Protein AF-A0A946X3B9-F1 (afdb_monomer_lite)

pLDDT: mean 84.82, std 14.8, range [22.3, 98.5]

Secondary structure (DSSP, 8-state):
-HHHHHHHHHHHHHHHTT------PPPP-TT----B-SS-HHHHHHH--SHHHHHHIIIIIS---HHHHHHHHHHHHHHHTT--TTS-SSSSHHHHHHHHHHHHHTT--TTSHHHHHHHHHHHHHHHTT-PPP-TTPPTTPPPHHHHHHHHHTT-TT-HHHHHHHHHHHH-GGGT-STTSS-TTHHHHHHHHHHHHTTTS--HHHHHHHHHHHHHT--TTS--TTS-HHHHHHHHHHH--TTHHHHHHHTHHHHHHS--TTSS-GGGHHHHHHHHHHTT-HHHHHTSPBPPPSEEEEEEEEPPSS-EEEEEE-SS-EEEEETTTTEEEEE-TT------EEEPPTTEEEEEEETTEEEEEE-SSS-EEEEE-TTT--EEEEEE-TT-SSEEEEEEETTEEEEEETTTTEEEEE-TTSGGG-EEEE-SSSSEEEEEEETTEEEEEETTTTEEEEE-TT--EEEEEE-TTGGG---EEE-SSSEEEEEGGGTEEEEEEE--EETTHHHHTTS----GGG---B--TTTS-HHHHHHHHHHHHTT----HHHHHHHTSTTT--EEE-STT-S--GGGSSTTTTHHHHHHTTTEEEEEE------S-TT-HHHHHHHHHHHHHHHHHHHHTTPEEEE-S-BSSTTTTT--EEEEEE-TTS-EEEE-TBS-S-EEBPS-S-EEEEEE---SS-HHHHHHHHHHHHHHHHHT-STTS---SSEEEHHHHHHHHHHHHHH-TTS-HHHHHHSTTHHHHHHHHHHHHHHHHHHHHHHHHHHTGGGS-TTTHHHHHHHHHHHHHHHHHHHHHH-SSTTHHHHHHTT-HHHHHHHHHHHHHHHHHHHHHHHHHHHHHHHHHTT-

Foldseek 3Di:
DVVVVVLLVVLLVQQVVLPPPQPQDDQDPLPDDQAFAQAALVLLLPPDLDLLSLLCCVPPVVNHDPSSVVSLVVVLVVLLVCQDPQLANDLALLRLLQSLVVNVSSPHDLQDPSNLSSLVSSVVSLVVVRYDDFQLFDDLEHQLSNLQSCLRSVVLPPPNNLVNLQSCQVCLVQPFDLSRGAQQRLLSNLLSNLSNCVRYPCPVSNLRRLVSQLSQAALCLDRQQHQSLSLLNSCLNNLDPSSLSSLSSNVNLVNQCQDNSSANVNSRNSNSSNCVSNVNRVVSVPHHNDDAQWDFPDKAFADQAQWFAWEAQLAWIWIARPGVQWIWTAGRVNDDTPDIDRHDPQFAEWEHDPQWIFTWHVDQFTKTFTANPVPRDTDDIATQNSADAFHYWYDADQWIWTWNQRRQWIWTADRVCNVPIHTAHAQENGFAQWEYDPQFIWTQHLSSQKTFTGHRSHHTFWIGHDPQTNSFRHWYDNPDFIWTDNNVRRMITTMDGSIDTSLNSPQVPPDLLQQVPQFAADDVLQAQQLLSQVQSQCVSQVFHDDSLLSCLLQLLLQKAKDFLPAFDLFDSSQDSGCVSVQLSQQLGQKHKDWQDQPDQPDDLPPPVSCQVSLQVQLVSVVVLSSSSWWKKFQAAWPDPSCRRHIFTFNHADPSSWTAAHGNNRDGGITTRSDGIMMTMHRHHRPDDSLVSVLVSLVSSLCQQVLVDPPSPDDSTMDGHLRSLLLQLVLLQPPLLSGPNLCVVDNCSSLLRNLSRLSNNLSSLQSLLVNLVVCLVSADPQLNVLSNLLSVLSVVLNVLSVVQNDDDRSPSSVVQHNDSVSSNVVSVSSVSNSVSSVSSSVSSVSSSVSRVVVD

Sequence (854 aa):
MFRVGLRWAATLALCATAATATAEGETMDTTDLRYGFRYDPMTFVEESGTLQAAIVRKFVFDTATPRDEELLQAEIDKILEQQREDGSFGDTTEQTGARINELHRFGFDMDAPQAQRAADALLAQYRAGKQNEEWYTGEGCLNGRALHALIRTGRRDAPETLLSLNWLAEHPEKMIGDHIGCPWTQEIIVNCVWDGREIAPMDDFIDRTFAWMSDSMSDAGQISYKDPWSFIFAAAYTGAPAGEEVVRKQLPMILRGQRPDGGWHWNSRWVFLALKNYGLFETLRERPPLPPDWEESQAVALPDGAYRDLAWDGERFWTIDSDAGRLVSVSPDGAATRAEFDAPEKAQGIAAWDGDLAVVVAGEPPRAVILDASTGEERRAVELRKLSWAGSATRVGDALWVGDDFYGCAFEIDLDAPDEAKGRGVAGPNPGGLAGRPDGIWHVDRMAELLIRSDEDGALLAFADLPFGVETRGLAWDGETLWAVDDDRNRLVAIVPDMRAVGDLDASESRRVNTSSASLAADGLRQDSFALAFVEAARLLGRDVDYDTARALSGNAFSHRLASADACAAWWHAATRDHGMQDAAEALGLRARQIADEGFTGDPEDAAAMAPYRRSRAIKTRAALDSGEVVLTSGGWEDPMARIWPGIVTDVDANGDLLGACLNGASDNRARPSGVIWALSAGEPSRTRHEIDLDVLRAAVHQIRGNAEPFMCDDDAVYGLAAMDRWADRMETVEHFCDPCQSREAGSAVGCAWLTAVTFSDGAAAVASYLRSRMDSYAAPSRPHIDETARRYERIVDLLRPTLHGNAGDQYRQILGDMAEQRKHAATLREARDELTAAASAMQLAVESATSAW

Radius of gyration: 35.29 Å; chains: 1; bounding box: 87×89×89 Å

Structure (mmCIF, N/CA/C/O backbone):
data_AF-A0A946X3B9-F1
#
_entry.id   AF-A0A946X3B9-F1
#
loop_
_atom_site.group_PDB
_atom_site.id
_atom_site.type_symbol
_atom_site.label_atom_id
_atom_site.label_alt_id
_atom_site.label_comp_id
_atom_site.label_asym_id
_atom_site.label_entity_id
_atom_site.label_seq_id
_atom_site.pdbx_PDB_ins_code
_atom_site.Cartn_x
_atom_site.Cartn_y
_atom_site.Cartn_z
_atom_site.occupancy
_atom_site.B_iso_or_equiv
_atom_site.auth_seq_id
_atom_site.auth_comp_id
_atom_site.auth_asym_id
_atom_site.auth_atom_id
_atom_site.pdbx_PDB_model_num
ATOM 1 N N . MET A 1 1 ? 30.321 1.167 23.921 1.00 31.55 1 MET A N 1
ATOM 2 C CA . MET A 1 1 ? 30.035 0.925 22.490 1.00 31.55 1 MET A CA 1
ATOM 3 C C . MET A 1 1 ? 29.947 -0.556 22.129 1.00 31.55 1 MET A C 1
ATOM 5 O O . MET A 1 1 ? 28.894 -0.937 21.651 1.00 31.55 1 MET A O 1
ATOM 9 N N . PHE A 1 2 ? 30.918 -1.425 22.451 1.00 22.30 2 PHE A N 1
ATOM 10 C CA . PHE A 1 2 ? 30.812 -2.879 22.163 1.00 22.30 2 PHE A CA 1
ATOM 11 C C . PHE A 1 2 ? 29.541 -3.562 22.726 1.00 22.30 2 PHE A C 1
ATOM 13 O O . PHE A 1 2 ? 28.924 -4.381 22.057 1.00 22.30 2 PHE A O 1
ATOM 20 N N . ARG A 1 3 ? 29.091 -3.181 23.935 1.00 24.94 3 ARG A N 1
ATOM 21 C CA . ARG A 1 3 ? 27.822 -3.663 24.529 1.00 24.94 3 ARG A CA 1
ATOM 22 C C . ARG A 1 3 ? 26.558 -3.100 23.874 1.00 24.94 3 ARG A C 1
ATOM 24 O O . ARG A 1 3 ? 25.509 -3.716 23.989 1.00 24.94 3 ARG A O 1
ATOM 31 N N . VAL A 1 4 ? 26.667 -1.942 23.225 1.00 32.97 4 VAL A N 1
ATOM 32 C CA . VAL A 1 4 ? 25.567 -1.329 22.478 1.00 32.97 4 VAL A CA 1
ATOM 33 C C . VAL A 1 4 ? 25.437 -2.090 21.159 1.00 32.97 4 VAL A C 1
ATOM 35 O O . VAL A 1 4 ? 24.401 -2.697 20.945 1.00 32.97 4 VAL A O 1
ATOM 38 N N . GLY A 1 5 ? 26.511 -2.222 20.365 1.00 30.33 5 GLY A N 1
ATOM 39 C CA . GLY A 1 5 ? 26.517 -2.957 19.084 1.00 30.33 5 GLY A CA 1
ATOM 40 C C . GLY A 1 5 ? 26.055 -4.423 19.155 1.00 30.33 5 GLY A C 1
ATOM 41 O O . GLY A 1 5 ? 25.316 -4.875 18.287 1.00 30.33 5 GLY A O 1
ATOM 42 N N . LEU A 1 6 ? 26.401 -5.157 20.221 1.00 31.02 6 LEU A N 1
ATOM 43 C CA . LEU A 1 6 ? 25.893 -6.522 20.445 1.00 31.02 6 LEU A CA 1
ATOM 44 C C . LEU A 1 6 ? 24.385 -6.576 20.752 1.00 31.02 6 LEU A C 1
ATOM 46 O O . LEU A 1 6 ? 23.748 -7.583 20.456 1.00 31.02 6 LEU A O 1
ATOM 50 N N . ARG A 1 7 ? 23.809 -5.511 21.329 1.00 41.12 7 ARG A N 1
ATOM 51 C CA . ARG A 1 7 ? 22.359 -5.397 21.543 1.00 41.12 7 ARG A CA 1
ATOM 52 C C . ARG A 1 7 ? 21.625 -5.059 20.246 1.00 41.12 7 ARG A C 1
ATOM 54 O O . ARG A 1 7 ? 20.608 -5.688 19.994 1.00 41.12 7 ARG A O 1
ATOM 61 N N . TRP A 1 8 ? 22.187 -4.190 19.394 1.00 41.44 8 TRP A N 1
ATOM 62 C CA . TRP A 1 8 ? 21.643 -3.925 18.050 1.00 41.44 8 TRP A CA 1
ATOM 63 C C . TRP A 1 8 ? 21.457 -5.228 17.268 1.00 41.44 8 TRP A C 1
ATOM 65 O O . TRP A 1 8 ? 20.369 -5.488 16.776 1.00 41.44 8 TRP A O 1
ATOM 75 N N . ALA A 1 9 ? 22.475 -6.095 17.236 1.00 38.34 9 ALA A N 1
ATOM 76 C CA . ALA A 1 9 ? 22.403 -7.371 16.520 1.00 38.34 9 ALA A CA 1
ATOM 77 C C . ALA A 1 9 ? 21.363 -8.355 17.098 1.00 38.34 9 ALA A C 1
ATOM 79 O O . ALA A 1 9 ? 20.725 -9.083 16.342 1.00 38.34 9 ALA A O 1
ATOM 80 N N . ALA A 1 10 ? 21.180 -8.386 18.424 1.00 39.72 10 ALA A N 1
ATOM 81 C CA . ALA A 1 10 ? 20.224 -9.284 19.077 1.00 39.72 10 ALA A CA 1
ATOM 82 C C . ALA A 1 10 ? 18.767 -8.817 18.906 1.00 39.72 10 ALA A C 1
ATOM 84 O O . ALA A 1 10 ? 17.892 -9.644 18.659 1.00 39.72 10 ALA A O 1
ATOM 85 N N . THR A 1 11 ? 18.517 -7.505 18.987 1.00 43.34 11 THR A N 1
ATOM 86 C CA . THR A 1 11 ? 17.200 -6.907 18.722 1.00 43.34 11 THR A CA 1
ATOM 87 C C . THR A 1 11 ? 16.845 -6.999 17.235 1.00 43.34 11 THR A C 1
ATOM 89 O O . THR A 1 11 ? 15.746 -7.435 16.909 1.00 43.34 11 THR A O 1
ATOM 92 N N . LEU A 1 12 ? 17.796 -6.731 16.326 1.00 45.38 12 LEU A N 1
ATOM 93 C CA . LEU A 1 12 ? 17.620 -6.921 14.876 1.00 45.38 12 LEU A CA 1
ATOM 94 C C . LEU A 1 12 ? 17.266 -8.372 14.516 1.00 45.38 12 LEU A C 1
ATOM 96 O O . LEU A 1 12 ? 16.402 -8.591 13.675 1.00 45.38 12 LEU A O 1
ATOM 100 N N . ALA A 1 13 ? 17.881 -9.368 15.164 1.00 45.34 13 ALA A N 1
ATOM 101 C CA . ALA A 1 13 ? 17.569 -10.780 14.921 1.00 45.34 13 ALA A CA 1
ATOM 102 C C . ALA A 1 13 ? 16.160 -11.189 15.406 1.00 45.34 13 ALA A C 1
ATOM 104 O O . ALA A 1 13 ? 15.518 -12.039 14.788 1.00 45.34 13 ALA A O 1
ATOM 105 N N . LEU A 1 14 ? 15.669 -10.580 16.493 1.00 43.31 14 LEU A N 1
ATOM 106 C CA . LEU A 1 14 ? 14.310 -10.795 17.006 1.00 43.31 14 LEU A CA 1
ATOM 107 C C . LEU A 1 14 ? 13.248 -10.102 16.135 1.00 43.31 14 LEU A C 1
ATOM 109 O O . LEU A 1 14 ? 12.182 -10.671 15.939 1.00 43.31 14 LEU A O 1
ATOM 113 N N . CYS A 1 15 ? 13.543 -8.930 15.561 1.00 41.28 15 CYS A N 1
ATOM 114 C CA . CYS A 1 15 ? 12.632 -8.242 14.635 1.00 41.28 15 CYS A CA 1
ATOM 115 C C . CYS A 1 15 ? 12.623 -8.881 13.234 1.00 41.28 15 CYS A C 1
ATOM 117 O O . CYS A 1 15 ? 11.561 -9.045 12.643 1.00 41.28 15 CYS A O 1
ATOM 119 N N . ALA A 1 16 ? 13.778 -9.334 12.728 1.00 41.56 16 ALA A N 1
ATOM 120 C CA . ALA A 1 16 ? 13.888 -9.984 11.416 1.00 41.56 16 ALA A CA 1
ATOM 121 C C . ALA A 1 16 ? 13.148 -11.334 11.330 1.00 41.56 16 ALA A C 1
ATOM 123 O O . ALA A 1 16 ? 12.856 -11.805 10.236 1.00 41.56 16 ALA A O 1
ATOM 124 N N . THR A 1 17 ? 12.845 -11.968 12.471 1.00 38.00 17 THR A N 1
ATOM 125 C CA . THR A 1 17 ? 12.031 -13.197 12.527 1.00 38.00 17 THR A CA 1
ATOM 126 C C . THR A 1 17 ? 10.524 -12.927 12.596 1.00 38.00 17 THR A C 1
ATOM 128 O O . THR A 1 17 ? 9.752 -13.857 12.385 1.0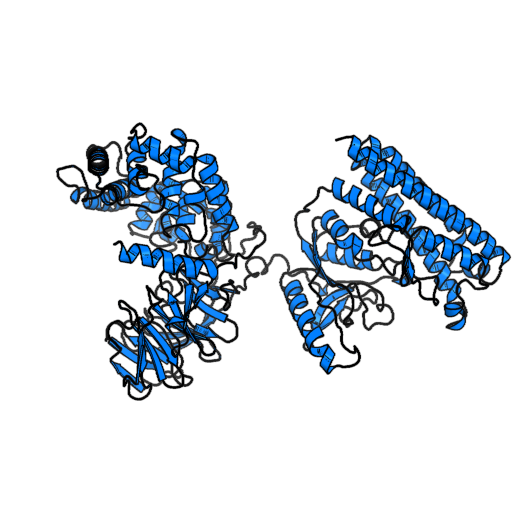0 38.00 17 THR A O 1
ATOM 131 N N . ALA A 1 18 ? 10.106 -11.680 12.841 1.00 38.31 18 ALA A N 1
ATOM 132 C CA . ALA A 1 18 ? 8.704 -11.267 12.931 1.00 38.31 18 ALA A CA 1
ATOM 133 C C . ALA A 1 18 ? 8.165 -10.605 11.646 1.00 38.31 18 ALA A C 1
ATOM 135 O O . ALA A 1 18 ? 6.960 -10.449 11.508 1.00 38.31 18 ALA A O 1
ATOM 136 N N . ALA A 1 19 ? 9.036 -10.221 10.707 1.00 35.59 19 ALA A N 1
ATOM 137 C CA . ALA A 1 19 ? 8.707 -9.324 9.595 1.00 35.59 19 ALA A CA 1
ATOM 138 C C . ALA A 1 19 ? 8.595 -10.006 8.214 1.00 35.59 19 ALA A C 1
ATOM 140 O O . ALA A 1 19 ? 8.924 -9.406 7.197 1.00 35.59 19 ALA A O 1
ATOM 141 N N . THR A 1 20 ? 8.125 -11.254 8.133 1.00 31.20 20 THR A N 1
ATOM 142 C CA . THR A 1 20 ? 7.872 -11.918 6.832 1.00 31.20 20 THR A CA 1
ATOM 143 C C . THR A 1 20 ? 6.512 -11.572 6.209 1.00 31.20 20 THR A C 1
ATOM 145 O O . THR A 1 20 ? 6.034 -12.309 5.353 1.00 31.20 20 THR A O 1
ATOM 148 N N . ALA A 1 21 ? 5.876 -10.472 6.615 1.00 34.09 21 ALA A N 1
ATOM 149 C CA . ALA A 1 21 ? 4.634 -9.984 6.017 1.00 34.09 21 ALA A CA 1
ATOM 150 C C . ALA A 1 21 ? 4.927 -8.863 5.004 1.00 34.09 21 ALA A C 1
ATOM 152 O O . ALA A 1 21 ? 4.563 -7.708 5.200 1.00 34.09 21 ALA A O 1
ATOM 153 N N . THR A 1 22 ? 5.613 -9.201 3.911 1.00 33.09 22 THR A N 1
ATOM 154 C CA . THR A 1 22 ? 5.578 -8.389 2.690 1.00 33.09 22 THR A CA 1
ATOM 155 C C . THR A 1 22 ? 4.240 -8.662 2.013 1.00 33.09 22 THR A C 1
ATOM 157 O O . THR A 1 22 ? 4.012 -9.765 1.512 1.00 33.09 22 THR A O 1
ATOM 160 N N . ALA A 1 23 ? 3.326 -7.694 2.044 1.00 33.16 23 ALA A N 1
ATOM 161 C CA . ALA A 1 23 ? 2.142 -7.743 1.201 1.00 33.16 23 ALA A CA 1
ATOM 162 C C . ALA A 1 23 ? 2.607 -7.639 -0.261 1.00 33.16 23 ALA A C 1
ATOM 164 O O . ALA A 1 23 ? 3.042 -6.577 -0.695 1.00 33.16 23 ALA A O 1
ATOM 165 N N . GLU A 1 24 ? 2.555 -8.746 -1.007 1.00 26.58 24 GLU A N 1
ATOM 166 C CA . GLU A 1 24 ? 2.625 -8.733 -2.473 1.00 26.58 24 GLU A CA 1
ATOM 167 C C . GLU A 1 24 ? 1.347 -8.052 -2.995 1.00 26.58 24 GLU A C 1
ATOM 169 O O . GLU A 1 24 ? 0.340 -8.703 -3.274 1.00 26.58 24 GLU A O 1
ATOM 174 N N . GLY A 1 25 ? 1.358 -6.719 -3.025 1.00 29.14 25 GLY A N 1
ATOM 175 C CA . GLY A 1 25 ? 0.321 -5.889 -3.628 1.00 29.14 25 GLY A CA 1
ATOM 176 C C . GLY A 1 25 ? 0.647 -5.618 -5.094 1.00 29.14 25 GLY A C 1
ATOM 177 O O . GLY A 1 25 ? 1.771 -5.246 -5.430 1.00 29.14 25 GLY A O 1
ATOM 178 N N . GLU A 1 26 ? -0.327 -5.828 -5.980 1.00 27.06 26 GLU A N 1
ATOM 179 C CA . GLU A 1 26 ? -0.237 -5.424 -7.384 1.00 27.06 26 GLU A CA 1
ATOM 180 C C . GLU A 1 26 ? 0.068 -3.916 -7.476 1.00 27.06 26 GLU A C 1
ATOM 182 O O . GLU A 1 26 ? -0.473 -3.107 -6.724 1.00 27.06 26 GLU A O 1
ATOM 187 N N . THR A 1 27 ? 0.960 -3.529 -8.387 1.00 30.73 27 THR A N 1
ATOM 188 C CA . THR A 1 27 ? 1.362 -2.136 -8.596 1.00 30.73 27 THR A CA 1
ATOM 189 C C . THR A 1 27 ? 0.161 -1.248 -8.954 1.00 30.73 27 THR A C 1
ATOM 191 O O . THR A 1 27 ? -0.539 -1.484 -9.935 1.00 30.73 27 THR A O 1
ATOM 194 N N . MET A 1 28 ? -0.054 -0.215 -8.133 1.00 34.38 28 MET A N 1
ATOM 195 C CA . MET A 1 28 ? -1.105 0.805 -8.237 1.00 34.38 28 MET A CA 1
ATOM 196 C C . MET A 1 28 ? -1.070 1.518 -9.607 1.00 34.38 28 MET A C 1
ATOM 198 O O . MET A 1 28 ? -0.072 2.165 -9.946 1.00 34.38 28 MET A O 1
ATOM 202 N N . ASP A 1 29 ? -2.157 1.456 -10.388 1.00 32.97 29 ASP A N 1
ATOM 203 C CA . ASP A 1 29 ? -2.334 2.283 -11.595 1.00 32.97 29 ASP A CA 1
ATOM 204 C C . ASP A 1 29 ? -2.674 3.716 -11.164 1.00 32.97 29 ASP A C 1
ATOM 206 O O . ASP A 1 29 ? -3.814 4.151 -11.059 1.00 32.97 29 ASP A O 1
ATOM 210 N N . THR A 1 30 ? -1.626 4.472 -10.866 1.00 42.28 30 THR A N 1
ATOM 211 C CA . THR A 1 30 ? -1.662 5.835 -10.308 1.00 42.28 30 THR A CA 1
ATOM 212 C C . THR A 1 30 ? -2.214 6.929 -11.242 1.00 42.28 30 THR A C 1
ATOM 214 O O . THR A 1 30 ? -1.881 8.114 -11.094 1.00 42.28 30 THR A O 1
ATOM 217 N N . THR A 1 31 ? -3.039 6.570 -12.224 1.00 37.69 31 THR A N 1
ATOM 218 C CA . THR A 1 31 ? -3.730 7.520 -13.102 1.00 37.69 31 THR A CA 1
ATOM 219 C C . THR A 1 31 ? -5.049 8.056 -12.523 1.00 37.69 31 THR A C 1
ATOM 221 O O . THR A 1 31 ? -5.541 9.065 -13.040 1.00 37.69 31 THR A O 1
ATOM 224 N N . ASP A 1 32 ? -5.563 7.513 -11.408 1.00 46.69 32 ASP A N 1
ATOM 225 C CA . ASP A 1 32 ? -6.894 7.865 -10.873 1.00 46.69 32 ASP A CA 1
ATOM 226 C C . ASP A 1 32 ? -6.899 8.482 -9.454 1.00 46.69 32 ASP A C 1
ATOM 228 O O . ASP A 1 32 ? -7.641 8.109 -8.546 1.00 46.69 32 ASP A O 1
ATOM 232 N N . LEU A 1 33 ? -6.073 9.512 -9.243 1.00 64.19 33 LEU A N 1
ATOM 233 C CA . LEU A 1 33 ? -6.106 10.300 -8.003 1.00 64.19 33 LEU A CA 1
ATOM 234 C C . LEU A 1 33 ? -7.420 11.097 -7.898 1.00 64.19 33 LEU A C 1
ATOM 236 O O . LEU A 1 33 ? -7.588 12.149 -8.526 1.00 64.19 33 LEU A O 1
ATOM 240 N N . ARG A 1 34 ? -8.342 10.615 -7.055 1.00 71.50 34 ARG A N 1
ATOM 241 C CA . ARG A 1 34 ? -9.637 11.260 -6.754 1.00 71.50 34 ARG A CA 1
ATOM 242 C C . ARG A 1 34 ? -9.499 12.654 -6.132 1.00 71.50 34 ARG A C 1
ATOM 244 O O . ARG A 1 34 ? -10.334 13.523 -6.379 1.00 71.50 34 ARG A O 1
ATOM 251 N N . TYR A 1 35 ? -8.458 12.861 -5.329 1.00 84.38 35 TYR A N 1
ATOM 252 C CA . TYR A 1 35 ? -8.224 14.092 -4.577 1.00 84.38 35 TYR A CA 1
ATOM 253 C C . TYR A 1 35 ? -6.817 14.641 -4.802 1.00 84.38 35 TYR A C 1
ATOM 255 O O . TYR A 1 35 ? -5.881 13.909 -5.116 1.00 84.38 35 TYR A O 1
ATOM 263 N N . GLY A 1 36 ? -6.705 15.950 -4.625 1.00 90.19 36 GLY A N 1
ATOM 264 C CA . GLY A 1 36 ? -5.485 16.732 -4.667 1.00 90.19 36 GLY A CA 1
ATOM 265 C C . GLY A 1 36 ? -5.035 17.164 -3.283 1.00 90.19 36 GLY A C 1
ATOM 266 O O . GLY A 1 36 ? -5.381 16.556 -2.269 1.00 90.19 36 GLY A O 1
ATOM 267 N N . PHE A 1 37 ? -4.284 18.260 -3.242 1.00 94.19 37 PHE A N 1
ATOM 268 C CA . PHE A 1 37 ? -3.854 18.876 -1.991 1.00 94.19 37 PHE A CA 1
ATOM 269 C C . PHE A 1 37 ? -5.047 19.280 -1.120 1.00 94.19 37 PHE A C 1
ATOM 271 O O . PHE A 1 37 ? -6.021 19.849 -1.611 1.00 94.19 37 PHE A O 1
ATOM 278 N N . ARG A 1 38 ? -4.964 19.012 0.185 1.00 90.69 38 ARG A N 1
ATOM 279 C CA . ARG A 1 38 ? -5.975 19.443 1.159 1.00 90.69 38 ARG A CA 1
ATOM 280 C C . ARG A 1 38 ? -6.001 20.964 1.300 1.00 90.69 38 ARG A C 1
ATOM 282 O O . ARG A 1 38 ? -7.068 21.567 1.384 1.00 90.69 38 ARG A O 1
ATOM 289 N N . TYR A 1 39 ? -4.819 21.564 1.307 1.00 94.69 39 TYR A N 1
ATOM 290 C CA . TYR A 1 39 ? -4.591 23.001 1.394 1.00 94.69 39 TYR A CA 1
ATOM 291 C C . TYR A 1 39 ? -3.827 23.451 0.148 1.00 94.69 39 TYR A C 1
ATOM 293 O O . TYR A 1 39 ? -2.995 22.700 -0.355 1.00 94.69 39 TYR A O 1
ATOM 301 N N . ASP A 1 40 ? -4.079 24.653 -0.374 1.00 96.00 40 ASP A N 1
ATOM 302 C CA . ASP A 1 40 ? -3.345 25.118 -1.559 1.00 96.00 40 ASP A CA 1
ATOM 303 C C . ASP A 1 40 ? -1.844 25.228 -1.229 1.00 96.00 40 ASP A C 1
ATOM 305 O O . ASP A 1 40 ? -1.456 26.056 -0.398 1.00 96.00 40 ASP A O 1
ATOM 309 N N . PRO A 1 41 ? -0.971 24.420 -1.860 1.00 97.50 41 PRO A N 1
ATOM 310 C CA . PRO A 1 41 ? 0.453 24.468 -1.566 1.00 97.50 41 PRO A CA 1
ATOM 311 C C . PRO A 1 41 ? 1.085 25.804 -1.979 1.00 97.50 41 PRO A C 1
ATOM 313 O O . PRO A 1 41 ? 2.139 26.169 -1.457 1.00 97.50 41 PRO A O 1
ATOM 316 N N . MET A 1 42 ? 0.457 26.572 -2.876 1.00 97.44 42 MET A N 1
ATOM 317 C CA . MET A 1 42 ? 0.967 27.891 -3.247 1.00 97.44 42 MET A CA 1
ATOM 318 C C . MET A 1 42 ? 0.802 28.925 -2.135 1.00 97.44 42 MET A C 1
ATOM 320 O O . MET A 1 42 ? 1.633 29.825 -2.057 1.00 97.44 42 MET A O 1
ATOM 324 N N . THR A 1 43 ? -0.143 28.758 -1.203 1.00 97.19 43 THR A N 1
ATOM 325 C CA . THR A 1 43 ? -0.219 29.607 -0.001 1.00 97.19 43 THR A CA 1
ATOM 326 C C . THR A 1 43 ? 1.088 29.540 0.796 1.00 97.19 43 THR A C 1
ATOM 328 O O . THR A 1 43 ? 1.644 30.574 1.170 1.00 97.19 43 THR A O 1
ATOM 331 N N . PHE A 1 44 ? 1.665 28.344 0.961 1.00 97.81 44 PHE A N 1
ATOM 332 C CA . PHE A 1 44 ? 2.977 28.183 1.591 1.00 97.81 44 PHE A CA 1
ATOM 333 C C . PHE A 1 44 ? 4.076 28.898 0.796 1.00 97.81 44 PHE A C 1
ATOM 335 O O . PHE A 1 44 ? 4.886 29.638 1.359 1.00 97.81 44 PHE A O 1
ATOM 342 N N . VAL A 1 45 ? 4.111 28.683 -0.522 1.00 97.56 45 VAL A N 1
ATOM 343 C CA . VAL A 1 45 ? 5.154 29.231 -1.402 1.00 97.56 45 VAL A CA 1
ATOM 344 C C . VAL A 1 45 ? 5.098 30.755 -1.471 1.00 97.56 45 VAL A C 1
ATOM 346 O O . VAL A 1 45 ? 6.148 31.391 -1.533 1.00 97.56 45 VAL A O 1
ATOM 349 N N . GLU A 1 46 ? 3.914 31.354 -1.452 1.00 96.69 46 GLU A N 1
ATOM 350 C CA . GLU A 1 46 ? 3.719 32.783 -1.704 1.00 96.69 46 GLU A CA 1
ATOM 351 C C . GLU A 1 46 ? 3.667 33.610 -0.415 1.00 96.69 46 GLU A C 1
ATOM 353 O O . GLU A 1 46 ? 4.179 34.731 -0.387 1.00 96.69 46 GLU A O 1
ATOM 358 N N . GLU A 1 47 ? 3.107 33.062 0.666 1.00 95.81 47 GLU A N 1
ATOM 359 C CA . GLU A 1 47 ? 2.798 33.833 1.877 1.00 95.81 47 GLU A CA 1
ATOM 360 C C . GLU A 1 47 ? 3.710 33.500 3.066 1.00 95.81 47 GLU A C 1
ATOM 362 O O . GLU A 1 47 ? 3.947 34.352 3.930 1.00 95.81 47 GLU A O 1
ATOM 367 N N . SER A 1 48 ? 4.268 32.285 3.127 1.00 96.44 48 SER A N 1
ATOM 368 C CA . SER A 1 48 ? 5.082 31.867 4.272 1.00 96.44 48 SER A CA 1
ATOM 369 C C . SER A 1 48 ? 6.439 32.579 4.293 1.00 96.44 48 SER A C 1
ATOM 371 O O . SER A 1 48 ? 7.258 32.484 3.370 1.00 96.44 48 SER A O 1
ATOM 373 N N . GLY A 1 49 ? 6.710 33.268 5.404 1.00 95.25 49 GLY A N 1
ATOM 374 C CA . GLY A 1 49 ? 7.987 33.932 5.691 1.00 95.25 49 GLY A CA 1
ATOM 375 C C . GLY A 1 49 ? 9.028 33.033 6.366 1.00 95.25 49 GLY A C 1
ATOM 376 O O . GLY A 1 49 ? 9.977 33.549 6.957 1.00 95.25 49 GLY A O 1
ATOM 377 N N . THR A 1 50 ? 8.820 31.714 6.359 1.00 96.25 50 THR A N 1
ATOM 378 C CA . THR A 1 50 ? 9.710 30.741 7.004 1.00 96.25 50 THR A CA 1
ATOM 379 C C . THR A 1 50 ? 10.947 30.444 6.154 1.00 96.25 50 THR A C 1
ATOM 381 O O . THR A 1 50 ? 10.930 30.569 4.929 1.00 96.25 50 THR A O 1
ATOM 384 N N . LEU A 1 51 ? 12.016 29.963 6.799 1.00 96.56 51 LEU A N 1
ATOM 385 C CA . LEU A 1 51 ? 13.208 29.463 6.107 1.00 96.56 51 LEU A CA 1
ATOM 386 C C . LEU A 1 51 ? 12.873 28.331 5.117 1.00 96.56 51 LEU A C 1
ATOM 388 O O . LEU A 1 51 ? 13.451 28.267 4.038 1.00 96.56 51 LEU A O 1
ATOM 392 N N . GLN A 1 52 ? 11.927 27.448 5.450 1.00 96.69 52 GLN A N 1
ATOM 393 C CA . GLN A 1 52 ? 11.550 26.340 4.564 1.00 96.69 52 GLN A CA 1
ATOM 394 C C . GLN A 1 52 ? 10.883 26.842 3.276 1.00 96.69 52 GLN A C 1
ATOM 396 O O . GLN A 1 52 ? 11.189 26.344 2.193 1.00 96.69 52 GLN A O 1
ATOM 401 N N . ALA A 1 53 ? 10.043 27.875 3.366 1.00 97.62 53 ALA A N 1
ATOM 402 C CA . ALA A 1 53 ? 9.454 28.513 2.193 1.00 97.62 53 ALA A CA 1
ATOM 403 C C . ALA A 1 53 ? 10.503 29.261 1.353 1.00 97.62 53 ALA A C 1
ATOM 405 O O . ALA A 1 53 ? 10.486 29.157 0.127 1.00 97.62 53 ALA A O 1
ATOM 406 N N . ALA A 1 54 ? 11.477 29.919 1.995 1.00 98.00 54 ALA A N 1
ATOM 407 C CA . ALA A 1 54 ? 12.625 30.528 1.316 1.00 98.00 54 ALA A CA 1
ATOM 408 C C . ALA A 1 54 ? 13.433 29.495 0.503 1.00 98.00 54 ALA A C 1
ATOM 410 O O . ALA A 1 54 ? 13.765 29.734 -0.659 1.00 98.00 54 ALA A O 1
ATOM 411 N N . ILE A 1 55 ? 13.689 28.313 1.080 1.00 97.44 55 ILE A N 1
ATOM 412 C CA . ILE A 1 55 ? 14.350 27.188 0.397 1.00 97.44 55 ILE A CA 1
ATOM 413 C C . ILE A 1 55 ? 13.528 26.724 -0.815 1.00 97.44 55 ILE A C 1
ATOM 415 O O . ILE A 1 55 ? 14.090 26.531 -1.891 1.00 97.44 55 ILE A O 1
ATOM 419 N N . VAL A 1 56 ? 12.210 26.549 -0.670 1.00 98.00 56 VAL A N 1
ATOM 420 C CA . VAL A 1 56 ? 11.329 26.131 -1.777 1.00 98.00 56 VAL A CA 1
ATOM 421 C C . VAL A 1 56 ? 11.334 27.166 -2.904 1.00 98.00 56 VAL A C 1
ATOM 423 O O . VAL A 1 56 ? 11.566 26.813 -4.062 1.00 98.00 56 VAL A O 1
ATOM 426 N N . ARG A 1 57 ? 11.155 28.453 -2.582 1.00 98.12 57 ARG A N 1
ATOM 427 C CA . ARG A 1 57 ? 11.194 29.536 -3.574 1.00 98.12 57 ARG A CA 1
ATOM 428 C C . ARG A 1 57 ? 12.526 29.579 -4.319 1.00 98.12 57 ARG A C 1
ATOM 430 O O . ARG A 1 57 ? 12.519 29.669 -5.542 1.00 98.12 57 ARG A O 1
ATOM 437 N N . LYS A 1 58 ? 13.656 29.452 -3.615 1.00 97.31 58 LYS A N 1
ATOM 438 C CA . LYS A 1 58 ? 14.988 29.489 -4.237 1.00 97.31 58 LYS A CA 1
ATOM 439 C C . LYS A 1 58 ? 15.285 28.270 -5.101 1.00 97.31 58 LYS A C 1
ATOM 441 O O . LYS A 1 58 ? 15.710 28.422 -6.237 1.00 97.31 58 LYS A O 1
ATOM 446 N N . PHE A 1 59 ? 15.095 27.067 -4.566 1.00 96.06 59 PHE A N 1
ATOM 447 C CA . PHE A 1 59 ? 15.616 25.850 -5.197 1.00 96.06 59 PHE A CA 1
ATOM 448 C C . PHE A 1 59 ? 14.598 25.095 -6.048 1.00 96.06 59 PHE A C 1
ATOM 450 O O . PHE A 1 59 ? 14.989 24.175 -6.758 1.00 96.06 59 PHE A O 1
ATOM 457 N N . VAL A 1 60 ? 13.311 25.447 -5.974 1.00 97.12 60 VAL A N 1
ATOM 458 C CA . VAL A 1 60 ? 12.248 24.719 -6.682 1.00 97.12 60 VAL A CA 1
ATOM 459 C C . VAL A 1 60 ? 11.480 25.609 -7.660 1.00 97.12 60 VAL A C 1
ATOM 461 O O . VAL A 1 60 ? 11.124 25.151 -8.748 1.00 97.12 60 VAL A O 1
ATOM 464 N N . PHE A 1 61 ? 11.214 26.868 -7.305 1.00 96.81 61 PHE A N 1
ATOM 465 C CA . PHE A 1 61 ? 10.415 27.780 -8.138 1.00 96.81 61 PHE A CA 1
ATOM 466 C C . PHE A 1 61 ? 11.202 28.906 -8.807 1.00 96.81 61 PHE A C 1
ATOM 468 O O . PHE A 1 61 ? 10.659 29.515 -9.722 1.00 96.81 61 PHE A O 1
ATOM 475 N N . ASP A 1 62 ? 12.455 29.142 -8.413 1.00 96.19 62 ASP A N 1
ATOM 476 C CA . ASP A 1 62 ? 13.271 30.268 -8.891 1.00 96.19 62 ASP A CA 1
ATOM 477 C C . ASP A 1 62 ? 12.584 31.634 -8.660 1.00 96.19 62 ASP A C 1
ATOM 479 O O . ASP A 1 62 ? 12.555 32.523 -9.508 1.00 96.19 62 ASP A O 1
ATOM 483 N N . THR A 1 63 ? 11.964 31.785 -7.485 1.00 96.94 63 THR A N 1
ATOM 484 C CA . THR A 1 63 ? 11.160 32.958 -7.087 1.00 96.94 63 THR A CA 1
ATOM 485 C C . THR A 1 63 ? 11.604 33.547 -5.744 1.00 96.94 63 THR A C 1
ATOM 487 O O . THR A 1 63 ? 10.811 34.173 -5.038 1.00 96.94 63 THR A O 1
ATOM 490 N N . ALA A 1 64 ? 12.862 33.324 -5.349 1.00 96.62 64 ALA A N 1
ATOM 491 C CA . ALA A 1 64 ? 13.401 33.844 -4.095 1.00 96.62 64 ALA A CA 1
ATOM 492 C C . ALA A 1 64 ? 13.390 35.381 -4.051 1.00 96.62 64 ALA A C 1
ATOM 494 O O . ALA A 1 64 ? 13.714 36.072 -5.018 1.00 96.62 64 ALA A O 1
ATOM 495 N N . THR A 1 65 ? 13.032 35.921 -2.891 1.00 96.56 65 THR A N 1
ATOM 496 C CA . THR A 1 65 ? 13.049 37.355 -2.593 1.00 96.56 65 THR A CA 1
ATOM 497 C C . THR A 1 65 ? 14.357 37.758 -1.896 1.00 96.56 65 THR A C 1
ATOM 499 O O . THR A 1 65 ? 15.049 36.903 -1.345 1.00 96.56 65 THR A O 1
ATOM 502 N N . PRO A 1 66 ? 14.696 39.060 -1.811 1.00 97.50 66 PRO A N 1
ATOM 503 C CA . PRO A 1 66 ? 15.854 39.506 -1.029 1.00 97.50 66 PRO A CA 1
ATOM 504 C C . PRO A 1 66 ? 15.822 39.048 0.437 1.00 97.50 66 PRO A C 1
ATOM 506 O O . PRO A 1 66 ? 16.855 38.705 0.998 1.00 97.50 66 PRO A O 1
ATOM 509 N N . ARG A 1 67 ? 14.628 38.975 1.040 1.00 96.62 67 ARG A N 1
ATOM 510 C CA . ARG A 1 67 ? 14.449 38.456 2.401 1.00 96.62 67 ARG A CA 1
ATOM 511 C C . ARG A 1 67 ? 14.764 36.960 2.497 1.00 96.62 67 ARG A C 1
ATOM 513 O O . ARG A 1 67 ? 15.271 36.514 3.519 1.00 96.62 67 ARG A O 1
ATOM 520 N N . ASP A 1 68 ? 14.461 36.187 1.458 1.00 97.88 68 ASP A N 1
ATOM 521 C CA . ASP A 1 68 ? 14.790 34.758 1.418 1.00 97.88 68 ASP A CA 1
ATOM 522 C C . ASP A 1 68 ? 16.302 34.548 1.379 1.00 97.88 68 ASP A C 1
ATOM 524 O O . ASP A 1 68 ? 16.825 33.701 2.100 1.00 97.88 68 ASP A O 1
ATOM 528 N N . GLU A 1 69 ? 17.009 35.367 0.597 1.00 97.38 69 GLU A N 1
ATOM 529 C CA . GLU A 1 69 ? 18.472 35.364 0.561 1.00 97.38 69 GLU A CA 1
ATOM 530 C C . GLU A 1 69 ? 19.076 35.743 1.919 1.00 97.38 69 GLU A C 1
ATOM 532 O O . GLU A 1 69 ? 20.016 35.092 2.366 1.00 97.38 69 GLU A O 1
ATOM 537 N N . GLU A 1 70 ? 18.503 36.724 2.625 1.00 97.88 70 GLU A N 1
ATOM 538 C CA . GLU A 1 70 ? 18.917 37.069 3.994 1.00 97.88 70 GLU A CA 1
ATOM 539 C C . GLU A 1 70 ? 18.731 35.895 4.972 1.00 97.88 70 GLU A C 1
ATOM 541 O O . GLU A 1 70 ? 19.630 35.612 5.764 1.00 97.88 70 GLU A O 1
ATOM 546 N N . LEU A 1 71 ? 17.597 35.184 4.909 1.00 97.56 71 LEU A N 1
ATOM 547 C CA . LEU A 1 71 ? 17.332 34.017 5.762 1.00 97.56 71 LEU A CA 1
ATOM 548 C C . LEU A 1 71 ? 18.311 32.868 5.489 1.00 97.56 71 LEU A C 1
ATOM 550 O O . LEU A 1 71 ? 18.816 32.249 6.425 1.00 97.56 71 LEU A O 1
ATOM 554 N N . LEU A 1 72 ? 18.586 32.583 4.216 1.00 97.88 72 LEU A N 1
ATOM 555 C CA . LEU A 1 72 ? 19.523 31.534 3.818 1.00 97.88 72 LEU A CA 1
ATOM 556 C C . LEU A 1 72 ? 20.960 31.890 4.200 1.00 97.88 72 LEU A C 1
ATOM 558 O O . LEU A 1 72 ? 21.680 31.045 4.732 1.00 97.88 72 LEU A O 1
ATOM 562 N N . GLN A 1 73 ? 21.362 33.143 3.976 1.00 98.00 73 GLN A N 1
ATOM 563 C CA . GLN A 1 73 ? 22.685 33.624 4.354 1.00 98.00 73 GLN A CA 1
ATOM 564 C C . GLN A 1 73 ? 22.886 33.565 5.872 1.00 98.00 73 GLN A C 1
ATOM 566 O O . GLN A 1 73 ? 23.951 33.150 6.314 1.00 98.00 73 GLN A O 1
ATOM 571 N N . ALA A 1 74 ? 21.864 33.887 6.671 1.00 98.06 74 ALA A N 1
ATOM 572 C CA . ALA A 1 74 ? 21.948 33.790 8.127 1.00 98.06 74 ALA A CA 1
ATOM 573 C C . ALA A 1 74 ? 22.234 32.355 8.614 1.00 98.06 74 ALA A C 1
ATOM 575 O O . ALA A 1 74 ? 23.033 32.167 9.533 1.00 98.06 74 ALA A O 1
ATOM 576 N N . GLU A 1 75 ? 21.636 31.329 7.996 1.00 97.94 75 GLU A N 1
ATOM 577 C CA . GLU A 1 75 ? 21.952 29.932 8.338 1.00 97.94 75 GLU A CA 1
ATOM 578 C C . GLU A 1 75 ? 23.336 29.501 7.835 1.00 97.94 75 GLU A C 1
ATOM 580 O O . GLU A 1 75 ? 24.043 28.781 8.542 1.00 97.94 75 GLU A O 1
ATOM 585 N N . ILE A 1 76 ? 23.764 29.971 6.657 1.00 98.44 76 ILE A N 1
ATOM 586 C CA . ILE A 1 76 ? 25.135 29.761 6.163 1.00 98.44 76 ILE A CA 1
ATOM 587 C C . ILE A 1 76 ? 26.149 30.353 7.148 1.00 98.44 76 ILE A C 1
ATOM 589 O O . ILE A 1 76 ? 27.077 29.656 7.559 1.00 98.44 76 ILE A O 1
ATOM 593 N N . ASP A 1 77 ? 25.959 31.606 7.562 1.00 98.44 77 ASP A N 1
ATOM 594 C CA . ASP A 1 77 ? 26.850 32.310 8.484 1.00 98.44 77 ASP A CA 1
ATOM 595 C C . ASP A 1 77 ? 26.934 31.576 9.827 1.00 98.44 77 ASP A C 1
ATOM 597 O O . ASP A 1 77 ? 28.028 31.279 10.304 1.00 98.44 77 ASP A O 1
ATOM 601 N N . LYS A 1 78 ? 25.789 31.161 10.381 1.00 98.12 78 LYS A N 1
ATOM 602 C CA . LYS A 1 78 ? 25.710 30.367 11.616 1.00 98.12 78 LYS A CA 1
ATOM 603 C C . LYS A 1 78 ? 26.460 29.036 11.532 1.00 98.12 78 LYS A C 1
ATOM 605 O O . LYS A 1 78 ? 27.004 28.571 12.538 1.00 98.12 78 LYS A O 1
ATOM 610 N N . ILE A 1 79 ? 26.473 28.381 10.370 1.00 98.00 79 ILE A N 1
ATOM 611 C CA . ILE A 1 79 ? 27.284 27.174 10.172 1.00 98.00 79 ILE A CA 1
ATOM 612 C C . ILE A 1 79 ? 28.762 27.555 10.099 1.00 98.00 79 ILE A C 1
ATOM 614 O O . ILE A 1 79 ? 29.566 26.969 10.819 1.00 98.00 79 ILE A O 1
ATOM 618 N N . LEU A 1 80 ? 29.130 28.545 9.282 1.00 98.31 80 LEU A N 1
ATOM 619 C CA . LEU A 1 80 ? 30.521 28.972 9.094 1.00 98.31 80 LEU A CA 1
ATOM 620 C C . LEU A 1 80 ? 31.176 29.487 10.384 1.00 98.31 80 LEU A C 1
ATOM 622 O O . LEU A 1 80 ? 32.367 29.255 10.583 1.00 98.31 80 LEU A O 1
ATOM 626 N N . GLU A 1 81 ? 30.419 30.105 11.292 1.00 97.88 81 GLU A N 1
ATOM 627 C CA . GLU A 1 81 ? 30.880 30.504 12.631 1.00 97.88 81 GLU A CA 1
ATOM 628 C C . GLU A 1 81 ? 31.384 29.322 13.477 1.00 97.88 81 GLU A C 1
ATOM 630 O O . GLU A 1 81 ? 32.215 29.502 14.368 1.00 97.88 81 GLU A O 1
ATOM 635 N N . GLN A 1 82 ? 30.920 28.102 13.190 1.00 97.50 82 GLN A N 1
ATOM 636 C CA . GLN A 1 82 ? 31.362 26.877 13.863 1.00 97.50 82 GLN A CA 1
ATOM 637 C C . GLN A 1 82 ? 32.645 26.296 13.248 1.00 97.50 82 GLN A C 1
ATOM 639 O O . GLN A 1 82 ? 33.192 25.327 13.786 1.00 97.50 82 GLN A O 1
ATOM 644 N N . GLN A 1 83 ? 33.134 26.847 12.128 1.00 98.31 83 GLN A N 1
ATOM 645 C CA . GLN A 1 83 ? 34.348 26.361 11.481 1.00 98.31 83 GLN A CA 1
ATOM 646 C C . GLN A 1 83 ? 35.568 26.642 12.363 1.00 98.31 83 GLN A C 1
ATOM 648 O O . GLN A 1 83 ? 35.869 27.782 12.721 1.00 98.31 83 GLN A O 1
ATOM 653 N N . ARG A 1 84 ? 36.314 25.587 12.687 1.00 98.12 84 ARG A N 1
ATOM 654 C CA . ARG A 1 84 ? 37.538 25.667 13.486 1.00 98.12 84 ARG A CA 1
ATOM 655 C C . ARG A 1 84 ? 38.703 26.223 12.656 1.00 98.12 84 ARG A C 1
ATOM 657 O O . ARG A 1 84 ? 38.670 26.282 11.425 1.00 98.12 84 ARG A O 1
ATOM 664 N N . GLU A 1 85 ? 39.784 26.607 13.333 1.00 96.94 85 GLU A N 1
ATOM 665 C CA . GLU A 1 85 ? 40.993 27.141 12.685 1.00 96.94 85 GLU A CA 1
ATOM 666 C C . GLU A 1 85 ? 41.631 26.140 11.701 1.00 96.94 85 GLU A C 1
ATOM 668 O O . GLU A 1 85 ? 42.152 26.534 10.658 1.00 96.94 85 GLU A O 1
ATOM 673 N N . ASP A 1 86 ? 41.515 24.838 11.969 1.00 96.12 86 ASP A N 1
ATOM 674 C CA . ASP A 1 86 ? 41.980 23.776 11.069 1.00 96.12 86 ASP A CA 1
ATOM 675 C C . ASP A 1 86 ? 41.048 23.529 9.866 1.00 96.12 86 ASP A C 1
ATOM 677 O O . ASP A 1 86 ? 41.390 22.750 8.983 1.00 96.12 86 ASP A O 1
ATOM 681 N N . GLY A 1 87 ? 39.903 24.217 9.797 1.00 97.62 87 GLY A N 1
ATOM 682 C CA . GLY A 1 87 ? 38.899 24.092 8.740 1.00 97.62 87 GLY A CA 1
ATOM 683 C C . GLY A 1 87 ? 37.789 23.081 9.036 1.00 97.62 87 GLY A C 1
ATOM 684 O O . GLY A 1 87 ? 36.779 23.089 8.334 1.00 97.62 87 GLY A O 1
ATOM 685 N N . SER A 1 88 ? 37.934 22.243 10.066 1.00 98.06 88 SER A N 1
ATOM 686 C CA . SER A 1 88 ? 36.928 21.244 10.439 1.00 98.06 88 SER A CA 1
ATOM 687 C C . SER A 1 88 ? 35.723 21.856 11.165 1.00 98.06 88 SER A C 1
ATOM 689 O O . SER A 1 88 ? 35.797 22.962 11.700 1.00 98.06 88 SER A O 1
ATOM 691 N N . PHE A 1 89 ? 34.616 21.110 11.236 1.00 97.38 89 PHE A N 1
ATOM 692 C CA . PHE A 1 89 ? 33.435 21.478 12.039 1.00 97.38 89 PHE A CA 1
ATOM 693 C C . PHE A 1 89 ? 33.247 20.584 13.274 1.00 97.38 89 PHE A C 1
ATOM 695 O O . PHE A 1 89 ? 32.210 20.610 13.934 1.00 97.38 89 PHE A O 1
ATOM 702 N N . GLY A 1 90 ? 34.242 19.760 13.593 1.00 95.38 90 GLY A N 1
ATOM 703 C CA . GLY A 1 90 ? 34.129 18.750 14.632 1.00 95.38 90 GLY A CA 1
ATOM 704 C C . GLY A 1 90 ? 35.383 17.904 14.742 1.00 95.38 90 GLY A C 1
ATOM 705 O O . GLY A 1 90 ? 36.417 18.207 14.152 1.00 95.38 90 GLY A O 1
ATOM 706 N N . ASP A 1 91 ? 35.287 16.831 15.511 1.00 95.19 91 ASP A N 1
ATOM 707 C CA . ASP A 1 91 ? 36.396 15.912 15.755 1.00 95.19 91 ASP A CA 1
ATOM 708 C C . ASP A 1 91 ? 36.396 14.720 14.796 1.00 95.19 91 ASP A C 1
ATOM 710 O O . ASP A 1 91 ? 37.398 14.013 14.717 1.00 95.19 91 ASP A O 1
ATOM 714 N N . THR A 1 92 ? 35.309 14.511 14.052 1.00 95.25 92 THR A N 1
ATOM 715 C CA . THR A 1 92 ? 35.114 13.347 13.178 1.00 95.25 92 THR A CA 1
ATOM 716 C C . THR A 1 92 ? 34.828 13.747 11.735 1.00 95.25 92 THR A C 1
ATOM 718 O O . THR A 1 92 ? 34.318 14.842 11.469 1.00 95.25 92 THR A O 1
ATOM 721 N N . THR A 1 93 ? 35.103 12.828 10.803 1.00 94.62 93 THR A N 1
ATOM 722 C CA . THR A 1 93 ? 34.770 13.008 9.379 1.00 94.62 93 THR A CA 1
ATOM 723 C C . THR A 1 93 ? 33.273 13.217 9.160 1.00 94.62 93 THR A C 1
ATOM 725 O O . THR A 1 93 ? 32.885 14.007 8.304 1.00 94.62 93 THR A O 1
ATOM 728 N N . GLU A 1 94 ? 32.429 12.561 9.962 1.00 91.38 94 GLU A N 1
ATOM 729 C CA . GLU A 1 94 ? 30.973 12.672 9.879 1.00 91.38 94 GLU A CA 1
ATOM 730 C C . GLU A 1 94 ? 30.482 14.081 10.234 1.00 91.38 94 GLU A C 1
ATOM 732 O O . GLU A 1 94 ? 29.696 14.657 9.486 1.00 91.38 94 GLU A O 1
ATOM 737 N N . GLN A 1 95 ? 30.977 14.664 11.332 1.00 95.00 95 GLN A N 1
ATOM 738 C CA . GLN A 1 95 ? 30.599 16.018 11.759 1.00 95.00 95 GLN A CA 1
ATOM 739 C C . GLN A 1 95 ? 31.003 17.069 10.720 1.00 95.00 95 GLN A C 1
ATOM 741 O O . GLN A 1 95 ? 30.206 17.942 10.376 1.00 95.00 95 GLN A O 1
ATOM 746 N N . THR A 1 96 ? 32.226 16.969 10.191 1.00 97.81 96 THR A N 1
ATOM 747 C CA . THR A 1 96 ? 32.703 17.874 9.138 1.00 97.81 96 THR A CA 1
ATOM 748 C C . THR A 1 96 ? 31.908 17.685 7.844 1.00 97.81 96 THR A C 1
ATOM 750 O O . THR A 1 96 ? 31.448 18.666 7.262 1.00 97.81 96 THR A O 1
ATOM 753 N N . GLY A 1 97 ? 31.684 16.437 7.418 1.00 96.06 97 GLY A N 1
ATOM 754 C CA . GLY A 1 97 ? 30.911 16.118 6.217 1.00 96.06 97 GLY A CA 1
ATOM 755 C C . GLY A 1 97 ? 29.457 16.586 6.299 1.00 96.06 97 GLY A C 1
ATOM 756 O O . GLY A 1 97 ? 28.952 17.185 5.352 1.00 96.06 97 GLY A O 1
ATOM 757 N N . ALA A 1 98 ? 28.797 16.401 7.446 1.00 94.69 98 ALA A N 1
ATOM 758 C CA . ALA A 1 98 ? 27.431 16.868 7.681 1.00 94.69 98 ALA A CA 1
ATOM 759 C C . ALA A 1 98 ? 27.297 18.385 7.470 1.00 94.69 98 ALA A C 1
ATOM 761 O O . ALA A 1 98 ? 26.409 18.820 6.740 1.00 94.69 98 ALA A O 1
ATOM 762 N N . ARG A 1 99 ? 28.215 19.189 8.029 1.00 97.62 99 ARG A N 1
ATOM 763 C CA . ARG A 1 99 ? 28.182 20.654 7.867 1.00 97.62 99 ARG A CA 1
ATOM 764 C C . ARG A 1 99 ? 28.486 21.112 6.444 1.00 97.62 99 ARG A C 1
ATOM 766 O O . ARG A 1 99 ? 27.846 22.048 5.980 1.00 97.62 99 ARG A O 1
ATOM 773 N N . ILE A 1 100 ? 29.382 20.437 5.718 1.00 98.00 100 ILE A N 1
ATOM 774 C CA . ILE A 1 100 ? 29.588 20.706 4.280 1.00 98.00 100 ILE A CA 1
ATOM 775 C C . ILE A 1 100 ? 28.287 20.456 3.501 1.00 98.00 100 ILE A C 1
ATOM 777 O O . ILE A 1 100 ? 27.874 21.283 2.688 1.00 98.00 100 ILE A O 1
ATOM 781 N N . ASN A 1 101 ? 27.607 19.341 3.776 1.00 95.62 101 ASN A N 1
ATOM 782 C CA . ASN A 1 101 ? 26.349 19.003 3.113 1.00 95.62 101 ASN A CA 1
ATOM 783 C C . ASN A 1 101 ? 25.209 19.973 3.469 1.00 95.62 101 ASN A C 1
ATOM 785 O O . ASN A 1 101 ? 24.397 20.291 2.601 1.00 95.62 101 ASN A O 1
ATOM 789 N N . GLU A 1 102 ? 25.157 20.481 4.703 1.00 95.44 102 GLU A N 1
ATOM 790 C CA . GLU A 1 102 ? 24.222 21.541 5.101 1.00 95.44 102 GLU A CA 1
ATOM 791 C C . GLU A 1 102 ? 24.520 22.879 4.411 1.00 95.44 102 GLU A C 1
ATOM 793 O O . GLU A 1 102 ? 23.597 23.520 3.912 1.00 95.44 102 GLU A O 1
ATOM 798 N N . LEU A 1 103 ? 25.791 23.283 4.304 1.00 98.00 103 LEU A N 1
ATOM 799 C CA . LEU A 1 103 ? 26.180 24.477 3.543 1.00 98.00 103 LEU A CA 1
ATOM 800 C C . LEU A 1 103 ? 25.702 24.375 2.088 1.00 98.00 103 LEU A C 1
ATOM 802 O O . LEU A 1 103 ? 25.073 25.300 1.572 1.00 98.00 103 LEU A O 1
ATOM 806 N N . HIS A 1 104 ? 25.920 23.223 1.448 1.00 95.88 104 HIS A N 1
ATOM 807 C CA . HIS A 1 104 ? 25.401 22.959 0.107 1.00 95.88 104 HIS A CA 1
ATOM 808 C C . HIS A 1 104 ? 23.865 23.016 0.055 1.00 95.88 104 HIS A C 1
ATOM 810 O O . HIS A 1 104 ? 23.302 23.599 -0.872 1.00 95.88 104 HIS A O 1
ATOM 816 N N . ARG A 1 105 ? 23.166 22.474 1.066 1.00 92.25 105 ARG A N 1
ATOM 817 C CA . ARG A 1 105 ? 21.694 22.514 1.158 1.00 92.25 105 ARG A CA 1
ATOM 818 C C . ARG A 1 105 ? 21.151 23.946 1.119 1.00 92.25 105 ARG A C 1
ATOM 820 O O . ARG A 1 105 ? 20.094 24.144 0.518 1.00 92.25 105 ARG A O 1
ATOM 827 N N . PHE A 1 106 ? 21.855 24.912 1.713 1.00 95.81 106 PHE A N 1
ATOM 828 C CA . PHE A 1 106 ? 21.486 26.334 1.710 1.00 95.81 106 PHE A CA 1
ATOM 829 C C . PHE A 1 106 ? 22.030 27.128 0.508 1.00 95.81 106 PHE A C 1
ATOM 831 O O . PHE A 1 106 ? 21.749 28.318 0.379 1.00 95.81 106 PHE A O 1
ATOM 838 N N . GLY A 1 107 ? 22.737 26.472 -0.419 1.00 94.88 107 GLY A N 1
ATOM 839 C CA . GLY A 1 107 ? 23.249 27.084 -1.646 1.00 94.88 107 GLY A CA 1
ATOM 840 C C . GLY A 1 107 ? 24.583 27.806 -1.479 1.00 94.88 107 GLY A C 1
ATOM 841 O O . GLY A 1 107 ? 24.880 28.700 -2.268 1.00 94.88 107 GLY A O 1
ATOM 842 N N . PHE A 1 108 ? 25.378 27.449 -0.466 1.00 98.00 108 PHE A N 1
ATOM 843 C CA . PHE A 1 108 ? 26.749 27.937 -0.349 1.00 98.00 108 PHE A CA 1
ATOM 844 C C . PHE A 1 108 ? 27.605 27.431 -1.518 1.00 98.00 108 PHE A C 1
ATOM 846 O O . PHE A 1 108 ? 27.461 26.289 -1.961 1.00 98.00 108 PHE A O 1
ATOM 853 N N . ASP A 1 109 ? 28.520 28.274 -1.990 1.00 97.38 109 ASP A N 1
ATOM 854 C CA . ASP A 1 109 ? 29.467 27.918 -3.042 1.00 97.38 109 ASP A CA 1
ATOM 855 C C . ASP A 1 109 ? 30.487 26.892 -2.518 1.00 97.38 109 ASP A C 1
ATOM 857 O O . ASP A 1 109 ? 31.267 27.172 -1.604 1.00 97.38 109 ASP A O 1
ATOM 861 N N . MET A 1 110 ? 30.477 25.685 -3.088 1.00 97.50 110 MET A N 1
ATOM 862 C CA . MET A 1 110 ? 31.375 24.604 -2.671 1.00 97.50 110 MET A CA 1
ATOM 863 C C . MET A 1 110 ? 32.822 24.814 -3.131 1.00 97.50 110 MET A C 1
ATOM 865 O O . MET A 1 110 ? 33.720 24.170 -2.584 1.00 97.50 110 MET A O 1
ATOM 869 N N . ASP A 1 111 ? 33.078 25.749 -4.049 1.00 97.38 111 ASP A N 1
ATOM 870 C CA . ASP A 1 111 ? 34.428 26.159 -4.450 1.00 97.38 111 ASP A CA 1
ATOM 871 C C . ASP A 1 111 ? 35.006 27.255 -3.538 1.00 97.38 111 ASP A C 1
ATOM 873 O O . ASP A 1 111 ? 36.201 27.566 -3.601 1.00 97.38 111 ASP A O 1
ATOM 877 N N . ALA A 1 112 ? 34.194 27.817 -2.633 1.00 98.00 112 ALA A N 1
ATOM 878 C CA . ALA A 1 112 ? 34.643 28.842 -1.703 1.00 98.00 112 ALA A CA 1
ATOM 879 C C . ALA A 1 112 ? 35.763 28.322 -0.775 1.00 98.00 112 ALA A C 1
ATOM 881 O O . ALA A 1 112 ? 35.725 27.167 -0.326 1.00 98.00 112 ALA A O 1
ATOM 882 N N . PRO A 1 113 ? 36.738 29.175 -0.387 1.00 98.06 113 PRO A N 1
ATOM 883 C CA . PRO A 1 113 ? 37.867 28.767 0.452 1.00 98.06 113 PRO A CA 1
ATOM 884 C C . PRO A 1 113 ? 37.467 28.056 1.751 1.00 98.06 113 PRO A C 1
ATOM 886 O O . PRO A 1 113 ? 38.180 27.168 2.214 1.00 98.06 113 PRO A O 1
ATOM 889 N N . GLN A 1 114 ? 36.334 28.429 2.347 1.00 98.25 114 GLN A N 1
ATOM 890 C CA . GLN A 1 114 ? 35.808 27.819 3.565 1.00 98.25 114 GLN A CA 1
ATOM 891 C C . GLN A 1 114 ? 35.390 26.358 3.339 1.00 98.25 114 GLN A C 1
ATOM 893 O O . GLN A 1 114 ? 35.778 25.500 4.133 1.00 98.25 114 GLN A O 1
ATOM 898 N N . ALA A 1 115 ? 34.660 26.059 2.258 1.00 98.12 115 ALA A N 1
ATOM 899 C CA . ALA A 1 115 ? 34.247 24.695 1.914 1.00 98.12 115 ALA A CA 1
ATOM 900 C C . ALA A 1 115 ? 35.459 23.827 1.544 1.00 98.12 115 ALA A C 1
ATOM 902 O O . ALA A 1 115 ? 35.595 22.700 2.019 1.00 98.12 115 ALA A O 1
ATOM 903 N N . GLN A 1 116 ? 36.395 24.391 0.780 1.00 98.38 116 GLN A N 1
ATOM 904 C CA . GLN A 1 116 ? 37.626 23.711 0.374 1.00 98.38 116 GLN A CA 1
ATOM 905 C C . GLN A 1 116 ? 38.525 23.370 1.573 1.00 98.38 116 GLN A C 1
ATOM 907 O O . GLN A 1 116 ? 38.997 22.239 1.688 1.00 98.38 116 GLN A O 1
ATOM 912 N N . ARG A 1 117 ? 38.686 24.299 2.527 1.00 98.25 117 ARG A N 1
ATOM 913 C CA . ARG A 1 117 ? 39.387 24.031 3.796 1.00 98.25 117 ARG A CA 1
ATOM 914 C C . ARG A 1 117 ? 38.708 22.938 4.616 1.00 98.25 117 ARG A C 1
ATOM 916 O O . ARG A 1 117 ? 39.402 22.120 5.214 1.00 98.25 117 ARG A O 1
ATOM 923 N N . ALA A 1 118 ? 37.376 22.905 4.642 1.00 98.50 118 ALA A N 1
ATOM 924 C CA . ALA A 1 118 ? 36.640 21.858 5.343 1.00 98.50 118 ALA A CA 1
ATOM 925 C C . ALA A 1 118 ? 36.840 20.479 4.698 1.00 98.50 118 ALA A C 1
ATOM 927 O O . ALA A 1 118 ? 37.036 19.500 5.417 1.00 98.50 118 ALA A O 1
ATOM 928 N N . ALA A 1 119 ? 36.862 20.396 3.365 1.00 98.31 119 ALA A N 1
ATOM 929 C CA . ALA A 1 119 ? 37.148 19.157 2.642 1.00 98.31 119 ALA A CA 1
ATOM 930 C C . ALA A 1 119 ? 38.569 18.632 2.919 1.00 98.31 119 ALA A C 1
ATOM 932 O O . ALA A 1 119 ? 38.763 17.439 3.163 1.00 98.31 119 ALA A O 1
ATOM 933 N N . ASP A 1 120 ? 39.563 19.525 2.950 1.00 98.25 120 ASP A N 1
ATOM 934 C CA . ASP A 1 120 ? 40.944 19.161 3.284 1.00 98.25 120 ASP A CA 1
ATOM 935 C C . ASP A 1 120 ? 41.067 18.684 4.741 1.00 98.25 120 ASP A C 1
ATOM 937 O O . ASP A 1 120 ? 41.729 17.678 5.019 1.00 98.25 120 ASP A O 1
ATOM 941 N N . ALA A 1 121 ? 40.382 19.359 5.670 1.00 98.19 121 ALA A N 1
ATOM 942 C CA . ALA A 1 121 ? 40.313 18.955 7.071 1.00 98.19 121 ALA A CA 1
ATOM 943 C C . ALA A 1 121 ? 39.634 17.586 7.241 1.00 98.19 121 ALA A C 1
ATOM 945 O O . ALA A 1 121 ? 40.109 16.756 8.016 1.00 98.19 121 ALA A O 1
ATOM 946 N N . LEU A 1 122 ? 38.572 17.315 6.479 1.00 98.12 122 LEU A N 1
ATOM 947 C CA . LEU A 1 122 ? 37.871 16.032 6.464 1.00 98.12 122 LEU A CA 1
ATOM 948 C C . LEU A 1 122 ? 38.789 14.892 5.993 1.00 98.12 122 LEU A C 1
ATOM 950 O O . LEU A 1 122 ? 38.868 13.858 6.657 1.00 98.12 122 LEU A O 1
ATOM 954 N N . LEU A 1 123 ? 39.560 15.085 4.916 1.00 97.50 123 LEU A N 1
ATOM 955 C CA . LEU A 1 123 ? 40.560 14.098 4.477 1.00 97.50 123 LEU A CA 1
ATOM 956 C C . LEU A 1 123 ? 41.659 13.884 5.527 1.00 97.50 123 LEU A C 1
ATOM 958 O O . LEU A 1 123 ? 42.093 12.752 5.754 1.00 97.50 123 LEU A O 1
ATOM 962 N N . ALA A 1 124 ? 42.108 14.950 6.195 1.00 97.31 124 ALA A N 1
ATOM 963 C CA . ALA A 1 124 ? 43.084 14.840 7.277 1.00 97.31 124 ALA A CA 1
ATOM 964 C C . ALA A 1 124 ? 42.524 14.059 8.480 1.00 97.31 124 ALA A C 1
ATOM 966 O O . ALA A 1 124 ? 43.225 13.216 9.042 1.00 97.31 124 ALA A O 1
ATOM 967 N N . GLN A 1 125 ? 41.259 14.287 8.845 1.00 96.75 125 GLN A N 1
ATOM 968 C CA . GLN A 1 125 ? 40.552 13.522 9.876 1.00 96.75 125 GLN A CA 1
ATOM 969 C C . GLN A 1 125 ? 40.461 12.041 9.503 1.00 96.75 125 GLN A C 1
ATOM 971 O O . GLN A 1 125 ? 40.789 11.188 10.328 1.00 96.75 125 GLN A O 1
ATOM 976 N N . TYR A 1 126 ? 40.084 11.736 8.259 1.00 95.75 126 TYR A N 1
ATOM 977 C CA . TYR A 1 126 ? 40.000 10.366 7.764 1.00 95.75 126 TYR A CA 1
ATOM 978 C C . TYR A 1 126 ? 41.345 9.636 7.883 1.00 95.75 126 TYR A C 1
ATOM 980 O O . TYR A 1 126 ? 41.440 8.584 8.511 1.00 95.75 126 TYR A O 1
ATOM 988 N N . ARG A 1 127 ? 42.422 10.249 7.377 1.00 94.81 127 ARG A N 1
ATOM 989 C CA . ARG A 1 127 ? 43.787 9.687 7.421 1.00 94.81 127 ARG A CA 1
ATOM 990 C C . ARG A 1 127 ? 44.345 9.553 8.836 1.00 94.81 127 ARG A C 1
ATOM 992 O O . ARG A 1 127 ? 45.244 8.750 9.067 1.00 94.81 127 ARG A O 1
ATOM 999 N N . ALA A 1 128 ? 43.815 10.323 9.783 1.00 95.50 128 ALA A N 1
ATOM 1000 C CA . ALA A 1 128 ? 44.123 10.206 11.203 1.00 95.50 128 ALA A CA 1
ATOM 1001 C C . ALA A 1 128 ? 43.273 9.141 11.928 1.00 95.50 128 ALA A C 1
ATOM 1003 O O . ALA A 1 128 ? 43.375 9.027 13.149 1.00 95.50 128 ALA A O 1
ATOM 1004 N N . GLY A 1 129 ? 42.430 8.386 11.213 1.00 92.31 129 GLY A N 1
ATOM 1005 C CA . GLY A 1 129 ? 41.557 7.361 11.787 1.00 92.31 129 GLY A CA 1
ATOM 1006 C C . GLY A 1 129 ? 40.374 7.927 12.575 1.00 92.31 129 GLY A C 1
ATOM 1007 O O . GLY A 1 129 ? 39.847 7.251 13.450 1.00 92.31 129 GLY A O 1
ATOM 1008 N N . LYS A 1 130 ? 39.961 9.173 12.306 1.00 93.44 130 LYS A N 1
ATOM 1009 C CA . LYS A 1 130 ? 38.850 9.850 13.004 1.00 93.44 130 LYS A CA 1
ATOM 1010 C C . LYS A 1 130 ? 37.503 9.681 12.293 1.00 93.44 130 LYS A C 1
ATOM 1012 O O . LYS A 1 130 ? 36.655 10.575 12.329 1.00 93.44 130 LYS A O 1
ATOM 1017 N N . GLN A 1 131 ? 37.325 8.569 11.594 1.00 88.69 131 GLN A N 1
ATOM 1018 C CA . GLN A 1 131 ? 36.054 8.224 10.978 1.00 88.69 131 GLN A CA 1
ATOM 1019 C C . GLN A 1 131 ? 35.218 7.366 11.926 1.00 88.69 131 GLN A C 1
ATOM 1021 O O . GLN A 1 131 ? 35.742 6.474 12.588 1.00 88.69 131 GLN A O 1
ATOM 1026 N N . ASN A 1 132 ? 33.912 7.621 11.945 1.00 82.38 132 ASN A N 1
ATOM 1027 C CA . ASN A 1 132 ? 32.956 6.751 12.614 1.00 82.38 132 ASN A CA 1
ATOM 1028 C C . ASN A 1 132 ? 32.770 5.464 11.800 1.00 82.38 132 ASN A C 1
ATOM 1030 O O . ASN A 1 132 ? 32.606 5.524 10.580 1.00 82.38 132 ASN A O 1
ATOM 1034 N N . GLU A 1 133 ? 32.830 4.318 12.477 1.00 73.88 133 GLU A N 1
ATOM 1035 C CA . GLU A 1 133 ? 32.536 3.021 11.867 1.00 73.88 133 GLU A CA 1
ATOM 1036 C C . GLU A 1 133 ? 31.064 2.971 11.455 1.00 73.88 133 GLU A C 1
ATOM 1038 O O . GLU A 1 133 ? 30.178 3.251 12.262 1.00 73.88 133 GLU A O 1
ATOM 1043 N N . GLU A 1 134 ? 30.818 2.585 10.208 1.00 73.44 134 GLU A N 1
ATOM 1044 C CA . GLU A 1 134 ? 29.481 2.357 9.681 1.00 73.44 134 GLU A CA 1
ATOM 1045 C C . GLU A 1 134 ? 29.333 0.885 9.305 1.00 73.44 134 GLU A C 1
ATOM 1047 O O . GLU A 1 134 ? 30.247 0.254 8.769 1.00 73.44 134 GLU A O 1
ATOM 1052 N N . TRP A 1 135 ? 28.154 0.331 9.570 1.00 70.25 135 TRP A N 1
ATOM 1053 C CA . TRP A 1 135 ? 27.829 -1.082 9.340 1.00 70.25 135 TRP A CA 1
ATOM 1054 C C . TRP A 1 135 ? 27.899 -1.485 7.853 1.00 70.25 135 TRP A C 1
ATOM 1056 O O . TRP A 1 135 ? 27.968 -2.673 7.540 1.00 70.25 135 TRP A O 1
ATOM 1066 N N . TYR A 1 136 ? 27.910 -0.498 6.955 1.00 69.12 136 TYR A N 1
ATOM 1067 C CA . TYR A 1 136 ? 27.945 -0.660 5.508 1.00 69.12 136 TYR A CA 1
ATOM 1068 C C . TYR A 1 136 ? 29.246 -0.214 4.847 1.00 69.12 136 TYR A C 1
ATOM 1070 O O . TYR A 1 136 ? 29.313 -0.190 3.629 1.00 69.12 136 TYR A O 1
ATOM 1078 N N . THR A 1 137 ? 30.275 0.190 5.588 1.00 68.56 137 THR A N 1
ATOM 1079 C CA . THR A 1 137 ? 31.544 0.586 4.960 1.00 68.56 137 THR A CA 1
ATOM 1080 C C . THR A 1 137 ? 32.516 -0.586 4.943 1.00 68.56 137 THR A C 1
ATOM 1082 O O . THR A 1 137 ? 32.815 -1.152 5.995 1.00 68.56 137 THR A O 1
ATOM 1085 N N . GLY A 1 138 ? 33.041 -0.935 3.764 1.00 68.69 138 GLY A N 1
ATOM 1086 C CA . GLY A 1 138 ? 34.192 -1.832 3.643 1.00 68.69 138 GLY A CA 1
ATOM 1087 C C . GLY A 1 138 ? 35.444 -1.262 4.322 1.00 68.69 138 GLY A C 1
ATOM 1088 O O . GLY A 1 138 ? 35.510 -0.070 4.635 1.00 68.69 138 GLY A O 1
ATOM 1089 N N . GLU A 1 139 ? 36.462 -2.101 4.544 1.00 78.12 139 GLU A N 1
ATOM 1090 C CA . GLU A 1 139 ? 37.729 -1.656 5.138 1.00 78.12 139 GLU A CA 1
ATOM 1091 C C . GLU A 1 139 ? 38.329 -0.507 4.306 1.00 78.12 139 GLU A C 1
ATOM 1093 O O . GLU A 1 139 ? 38.633 -0.663 3.125 1.00 78.12 139 GLU A O 1
ATOM 1098 N N . GLY A 1 140 ? 38.457 0.673 4.918 1.00 82.94 140 GLY A N 1
ATOM 1099 C CA . GLY A 1 140 ? 38.975 1.869 4.252 1.00 82.94 140 GLY A CA 1
ATOM 1100 C C . GLY A 1 140 ? 37.972 2.649 3.382 1.00 82.94 140 GLY A C 1
ATOM 1101 O O . GLY A 1 140 ? 38.390 3.571 2.680 1.00 82.94 140 GLY A O 1
ATOM 1102 N N . CYS A 1 141 ? 36.676 2.328 3.410 1.00 89.75 141 CYS A N 1
ATOM 1103 C CA . CYS A 1 141 ? 35.642 3.156 2.780 1.00 89.75 141 CYS A CA 1
ATOM 1104 C C . CYS A 1 141 ? 35.251 4.331 3.683 1.00 89.75 141 CYS A C 1
ATOM 1106 O O . CYS A 1 141 ? 35.239 4.201 4.903 1.00 89.75 141 CYS A O 1
ATOM 1108 N N . LEU A 1 142 ? 34.897 5.469 3.091 1.00 91.31 142 LEU A N 1
ATOM 1109 C CA . LEU A 1 142 ? 34.348 6.641 3.768 1.00 91.31 142 LEU A CA 1
ATOM 1110 C C . LEU A 1 142 ? 32.886 6.407 4.164 1.00 91.31 142 LEU A C 1
ATOM 1112 O O . LEU A 1 142 ? 32.139 5.770 3.424 1.00 91.31 142 LEU A O 1
ATOM 1116 N N . ASN A 1 143 ? 32.446 6.985 5.285 1.00 88.94 143 ASN A N 1
ATOM 1117 C CA . ASN A 1 143 ? 31.009 7.051 5.578 1.00 88.94 143 ASN A CA 1
ATOM 1118 C C . ASN A 1 143 ? 30.272 7.937 4.555 1.00 88.94 143 ASN A C 1
ATOM 1120 O O . ASN A 1 143 ? 30.869 8.836 3.954 1.00 88.94 143 ASN A O 1
ATOM 1124 N N . GLY A 1 144 ? 28.965 7.717 4.381 1.00 89.00 144 GLY A N 1
ATOM 1125 C CA . GLY A 1 144 ? 28.171 8.383 3.341 1.00 89.00 144 GLY A CA 1
ATOM 1126 C C . GLY A 1 144 ? 28.207 9.912 3.404 1.00 89.00 144 GLY A C 1
ATOM 1127 O O . GLY A 1 144 ? 28.361 10.571 2.378 1.00 89.00 144 GLY A O 1
ATOM 1128 N N . ARG A 1 145 ? 28.150 10.501 4.609 1.00 91.62 145 ARG A N 1
ATOM 1129 C CA . ARG A 1 145 ? 28.201 11.966 4.785 1.00 91.62 145 ARG A CA 1
ATOM 1130 C C . ARG A 1 145 ? 29.547 12.545 4.346 1.00 91.62 145 ARG A C 1
ATOM 1132 O O . ARG A 1 145 ? 29.577 13.587 3.690 1.00 91.62 145 ARG A O 1
ATOM 1139 N N . ALA A 1 146 ? 30.643 11.879 4.703 1.00 94.44 146 ALA A N 1
ATOM 1140 C CA . ALA A 1 146 ? 31.993 12.280 4.338 1.00 94.44 146 ALA A CA 1
ATOM 1141 C C . ALA A 1 146 ? 32.251 12.103 2.838 1.00 94.44 146 ALA A C 1
ATOM 1143 O O . ALA A 1 146 ? 32.790 13.008 2.201 1.00 94.44 146 ALA A O 1
ATOM 1144 N N . LEU A 1 147 ? 31.815 10.977 2.269 1.00 94.31 147 LEU A N 1
ATOM 1145 C CA . LEU A 1 147 ? 31.926 10.702 0.841 1.00 94.31 147 LEU A CA 1
ATOM 1146 C C . LEU A 1 147 ? 31.189 11.760 0.011 1.00 94.31 147 LEU A C 1
ATOM 1148 O O . LEU A 1 147 ? 31.781 12.362 -0.886 1.00 94.31 147 LEU A O 1
ATOM 1152 N N . HIS A 1 148 ? 29.935 12.058 0.361 1.00 94.56 148 HIS A N 1
ATOM 1153 C CA . HIS A 1 148 ? 29.124 13.033 -0.369 1.00 94.56 148 HIS A CA 1
ATOM 1154 C C . HIS A 1 148 ? 29.729 14.441 -0.322 1.00 94.56 148 HIS A C 1
ATOM 1156 O O . HIS A 1 148 ? 29.806 15.127 -1.342 1.00 94.56 148 HIS A O 1
ATOM 1162 N N . ALA A 1 149 ? 30.246 14.840 0.844 1.00 96.62 149 ALA A N 1
ATOM 1163 C CA . ALA A 1 149 ? 30.926 16.117 1.026 1.00 96.62 149 ALA A CA 1
ATOM 1164 C C . ALA A 1 149 ? 32.189 16.241 0.158 1.00 96.62 149 ALA A C 1
ATOM 1166 O O . ALA A 1 149 ? 32.450 17.305 -0.409 1.00 96.62 149 ALA A O 1
ATOM 1167 N N . LEU A 1 150 ? 32.969 15.166 0.017 1.00 96.81 150 LEU A N 1
ATOM 1168 C CA . LEU A 1 150 ? 34.151 15.150 -0.847 1.00 96.81 150 LEU A CA 1
ATOM 1169 C C . LEU A 1 150 ? 33.787 15.232 -2.331 1.00 96.81 150 LEU A C 1
ATOM 1171 O O . LEU A 1 150 ? 34.436 15.971 -3.070 1.00 96.81 150 LEU A O 1
ATOM 1175 N N . ILE A 1 151 ? 32.723 14.559 -2.768 1.00 96.12 151 ILE A N 1
ATOM 1176 C CA . ILE A 1 151 ? 32.246 14.661 -4.155 1.00 96.12 151 ILE A CA 1
ATOM 1177 C C . ILE A 1 151 ? 31.808 16.100 -4.464 1.00 96.12 151 ILE A C 1
ATOM 1179 O O . ILE A 1 151 ? 32.236 16.673 -5.471 1.00 96.12 151 ILE A O 1
ATOM 1183 N N . ARG A 1 152 ? 31.025 16.713 -3.566 1.00 94.75 152 ARG A N 1
ATOM 1184 C CA . ARG A 1 152 ? 30.491 18.080 -3.712 1.00 94.75 152 ARG A CA 1
ATOM 1185 C C . ARG A 1 152 ? 31.550 19.175 -3.681 1.00 94.75 152 ARG A C 1
ATOM 1187 O O . ARG A 1 152 ? 31.367 20.207 -4.310 1.00 94.75 152 ARG A O 1
ATOM 1194 N N . THR A 1 153 ? 32.656 18.950 -2.977 1.00 96.94 153 THR A N 1
ATOM 1195 C CA . THR A 1 153 ? 33.800 19.879 -2.919 1.00 96.94 153 THR A CA 1
ATOM 1196 C C . THR A 1 153 ? 34.849 19.602 -4.004 1.00 96.94 153 THR A C 1
ATOM 1198 O O . THR A 1 153 ? 35.945 20.169 -3.979 1.00 96.94 153 THR A O 1
ATOM 1201 N N . GLY A 1 154 ? 34.544 18.714 -4.958 1.00 95.25 154 GLY A N 1
ATOM 1202 C CA . GLY A 1 154 ? 35.397 18.416 -6.109 1.00 95.25 154 GLY A CA 1
ATOM 1203 C C . GLY A 1 154 ? 36.559 17.457 -5.824 1.00 95.25 154 GLY A C 1
ATOM 1204 O O . GLY A 1 154 ? 37.419 17.270 -6.680 1.00 95.25 154 GLY A O 1
ATOM 1205 N N . ARG A 1 155 ? 36.607 16.795 -4.660 1.00 95.81 155 ARG A N 1
ATOM 1206 C CA . ARG A 1 155 ? 37.621 15.776 -4.300 1.00 95.81 155 ARG A CA 1
ATOM 1207 C C . ARG A 1 155 ? 37.300 14.402 -4.917 1.00 95.81 155 ARG A C 1
ATOM 1209 O O . ARG A 1 155 ? 37.372 13.372 -4.244 1.00 95.81 155 ARG A O 1
ATOM 1216 N N . ARG A 1 156 ? 36.946 14.396 -6.206 1.00 92.75 156 ARG A N 1
ATOM 1217 C CA . ARG A 1 156 ? 36.502 13.212 -6.965 1.00 92.75 156 ARG A CA 1
ATOM 1218 C C . ARG A 1 156 ? 37.624 12.189 -7.182 1.00 92.75 156 ARG A C 1
ATOM 1220 O O . ARG A 1 156 ? 37.383 10.995 -7.068 1.00 92.75 156 ARG A O 1
ATOM 1227 N N . ASP A 1 157 ? 38.853 12.665 -7.385 1.00 93.25 157 ASP A N 1
ATOM 1228 C CA . ASP A 1 157 ? 40.031 11.825 -7.665 1.00 93.25 157 ASP A CA 1
ATOM 1229 C C . ASP A 1 157 ? 40.789 11.371 -6.405 1.00 93.25 157 ASP A C 1
ATOM 1231 O O . ASP A 1 157 ? 41.855 10.754 -6.496 1.00 93.25 157 ASP A O 1
ATOM 1235 N N . ALA A 1 158 ? 40.293 11.706 -5.208 1.00 95.00 158 ALA A N 1
ATOM 1236 C CA . ALA A 1 158 ? 40.928 11.252 -3.977 1.00 95.00 158 ALA A CA 1
ATOM 1237 C C . ALA A 1 158 ? 40.838 9.713 -3.889 1.00 95.00 158 ALA A C 1
ATOM 1239 O O . ALA A 1 158 ? 39.748 9.168 -4.090 1.00 95.00 158 ALA A O 1
ATOM 1240 N N . PRO A 1 159 ? 41.938 8.995 -3.573 1.00 94.69 159 PRO A N 1
ATOM 1241 C CA . PRO A 1 159 ? 41.929 7.532 -3.493 1.00 94.69 159 PRO A CA 1
ATOM 1242 C C . PRO A 1 159 ? 40.825 6.975 -2.588 1.00 94.69 159 PRO A C 1
ATOM 1244 O O . PRO A 1 159 ? 40.224 5.953 -2.900 1.00 94.69 159 PRO A O 1
ATOM 1247 N N . GLU A 1 160 ? 40.535 7.674 -1.492 1.00 92.88 160 GLU A N 1
ATOM 1248 C CA . GLU A 1 160 ? 39.498 7.330 -0.524 1.00 92.88 160 GLU A CA 1
ATOM 1249 C C . GLU A 1 160 ? 38.081 7.459 -1.117 1.00 92.88 160 GLU A C 1
ATOM 1251 O O . GLU A 1 160 ? 37.231 6.595 -0.893 1.00 92.88 160 GLU A O 1
ATOM 1256 N N . THR A 1 161 ? 37.837 8.501 -1.922 1.00 94.56 161 THR A N 1
ATOM 1257 C CA . THR A 1 161 ? 36.572 8.716 -2.646 1.00 94.56 161 THR A CA 1
ATOM 1258 C C . THR A 1 161 ? 36.344 7.606 -3.671 1.00 94.56 161 THR A C 1
ATOM 1260 O O . THR A 1 161 ? 35.287 6.977 -3.675 1.00 94.56 161 THR A O 1
ATOM 1263 N N . LEU A 1 162 ? 37.356 7.322 -4.501 1.00 94.25 162 LEU A N 1
ATOM 1264 C CA . LEU A 1 162 ? 37.293 6.288 -5.539 1.00 94.25 162 LEU A CA 1
ATOM 1265 C C . LEU A 1 162 ? 37.072 4.895 -4.947 1.00 94.25 162 LEU A C 1
ATOM 1267 O O . LEU A 1 162 ? 36.240 4.140 -5.445 1.00 94.25 162 LEU A O 1
ATOM 1271 N N . LEU A 1 163 ? 37.796 4.561 -3.874 1.00 93.00 163 LEU A N 1
ATOM 1272 C CA . LEU A 1 163 ? 37.641 3.291 -3.168 1.00 93.00 163 LEU A CA 1
ATOM 1273 C C . LEU A 1 163 ? 36.201 3.104 -2.678 1.00 93.00 163 LEU A C 1
ATOM 1275 O O . LEU A 1 163 ? 35.607 2.057 -2.914 1.00 93.00 163 LEU A O 1
ATOM 1279 N N . SER A 1 164 ? 35.638 4.132 -2.045 1.00 92.38 164 SER A N 1
ATOM 1280 C CA . SER A 1 164 ? 34.298 4.063 -1.453 1.00 92.38 164 SER A CA 1
ATOM 1281 C C . SER A 1 164 ? 33.200 3.929 -2.507 1.00 92.38 164 SER A C 1
ATOM 1283 O O . SER A 1 164 ? 32.283 3.131 -2.335 1.00 92.38 164 SER A O 1
ATOM 1285 N N . LEU A 1 165 ? 33.299 4.676 -3.613 1.00 92.62 165 LEU A N 1
ATOM 1286 C CA . LEU A 1 165 ? 32.331 4.585 -4.708 1.00 92.62 165 LEU A CA 1
ATOM 1287 C C . LEU A 1 165 ? 32.406 3.226 -5.410 1.00 92.62 165 LEU A C 1
ATOM 1289 O O . LEU A 1 165 ? 31.380 2.577 -5.576 1.00 92.62 165 LEU A O 1
ATOM 1293 N N . ASN A 1 166 ? 33.601 2.744 -5.758 1.00 91.81 166 ASN A N 1
ATOM 1294 C CA . ASN A 1 166 ? 33.726 1.419 -6.373 1.00 91.81 166 ASN A CA 1
ATOM 1295 C C . ASN A 1 166 ? 33.194 0.317 -5.450 1.00 91.81 166 ASN A C 1
ATOM 1297 O O . ASN A 1 166 ? 32.493 -0.578 -5.909 1.00 91.81 166 ASN A O 1
ATOM 1301 N N . TRP A 1 167 ? 33.456 0.419 -4.145 1.00 91.19 167 TRP A N 1
ATOM 1302 C CA . TRP A 1 167 ? 32.934 -0.541 -3.181 1.00 91.19 167 TRP A CA 1
ATOM 1303 C C . TRP A 1 167 ? 31.400 -0.544 -3.136 1.00 91.19 167 TRP A C 1
ATOM 1305 O O . TRP A 1 167 ? 30.808 -1.620 -3.166 1.00 91.19 167 TRP A O 1
ATOM 1315 N N . LEU A 1 168 ? 30.753 0.629 -3.120 1.00 89.88 168 LEU A N 1
ATOM 1316 C CA . LEU A 1 168 ? 29.287 0.733 -3.155 1.00 89.88 168 LEU A CA 1
ATOM 1317 C C . LEU A 1 168 ? 28.700 0.163 -4.454 1.00 89.88 168 LEU A C 1
ATOM 1319 O O . LEU A 1 168 ? 27.709 -0.560 -4.393 1.00 89.88 168 LEU A O 1
ATOM 1323 N N . ALA A 1 169 ? 29.329 0.433 -5.602 1.00 89.94 169 ALA A N 1
ATOM 1324 C CA . ALA A 1 169 ? 28.904 -0.113 -6.893 1.00 89.94 169 ALA A CA 1
ATOM 1325 C C . ALA A 1 169 ? 28.994 -1.650 -6.941 1.00 89.94 169 ALA A C 1
ATOM 1327 O O . ALA A 1 169 ? 28.162 -2.303 -7.563 1.00 89.94 169 ALA A O 1
ATOM 1328 N N . GLU A 1 170 ? 29.987 -2.237 -6.269 1.00 89.69 170 GLU A N 1
ATOM 1329 C CA . GLU A 1 170 ? 30.173 -3.690 -6.193 1.00 89.69 170 GLU A CA 1
ATOM 1330 C C . GLU A 1 170 ? 29.275 -4.375 -5.147 1.00 89.69 170 GLU A C 1
ATOM 1332 O O . GLU A 1 170 ? 29.086 -5.588 -5.233 1.00 89.69 170 GLU A O 1
ATOM 1337 N N . HIS A 1 171 ? 28.730 -3.626 -4.176 1.00 88.00 171 HIS A N 1
ATOM 1338 C CA . HIS A 1 171 ? 28.003 -4.177 -3.021 1.00 88.00 171 HIS A CA 1
ATOM 1339 C C . HIS A 1 171 ? 26.630 -3.518 -2.742 1.00 88.00 171 HIS A C 1
ATOM 1341 O O . HIS A 1 171 ? 26.335 -3.167 -1.591 1.00 88.00 171 HIS A O 1
ATOM 1347 N N . PRO A 1 172 ? 25.746 -3.341 -3.743 1.00 84.69 172 PRO A N 1
ATOM 1348 C CA . PRO A 1 172 ? 24.412 -2.765 -3.535 1.00 84.69 172 PRO A CA 1
ATOM 1349 C C . PRO A 1 172 ? 23.559 -3.551 -2.522 1.00 84.69 172 PRO A C 1
ATOM 1351 O O . PRO A 1 172 ? 22.774 -2.968 -1.776 1.00 84.69 172 PRO A O 1
ATOM 1354 N N . GLU A 1 173 ? 23.753 -4.867 -2.402 1.00 83.50 173 GLU A N 1
ATOM 1355 C CA . GLU A 1 173 ? 23.049 -5.723 -1.436 1.00 83.50 173 GLU A CA 1
ATOM 1356 C C . GLU A 1 173 ? 23.372 -5.398 0.028 1.00 83.50 173 GLU A C 1
ATOM 1358 O O . GLU A 1 173 ? 22.666 -5.835 0.935 1.00 83.50 173 GLU A O 1
ATOM 1363 N N . LYS A 1 174 ? 24.444 -4.640 0.283 1.00 79.25 174 LYS A N 1
ATOM 1364 C CA . LYS A 1 174 ? 24.763 -4.147 1.624 1.00 79.25 174 LYS A CA 1
ATOM 1365 C C . LYS A 1 174 ? 23.923 -2.948 2.020 1.00 79.25 174 LYS A C 1
ATOM 1367 O O . LYS A 1 174 ? 23.947 -2.611 3.190 1.00 79.25 174 LYS A O 1
ATOM 1372 N N . MET A 1 175 ? 23.205 -2.317 1.094 1.00 75.69 175 MET A N 1
ATOM 1373 C CA . MET A 1 175 ? 22.432 -1.098 1.361 1.00 75.69 175 MET A CA 1
ATOM 1374 C C . MET A 1 175 ? 20.933 -1.275 1.156 1.00 75.69 175 MET A C 1
ATOM 1376 O O . MET A 1 175 ? 20.153 -0.549 1.771 1.00 75.69 175 MET A O 1
ATOM 1380 N N . ILE A 1 176 ? 20.551 -2.250 0.336 1.00 78.75 176 ILE A N 1
ATOM 1381 C CA . ILE A 1 176 ? 19.179 -2.506 -0.091 1.00 78.75 176 ILE A CA 1
ATOM 1382 C C . ILE A 1 176 ? 18.570 -3.610 0.775 1.00 78.75 176 ILE A C 1
ATOM 1384 O O . ILE A 1 176 ? 19.022 -4.753 0.718 1.00 78.75 176 ILE A O 1
ATOM 1388 N N . GLY A 1 177 ? 17.546 -3.277 1.565 1.00 73.19 177 GLY A N 1
ATOM 1389 C CA . GLY A 1 177 ? 16.791 -4.258 2.342 1.00 73.19 177 GLY A CA 1
ATOM 1390 C C . GLY A 1 177 ? 16.020 -3.676 3.528 1.00 73.19 177 GLY A C 1
ATOM 1391 O O . GLY A 1 177 ? 16.429 -2.693 4.160 1.00 73.19 177 GLY A O 1
ATOM 1392 N N . ASP A 1 178 ? 14.929 -4.357 3.871 1.00 66.19 178 ASP A N 1
ATOM 1393 C CA . ASP A 1 178 ? 13.899 -3.909 4.818 1.00 66.19 178 ASP A CA 1
ATOM 1394 C C . ASP A 1 178 ? 14.374 -3.763 6.256 1.00 66.19 178 ASP A C 1
ATOM 1396 O O . ASP A 1 178 ? 13.690 -3.106 7.022 1.00 66.19 178 ASP A O 1
ATOM 1400 N N . HIS A 1 179 ? 15.528 -4.331 6.625 1.00 68.50 179 HIS A N 1
ATOM 1401 C CA . HIS A 1 179 ? 16.142 -4.245 7.965 1.00 68.50 179 HIS A CA 1
ATOM 1402 C C . HIS A 1 179 ? 17.629 -3.880 7.925 1.00 68.50 179 HIS A C 1
ATOM 1404 O O . HIS A 1 179 ? 18.359 -4.008 8.912 1.00 68.50 179 HIS A O 1
ATOM 1410 N N . ILE A 1 180 ? 18.105 -3.451 6.758 1.00 72.50 180 ILE A N 1
ATOM 1411 C CA . ILE A 1 180 ? 19.520 -3.204 6.526 1.00 72.50 180 ILE A CA 1
ATOM 1412 C C . ILE A 1 180 ? 19.851 -1.760 6.899 1.00 72.50 180 ILE A C 1
ATOM 1414 O O . ILE A 1 180 ? 19.567 -0.818 6.158 1.00 72.50 180 ILE A O 1
ATOM 1418 N N . GLY A 1 181 ? 20.447 -1.582 8.079 1.00 69.69 181 GLY A N 1
ATOM 1419 C CA . GLY A 1 181 ? 21.069 -0.324 8.470 1.00 69.69 181 GLY A CA 1
ATOM 1420 C C . GLY A 1 181 ? 20.252 0.651 9.293 1.00 69.69 181 GLY A C 1
ATOM 1421 O O . GLY A 1 181 ? 19.314 0.274 9.981 1.00 69.69 181 GLY A O 1
ATOM 1422 N N . CYS A 1 182 ? 20.624 1.926 9.232 1.00 76.06 182 CYS A N 1
ATOM 1423 C CA . CYS A 1 182 ? 19.917 3.014 9.902 1.00 76.06 182 CYS A CA 1
ATOM 1424 C C . CYS A 1 182 ? 18.759 3.532 9.016 1.00 76.06 182 CYS A C 1
ATOM 1426 O O . CYS A 1 182 ? 18.917 3.585 7.790 1.00 76.06 182 CYS A O 1
ATOM 1428 N N . PRO A 1 183 ? 17.603 3.910 9.603 1.00 73.00 183 PRO A N 1
ATOM 1429 C CA . PRO A 1 183 ? 16.416 4.313 8.842 1.00 73.00 183 PRO A CA 1
ATOM 1430 C C . PRO A 1 183 ? 16.623 5.551 7.959 1.00 73.00 183 PRO A C 1
ATOM 1432 O O . PRO A 1 183 ? 15.982 5.653 6.922 1.00 73.00 183 PRO A O 1
ATOM 1435 N N . TRP A 1 184 ? 17.562 6.435 8.316 1.00 79.75 184 TRP A N 1
ATOM 1436 C CA . TRP A 1 184 ? 17.840 7.695 7.604 1.00 79.75 184 TRP A CA 1
ATOM 1437 C C . TRP A 1 184 ? 18.984 7.612 6.585 1.00 79.75 184 TRP A C 1
ATOM 1439 O O . TRP A 1 184 ? 19.323 8.599 5.939 1.00 79.75 184 TRP A O 1
ATOM 1449 N N . THR A 1 185 ? 19.666 6.471 6.468 1.00 78.88 185 THR A N 1
ATOM 1450 C CA . THR A 1 185 ? 20.892 6.388 5.652 1.00 78.88 185 THR A CA 1
ATOM 1451 C C . THR A 1 185 ? 20.606 6.278 4.153 1.00 78.88 185 THR A C 1
ATOM 1453 O O . THR A 1 185 ? 21.475 6.608 3.348 1.00 78.88 185 THR A O 1
ATOM 1456 N N . GLN A 1 186 ? 19.398 5.857 3.771 1.00 81.06 186 GLN A N 1
ATOM 1457 C CA . GLN A 1 186 ? 19.039 5.567 2.380 1.00 81.06 186 GLN A CA 1
ATOM 1458 C C . GLN A 1 186 ? 19.153 6.811 1.489 1.00 81.06 186 GLN A C 1
ATOM 1460 O O . GLN A 1 186 ? 19.878 6.782 0.496 1.00 81.06 186 GLN A O 1
ATOM 1465 N N . GLU A 1 187 ? 18.564 7.941 1.898 1.00 87.69 187 GLU A N 1
ATOM 1466 C CA . GLU A 1 187 ? 18.670 9.202 1.145 1.00 87.69 187 GLU A CA 1
ATOM 1467 C C . GLU A 1 187 ? 20.120 9.669 0.972 1.00 87.69 187 GLU A C 1
ATOM 1469 O O . GLU A 1 187 ? 20.509 10.126 -0.101 1.00 87.69 187 GLU A O 1
ATOM 1474 N N . ILE A 1 188 ? 20.943 9.548 2.021 1.00 86.44 188 ILE A N 1
ATOM 1475 C CA . ILE A 1 188 ? 22.314 10.068 2.025 1.00 86.44 188 ILE A CA 1
ATOM 1476 C C . ILE A 1 188 ? 23.125 9.325 0.973 1.00 86.44 188 ILE A C 1
ATOM 1478 O O . ILE A 1 188 ? 23.901 9.928 0.236 1.00 86.44 188 ILE A O 1
ATOM 1482 N N . ILE A 1 189 ? 22.931 8.012 0.901 1.00 88.56 189 ILE A N 1
ATOM 1483 C CA . ILE A 1 189 ? 23.701 7.142 0.027 1.00 88.56 189 ILE A CA 1
ATOM 1484 C C . ILE A 1 189 ? 23.202 7.247 -1.402 1.00 88.56 189 ILE A C 1
ATOM 1486 O O . ILE A 1 189 ? 24.037 7.442 -2.279 1.00 88.56 189 ILE A O 1
ATOM 1490 N N . VAL A 1 190 ? 21.885 7.234 -1.639 1.00 91.50 190 VAL A N 1
ATOM 1491 C CA . VAL A 1 190 ? 21.324 7.429 -2.986 1.00 91.50 190 VAL A CA 1
ATOM 1492 C C . VAL A 1 190 ? 21.771 8.770 -3.573 1.00 91.50 190 VAL A C 1
ATOM 1494 O O . VAL A 1 190 ? 22.261 8.822 -4.699 1.00 91.50 190 VAL A O 1
ATOM 1497 N N . ASN A 1 191 ? 21.715 9.851 -2.792 1.00 92.06 191 ASN A N 1
ATOM 1498 C CA . ASN A 1 191 ? 22.170 11.166 -3.249 1.00 92.06 191 ASN A CA 1
ATOM 1499 C C . ASN A 1 191 ? 23.685 11.199 -3.503 1.00 92.06 191 ASN A C 1
ATOM 1501 O O . ASN A 1 191 ? 24.152 11.838 -4.446 1.00 92.06 191 ASN A O 1
ATOM 1505 N N . CYS A 1 192 ? 24.457 10.500 -2.670 1.00 91.12 192 CYS A N 1
ATOM 1506 C CA . CYS A 1 192 ? 25.900 10.393 -2.820 1.00 91.12 192 CYS A CA 1
ATOM 1507 C C . CYS A 1 192 ? 26.298 9.624 -4.087 1.00 91.12 192 CYS A C 1
ATOM 1509 O O . CYS A 1 192 ? 27.160 10.089 -4.833 1.00 91.12 192 CYS A O 1
ATOM 1511 N N . VAL A 1 193 ? 25.697 8.457 -4.341 1.00 91.69 193 VAL A N 1
ATOM 1512 C CA . VAL A 1 193 ? 25.995 7.657 -5.542 1.00 91.69 193 VAL A CA 1
ATOM 1513 C C . VAL A 1 193 ? 25.483 8.343 -6.802 1.00 91.69 193 VAL A C 1
ATOM 1515 O O . VAL A 1 193 ? 26.157 8.290 -7.828 1.00 91.69 193 VAL A O 1
ATOM 1518 N N . TRP A 1 194 ? 24.369 9.076 -6.708 1.00 94.69 194 TRP A N 1
ATOM 1519 C CA . TRP A 1 194 ? 23.880 9.916 -7.794 1.00 94.69 194 TRP A CA 1
ATOM 1520 C C . TRP A 1 194 ? 24.930 10.939 -8.217 1.00 94.69 194 TRP A C 1
ATOM 1522 O O . TRP A 1 194 ? 25.303 10.975 -9.387 1.00 94.69 194 TRP A O 1
ATOM 1532 N N . ASP A 1 195 ? 25.472 11.723 -7.283 1.00 93.31 195 ASP A N 1
ATOM 1533 C CA . ASP A 1 195 ? 26.537 12.692 -7.587 1.00 93.31 195 ASP A CA 1
ATOM 1534 C C . ASP A 1 195 ? 27.856 12.010 -8.007 1.00 93.31 195 ASP A C 1
ATOM 1536 O O . ASP A 1 195 ? 28.685 12.611 -8.694 1.00 93.31 195 ASP A O 1
ATOM 1540 N N . GLY A 1 196 ? 28.054 10.748 -7.612 1.00 92.56 196 GLY A N 1
ATOM 1541 C CA . GLY A 1 196 ? 29.216 9.923 -7.940 1.00 92.56 196 GLY A CA 1
ATOM 1542 C C . GLY A 1 196 ? 29.141 9.165 -9.272 1.00 92.56 196 GLY A C 1
ATOM 1543 O O . GLY A 1 196 ? 30.132 8.540 -9.650 1.00 92.56 196 GLY A O 1
ATOM 1544 N N . ARG A 1 197 ? 28.022 9.220 -10.007 1.00 92.56 197 ARG A N 1
ATOM 1545 C CA . ARG A 1 197 ? 27.791 8.412 -11.227 1.00 92.56 197 ARG A CA 1
ATOM 1546 C C . ARG A 1 197 ? 28.772 8.670 -12.376 1.00 92.56 197 ARG A C 1
ATOM 1548 O O . ARG A 1 197 ? 28.992 7.812 -13.218 1.00 92.56 197 ARG A O 1
ATOM 1555 N N . GLU A 1 198 ? 29.392 9.849 -12.410 1.00 90.12 198 GLU A N 1
ATOM 1556 C CA . GLU A 1 198 ? 30.438 10.174 -13.394 1.00 90.12 198 GLU A CA 1
ATOM 1557 C C . GLU A 1 198 ? 31.800 9.546 -13.045 1.00 90.12 198 GLU A C 1
ATOM 1559 O O . GLU A 1 198 ? 32.723 9.573 -13.858 1.00 90.12 198 GLU A O 1
ATOM 1564 N N . ILE A 1 199 ? 31.941 9.017 -11.827 1.00 92.31 199 ILE A N 1
ATOM 1565 C CA . ILE A 1 199 ? 33.190 8.505 -11.255 1.00 92.31 199 ILE A CA 1
ATOM 1566 C C . ILE A 1 199 ? 33.196 6.969 -11.247 1.00 92.31 199 ILE A C 1
ATOM 1568 O O . ILE A 1 199 ? 34.227 6.357 -11.525 1.00 92.31 199 ILE A O 1
ATOM 1572 N N . ALA A 1 200 ? 32.054 6.349 -10.936 1.00 91.50 200 ALA A N 1
ATOM 1573 C CA . ALA A 1 200 ? 31.869 4.900 -10.846 1.00 91.50 200 ALA A CA 1
ATOM 1574 C C . ALA A 1 200 ? 30.500 4.490 -11.434 1.00 91.50 200 ALA A C 1
ATOM 1576 O O . ALA A 1 200 ? 29.583 5.313 -11.443 1.00 91.50 200 ALA A O 1
ATOM 1577 N N . PRO A 1 201 ? 30.337 3.242 -11.920 1.00 91.12 201 PRO A N 1
ATOM 1578 C CA . PRO A 1 201 ? 29.098 2.783 -12.553 1.00 91.12 201 PRO A CA 1
ATOM 1579 C C . PRO A 1 201 ? 27.988 2.563 -11.510 1.00 91.12 201 PRO A C 1
ATOM 1581 O O . PRO A 1 201 ? 27.849 1.472 -10.967 1.00 91.12 201 PRO A O 1
ATOM 1584 N N . MET A 1 202 ? 27.215 3.612 -11.222 1.00 92.81 202 MET A N 1
ATOM 1585 C CA . MET A 1 202 ? 26.207 3.622 -10.149 1.00 92.81 202 MET A CA 1
ATOM 1586 C C . MET A 1 202 ? 24.776 3.336 -10.605 1.00 92.81 202 MET A C 1
ATOM 1588 O O . MET A 1 202 ? 23.902 3.188 -9.755 1.00 92.81 202 MET A O 1
ATOM 1592 N N . ASP A 1 203 ? 24.526 3.251 -11.911 1.00 89.56 203 ASP A N 1
ATOM 1593 C CA . ASP A 1 203 ? 23.165 3.124 -12.447 1.00 89.56 203 ASP A CA 1
ATOM 1594 C C . ASP A 1 203 ? 22.454 1.866 -11.908 1.00 89.56 203 ASP A C 1
ATOM 1596 O O . ASP A 1 203 ? 21.344 1.974 -11.397 1.00 89.56 203 ASP A O 1
ATOM 1600 N N . ASP A 1 204 ? 23.132 0.706 -11.873 1.00 88.69 204 ASP A N 1
ATOM 1601 C CA . ASP A 1 204 ? 22.578 -0.537 -11.293 1.00 88.69 204 ASP A CA 1
ATOM 1602 C C . ASP A 1 204 ? 22.225 -0.382 -9.806 1.00 88.69 204 ASP A C 1
ATOM 1604 O O . ASP A 1 204 ? 21.183 -0.854 -9.357 1.00 88.69 204 ASP A O 1
ATOM 1608 N N . PHE A 1 205 ? 23.067 0.315 -9.033 1.00 91.00 205 PHE A N 1
ATOM 1609 C CA . PHE A 1 205 ? 22.794 0.574 -7.620 1.00 91.00 205 PHE A CA 1
ATOM 1610 C C . PHE A 1 205 ? 21.512 1.397 -7.463 1.00 91.00 205 PHE A C 1
ATOM 1612 O O . PHE A 1 205 ? 20.665 1.067 -6.631 1.00 91.00 205 PHE A O 1
ATOM 1619 N N . ILE A 1 206 ? 21.374 2.471 -8.245 1.00 90.81 206 ILE A N 1
ATOM 1620 C CA . ILE A 1 206 ? 20.231 3.388 -8.185 1.00 90.81 206 ILE A CA 1
ATOM 1621 C C . ILE A 1 206 ? 18.947 2.660 -8.590 1.00 90.81 206 ILE A C 1
ATOM 1623 O O . ILE A 1 206 ? 17.973 2.698 -7.837 1.00 90.81 206 ILE A O 1
ATOM 1627 N N . ASP A 1 207 ? 18.968 1.949 -9.719 1.00 88.75 207 ASP A N 1
ATOM 1628 C CA . ASP A 1 207 ? 17.804 1.231 -10.243 1.00 88.75 207 ASP A CA 1
ATOM 1629 C C . ASP A 1 207 ? 17.337 0.146 -9.269 1.00 88.75 207 ASP A C 1
ATOM 1631 O O . ASP A 1 207 ? 16.158 0.085 -8.925 1.00 88.75 207 ASP A O 1
ATOM 1635 N N . ARG A 1 208 ? 18.261 -0.663 -8.735 1.00 88.69 208 ARG A N 1
ATOM 1636 C CA . ARG A 1 208 ? 17.926 -1.696 -7.742 1.00 88.69 208 ARG A CA 1
ATOM 1637 C C . ARG A 1 208 ? 17.406 -1.107 -6.440 1.00 88.69 208 ARG A C 1
ATOM 1639 O O . ARG A 1 208 ? 16.551 -1.717 -5.804 1.00 88.69 208 ARG A O 1
ATOM 1646 N N . THR A 1 209 ? 17.925 0.050 -6.033 1.00 89.25 209 THR A N 1
ATOM 1647 C CA . THR A 1 209 ? 17.477 0.719 -4.811 1.00 89.25 209 THR A CA 1
ATOM 1648 C C . THR A 1 209 ? 16.049 1.230 -4.966 1.00 89.25 209 THR A C 1
ATOM 1650 O O . THR A 1 209 ? 15.232 0.973 -4.089 1.00 89.25 209 THR A O 1
ATOM 1653 N N . PHE A 1 210 ? 15.722 1.897 -6.077 1.00 90.81 210 PHE A N 1
ATOM 1654 C CA . PHE A 1 210 ? 14.355 2.364 -6.323 1.00 90.81 210 PHE A CA 1
ATOM 1655 C C . PHE A 1 210 ? 13.373 1.221 -6.591 1.00 90.81 210 PHE A C 1
ATOM 1657 O O . PHE A 1 210 ? 12.253 1.286 -6.094 1.00 90.81 210 PHE A O 1
ATOM 1664 N N . ALA A 1 211 ? 13.793 0.160 -7.290 1.00 87.12 211 ALA A N 1
ATOM 1665 C CA . ALA A 1 211 ? 12.981 -1.043 -7.465 1.00 87.12 211 ALA A CA 1
ATOM 1666 C C . ALA A 1 211 ? 12.637 -1.672 -6.108 1.00 87.12 211 ALA A C 1
ATOM 1668 O O . ALA A 1 211 ? 11.467 -1.819 -5.787 1.00 87.12 211 ALA A O 1
ATOM 1669 N N . TRP A 1 212 ? 13.636 -1.912 -5.250 1.00 88.50 212 TRP A N 1
ATOM 1670 C CA . TRP A 1 212 ? 13.392 -2.398 -3.888 1.00 88.50 212 TRP A CA 1
ATOM 1671 C C . TRP A 1 212 ? 12.510 -1.448 -3.073 1.00 88.50 212 TRP A C 1
ATOM 1673 O O . TRP A 1 212 ? 11.591 -1.905 -2.403 1.00 88.50 212 TRP A O 1
ATOM 1683 N N . MET A 1 213 ? 12.761 -0.134 -3.127 1.00 88.25 213 MET A N 1
ATOM 1684 C CA . MET A 1 213 ? 11.913 0.837 -2.432 1.00 88.25 213 MET A CA 1
ATOM 1685 C C . MET A 1 213 ? 10.463 0.726 -2.892 1.00 88.25 213 MET A C 1
ATOM 1687 O O . MET A 1 213 ? 9.575 0.801 -2.059 1.00 88.25 213 MET A O 1
ATOM 1691 N N . SER A 1 214 ? 10.216 0.556 -4.189 1.00 83.94 214 SER A N 1
ATOM 1692 C CA . SER A 1 214 ? 8.865 0.385 -4.710 1.00 83.94 214 SER A CA 1
ATOM 1693 C C . SER A 1 214 ? 8.251 -0.949 -4.275 1.00 83.94 214 SER A C 1
ATOM 1695 O O . SER A 1 214 ? 7.132 -0.969 -3.762 1.00 83.94 214 SER A O 1
ATOM 1697 N N . ASP A 1 215 ? 8.980 -2.049 -4.453 1.00 79.25 215 ASP A N 1
ATOM 1698 C CA . ASP A 1 215 ? 8.502 -3.416 -4.226 1.00 79.25 215 ASP A CA 1
ATOM 1699 C C . ASP A 1 215 ? 8.227 -3.702 -2.743 1.00 79.25 215 ASP A C 1
ATOM 1701 O O . ASP A 1 215 ? 7.288 -4.419 -2.411 1.00 79.25 215 ASP A O 1
ATOM 1705 N N . SER A 1 216 ? 9.019 -3.117 -1.840 1.00 80.06 216 SER A N 1
ATOM 1706 C CA . SER A 1 216 ? 8.865 -3.291 -0.391 1.00 80.06 216 SER A CA 1
ATOM 1707 C C . SER A 1 216 ? 7.865 -2.319 0.248 1.00 80.06 216 SER A C 1
ATOM 1709 O O . SER A 1 216 ? 7.646 -2.377 1.461 1.00 80.06 216 SER A O 1
ATOM 1711 N N . MET A 1 217 ? 7.296 -1.383 -0.517 1.00 82.31 217 MET A N 1
ATOM 1712 C CA . MET A 1 217 ? 6.420 -0.343 0.018 1.00 82.31 217 MET A CA 1
ATOM 1713 C C . MET A 1 217 ? 4.984 -0.829 0.172 1.00 82.31 217 MET A C 1
ATOM 1715 O O . MET A 1 217 ? 4.379 -1.322 -0.774 1.00 82.31 217 MET A O 1
ATOM 1719 N N . SER A 1 218 ? 4.425 -0.631 1.364 1.00 75.44 218 SER A N 1
ATOM 1720 C CA . SER A 1 218 ? 3.004 -0.832 1.627 1.00 75.44 218 SER A CA 1
ATOM 1721 C C . SER A 1 218 ? 2.154 0.208 0.901 1.00 75.44 218 SER A C 1
ATOM 1723 O O . SER A 1 218 ? 2.625 1.285 0.531 1.00 75.44 218 SER A O 1
ATOM 1725 N N . ASP A 1 219 ? 0.859 -0.060 0.814 1.00 70.81 219 ASP A N 1
ATOM 1726 C CA . ASP A 1 219 ? -0.120 0.856 0.230 1.00 70.81 219 ASP A CA 1
ATOM 1727 C C . ASP A 1 219 ? -0.211 2.223 0.950 1.00 70.81 219 ASP A C 1
ATOM 1729 O O . ASP A 1 219 ? -0.653 3.216 0.371 1.00 70.81 219 ASP A O 1
ATOM 1733 N N . ALA A 1 220 ? 0.245 2.314 2.206 1.00 68.88 220 ALA A N 1
ATOM 1734 C CA . ALA A 1 220 ? 0.373 3.586 2.927 1.00 68.88 220 ALA A CA 1
ATOM 1735 C C . ALA A 1 220 ? 1.635 4.387 2.539 1.00 68.88 220 ALA A C 1
ATOM 1737 O O . ALA A 1 220 ? 1.852 5.485 3.056 1.00 68.88 220 ALA A O 1
ATOM 1738 N N . GLY A 1 221 ? 2.481 3.861 1.651 1.00 72.94 221 GLY A N 1
ATOM 1739 C CA . GLY A 1 221 ? 3.728 4.496 1.231 1.00 72.94 221 GLY A CA 1
ATOM 1740 C C . GLY A 1 221 ? 4.912 4.237 2.173 1.00 72.94 221 GLY A C 1
ATOM 1741 O O . GLY A 1 221 ? 5.824 5.066 2.262 1.00 72.94 221 GLY A O 1
ATOM 1742 N N . GLN A 1 222 ? 4.888 3.128 2.922 1.00 77.25 222 GLN A N 1
ATOM 1743 C CA . GLN A 1 222 ? 5.824 2.857 4.021 1.00 77.25 222 GLN A CA 1
ATOM 1744 C C . GLN A 1 222 ? 6.601 1.555 3.824 1.00 77.25 222 GLN A C 1
ATOM 1746 O O . GLN A 1 222 ? 6.072 0.598 3.274 1.00 77.25 222 GLN A O 1
ATOM 1751 N N . ILE A 1 223 ? 7.830 1.486 4.343 1.00 73.31 223 ILE A N 1
ATOM 1752 C CA . ILE A 1 223 ? 8.651 0.264 4.337 1.00 73.31 223 ILE A CA 1
ATOM 1753 C C . ILE A 1 223 ? 9.138 -0.014 5.753 1.00 73.31 223 ILE A C 1
ATOM 1755 O O . ILE A 1 223 ? 10.130 0.581 6.179 1.00 73.31 223 ILE A O 1
ATOM 1759 N N . SER A 1 224 ? 8.481 -0.938 6.459 1.00 74.62 224 SER A N 1
ATOM 1760 C CA . SER A 1 224 ? 8.890 -1.408 7.793 1.00 74.62 224 SER A CA 1
ATOM 1761 C C . SER A 1 224 ? 9.448 -0.265 8.669 1.00 74.62 224 SER A C 1
ATOM 1763 O O . SER A 1 224 ? 8.797 0.763 8.785 1.00 74.62 224 SER A O 1
ATOM 1765 N N . TYR A 1 225 ? 10.658 -0.402 9.228 1.00 76.44 225 TYR A N 1
ATOM 1766 C CA . TYR A 1 225 ? 11.342 0.570 10.095 1.00 76.44 225 TYR A CA 1
ATOM 1767 C C . TYR A 1 225 ? 11.992 1.777 9.381 1.00 76.44 225 TYR A C 1
ATOM 1769 O O . TYR A 1 225 ? 12.658 2.577 10.038 1.00 76.44 225 TYR A O 1
ATOM 1777 N N . LYS A 1 226 ? 11.898 1.904 8.051 1.00 83.75 226 LYS A N 1
ATOM 1778 C CA . LYS A 1 226 ? 12.601 2.953 7.286 1.00 83.75 226 LYS A CA 1
ATOM 1779 C C . LYS A 1 226 ? 11.891 4.300 7.370 1.00 83.75 226 LYS A C 1
ATOM 1781 O O . LYS A 1 226 ? 10.670 4.352 7.426 1.00 83.75 226 LYS A O 1
ATOM 1786 N N . ASP A 1 227 ? 12.657 5.394 7.294 1.00 87.50 227 ASP A N 1
ATOM 1787 C CA . ASP A 1 227 ? 12.070 6.731 7.178 1.00 87.50 227 ASP A CA 1
ATOM 1788 C C . ASP A 1 227 ? 11.427 6.914 5.796 1.00 87.50 227 ASP A C 1
ATOM 1790 O O . ASP A 1 227 ? 12.160 6.985 4.801 1.00 87.50 227 ASP A O 1
ATOM 1794 N N . PRO A 1 228 ? 10.091 7.020 5.699 1.00 88.75 228 PRO A N 1
ATOM 1795 C CA . PRO A 1 228 ? 9.425 7.112 4.412 1.00 88.75 228 PRO A CA 1
ATOM 1796 C C . PRO A 1 228 ? 9.741 8.439 3.710 1.00 88.75 228 PRO A C 1
ATOM 1798 O O . PRO A 1 228 ? 9.836 8.469 2.482 1.00 88.75 228 PRO A O 1
ATOM 1801 N N . TRP A 1 229 ? 9.995 9.530 4.441 1.00 91.25 229 TRP A N 1
ATOM 1802 C CA . TRP A 1 229 ? 10.341 10.814 3.820 1.00 91.25 229 TRP A CA 1
ATOM 1803 C C . TRP A 1 229 ? 11.696 10.760 3.115 1.00 91.25 229 TRP A C 1
ATOM 1805 O O . TRP A 1 229 ? 11.867 11.400 2.076 1.00 91.25 229 TRP A O 1
ATOM 1815 N N . SER A 1 230 ? 12.621 9.930 3.601 1.00 91.00 230 SER A N 1
ATOM 1816 C CA . SER A 1 230 ? 13.939 9.755 2.983 1.00 91.00 230 SER A CA 1
ATOM 1817 C C . SER A 1 230 ? 13.862 9.226 1.541 1.00 91.00 230 SER A C 1
ATOM 1819 O O . SER A 1 230 ? 14.698 9.560 0.696 1.00 91.00 230 SER A O 1
ATOM 1821 N N . PHE A 1 231 ? 12.807 8.477 1.208 1.00 92.12 231 PHE A N 1
ATOM 1822 C CA . PHE A 1 231 ? 12.561 7.981 -0.147 1.00 92.12 231 PHE A CA 1
ATOM 1823 C C . PHE A 1 231 ? 12.082 9.086 -1.086 1.00 92.12 231 PHE A C 1
ATOM 1825 O O . PHE A 1 231 ? 12.598 9.212 -2.198 1.00 92.12 231 PHE A O 1
ATOM 1832 N N . ILE A 1 232 ? 11.198 9.968 -0.605 1.00 94.25 232 ILE A N 1
ATOM 1833 C CA . ILE A 1 232 ? 10.817 11.192 -1.326 1.00 94.25 232 ILE A CA 1
ATOM 1834 C C . ILE A 1 232 ? 12.059 12.043 -1.573 1.00 94.25 232 ILE A C 1
ATOM 1836 O O . ILE A 1 232 ? 12.217 12.596 -2.656 1.00 94.25 232 ILE A O 1
ATOM 1840 N N . PHE A 1 233 ? 12.962 12.144 -0.597 1.00 94.00 233 PHE A N 1
ATOM 1841 C CA . PHE A 1 233 ? 14.165 12.962 -0.729 1.00 94.00 233 PHE A CA 1
ATOM 1842 C C . PHE A 1 233 ? 15.098 12.390 -1.793 1.00 94.00 233 PHE A C 1
ATOM 1844 O O . PHE A 1 233 ? 15.567 13.139 -2.650 1.00 94.00 233 PHE A O 1
ATOM 1851 N N . ALA A 1 234 ? 15.326 11.075 -1.769 1.00 93.88 234 ALA A N 1
ATOM 1852 C CA . ALA A 1 234 ? 16.108 10.368 -2.776 1.00 93.88 234 ALA A CA 1
ATOM 1853 C C . ALA A 1 234 ? 15.507 10.544 -4.182 1.00 93.88 234 ALA A C 1
ATOM 1855 O O . ALA A 1 234 ? 16.202 10.949 -5.118 1.00 93.88 234 ALA A O 1
ATOM 1856 N N . ALA A 1 235 ? 14.201 10.316 -4.339 1.00 95.31 235 ALA A N 1
ATOM 1857 C CA . ALA A 1 235 ? 13.513 10.469 -5.619 1.00 95.31 235 ALA A CA 1
ATOM 1858 C C . ALA A 1 235 ? 13.507 11.929 -6.106 1.00 95.31 235 ALA A C 1
ATOM 1860 O O . ALA A 1 235 ? 13.732 12.187 -7.288 1.00 95.31 235 ALA A O 1
ATOM 1861 N N . ALA A 1 236 ? 13.296 12.899 -5.212 1.00 96.06 236 ALA A N 1
ATOM 1862 C CA . ALA A 1 236 ? 13.319 14.327 -5.527 1.00 96.06 236 ALA A CA 1
ATOM 1863 C C . ALA A 1 236 ? 14.707 14.803 -5.962 1.00 96.06 236 ALA A C 1
ATOM 1865 O O . ALA A 1 236 ? 14.833 15.601 -6.888 1.00 96.06 236 ALA A O 1
ATOM 1866 N N . TYR A 1 237 ? 15.751 14.357 -5.266 1.00 94.56 237 TYR A N 1
ATOM 1867 C CA . TYR A 1 237 ? 17.116 14.798 -5.524 1.00 94.56 237 TYR A CA 1
ATOM 1868 C C . TYR A 1 237 ? 17.660 14.238 -6.838 1.00 94.56 237 TYR A C 1
ATOM 1870 O O . TYR A 1 237 ? 18.310 14.957 -7.595 1.00 94.56 237 TYR A O 1
ATOM 1878 N N . THR A 1 238 ? 17.384 12.962 -7.108 1.00 94.31 238 THR A N 1
ATOM 1879 C CA . THR A 1 238 ? 17.864 12.281 -8.313 1.00 94.31 238 THR A CA 1
ATOM 1880 C C . THR A 1 238 ? 17.038 12.640 -9.545 1.00 94.31 238 THR A C 1
ATOM 1882 O O . THR A 1 238 ? 17.601 12.857 -10.614 1.00 94.31 238 THR A O 1
ATOM 1885 N N . GLY A 1 239 ? 15.708 12.722 -9.418 1.00 93.38 239 GLY A N 1
ATOM 1886 C CA . GLY A 1 239 ? 14.814 12.809 -10.576 1.00 93.38 239 GLY A CA 1
ATOM 1887 C C . GLY A 1 239 ? 14.917 11.586 -11.499 1.00 93.38 239 GLY A C 1
ATOM 1888 O O . GLY A 1 239 ? 14.628 11.694 -12.690 1.00 93.38 239 GLY A O 1
ATOM 1889 N N . ALA A 1 240 ? 15.397 10.450 -10.979 1.00 91.31 240 ALA A N 1
ATOM 1890 C CA . ALA A 1 240 ? 15.544 9.218 -11.741 1.00 91.31 240 ALA A CA 1
ATOM 1891 C C . ALA A 1 240 ? 14.159 8.653 -12.115 1.00 91.31 240 ALA A C 1
ATOM 1893 O O . ALA A 1 240 ? 13.281 8.636 -11.254 1.00 91.31 240 ALA A O 1
ATOM 1894 N N . PRO A 1 241 ? 13.947 8.127 -13.338 1.00 89.31 241 PRO A N 1
ATOM 1895 C CA . PRO A 1 241 ? 12.647 7.584 -13.745 1.00 89.31 241 PRO A CA 1
ATOM 1896 C C . PRO A 1 241 ? 12.079 6.527 -12.786 1.00 89.31 241 PRO A C 1
ATOM 1898 O O . PRO A 1 241 ? 10.895 6.562 -12.477 1.00 89.31 241 PRO A O 1
ATOM 1901 N N . ALA A 1 242 ? 12.925 5.644 -12.245 1.00 85.25 242 ALA A N 1
ATOM 1902 C CA . ALA A 1 242 ? 12.512 4.624 -11.276 1.00 85.25 242 ALA A CA 1
ATOM 1903 C C . ALA A 1 242 ? 11.981 5.212 -9.948 1.00 85.25 242 ALA A C 1
ATOM 1905 O O . ALA A 1 242 ? 11.228 4.557 -9.235 1.00 85.25 242 ALA A O 1
ATOM 1906 N N . GLY A 1 243 ? 12.335 6.459 -9.618 1.00 89.56 243 GLY A N 1
ATOM 1907 C CA . GLY A 1 243 ? 11.825 7.159 -8.440 1.00 89.56 243 GLY A CA 1
ATOM 1908 C C . GLY A 1 243 ? 10.379 7.645 -8.581 1.00 89.56 243 GLY A C 1
ATOM 1909 O O . GLY A 1 243 ? 9.768 7.999 -7.573 1.00 89.56 243 GLY A O 1
ATOM 1910 N N . GLU A 1 244 ? 9.812 7.659 -9.794 1.00 91.31 244 GLU A N 1
ATOM 1911 C CA . GLU A 1 244 ? 8.428 8.091 -10.020 1.00 91.31 244 GLU A CA 1
ATOM 1912 C C . GLU A 1 244 ? 7.429 7.188 -9.286 1.00 91.31 244 GLU A C 1
ATOM 1914 O O . GLU A 1 244 ? 6.520 7.684 -8.618 1.00 91.31 244 GLU A O 1
ATOM 1919 N N . GLU A 1 245 ? 7.613 5.870 -9.375 1.00 86.75 245 GLU A N 1
ATOM 1920 C CA . GLU A 1 245 ? 6.717 4.889 -8.756 1.00 86.75 245 GLU A CA 1
ATOM 1921 C C . GLU A 1 245 ? 6.733 4.997 -7.226 1.00 86.75 245 GLU A C 1
ATOM 1923 O O . GLU A 1 245 ? 5.680 4.994 -6.589 1.00 86.75 245 GLU A O 1
ATOM 1928 N N . VAL A 1 246 ? 7.917 5.212 -6.645 1.00 90.25 246 VAL A N 1
ATOM 1929 C CA . VAL A 1 246 ? 8.092 5.465 -5.209 1.00 90.25 246 VAL A CA 1
ATOM 1930 C C . VAL A 1 246 ? 7.300 6.700 -4.778 1.00 90.25 246 VAL A C 1
ATOM 1932 O O . VAL A 1 246 ? 6.494 6.628 -3.854 1.00 90.25 246 VAL A O 1
ATOM 1935 N N . VAL A 1 247 ? 7.453 7.832 -5.476 1.00 92.75 247 VAL A N 1
ATOM 1936 C CA . VAL A 1 247 ? 6.712 9.065 -5.141 1.00 92.75 247 VAL A CA 1
ATOM 1937 C C . VAL A 1 247 ? 5.206 8.863 -5.274 1.00 92.75 247 VAL A C 1
ATOM 1939 O O . VAL A 1 247 ? 4.441 9.357 -4.446 1.00 92.75 247 VAL A O 1
ATOM 1942 N N . ARG A 1 248 ? 4.775 8.122 -6.295 1.00 88.69 248 ARG A N 1
ATOM 1943 C CA . ARG A 1 248 ? 3.370 7.800 -6.543 1.00 88.69 248 ARG A CA 1
ATOM 1944 C C . ARG A 1 248 ? 2.757 6.952 -5.430 1.00 88.69 248 ARG A C 1
ATOM 1946 O O . ARG A 1 248 ? 1.699 7.324 -4.925 1.00 88.69 248 ARG A O 1
ATOM 1953 N N . LYS A 1 249 ? 3.436 5.890 -4.985 1.00 85.50 249 LYS A N 1
ATOM 1954 C CA . LYS A 1 249 ? 3.024 5.077 -3.825 1.00 85.50 249 LYS A CA 1
ATOM 1955 C C . LYS A 1 249 ? 2.992 5.882 -2.520 1.00 85.50 249 LYS A C 1
ATOM 1957 O O . LYS A 1 249 ? 2.209 5.582 -1.629 1.00 85.50 249 LYS A O 1
ATOM 1962 N N . GLN A 1 250 ? 3.768 6.963 -2.426 1.00 90.38 250 GLN A N 1
ATOM 1963 C CA . GLN A 1 250 ? 3.792 7.856 -1.260 1.00 90.38 250 GLN A CA 1
ATOM 1964 C C . GLN A 1 250 ? 2.809 9.030 -1.326 1.00 90.38 250 GLN A C 1
ATOM 1966 O O . GLN A 1 250 ? 2.722 9.803 -0.369 1.00 90.38 250 GLN A O 1
ATOM 1971 N N . LEU A 1 251 ? 2.022 9.174 -2.397 1.00 89.94 251 LEU A N 1
ATOM 1972 C CA . LEU A 1 251 ? 1.004 10.226 -2.485 1.00 89.94 251 LEU A CA 1
ATOM 1973 C C . LEU A 1 251 ? -0.008 10.218 -1.327 1.00 89.94 251 LEU A C 1
ATOM 1975 O O . LEU A 1 251 ? -0.321 11.307 -0.843 1.00 89.94 251 LEU A O 1
ATOM 1979 N N . PRO A 1 252 ? -0.495 9.068 -0.818 1.00 85.00 252 PRO A N 1
ATOM 1980 C CA . PRO A 1 252 ? -1.381 9.056 0.343 1.00 85.00 252 PRO A CA 1
ATOM 1981 C C . PRO A 1 252 ? -0.753 9.714 1.577 1.00 85.00 252 PRO A C 1
ATOM 1983 O O . PRO A 1 252 ? -1.432 10.496 2.244 1.00 85.00 252 PRO A O 1
ATOM 1986 N N . MET A 1 253 ? 0.532 9.451 1.835 1.00 88.50 253 MET A N 1
ATOM 1987 C CA . MET A 1 253 ? 1.306 10.073 2.914 1.00 88.50 253 MET A CA 1
ATOM 1988 C C . MET A 1 253 ? 1.546 11.563 2.641 1.00 88.50 253 MET A C 1
ATOM 1990 O O . MET A 1 253 ? 1.319 12.393 3.517 1.00 88.50 253 MET A O 1
ATOM 1994 N N . ILE A 1 254 ? 1.939 11.929 1.415 1.00 92.44 254 ILE A N 1
ATOM 1995 C CA . ILE A 1 254 ? 2.164 13.328 1.022 1.00 92.44 254 ILE A CA 1
ATOM 1996 C C . ILE A 1 254 ? 0.891 14.154 1.225 1.00 92.44 254 ILE A C 1
ATOM 1998 O O . ILE A 1 254 ? 0.934 15.202 1.860 1.00 92.44 254 ILE A O 1
ATOM 2002 N N . LEU A 1 255 ? -0.255 13.709 0.713 1.00 90.62 255 LEU A N 1
ATOM 2003 C CA . LEU A 1 255 ? -1.485 14.500 0.787 1.00 90.62 255 LEU A CA 1
ATOM 2004 C C . LEU A 1 255 ? -2.004 14.644 2.228 1.00 90.62 255 LEU A C 1
ATOM 2006 O O . LEU A 1 255 ? -2.533 15.698 2.575 1.00 90.62 255 LEU A O 1
ATOM 2010 N N . ARG A 1 256 ? -1.821 13.621 3.074 1.00 88.62 256 ARG A N 1
ATOM 2011 C CA . ARG A 1 256 ? -2.268 13.616 4.481 1.00 88.62 256 ARG A CA 1
ATOM 2012 C C . ARG A 1 256 ? -1.325 14.337 5.433 1.00 88.62 256 ARG A C 1
ATOM 2014 O O . ARG A 1 256 ? -1.794 15.007 6.345 1.00 88.62 256 ARG A O 1
ATOM 2021 N N . GLY A 1 257 ? -0.019 14.266 5.184 1.00 88.56 257 GLY A N 1
ATOM 2022 C CA . GLY A 1 257 ? 0.998 14.996 5.943 1.00 88.56 257 GLY A CA 1
ATOM 2023 C C . GLY A 1 257 ? 1.035 16.499 5.640 1.00 88.56 257 GLY A C 1
ATOM 2024 O O . GLY A 1 257 ? 1.867 17.222 6.193 1.00 88.56 257 GLY A O 1
ATOM 2025 N N . GLN A 1 258 ? 0.171 16.994 4.743 1.00 92.62 258 GLN A N 1
ATOM 2026 C CA . GLN A 1 258 ? 0.119 18.410 4.398 1.00 92.62 258 GLN A CA 1
ATOM 2027 C C . GLN A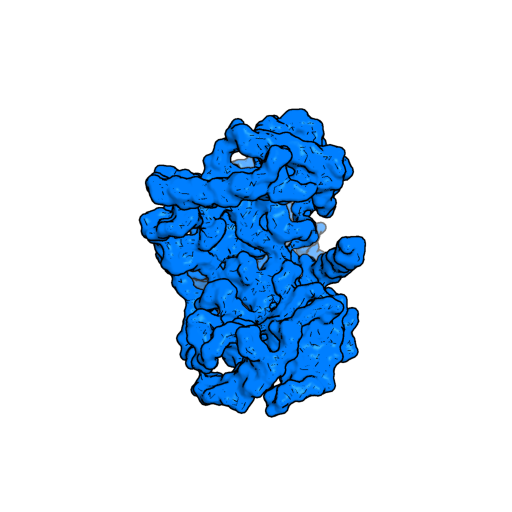 1 258 ? -0.444 19.244 5.554 1.00 92.62 258 GLN A C 1
ATOM 2029 O O . GLN A 1 258 ? -1.519 18.978 6.095 1.00 92.62 258 GLN A O 1
ATOM 2034 N N . ARG A 1 259 ? 0.269 20.315 5.896 1.00 91.31 259 ARG A N 1
ATOM 2035 C CA . ARG A 1 259 ? -0.101 21.241 6.964 1.00 91.31 259 ARG A CA 1
ATOM 2036 C C . ARG A 1 259 ? -1.065 22.324 6.473 1.00 91.31 259 ARG A C 1
ATOM 2038 O O . ARG A 1 259 ? -1.076 22.630 5.281 1.00 91.31 259 ARG A O 1
ATOM 2045 N N . PRO A 1 260 ? -1.844 22.950 7.380 1.00 91.94 260 PRO A N 1
ATOM 2046 C CA . PRO A 1 260 ? -2.801 23.999 7.018 1.00 91.94 260 PRO A CA 1
ATOM 2047 C C . PRO A 1 260 ? -2.204 25.210 6.295 1.00 91.94 260 PRO A C 1
ATOM 2049 O O . PRO A 1 260 ? -2.930 25.937 5.626 1.00 91.94 260 PRO A O 1
ATOM 2052 N N . ASP A 1 261 ? -0.895 25.443 6.426 1.00 93.75 261 ASP A N 1
ATOM 2053 C CA . ASP A 1 261 ? -0.186 26.501 5.702 1.00 93.75 261 ASP A CA 1
ATOM 2054 C C . ASP A 1 261 ? 0.127 26.138 4.238 1.00 93.75 261 ASP A C 1
ATOM 2056 O O . ASP A 1 261 ? 0.649 26.979 3.513 1.00 93.75 261 ASP A O 1
ATOM 2060 N N . GLY A 1 262 ? -0.190 24.911 3.807 1.00 95.25 262 GLY A N 1
ATOM 2061 C CA . GLY A 1 262 ? 0.076 24.363 2.477 1.00 95.25 262 GLY A CA 1
ATOM 2062 C C . GLY A 1 262 ? 1.395 23.589 2.363 1.00 95.25 262 GLY A C 1
ATOM 2063 O O . GLY A 1 262 ? 1.638 22.979 1.321 1.00 95.25 262 GLY A O 1
ATOM 2064 N N . GLY A 1 263 ? 2.243 23.603 3.398 1.00 95.69 263 GLY A N 1
ATOM 2065 C CA . GLY A 1 263 ? 3.570 22.983 3.393 1.00 95.69 263 GLY A CA 1
ATOM 2066 C C . GLY A 1 263 ? 3.642 21.615 4.082 1.00 95.69 263 GLY A C 1
ATOM 2067 O O . GLY A 1 263 ? 2.644 21.045 4.512 1.00 95.69 263 GLY A O 1
ATOM 2068 N N . TRP A 1 264 ? 4.871 21.106 4.217 1.00 94.88 264 TRP A N 1
ATOM 2069 C CA . TRP A 1 264 ? 5.222 19.833 4.874 1.00 94.88 264 TRP A CA 1
ATOM 2070 C C . TRP A 1 264 ? 6.404 20.019 5.837 1.00 94.88 264 TRP A C 1
ATOM 2072 O O . TRP A 1 264 ? 7.360 19.244 5.847 1.00 94.88 264 TRP A O 1
ATOM 2082 N N . HIS A 1 265 ? 6.421 21.129 6.582 1.00 91.38 265 HIS A N 1
ATOM 2083 C CA . HIS A 1 265 ? 7.542 21.514 7.449 1.00 91.38 265 HIS A CA 1
ATOM 2084 C C . HIS A 1 265 ? 8.909 21.431 6.732 1.00 91.38 265 HIS A C 1
ATOM 2086 O O . HIS A 1 265 ? 9.110 22.050 5.683 1.00 91.38 265 HIS A O 1
ATOM 2092 N N . TRP A 1 266 ? 9.857 20.676 7.292 1.00 91.19 266 TRP A N 1
ATOM 2093 C CA . TRP A 1 266 ? 11.214 20.484 6.779 1.00 91.19 266 TRP A CA 1
ATOM 2094 C C . TRP A 1 266 ? 11.276 19.585 5.531 1.00 91.19 266 TRP A C 1
ATOM 2096 O O . TRP A 1 266 ? 12.290 19.618 4.825 1.00 91.19 266 TRP A O 1
ATOM 2106 N N . ASN A 1 267 ? 10.187 18.872 5.217 1.00 94.56 267 ASN A N 1
ATOM 2107 C CA . ASN A 1 267 ? 10.040 18.023 4.030 1.00 94.56 267 ASN A CA 1
ATOM 2108 C C . ASN A 1 267 ? 9.605 18.822 2.791 1.00 94.56 267 ASN A C 1
ATOM 2110 O O . ASN A 1 267 ? 9.755 18.339 1.670 1.00 94.56 267 ASN A O 1
ATOM 2114 N N . SER A 1 268 ? 9.125 20.064 2.970 1.00 96.69 268 SER A N 1
ATOM 2115 C CA . SER A 1 268 ? 8.511 20.876 1.906 1.00 96.69 268 SER A CA 1
ATOM 2116 C C . SER A 1 268 ? 9.360 20.937 0.635 1.00 96.69 268 SER A C 1
ATOM 2118 O O . SER A 1 268 ? 8.863 20.628 -0.443 1.00 96.69 268 SER A O 1
ATOM 2120 N N . ARG A 1 269 ? 10.660 21.262 0.744 1.00 96.19 269 ARG A N 1
ATOM 2121 C CA . ARG A 1 269 ? 11.581 21.316 -0.412 1.00 96.19 269 ARG A CA 1
ATOM 2122 C C . ARG A 1 269 ? 11.486 20.064 -1.277 1.00 96.19 269 ARG A C 1
ATOM 2124 O O . ARG A 1 269 ? 11.408 20.171 -2.496 1.00 96.19 269 ARG A O 1
ATOM 2131 N N . TRP A 1 270 ? 11.549 18.906 -0.640 1.00 96.62 270 TRP A N 1
ATOM 2132 C CA . TRP A 1 270 ? 11.673 17.627 -1.318 1.00 96.62 270 TRP A CA 1
ATOM 2133 C C . TRP A 1 270 ? 10.345 17.171 -1.896 1.00 96.62 270 TRP A C 1
ATOM 2135 O O . TRP A 1 270 ? 10.323 16.727 -3.035 1.00 96.62 270 TRP A O 1
ATOM 2145 N N . VAL A 1 271 ? 9.240 17.393 -1.179 1.00 97.75 271 VAL A N 1
ATOM 2146 C CA . VAL A 1 271 ? 7.892 17.146 -1.705 1.00 97.75 271 VAL A CA 1
ATOM 2147 C C . VAL A 1 271 ? 7.640 17.997 -2.950 1.00 97.75 271 VAL A C 1
ATOM 2149 O O . VAL A 1 271 ? 7.335 17.453 -4.008 1.00 97.75 271 VAL A O 1
ATOM 2152 N N . PHE A 1 272 ? 7.845 19.319 -2.880 1.00 98.50 272 PHE A N 1
ATOM 2153 C CA . PHE A 1 272 ? 7.660 20.192 -4.046 1.00 98.50 272 PHE A CA 1
ATOM 2154 C C . PHE A 1 272 ? 8.556 19.782 -5.222 1.00 98.50 272 PHE A C 1
ATOM 2156 O O . PHE A 1 272 ? 8.101 19.766 -6.365 1.00 98.50 272 PHE A O 1
ATOM 2163 N N . LEU A 1 273 ? 9.822 19.445 -4.957 1.00 97.75 273 LEU A N 1
ATOM 2164 C CA . LEU A 1 273 ? 10.765 19.049 -5.999 1.00 97.75 273 LEU A CA 1
ATOM 2165 C C . LEU A 1 273 ? 10.388 17.705 -6.642 1.00 97.75 273 LEU A C 1
ATOM 2167 O O . LEU A 1 273 ? 10.348 17.631 -7.866 1.00 97.75 273 LEU A O 1
ATOM 2171 N N . ALA A 1 274 ? 10.039 16.681 -5.855 1.00 97.69 274 ALA A N 1
ATOM 2172 C CA . ALA A 1 274 ? 9.551 15.397 -6.366 1.00 97.69 274 ALA A CA 1
ATOM 2173 C C . ALA A 1 274 ? 8.305 15.583 -7.239 1.00 97.69 274 ALA A C 1
ATOM 2175 O O . ALA A 1 274 ? 8.284 15.160 -8.393 1.00 97.69 274 ALA A O 1
ATOM 2176 N N . LEU A 1 275 ? 7.286 16.279 -6.728 1.00 96.88 275 LEU A N 1
ATOM 2177 C CA . LEU A 1 275 ? 6.035 16.474 -7.461 1.00 96.88 275 LEU A CA 1
ATOM 2178 C C . LEU A 1 275 ? 6.242 17.247 -8.771 1.00 96.88 275 LEU A C 1
ATOM 2180 O O . LEU A 1 275 ? 5.536 16.988 -9.744 1.00 96.88 275 LEU A O 1
ATOM 2184 N N . LYS A 1 276 ? 7.209 18.174 -8.834 1.00 96.06 276 LYS A N 1
ATOM 2185 C CA . LYS A 1 276 ? 7.567 18.857 -10.087 1.00 96.06 276 LYS A CA 1
ATOM 2186 C C . LYS A 1 276 ? 8.363 17.969 -11.036 1.00 96.06 276 LYS A C 1
ATOM 2188 O O . LYS A 1 276 ? 8.037 17.950 -12.220 1.00 96.06 276 LYS A O 1
ATOM 2193 N N . ASN A 1 277 ? 9.364 17.241 -10.540 1.00 95.62 277 ASN A N 1
ATOM 2194 C CA . ASN A 1 277 ? 10.196 16.355 -11.360 1.00 95.62 277 ASN A CA 1
ATOM 2195 C C . ASN A 1 277 ? 9.355 15.306 -12.096 1.00 95.62 277 ASN A C 1
ATOM 2197 O O . ASN A 1 277 ? 9.613 15.034 -13.264 1.00 95.62 277 ASN A O 1
ATOM 2201 N N . TYR A 1 278 ? 8.322 14.779 -11.434 1.00 94.75 278 TYR A N 1
ATOM 2202 C CA . TYR A 1 278 ? 7.459 13.724 -11.971 1.00 94.75 278 TYR A CA 1
ATOM 2203 C C . TYR A 1 278 ? 6.118 14.236 -12.533 1.00 94.75 278 TYR A C 1
ATOM 2205 O O . TYR A 1 278 ? 5.208 13.453 -12.780 1.00 94.75 278 TYR A O 1
ATOM 2213 N N . GLY A 1 279 ? 5.953 15.551 -12.731 1.00 93.31 279 GLY A N 1
ATOM 2214 C CA . GLY A 1 279 ? 4.747 16.115 -13.364 1.00 93.31 279 GLY A CA 1
ATOM 2215 C C . GLY A 1 279 ? 3.442 15.952 -12.563 1.00 93.31 279 GLY A C 1
ATOM 2216 O O . GLY A 1 279 ? 2.347 16.062 -13.117 1.00 93.31 279 GLY A O 1
ATOM 2217 N N . LEU A 1 280 ? 3.536 15.710 -11.256 1.00 92.88 280 LEU A N 1
ATOM 2218 C CA . LEU A 1 280 ? 2.395 15.485 -10.364 1.00 92.88 280 LEU A CA 1
ATOM 2219 C C . LEU A 1 280 ? 1.842 16.782 -9.761 1.00 92.88 280 LEU A C 1
ATOM 2221 O O . LEU A 1 280 ? 0.683 16.820 -9.362 1.00 92.88 280 LEU A O 1
ATOM 2225 N N . PHE A 1 281 ? 2.646 17.849 -9.694 1.00 95.44 281 PHE A N 1
ATOM 2226 C CA . PHE A 1 281 ? 2.285 19.069 -8.966 1.00 95.44 281 PHE A CA 1
ATOM 2227 C C . PHE A 1 281 ? 1.007 19.744 -9.491 1.00 95.44 281 PHE A C 1
ATOM 2229 O O . PHE A 1 281 ? 0.044 19.877 -8.742 1.00 95.44 281 PHE A O 1
ATOM 2236 N N . GLU A 1 282 ? 0.963 20.139 -10.768 1.00 92.81 282 GLU A N 1
ATOM 2237 C CA . GLU A 1 282 ? -0.237 20.786 -11.328 1.00 92.81 282 GLU A CA 1
ATOM 2238 C C . GLU A 1 282 ? -1.412 19.806 -11.409 1.00 92.81 282 GLU A C 1
ATOM 2240 O O . GLU A 1 282 ? -2.532 20.163 -11.056 1.00 92.81 282 GLU A O 1
ATOM 2245 N N . THR A 1 283 ? -1.135 18.541 -11.749 1.00 90.06 283 THR A N 1
ATOM 2246 C CA . THR A 1 283 ? -2.135 17.466 -11.761 1.00 90.06 283 THR A CA 1
ATOM 2247 C C . THR A 1 283 ? -2.883 17.383 -10.432 1.00 90.06 283 THR A C 1
ATOM 2249 O O . THR A 1 283 ? -4.105 17.310 -10.431 1.00 90.06 283 THR A O 1
ATOM 2252 N N . LEU A 1 284 ? -2.174 17.430 -9.299 1.00 91.06 284 LEU A N 1
ATOM 2253 C CA . LEU A 1 284 ? -2.768 17.406 -7.961 1.00 91.06 284 LEU A CA 1
ATOM 2254 C C . LEU A 1 284 ? -3.464 18.722 -7.590 1.00 91.06 284 LEU A C 1
ATOM 2256 O O . LEU A 1 284 ? -4.454 18.687 -6.867 1.00 91.06 284 LEU A O 1
ATOM 2260 N N . ARG A 1 285 ? -2.993 19.881 -8.070 1.00 93.75 285 ARG A N 1
ATOM 2261 C CA . ARG A 1 285 ? -3.668 21.175 -7.829 1.00 93.75 285 ARG A CA 1
ATOM 2262 C C . ARG A 1 285 ? -5.019 21.278 -8.528 1.00 93.75 285 ARG A C 1
ATOM 2264 O O . ARG A 1 285 ? -5.900 21.977 -8.039 1.00 93.75 285 ARG A O 1
ATOM 2271 N N . GLU A 1 286 ? -5.183 20.598 -9.657 1.00 90.69 286 GLU A N 1
ATOM 2272 C CA . GLU A 1 286 ? -6.434 20.584 -10.422 1.00 90.69 286 GLU A CA 1
ATOM 2273 C C . GLU A 1 286 ? -7.500 19.646 -9.829 1.00 90.69 286 GLU A C 1
ATOM 2275 O O . GLU A 1 286 ? -8.671 19.721 -10.212 1.00 90.69 286 GLU A O 1
ATOM 2280 N N . ARG A 1 287 ? -7.128 18.764 -8.892 1.00 87.62 287 ARG A N 1
ATOM 2281 C CA . ARG A 1 287 ? -8.062 17.834 -8.246 1.00 87.62 287 ARG A CA 1
ATOM 2282 C C . ARG A 1 287 ? -8.815 18.491 -7.081 1.00 87.62 287 ARG A C 1
ATOM 2284 O O . ARG A 1 287 ? -8.312 19.431 -6.467 1.00 87.62 287 ARG A O 1
ATOM 2291 N N . PRO A 1 288 ? -10.012 17.980 -6.727 1.00 89.38 288 PRO A N 1
ATOM 2292 C CA . PRO A 1 288 ? -10.719 18.411 -5.524 1.00 89.38 288 PRO A CA 1
ATOM 2293 C C . PRO A 1 288 ? -9.853 18.233 -4.268 1.00 89.38 288 PRO A C 1
ATOM 2295 O O . PRO A 1 288 ? -9.125 17.242 -4.186 1.00 89.38 288 PRO A O 1
ATOM 2298 N N . PRO A 1 289 ? -9.940 19.128 -3.271 1.00 88.06 289 PRO A N 1
ATOM 2299 C CA . PRO A 1 289 ? -9.127 19.018 -2.068 1.00 88.06 289 PRO A CA 1
ATOM 2300 C C . PRO A 1 289 ? -9.468 17.758 -1.271 1.00 88.06 289 PRO A C 1
ATOM 2302 O O . PRO A 1 289 ? -10.636 17.371 -1.175 1.00 88.06 289 PRO A O 1
ATOM 2305 N N . LEU A 1 290 ? -8.445 17.129 -0.690 1.00 86.81 290 LEU A N 1
ATOM 2306 C CA . LEU A 1 290 ? -8.595 15.951 0.164 1.00 86.81 290 LEU A CA 1
ATOM 2307 C C . LEU A 1 290 ? -9.409 16.298 1.432 1.00 86.81 290 LEU A C 1
ATOM 2309 O O . LEU A 1 290 ? -8.938 17.117 2.227 1.00 86.81 290 LEU A O 1
ATOM 2313 N N . PRO A 1 291 ? -10.588 15.686 1.671 1.00 84.06 291 PRO A N 1
ATOM 2314 C CA . PRO A 1 291 ? -11.335 15.894 2.914 1.00 84.06 291 PRO A CA 1
ATOM 2315 C C . PRO A 1 291 ? -10.579 15.333 4.139 1.00 84.06 291 PRO A C 1
ATOM 2317 O O . PRO A 1 291 ? -9.629 14.564 3.968 1.00 84.06 291 PRO A O 1
ATOM 2320 N N . PRO A 1 292 ? -10.945 15.722 5.374 1.00 82.06 292 PRO A N 1
ATOM 2321 C CA . PRO A 1 292 ? -10.488 15.041 6.593 1.00 82.06 292 PRO A CA 1
ATOM 2322 C C . PRO A 1 292 ? -10.851 13.547 6.564 1.00 82.06 292 PRO A C 1
ATOM 2324 O O . PRO A 1 292 ? -11.927 13.224 6.065 1.00 82.06 292 PRO A O 1
ATOM 2327 N N . ASP A 1 293 ? -10.005 12.653 7.095 1.00 84.75 293 ASP A N 1
ATOM 2328 C CA . ASP A 1 293 ? -10.320 11.210 7.159 1.00 84.75 293 ASP A CA 1
ATOM 2329 C C . ASP A 1 293 ? -11.003 10.816 8.488 1.00 84.75 293 ASP A C 1
ATOM 2331 O O . ASP A 1 293 ? -11.013 9.649 8.873 1.00 84.75 293 ASP A O 1
ATOM 2335 N N . TRP A 1 294 ? -11.535 11.769 9.255 1.00 84.06 294 TRP A N 1
ATOM 2336 C CA . TRP A 1 294 ? -12.223 11.495 10.520 1.00 84.06 294 TRP A CA 1
ATOM 2337 C C . TRP A 1 294 ? -13.126 12.659 10.929 1.00 84.06 294 TRP A C 1
ATOM 2339 O O . TRP A 1 294 ? -12.905 13.819 10.568 1.00 84.06 294 TRP A O 1
ATOM 2349 N N . GLU A 1 295 ? -14.145 12.327 11.719 1.00 85.25 295 GLU A N 1
ATOM 2350 C CA . GLU A 1 295 ? -15.073 13.283 12.319 1.00 85.25 295 GLU A CA 1
ATOM 2351 C C . GLU A 1 295 ? -14.911 13.325 13.847 1.00 85.25 295 GLU A C 1
ATOM 2353 O O . GLU A 1 295 ? -14.768 12.292 14.508 1.00 85.25 295 GLU A O 1
ATOM 2358 N N . GLU A 1 296 ? -14.974 14.532 14.421 1.00 88.62 296 GLU A N 1
ATOM 2359 C CA . GLU A 1 296 ? -15.086 14.732 15.871 1.00 88.62 296 GLU A CA 1
ATOM 2360 C C . GLU A 1 296 ? -16.528 14.446 16.313 1.00 88.62 296 GLU A C 1
ATOM 2362 O O . GLU A 1 296 ? -17.441 15.214 16.003 1.00 88.62 296 GLU A O 1
ATOM 2367 N N . SER A 1 297 ? -16.743 13.366 17.066 1.00 86.00 297 SER A N 1
ATOM 2368 C CA . SER A 1 297 ? -18.079 13.020 17.582 1.00 86.00 297 SER A CA 1
ATOM 2369 C C . SER A 1 297 ? -18.333 13.572 18.987 1.00 86.00 297 SER A C 1
ATOM 2371 O O . SER A 1 297 ? -19.446 13.995 19.309 1.00 86.00 297 SER A O 1
ATOM 2373 N N . GLN A 1 298 ? -17.294 13.614 19.820 1.00 89.75 298 GLN A N 1
ATOM 2374 C CA . GLN A 1 298 ? -17.350 14.088 21.198 1.00 89.75 298 GLN A CA 1
ATOM 2375 C C . GLN A 1 298 ? -15.974 14.588 21.637 1.00 89.75 298 GLN A C 1
ATOM 2377 O O . GLN A 1 298 ? -14.952 14.077 21.193 1.00 89.75 298 GLN A O 1
ATOM 2382 N N . ALA A 1 299 ? -15.942 15.570 22.538 1.00 92.12 299 ALA A N 1
ATOM 2383 C CA . ALA A 1 299 ? -14.707 16.041 23.149 1.00 92.12 299 ALA A CA 1
ATOM 2384 C C . ALA A 1 299 ? -14.881 16.261 24.653 1.00 92.12 299 ALA A C 1
ATOM 2386 O O . ALA A 1 299 ? -15.939 16.696 25.114 1.00 92.12 299 ALA A O 1
ATOM 2387 N N . VAL A 1 300 ? -13.818 15.991 25.403 1.00 92.12 300 VAL A N 1
ATOM 2388 C CA . VAL A 1 300 ? -13.749 16.145 26.854 1.00 92.12 300 VAL A CA 1
ATOM 2389 C C . VAL A 1 300 ? -12.509 16.955 27.210 1.00 92.12 300 VAL A C 1
ATOM 2391 O O . VAL A 1 300 ? -11.415 16.644 26.753 1.00 92.12 300 VAL A O 1
ATOM 2394 N N . ALA A 1 301 ? -12.668 17.996 28.025 1.00 90.81 301 ALA A N 1
ATOM 2395 C CA . ALA A 1 301 ? -11.547 18.833 28.441 1.00 90.81 301 ALA A CA 1
ATOM 2396 C C . ALA A 1 301 ? -10.599 18.082 29.391 1.00 90.81 301 ALA A C 1
ATOM 2398 O O . ALA A 1 301 ? -11.042 17.410 30.325 1.00 90.81 301 ALA A O 1
ATOM 2399 N N . LEU A 1 302 ? -9.302 18.264 29.173 1.00 89.12 302 LEU A N 1
ATOM 2400 C CA . LEU A 1 302 ? -8.237 17.956 30.115 1.00 89.12 302 LEU A CA 1
ATOM 2401 C C . LEU A 1 302 ? -7.817 19.247 30.846 1.00 89.12 302 LEU A C 1
ATOM 2403 O O . LEU A 1 302 ? -8.045 20.350 30.340 1.00 89.12 302 LEU A O 1
ATOM 2407 N N . PRO A 1 303 ? -7.220 19.147 32.045 1.00 87.44 303 PRO A N 1
ATOM 2408 C CA . PRO A 1 303 ? -6.497 20.266 32.656 1.00 87.44 303 PRO A CA 1
ATOM 2409 C C . PRO A 1 303 ? -5.374 20.802 31.747 1.00 87.44 303 PRO A C 1
ATOM 2411 O O . PRO A 1 303 ? -5.000 20.152 30.776 1.00 87.44 303 PRO A O 1
ATOM 2414 N N . ASP A 1 304 ? -4.782 21.951 32.067 1.00 88.44 304 ASP A N 1
ATOM 2415 C CA . ASP A 1 304 ? -3.575 22.396 31.358 1.00 88.44 304 ASP A CA 1
ATOM 2416 C C . ASP A 1 304 ? -2.392 21.475 31.697 1.00 88.44 304 ASP A C 1
ATOM 2418 O O . ASP A 1 304 ? -2.088 21.298 32.878 1.00 88.44 304 ASP A O 1
ATOM 2422 N N . GLY A 1 305 ? -1.727 20.916 30.684 1.00 89.31 305 GLY A N 1
ATOM 2423 C CA . GLY A 1 305 ? -0.610 19.987 30.864 1.00 89.31 305 GLY A CA 1
ATOM 2424 C C . GLY A 1 305 ? 0.035 19.587 29.538 1.00 89.31 305 GLY A C 1
ATOM 2425 O O . GLY A 1 305 ? -0.284 20.162 28.501 1.00 89.31 305 GLY A O 1
ATOM 2426 N N . ALA A 1 306 ? 0.945 18.612 29.588 1.00 90.88 306 ALA A N 1
ATOM 2427 C CA . ALA A 1 306 ? 1.555 18.010 28.400 1.00 90.88 306 ALA A CA 1
ATOM 2428 C C . ALA A 1 306 ? 1.293 16.504 28.409 1.00 90.88 306 ALA A C 1
ATOM 2430 O O . ALA A 1 306 ? 2.013 15.733 29.062 1.00 90.88 306 ALA A O 1
ATOM 2431 N N . TYR A 1 307 ? 0.248 16.088 27.707 1.00 92.56 307 TYR A N 1
ATOM 2432 C CA . TYR A 1 307 ? -0.323 14.755 27.803 1.00 92.56 307 TYR A CA 1
ATOM 2433 C C . TYR A 1 307 ? 0.339 13.764 26.853 1.00 92.56 307 TYR A C 1
ATOM 2435 O O . TYR A 1 307 ? 0.687 14.061 25.706 1.00 92.56 307 TYR A O 1
ATOM 2443 N N . ARG A 1 308 ? 0.536 12.544 27.349 1.00 90.00 308 ARG A N 1
ATOM 2444 C CA . ARG A 1 308 ? 1.111 11.438 26.586 1.00 90.00 308 ARG A CA 1
ATOM 2445 C C . ARG A 1 308 ? 0.366 10.155 26.872 1.00 90.00 308 ARG A C 1
ATOM 2447 O O . ARG A 1 308 ? 0.060 9.860 28.028 1.00 90.00 308 ARG A O 1
ATOM 2454 N N . ASP A 1 309 ? 0.173 9.397 25.799 1.00 94.00 309 ASP A N 1
ATOM 2455 C CA . ASP A 1 309 ? -0.511 8.113 25.777 1.00 94.00 309 ASP A CA 1
ATOM 2456 C C . ASP A 1 309 ? -1.939 8.164 26.360 1.00 94.00 309 ASP A C 1
ATOM 2458 O O . ASP A 1 309 ? -2.373 9.167 26.943 1.00 94.00 309 ASP A O 1
ATOM 2462 N N . LEU A 1 310 ? -2.728 7.120 26.130 1.00 96.44 310 LEU A N 1
ATOM 2463 C CA . LEU A 1 310 ? -4.107 7.083 26.604 1.00 96.44 310 LEU A CA 1
ATOM 2464 C C . LEU A 1 310 ? -4.540 5.641 26.859 1.00 96.44 310 LEU A C 1
ATOM 2466 O O . LEU A 1 310 ? -4.354 4.769 26.025 1.00 96.44 310 LEU A O 1
ATOM 2470 N N . ALA A 1 311 ? -5.174 5.395 27.998 1.00 96.56 311 ALA A N 1
ATOM 2471 C CA . ALA A 1 311 ? -5.753 4.098 28.321 1.00 96.56 311 ALA A CA 1
ATOM 2472 C C . ALA A 1 311 ? -7.210 4.244 28.735 1.00 96.56 311 ALA A C 1
ATOM 2474 O O . ALA A 1 311 ? -7.593 5.240 29.344 1.00 96.56 311 ALA A O 1
ATOM 2475 N N . TRP A 1 312 ? -8.007 3.220 28.453 1.00 95.88 312 TRP A N 1
ATOM 2476 C CA . TRP A 1 312 ? -9.371 3.087 28.948 1.00 95.88 312 TRP A CA 1
ATOM 2477 C C . TRP A 1 312 ? -9.452 1.900 29.903 1.00 95.88 312 TRP A C 1
ATOM 2479 O O . TRP A 1 312 ? -9.112 0.781 29.521 1.00 95.88 312 TRP A O 1
ATOM 2489 N N . ASP A 1 313 ? -9.897 2.129 31.139 1.00 93.75 313 ASP A N 1
ATOM 2490 C CA . ASP A 1 313 ? -9.992 1.080 32.167 1.00 93.75 313 ASP A CA 1
ATOM 2491 C C . ASP A 1 313 ? -11.363 0.381 32.239 1.00 93.75 313 ASP A C 1
ATOM 2493 O O . ASP A 1 313 ? -11.564 -0.508 33.067 1.00 93.75 313 ASP A O 1
ATOM 2497 N N . GLY A 1 314 ? -12.303 0.764 31.368 1.00 92.00 314 GLY A N 1
ATOM 2498 C CA . GLY A 1 314 ? -13.699 0.321 31.405 1.00 92.00 314 GLY A CA 1
ATOM 2499 C C . GLY A 1 314 ? -14.666 1.339 32.022 1.00 92.00 314 GLY A C 1
ATOM 2500 O O . GLY A 1 314 ? -15.873 1.226 31.813 1.00 92.00 314 GLY A O 1
ATOM 2501 N N . GLU A 1 315 ? -14.164 2.335 32.755 1.00 91.00 315 GLU A N 1
ATOM 2502 C CA . GLU A 1 315 ? -14.950 3.413 33.370 1.00 91.00 315 GLU A CA 1
ATOM 2503 C C . GLU A 1 315 ? -14.422 4.812 33.005 1.00 91.00 315 GLU A C 1
ATOM 2505 O O . GLU A 1 315 ? -15.207 5.759 32.896 1.00 91.00 315 GLU A O 1
ATOM 2510 N N . ARG A 1 316 ? -13.101 4.974 32.867 1.00 92.12 316 ARG A N 1
ATOM 2511 C CA . ARG A 1 316 ? -12.413 6.262 32.726 1.00 92.12 316 ARG A CA 1
ATOM 2512 C C . ARG A 1 316 ? -11.211 6.159 31.796 1.00 92.12 316 ARG A C 1
ATOM 2514 O O . ARG A 1 316 ? -10.577 5.112 31.658 1.00 92.12 316 ARG A O 1
ATOM 2521 N N . PHE A 1 317 ? -10.864 7.303 31.218 1.00 95.19 317 PHE A N 1
ATOM 2522 C CA . PHE A 1 317 ? -9.595 7.488 30.535 1.00 95.19 317 PHE A CA 1
ATOM 2523 C C . PHE A 1 317 ? -8.485 7.797 31.527 1.00 95.19 317 PHE A C 1
ATOM 2525 O O . PHE A 1 317 ? -8.709 8.529 32.491 1.00 95.19 317 PHE A O 1
ATOM 2532 N N . TRP A 1 318 ? -7.288 7.297 31.240 1.00 95.94 318 TRP A N 1
ATOM 2533 C CA . TRP A 1 318 ? -6.051 7.593 31.949 1.00 95.94 318 TRP A CA 1
ATOM 2534 C C . TRP A 1 318 ? -4.996 8.093 30.972 1.00 95.94 318 TRP A C 1
ATOM 2536 O O . TRP A 1 318 ? -4.802 7.499 29.916 1.00 95.94 318 TRP A O 1
ATOM 2546 N N . THR A 1 319 ? -4.297 9.162 31.335 1.00 95.44 319 THR A N 1
ATOM 2547 C CA . THR A 1 319 ? -3.190 9.724 30.553 1.00 95.44 319 THR A CA 1
ATOM 2548 C C . THR A 1 319 ? -2.069 10.194 31.482 1.00 95.44 319 THR A C 1
ATOM 2550 O O . THR A 1 319 ? -2.263 10.309 32.699 1.00 95.44 319 THR A O 1
ATOM 2553 N N . ILE A 1 320 ? -0.886 10.441 30.923 1.00 95.19 320 ILE A N 1
ATOM 2554 C CA . ILE A 1 320 ? 0.293 10.911 31.648 1.00 95.19 320 ILE A CA 1
ATOM 2555 C C . ILE A 1 320 ? 0.465 12.402 31.362 1.00 95.19 320 ILE A C 1
ATOM 2557 O O . ILE A 1 320 ? 0.759 12.774 30.229 1.00 95.19 320 ILE A O 1
ATOM 2561 N N . ASP A 1 321 ? 0.356 13.249 32.383 1.00 94.12 321 ASP A N 1
ATOM 2562 C CA . ASP A 1 321 ? 0.816 14.635 32.310 1.00 94.12 321 ASP A CA 1
ATOM 2563 C C . ASP A 1 321 ? 2.323 14.667 32.581 1.00 94.12 321 ASP A C 1
ATOM 2565 O O . ASP A 1 321 ? 2.792 14.539 33.719 1.00 94.12 321 ASP A O 1
ATOM 2569 N N . SER A 1 322 ? 3.090 14.791 31.501 1.00 91.25 322 SER A N 1
ATOM 2570 C CA . SER A 1 322 ? 4.550 14.757 31.535 1.00 91.25 322 SER A CA 1
ATOM 2571 C C . SER A 1 322 ? 5.184 16.023 32.121 1.00 91.25 322 SER A C 1
ATOM 2573 O O . SER A 1 322 ? 6.286 15.931 32.666 1.00 91.25 322 SER A O 1
ATOM 2575 N N . ASP A 1 323 ? 4.484 17.160 32.097 1.00 90.12 323 ASP A N 1
ATOM 2576 C CA . ASP A 1 323 ? 4.966 18.414 32.683 1.00 90.12 323 ASP A CA 1
ATOM 2577 C C . ASP A 1 323 ? 4.760 18.426 34.201 1.00 90.12 323 ASP A C 1
ATOM 2579 O O . ASP A 1 323 ? 5.655 18.821 34.957 1.00 90.12 323 ASP A O 1
ATOM 2583 N N . ALA A 1 324 ? 3.601 17.951 34.667 1.00 91.06 324 ALA A N 1
ATOM 2584 C CA . ALA A 1 324 ? 3.314 17.845 36.097 1.00 91.06 324 ALA A CA 1
ATOM 2585 C C . ALA A 1 324 ? 3.906 16.585 36.751 1.00 91.06 324 ALA A C 1
ATOM 2587 O O . ALA A 1 324 ? 4.002 16.528 37.980 1.00 91.06 324 ALA A O 1
ATOM 2588 N N . GLY A 1 325 ? 4.284 15.577 35.957 1.00 93.62 325 GLY A N 1
ATOM 2589 C CA . GLY A 1 325 ? 4.731 14.273 36.446 1.00 93.62 325 GLY A CA 1
ATOM 2590 C C . GLY A 1 325 ? 3.602 13.488 37.116 1.00 93.62 325 GLY A C 1
ATOM 2591 O O . GLY A 1 325 ? 3.810 12.919 38.187 1.00 93.62 325 GLY A O 1
ATOM 2592 N N . ARG A 1 326 ? 2.399 13.488 36.524 1.00 94.62 326 ARG A N 1
ATOM 2593 C CA . ARG A 1 326 ? 1.186 12.903 37.121 1.00 94.62 326 ARG A CA 1
ATOM 2594 C C . ARG A 1 326 ? 0.430 11.980 36.180 1.00 94.62 326 ARG A C 1
ATOM 2596 O O . ARG A 1 326 ? 0.471 12.142 34.967 1.00 94.62 326 ARG A O 1
ATOM 2603 N N . LEU A 1 327 ? -0.303 11.036 36.761 1.00 95.06 327 LEU A N 1
ATOM 2604 C CA . LEU A 1 327 ? -1.360 10.295 36.080 1.00 95.06 327 LEU A CA 1
ATOM 2605 C C . LEU A 1 327 ? -2.683 11.010 36.303 1.00 95.06 327 LEU A C 1
ATOM 2607 O O . LEU A 1 327 ? -3.028 11.324 37.443 1.00 95.06 327 LEU A O 1
ATOM 2611 N N . VAL A 1 328 ? -3.416 11.243 35.223 1.00 93.44 328 VAL A N 1
ATOM 2612 C CA . VAL A 1 328 ? -4.666 12.000 35.230 1.00 93.44 328 VAL A CA 1
ATOM 2613 C C . VAL A 1 328 ? -5.786 11.098 34.727 1.00 93.44 328 VAL A C 1
ATOM 2615 O O . VAL A 1 328 ? -5.667 10.526 33.644 1.00 93.44 328 VAL A O 1
ATOM 2618 N N . SER A 1 329 ? -6.868 10.972 35.507 1.00 92.94 329 SER A N 1
ATOM 2619 C CA . SER A 1 329 ? -8.068 10.229 35.095 1.00 92.94 329 SER A CA 1
ATOM 2620 C C . SER A 1 329 ? -9.241 11.138 34.762 1.00 92.94 329 SER A C 1
ATOM 2622 O O . SER A 1 329 ? -9.581 12.029 35.544 1.00 92.94 329 SER A O 1
ATOM 2624 N N . VAL A 1 330 ? -9.916 10.874 33.644 1.00 91.25 330 VAL A N 1
ATOM 2625 C CA . VAL A 1 330 ? -11.046 11.678 33.164 1.00 91.25 330 VAL A CA 1
ATOM 2626 C C . VAL A 1 330 ? -12.210 10.783 32.748 1.00 91.25 330 VAL A C 1
ATOM 2628 O O . VAL A 1 330 ? -12.032 9.744 32.121 1.00 91.25 330 VAL A O 1
ATOM 2631 N N . SER A 1 331 ? -13.422 11.176 33.140 1.00 87.06 331 SER A N 1
ATOM 2632 C CA . SER A 1 331 ? -14.654 10.476 32.770 1.00 87.06 331 SER A CA 1
ATOM 2633 C C . SER A 1 331 ? -15.061 10.832 31.334 1.00 87.06 331 SER A C 1
ATOM 2635 O O . SER A 1 331 ? -14.919 11.997 30.951 1.00 87.06 331 SER A O 1
ATOM 2637 N N . PRO A 1 332 ? -15.621 9.897 30.544 1.00 82.56 332 PRO A N 1
ATOM 2638 C CA . PRO A 1 332 ? -16.054 10.184 29.175 1.00 82.56 332 PRO A CA 1
ATOM 2639 C C . PRO A 1 332 ? -17.153 11.258 29.110 1.00 82.56 332 PRO A C 1
ATOM 2641 O O . PRO A 1 332 ? -17.250 11.973 28.123 1.00 82.56 332 PRO A O 1
ATOM 2644 N N . ASP A 1 333 ? -17.957 11.440 30.163 1.00 81.56 333 ASP A N 1
ATOM 2645 C CA . ASP A 1 333 ? -18.985 12.494 30.242 1.00 81.56 333 ASP A CA 1
ATOM 2646 C C . ASP A 1 333 ? -18.432 13.897 30.573 1.00 81.56 333 ASP A C 1
ATOM 2648 O O . ASP A 1 333 ? -19.195 14.856 30.708 1.00 81.56 333 ASP A O 1
ATOM 2652 N N . GLY A 1 334 ? -17.111 14.028 30.721 1.00 70.00 334 GLY A N 1
ATOM 2653 C CA . GLY A 1 334 ? -16.441 15.278 31.066 1.00 70.00 334 GLY A CA 1
ATOM 2654 C C . GLY A 1 334 ? -16.648 15.747 32.501 1.00 70.00 334 GLY A C 1
ATOM 2655 O O . GLY A 1 334 ? -16.334 16.897 32.822 1.00 70.00 334 GLY A O 1
ATOM 2656 N N . ALA A 1 335 ? -17.139 14.879 33.391 1.00 63.06 335 ALA A N 1
ATOM 2657 C CA . ALA A 1 335 ? -17.056 15.133 34.820 1.00 63.06 335 ALA A CA 1
ATOM 2658 C C . ALA A 1 335 ? -15.580 15.257 35.250 1.00 63.06 335 ALA A C 1
ATOM 2660 O O . ALA A 1 335 ? -14.735 14.469 34.825 1.00 63.06 335 ALA A O 1
ATOM 2661 N N . ALA A 1 336 ? -15.300 16.260 36.093 1.00 59.41 336 ALA A N 1
ATOM 2662 C CA . ALA A 1 336 ? -13.961 16.646 36.541 1.00 59.41 336 ALA A CA 1
ATOM 2663 C C . ALA A 1 336 ? -13.079 15.455 36.958 1.00 59.41 336 ALA A C 1
ATOM 2665 O O . ALA A 1 336 ? -13.580 14.464 37.500 1.00 59.41 336 ALA A O 1
ATOM 2666 N N . THR A 1 337 ? -11.768 15.612 36.744 1.00 62.75 337 THR A N 1
ATOM 2667 C CA . THR A 1 337 ? -10.700 14.685 37.137 1.00 62.75 337 THR A CA 1
ATOM 2668 C C . THR A 1 337 ? -10.980 14.053 38.499 1.00 62.75 337 THR A C 1
ATOM 2670 O O . THR A 1 337 ? -11.095 14.743 39.513 1.00 62.75 337 THR A O 1
ATOM 2673 N N . ARG A 1 338 ? -11.154 12.725 38.528 1.00 63.12 338 ARG A N 1
ATOM 2674 C CA . ARG A 1 338 ? -11.524 12.012 39.766 1.00 63.12 338 ARG A CA 1
ATOM 2675 C C . ARG A 1 338 ? -10.313 11.598 40.593 1.00 63.12 338 ARG A C 1
ATOM 2677 O O . ARG A 1 338 ? -10.436 11.498 41.812 1.00 63.12 338 ARG A O 1
ATOM 2684 N N . ALA A 1 339 ? -9.180 11.345 39.944 1.00 67.75 339 ALA A N 1
ATOM 2685 C CA . ALA A 1 339 ? -7.939 10.944 40.589 1.00 67.75 339 ALA A CA 1
ATOM 2686 C C . ALA A 1 339 ? -6.726 11.525 39.853 1.00 67.75 339 ALA A C 1
ATOM 2688 O O . ALA A 1 339 ? -6.666 11.470 38.622 1.00 67.75 339 ALA A O 1
ATOM 2689 N N . GLU A 1 340 ? -5.786 12.049 40.641 1.00 84.12 340 GLU A N 1
ATOM 2690 C CA . GLU A 1 340 ? -4.451 12.474 40.229 1.00 84.12 340 GLU A CA 1
ATOM 2691 C C . GLU A 1 340 ? -3.432 11.797 41.147 1.00 84.12 340 GLU A C 1
ATOM 2693 O O . GLU A 1 340 ? -3.509 11.941 42.372 1.00 84.12 340 GLU A O 1
ATOM 2698 N N . PHE A 1 341 ? -2.487 11.070 40.559 1.00 89.88 341 PHE A N 1
ATOM 2699 C CA . PHE A 1 341 ? -1.402 10.406 41.284 1.00 89.88 341 PHE A CA 1
ATOM 2700 C C . PHE A 1 341 ? -0.055 10.834 40.720 1.00 89.88 341 PHE A C 1
ATOM 2702 O O . PHE A 1 341 ? 0.026 11.241 39.562 1.00 89.88 341 PHE A O 1
ATOM 2709 N N . ASP A 1 342 ? 1.006 10.706 41.511 1.00 94.69 342 ASP A N 1
ATOM 2710 C CA . ASP A 1 342 ? 2.360 10.888 40.994 1.00 94.69 342 ASP A CA 1
ATOM 2711 C C . ASP A 1 342 ? 2.648 9.794 39.954 1.00 94.69 342 ASP A C 1
ATOM 2713 O O . ASP A 1 342 ? 2.494 8.600 40.222 1.00 94.69 342 ASP A O 1
ATOM 2717 N N . ALA A 1 343 ? 3.058 10.198 38.752 1.00 94.12 343 ALA A N 1
ATOM 2718 C CA . ALA A 1 343 ? 3.519 9.254 37.750 1.00 94.12 343 ALA A CA 1
ATOM 2719 C C . ALA A 1 343 ? 4.923 8.757 38.129 1.00 94.12 343 ALA A C 1
ATOM 2721 O O . ALA A 1 343 ? 5.750 9.536 38.615 1.00 94.12 343 ALA A O 1
ATOM 2722 N N . PRO A 1 344 ? 5.251 7.481 37.864 1.00 95.19 344 PRO A N 1
ATOM 2723 C CA . PRO A 1 344 ? 6.627 7.015 37.944 1.00 95.19 344 PRO A CA 1
ATOM 2724 C C . PRO A 1 344 ? 7.568 7.911 37.123 1.00 95.19 344 PRO A C 1
ATOM 2726 O O . PRO A 1 344 ? 7.252 8.301 35.997 1.00 95.19 344 PRO A O 1
ATOM 2729 N N . GLU A 1 345 ? 8.750 8.218 37.665 1.00 93.38 345 GLU A N 1
ATOM 2730 C CA . GLU A 1 345 ? 9.737 9.062 36.979 1.00 93.38 345 GLU A CA 1
ATOM 2731 C C . GLU A 1 345 ? 10.054 8.492 35.586 1.00 93.38 345 GLU A C 1
ATOM 2733 O O . GLU A 1 345 ? 10.444 7.330 35.484 1.00 93.38 345 GLU A O 1
ATOM 2738 N N . LYS A 1 346 ? 9.931 9.317 34.533 1.00 93.06 346 LYS A N 1
ATOM 2739 C CA . LYS A 1 346 ? 10.114 8.946 33.112 1.00 93.06 346 LYS A CA 1
ATOM 2740 C C . LYS A 1 346 ? 9.061 7.989 32.538 1.00 93.06 346 LYS A C 1
ATOM 2742 O O . LYS A 1 346 ? 9.372 7.252 31.596 1.00 93.06 346 LYS A O 1
ATOM 2747 N N . ALA A 1 347 ? 7.837 8.004 33.061 1.00 95.25 347 ALA A N 1
ATOM 2748 C CA . ALA A 1 347 ? 6.696 7.361 32.413 1.00 95.25 347 ALA A CA 1
ATOM 2749 C C . ALA A 1 347 ? 6.584 7.783 30.932 1.00 95.25 347 ALA A C 1
ATOM 2751 O O . ALA A 1 347 ? 6.737 8.962 30.609 1.00 95.25 347 ALA A O 1
ATOM 2752 N N . GLN A 1 348 ? 6.385 6.807 30.044 1.00 93.94 348 GLN A N 1
ATOM 2753 C CA . GLN A 1 348 ? 6.237 7.002 28.595 1.00 93.94 348 GLN A CA 1
ATOM 2754 C C . GLN A 1 348 ? 4.875 6.533 28.086 1.00 93.94 348 GLN A C 1
ATOM 2756 O O . GLN A 1 348 ? 4.293 7.220 27.253 1.00 93.94 348 GLN A O 1
ATOM 2761 N N . GLY A 1 349 ? 4.379 5.402 28.596 1.00 95.44 349 GLY A N 1
ATOM 2762 C CA . GLY A 1 349 ? 3.122 4.805 28.155 1.00 95.44 349 GLY A CA 1
ATOM 2763 C C . GLY A 1 349 ? 2.279 4.262 29.300 1.00 95.44 349 GLY A C 1
ATOM 2764 O O . GLY A 1 349 ? 2.791 4.019 30.398 1.00 95.44 349 GLY A O 1
ATOM 2765 N N . ILE A 1 350 ? 0.986 4.081 29.053 1.00 97.25 350 ILE A N 1
ATOM 2766 C CA . ILE A 1 350 ? 0.008 3.624 30.041 1.00 97.25 350 ILE A CA 1
ATOM 2767 C C . ILE A 1 350 ? -1.012 2.685 29.403 1.00 97.25 350 ILE A C 1
ATOM 2769 O O . ILE A 1 350 ? -1.563 2.981 28.356 1.00 97.25 350 ILE A O 1
ATOM 2773 N N . ALA A 1 351 ? -1.308 1.574 30.072 1.00 97.56 351 ALA A N 1
ATOM 2774 C CA . ALA A 1 351 ? -2.363 0.644 29.688 1.00 97.56 351 ALA A CA 1
ATOM 2775 C C . ALA A 1 351 ? -3.235 0.290 30.897 1.00 97.56 351 ALA A C 1
ATOM 2777 O O . ALA A 1 351 ? -2.746 0.191 32.025 1.00 97.56 351 ALA A O 1
ATOM 2778 N N . ALA A 1 352 ? -4.520 0.038 30.665 1.00 95.69 352 ALA A N 1
ATOM 2779 C CA . ALA A 1 352 ? -5.370 -0.579 31.674 1.00 95.69 352 ALA A CA 1
ATOM 2780 C C . ALA A 1 352 ? -5.034 -2.070 31.810 1.00 95.69 352 ALA A C 1
ATOM 2782 O O . ALA A 1 352 ? -4.894 -2.780 30.810 1.00 95.69 352 ALA A O 1
ATOM 2783 N N . TRP A 1 353 ? -4.913 -2.556 33.046 1.00 95.56 353 TRP A N 1
ATOM 2784 C CA . TRP A 1 353 ? -4.407 -3.897 33.323 1.00 95.56 353 TRP A CA 1
ATOM 2785 C C . TRP A 1 353 ? -5.117 -4.552 34.510 1.00 95.56 353 TRP A C 1
ATOM 2787 O O . TRP A 1 353 ? -4.805 -4.267 35.657 1.00 95.56 353 TRP A O 1
ATOM 2797 N N . ASP A 1 354 ? -6.071 -5.449 34.248 1.00 90.94 354 ASP A N 1
ATOM 2798 C CA . ASP A 1 354 ? -6.780 -6.247 35.270 1.00 90.94 354 ASP A CA 1
ATOM 2799 C C . ASP A 1 354 ? -7.361 -5.433 36.451 1.00 90.94 354 ASP A C 1
ATOM 2801 O O . ASP A 1 354 ? -7.376 -5.883 37.597 1.00 90.94 354 ASP A O 1
ATOM 2805 N N . GLY A 1 355 ? -7.866 -4.227 36.168 1.00 90.94 355 GLY A N 1
ATOM 2806 C CA . GLY A 1 355 ? -8.396 -3.292 37.173 1.00 90.94 355 GLY A CA 1
ATOM 2807 C C . GLY A 1 355 ? -7.343 -2.392 37.836 1.00 90.94 355 GLY A C 1
ATOM 2808 O O . GLY A 1 355 ? -7.704 -1.517 38.620 1.00 90.94 355 GLY A O 1
ATOM 2809 N N . ASP A 1 356 ? -6.071 -2.584 37.497 1.00 95.81 356 ASP A N 1
ATOM 2810 C CA . ASP A 1 356 ? -4.919 -1.745 37.826 1.00 95.81 356 ASP A CA 1
ATOM 2811 C C . ASP A 1 356 ? -4.448 -0.975 36.561 1.00 95.81 356 ASP A C 1
ATOM 2813 O O . ASP A 1 356 ? -5.050 -1.062 35.484 1.00 95.81 356 ASP A O 1
ATOM 2817 N N . LEU A 1 357 ? -3.362 -0.204 36.676 1.00 97.31 357 LEU A N 1
ATOM 2818 C CA . LEU A 1 357 ? -2.706 0.503 35.568 1.00 97.31 357 LEU A CA 1
ATOM 2819 C C . LEU A 1 357 ? -1.296 -0.044 35.353 1.00 97.31 357 LEU A C 1
ATOM 2821 O O . LEU A 1 357 ? -0.498 -0.074 36.287 1.00 97.31 357 LEU A O 1
ATOM 2825 N N . ALA A 1 358 ? -0.960 -0.415 34.122 1.00 97.75 358 ALA A N 1
ATOM 2826 C CA . ALA A 1 358 ? 0.406 -0.722 33.720 1.00 97.75 358 ALA A CA 1
ATOM 2827 C C . ALA A 1 358 ? 1.058 0.524 33.113 1.00 97.75 358 ALA A C 1
ATOM 2829 O O . ALA A 1 358 ? 0.699 0.945 32.017 1.00 97.75 358 ALA A O 1
ATOM 2830 N N . VAL A 1 359 ? 2.030 1.106 33.813 1.00 97.88 359 VAL A N 1
ATOM 2831 C CA . VAL A 1 359 ? 2.783 2.277 33.349 1.00 97.88 359 VAL A CA 1
ATOM 2832 C C . VAL A 1 359 ? 4.164 1.849 32.876 1.00 97.88 359 VAL A C 1
ATOM 2834 O O . VAL A 1 359 ? 4.968 1.314 33.643 1.00 97.88 359 VAL A O 1
ATOM 2837 N N . VAL A 1 360 ? 4.461 2.105 31.608 1.00 97.19 360 VAL A N 1
ATOM 2838 C CA . VAL A 1 360 ? 5.766 1.842 31.006 1.00 97.19 360 VAL A CA 1
ATOM 2839 C C . VAL A 1 360 ? 6.697 3.011 31.291 1.00 97.19 360 VAL A C 1
ATOM 2841 O O . VAL A 1 360 ? 6.377 4.172 31.044 1.00 97.19 360 VAL A O 1
ATOM 2844 N N . VAL A 1 361 ? 7.872 2.697 31.827 1.00 95.81 361 VAL A N 1
ATOM 2845 C CA . VAL A 1 361 ? 8.864 3.669 32.276 1.00 95.81 361 VAL A CA 1
ATOM 2846 C C . VAL A 1 361 ? 10.164 3.468 31.511 1.00 95.81 361 VAL A C 1
ATOM 2848 O O . VAL A 1 361 ? 10.739 2.372 31.518 1.00 95.81 361 VAL A O 1
ATOM 2851 N N . ALA A 1 362 ? 10.657 4.543 30.895 1.00 92.31 362 ALA A N 1
ATOM 2852 C CA . ALA A 1 362 ? 11.937 4.533 30.199 1.00 92.31 362 ALA A CA 1
ATOM 2853 C C . ALA A 1 362 ? 13.112 4.355 31.177 1.00 92.31 362 ALA A C 1
ATOM 2855 O O . ALA A 1 362 ? 13.145 4.923 32.271 1.00 92.31 362 ALA A O 1
ATOM 2856 N N . GLY A 1 363 ? 14.124 3.593 30.765 1.00 88.81 363 GLY A N 1
ATOM 2857 C CA . GLY A 1 363 ? 15.301 3.293 31.576 1.00 88.81 363 GLY A CA 1
ATOM 2858 C C . GLY A 1 363 ? 16.222 2.284 30.896 1.00 88.81 363 GLY A C 1
ATOM 2859 O O . GLY A 1 363 ? 15.957 1.839 29.785 1.00 88.81 363 GLY A O 1
ATOM 2860 N N . GLU A 1 364 ? 17.304 1.901 31.574 1.00 87.19 364 GLU A N 1
ATOM 2861 C CA . GLU A 1 364 ? 18.212 0.847 31.108 1.00 87.19 364 GLU A CA 1
ATOM 2862 C C . GLU A 1 364 ? 18.351 -0.257 32.181 1.00 87.19 364 GLU A C 1
ATOM 2864 O O . GLU A 1 364 ? 19.232 -0.154 33.041 1.00 87.19 364 GLU A O 1
ATOM 2869 N N . PRO A 1 365 ? 17.525 -1.327 32.150 1.00 89.94 365 PRO A N 1
ATOM 2870 C CA . PRO A 1 365 ? 16.451 -1.604 31.185 1.00 89.94 365 PRO A CA 1
ATOM 2871 C C . PRO A 1 365 ? 15.161 -0.801 31.466 1.00 89.94 365 PRO A C 1
ATOM 2873 O O . PRO A 1 365 ? 14.977 -0.325 32.591 1.00 89.94 365 PRO A O 1
ATOM 2876 N N . PRO A 1 366 ? 14.251 -0.673 30.483 1.00 94.44 366 PRO A N 1
ATOM 2877 C CA . PRO A 1 366 ? 12.897 -0.180 30.727 1.00 94.44 366 PRO A CA 1
ATOM 2878 C C . PRO A 1 366 ? 12.124 -1.103 31.679 1.00 94.44 366 PRO A C 1
ATOM 2880 O O . PRO A 1 366 ? 12.496 -2.265 31.875 1.00 94.44 366 PRO A O 1
ATOM 2883 N N . ARG A 1 367 ? 11.031 -0.605 32.264 1.00 96.38 367 ARG A N 1
ATOM 2884 C CA . ARG A 1 367 ? 10.173 -1.382 33.177 1.00 96.38 367 ARG A CA 1
ATOM 2885 C C . ARG A 1 367 ? 8.688 -1.096 32.960 1.00 96.38 367 ARG A C 1
ATOM 2887 O O . ARG A 1 367 ? 8.336 0.022 32.601 1.00 96.38 367 ARG A O 1
ATOM 2894 N N . ALA A 1 368 ? 7.839 -2.073 33.254 1.00 97.56 368 ALA A N 1
ATOM 2895 C CA . ALA A 1 368 ? 6.409 -1.873 33.473 1.00 97.56 368 ALA A CA 1
ATOM 2896 C C . ALA A 1 368 ? 6.143 -1.817 34.984 1.00 97.56 368 ALA A C 1
ATOM 2898 O O . ALA A 1 368 ? 6.552 -2.717 35.720 1.00 97.56 368 ALA A O 1
ATOM 2899 N N . VAL A 1 369 ? 5.491 -0.757 35.454 1.00 97.88 369 VAL A N 1
ATOM 2900 C CA . VAL A 1 369 ? 5.096 -0.561 36.853 1.00 97.88 369 VAL A CA 1
ATOM 2901 C C . VAL A 1 369 ? 3.580 -0.694 36.941 1.00 97.88 369 VAL A C 1
ATOM 2903 O O . VAL A 1 369 ? 2.860 0.061 36.298 1.00 97.88 369 VAL A O 1
ATOM 2906 N N . ILE A 1 370 ? 3.104 -1.663 37.718 1.00 98.00 370 ILE A N 1
ATOM 2907 C CA . ILE A 1 370 ? 1.683 -1.903 37.966 1.00 98.00 370 ILE A CA 1
ATOM 2908 C C . ILE A 1 370 ? 1.265 -1.107 39.192 1.00 98.00 370 ILE A C 1
ATOM 2910 O O . ILE A 1 370 ? 1.783 -1.332 40.292 1.00 98.00 370 ILE A O 1
ATOM 2914 N N . LEU A 1 371 ? 0.336 -0.185 38.987 1.00 97.44 371 LEU A N 1
ATOM 2915 C CA . LEU A 1 371 ? -0.195 0.715 39.996 1.00 97.44 371 LEU A CA 1
ATOM 2916 C C . LEU A 1 371 ? -1.655 0.380 40.265 1.00 97.44 371 LEU A C 1
ATOM 2918 O O . LEU A 1 371 ? -2.423 0.138 39.339 1.00 97.44 371 LEU A O 1
ATOM 2922 N N . ASP A 1 372 ? -2.049 0.424 41.530 1.00 95.56 372 ASP A N 1
ATOM 2923 C CA . ASP A 1 372 ? -3.459 0.388 41.902 1.00 95.56 372 ASP A CA 1
ATOM 2924 C C . ASP A 1 372 ? -4.187 1.601 41.295 1.00 95.56 372 ASP A C 1
ATOM 2926 O O . ASP A 1 372 ? -3.840 2.746 41.592 1.00 95.56 372 ASP A O 1
ATOM 2930 N N . ALA A 1 373 ? -5.207 1.373 40.465 1.00 92.62 373 ALA A N 1
ATOM 2931 C CA . ALA A 1 373 ? -5.920 2.455 39.776 1.00 92.62 373 ALA A CA 1
ATOM 2932 C C . ALA A 1 373 ? -6.721 3.375 40.728 1.00 92.62 373 ALA A C 1
ATOM 2934 O O . ALA A 1 373 ? -7.147 4.464 40.344 1.00 92.62 373 ALA A O 1
ATOM 2935 N N . SER A 1 374 ? -6.951 2.954 41.977 1.00 91.62 374 SER A N 1
ATOM 2936 C CA . SER A 1 374 ? -7.710 3.700 42.986 1.00 91.62 374 SER A CA 1
ATOM 2937 C C . SER A 1 374 ? -6.841 4.479 43.974 1.00 91.62 374 SER A C 1
ATOM 2939 O O . SER A 1 374 ? -7.303 5.492 44.506 1.00 91.62 374 SER A O 1
ATOM 2941 N N . THR A 1 375 ? -5.602 4.042 44.217 1.00 92.44 375 THR A N 1
ATOM 2942 C CA . THR A 1 375 ? -4.691 4.685 45.182 1.00 92.44 375 THR A CA 1
ATOM 2943 C C . THR A 1 375 ? -3.411 5.243 44.564 1.00 92.44 375 THR A C 1
ATOM 2945 O O . THR A 1 375 ? -2.759 6.071 45.200 1.00 92.44 375 THR A O 1
ATOM 2948 N N . GLY A 1 376 ? -3.035 4.796 43.363 1.00 92.25 376 GLY A N 1
ATOM 2949 C CA . GLY A 1 376 ? -1.746 5.094 42.739 1.00 92.25 376 GLY A CA 1
ATOM 2950 C C . GLY A 1 376 ? -0.562 4.348 43.367 1.00 92.25 376 GLY A C 1
ATOM 2951 O O . GLY A 1 376 ? 0.580 4.592 42.984 1.00 92.25 376 GLY A O 1
ATOM 2952 N N . GLU A 1 377 ? -0.794 3.455 44.337 1.00 95.25 377 GLU A N 1
ATOM 2953 C CA . GLU A 1 377 ? 0.281 2.706 44.992 1.00 95.25 377 GLU A CA 1
ATOM 2954 C C . GLU A 1 377 ? 0.876 1.649 44.054 1.00 95.25 377 GLU A C 1
ATOM 2956 O O . GLU A 1 377 ? 0.158 0.884 43.406 1.00 95.25 377 GLU A O 1
ATOM 2961 N N . GLU A 1 378 ? 2.208 1.569 44.019 1.00 96.94 378 GLU A N 1
ATOM 2962 C CA . GLU A 1 378 ? 2.919 0.531 43.276 1.00 96.94 378 GLU A CA 1
ATOM 2963 C C . GLU A 1 378 ? 2.673 -0.849 43.889 1.00 96.94 378 GLU A C 1
ATOM 2965 O O . GLU A 1 378 ? 2.987 -1.108 45.053 1.00 96.94 378 GLU A O 1
ATOM 2970 N N . ARG A 1 379 ? 2.148 -1.761 43.068 1.00 96.69 379 ARG A N 1
ATOM 2971 C CA . ARG A 1 379 ? 1.904 -3.161 43.428 1.00 96.69 379 ARG A CA 1
ATOM 2972 C C . ARG A 1 379 ? 3.020 -4.081 42.955 1.00 96.69 379 ARG A C 1
ATOM 2974 O O . ARG A 1 379 ? 3.367 -5.041 43.646 1.00 96.69 379 ARG A O 1
ATOM 2981 N N . ARG A 1 380 ? 3.563 -3.818 41.765 1.00 96.38 380 ARG A N 1
ATOM 2982 C CA . ARG A 1 380 ? 4.581 -4.651 41.111 1.00 96.38 380 ARG A CA 1
ATOM 2983 C C . ARG A 1 380 ? 5.379 -3.819 40.115 1.00 96.38 380 ARG A C 1
ATOM 2985 O O . ARG A 1 380 ? 4.809 -2.997 39.414 1.00 96.38 380 ARG A O 1
ATOM 2992 N N . ALA A 1 381 ? 6.665 -4.113 39.969 1.00 96.88 381 ALA A N 1
ATOM 2993 C CA . ALA A 1 381 ? 7.480 -3.625 38.862 1.00 96.88 381 ALA A CA 1
ATOM 2994 C C . ALA A 1 381 ? 8.146 -4.803 38.139 1.00 96.88 381 ALA A C 1
ATOM 2996 O O . ALA A 1 381 ? 8.613 -5.749 38.778 1.00 96.88 381 ALA A O 1
ATOM 2997 N N . VAL A 1 382 ? 8.180 -4.747 36.809 1.00 96.94 382 VAL A N 1
ATOM 2998 C CA . VAL A 1 382 ? 8.698 -5.800 35.927 1.00 96.94 382 VAL A CA 1
ATOM 2999 C C . VAL A 1 382 ? 9.720 -5.199 34.967 1.00 96.94 382 VAL A C 1
ATOM 3001 O O . VAL A 1 382 ? 9.424 -4.228 34.277 1.00 96.94 382 VAL A O 1
ATOM 3004 N N . GLU A 1 383 ? 10.930 -5.757 34.912 1.00 96.62 383 GLU A N 1
ATOM 3005 C CA . GLU A 1 383 ? 11.955 -5.326 33.952 1.00 96.62 383 GLU A CA 1
ATOM 3006 C C . GLU A 1 383 ? 11.637 -5.838 32.540 1.00 96.62 383 GLU A C 1
ATOM 3008 O O . GLU A 1 383 ? 11.399 -7.027 32.340 1.00 96.62 383 GLU A O 1
ATOM 3013 N N . LEU A 1 384 ? 11.717 -4.957 31.544 1.00 94.06 384 LEU A N 1
ATOM 3014 C CA . LEU A 1 384 ? 11.432 -5.243 30.137 1.00 94.06 384 LEU A CA 1
ATOM 3015 C C . LEU A 1 384 ? 12.740 -5.371 29.344 1.00 94.06 384 LEU A C 1
ATOM 3017 O O . LEU A 1 384 ? 13.075 -4.549 28.495 1.00 94.06 384 LEU A O 1
ATOM 3021 N N . ARG A 1 385 ? 13.537 -6.398 29.653 1.00 89.88 385 ARG A N 1
ATOM 3022 C CA . ARG A 1 385 ? 14.945 -6.511 29.211 1.00 89.88 385 ARG A CA 1
ATOM 3023 C C . ARG A 1 385 ? 15.159 -6.635 27.702 1.00 89.88 385 ARG A C 1
ATOM 3025 O O . ARG A 1 385 ? 16.277 -6.402 27.240 1.00 89.88 385 ARG A O 1
ATOM 3032 N N . LYS A 1 386 ? 14.126 -7.039 26.962 1.00 85.44 386 LYS A N 1
ATOM 3033 C CA . LYS A 1 386 ? 14.146 -7.161 25.498 1.00 85.44 386 LYS A CA 1
ATOM 3034 C C . LYS A 1 386 ? 13.847 -5.846 24.776 1.00 85.44 386 LYS A C 1
ATOM 3036 O O . LYS A 1 386 ? 14.173 -5.737 23.599 1.00 85.44 386 LYS A O 1
ATOM 3041 N N . LEU A 1 387 ? 13.290 -4.857 25.476 1.00 85.94 387 LEU A N 1
ATOM 3042 C CA . LEU A 1 387 ? 12.973 -3.553 24.908 1.00 85.94 387 LEU A CA 1
ATOM 3043 C C . LEU A 1 387 ? 14.150 -2.597 25.068 1.00 85.94 387 LEU A C 1
ATOM 3045 O O . LEU A 1 387 ? 14.809 -2.558 26.110 1.00 85.94 387 LEU A O 1
ATOM 3049 N N . SER A 1 388 ? 14.390 -1.807 24.023 1.00 81.00 388 SER A N 1
ATOM 3050 C CA . SER A 1 388 ? 15.389 -0.734 24.050 1.00 81.00 388 SER A CA 1
ATOM 3051 C C . SER A 1 388 ? 14.734 0.636 24.207 1.00 81.00 388 SER A C 1
ATOM 3053 O O . SER A 1 388 ? 15.219 1.442 24.999 1.00 81.00 388 SER A O 1
ATOM 3055 N N . TRP A 1 389 ? 13.614 0.870 23.516 1.00 85.56 389 TRP A N 1
ATOM 3056 C CA . TRP A 1 389 ? 12.915 2.156 23.488 1.00 85.56 389 TRP A CA 1
ATOM 3057 C C . TRP A 1 389 ? 11.446 1.966 23.844 1.00 85.56 389 TRP A C 1
ATOM 3059 O O . TRP A 1 389 ? 10.578 1.960 22.983 1.00 85.56 389 TRP A O 1
ATOM 3069 N N . ALA A 1 390 ? 11.174 1.761 25.131 1.00 88.88 390 ALA A N 1
ATOM 3070 C CA . ALA A 1 390 ? 9.808 1.560 25.588 1.00 88.88 390 ALA A CA 1
ATOM 3071 C C . ALA A 1 390 ? 9.027 2.880 25.512 1.00 88.88 390 ALA A C 1
ATOM 3073 O O . ALA A 1 390 ? 9.364 3.835 26.219 1.00 88.88 390 ALA A O 1
ATOM 3074 N N . GLY A 1 391 ? 8.031 2.917 24.632 1.00 91.00 391 GLY A N 1
ATOM 3075 C CA . GLY A 1 391 ? 7.167 4.064 24.396 1.00 91.00 391 GLY A CA 1
ATOM 3076 C C . GLY A 1 391 ? 5.769 3.857 24.962 1.00 91.00 391 GLY A C 1
ATOM 3077 O O . GLY A 1 391 ? 5.602 3.587 26.153 1.00 91.00 391 GLY A O 1
ATOM 3078 N N . SER A 1 392 ? 4.777 3.999 24.084 1.00 93.50 392 SER A N 1
ATOM 3079 C CA . SER A 1 392 ? 3.356 3.792 24.396 1.00 93.50 392 SER A CA 1
ATOM 3080 C C . SER A 1 392 ? 3.016 2.348 24.773 1.00 93.50 392 SER A C 1
ATOM 3082 O O . SER A 1 392 ? 3.758 1.417 24.445 1.00 93.50 392 SER A O 1
ATOM 3084 N N . ALA A 1 393 ? 1.893 2.152 25.464 1.00 96.00 393 ALA A N 1
ATOM 3085 C CA . ALA A 1 393 ? 1.453 0.838 25.911 1.00 96.00 393 ALA A CA 1
ATOM 3086 C C . ALA A 1 393 ? -0.047 0.630 25.702 1.00 96.00 393 ALA A C 1
ATOM 3088 O O . ALA A 1 393 ? -0.847 1.539 25.851 1.00 96.00 393 ALA A O 1
ATOM 3089 N N . THR A 1 394 ? -0.448 -0.603 25.415 1.00 96.50 394 THR A N 1
ATOM 3090 C CA . THR A 1 394 ? -1.861 -0.981 25.367 1.00 96.50 394 THR A CA 1
ATOM 3091 C C . THR A 1 394 ? -2.034 -2.441 25.756 1.00 96.50 394 THR A C 1
ATOM 3093 O O . THR A 1 394 ? -1.067 -3.201 25.820 1.00 96.50 394 THR A O 1
ATOM 3096 N N . ARG A 1 395 ? -3.269 -2.858 26.023 1.00 94.62 395 ARG A N 1
ATOM 3097 C CA . ARG A 1 395 ? -3.590 -4.271 26.237 1.00 94.62 395 ARG A CA 1
ATOM 3098 C C . ARG A 1 395 ? -4.168 -4.860 24.956 1.00 94.62 395 ARG A C 1
ATOM 3100 O O . ARG A 1 395 ? -5.111 -4.305 24.399 1.00 94.62 395 ARG A O 1
ATOM 3107 N N . VAL A 1 396 ? -3.652 -6.014 24.542 1.00 92.31 396 VAL A N 1
ATOM 3108 C CA . VAL A 1 396 ? -4.224 -6.823 23.456 1.00 92.31 396 VAL A CA 1
ATOM 3109 C C . VAL A 1 396 ? -4.344 -8.254 23.960 1.00 92.31 396 VAL A C 1
ATOM 3111 O O . VAL A 1 396 ? -3.350 -8.879 24.335 1.00 92.31 396 VAL A O 1
ATOM 3114 N N . GLY A 1 397 ? -5.578 -8.753 24.040 1.00 89.94 397 GLY A N 1
ATOM 3115 C CA . GLY A 1 397 ? -5.869 -10.029 24.693 1.00 89.94 397 GLY A CA 1
ATOM 3116 C C . GLY A 1 397 ? -5.348 -10.064 26.137 1.00 89.94 397 GLY A C 1
ATOM 3117 O O . GLY A 1 397 ? -5.679 -9.199 26.955 1.00 89.94 397 GLY A O 1
ATOM 3118 N N . ASP A 1 398 ? -4.512 -11.058 26.430 1.00 91.69 398 ASP A N 1
ATOM 3119 C CA . ASP A 1 398 ? -3.897 -11.274 27.747 1.00 91.69 398 ASP A CA 1
ATOM 3120 C C . ASP A 1 398 ? -2.467 -10.713 27.856 1.00 91.69 398 ASP A C 1
ATOM 3122 O O . ASP A 1 398 ? -1.811 -10.893 28.879 1.00 91.69 398 ASP A O 1
ATOM 3126 N N . ALA A 1 399 ? -1.972 -10.030 26.821 1.00 94.69 399 ALA A N 1
ATOM 3127 C CA . ALA A 1 399 ? -0.616 -9.494 26.780 1.00 94.69 399 ALA A CA 1
ATOM 3128 C C . ALA A 1 399 ? -0.598 -7.964 26.887 1.00 94.69 399 ALA A C 1
ATOM 3130 O O . ALA A 1 399 ? -1.485 -7.258 26.392 1.00 94.69 399 ALA A O 1
ATOM 3131 N N . LEU A 1 400 ? 0.467 -7.446 27.499 1.00 96.50 400 LEU A N 1
ATOM 3132 C CA . LEU A 1 400 ? 0.815 -6.035 27.418 1.00 96.50 400 LEU A CA 1
ATOM 3133 C C . LEU A 1 400 ? 1.583 -5.817 26.118 1.00 96.50 400 LEU A C 1
ATOM 3135 O O . LEU A 1 400 ? 2.617 -6.441 25.894 1.00 96.50 400 LEU A O 1
ATOM 3139 N N . TRP A 1 401 ? 1.091 -4.919 25.280 1.00 95.75 401 TRP A N 1
ATOM 3140 C CA . TRP A 1 401 ? 1.782 -4.493 24.076 1.00 95.75 401 TRP A CA 1
ATOM 3141 C C . TRP A 1 401 ? 2.457 -3.160 24.334 1.00 95.75 401 TRP A C 1
ATOM 3143 O O . TRP A 1 401 ? 1.820 -2.224 24.810 1.00 95.75 401 TRP A O 1
ATOM 3153 N N . VAL A 1 402 ? 3.752 -3.078 24.043 1.00 95.19 402 VAL A N 1
ATOM 3154 C CA . VAL A 1 402 ? 4.544 -1.861 24.244 1.00 95.19 402 VAL A CA 1
ATOM 3155 C C . VAL A 1 402 ? 5.197 -1.475 22.928 1.00 95.19 402 VAL A C 1
ATOM 3157 O O . VAL A 1 402 ? 5.969 -2.258 22.376 1.00 95.19 402 VAL A O 1
ATOM 3160 N N . GLY A 1 403 ? 4.890 -0.280 22.431 1.00 91.25 403 GLY A N 1
ATOM 3161 C CA . GLY A 1 403 ? 5.500 0.260 21.221 1.00 91.25 403 GLY A CA 1
ATOM 3162 C C . GLY A 1 403 ? 6.999 0.437 21.428 1.00 91.25 403 GLY A C 1
ATOM 3163 O O . GLY A 1 403 ? 7.428 1.035 22.423 1.00 91.25 403 GLY A O 1
ATOM 3164 N N . ASP A 1 404 ? 7.798 -0.103 20.507 1.00 84.12 404 ASP A N 1
ATOM 3165 C CA . ASP A 1 404 ? 9.184 0.312 20.381 1.00 84.12 404 ASP A CA 1
ATOM 3166 C C . ASP A 1 404 ? 9.179 1.570 19.520 1.00 84.12 404 ASP A C 1
ATOM 3168 O O . ASP A 1 404 ? 9.091 1.508 18.293 1.00 84.12 404 ASP A O 1
ATOM 3172 N N . ASP A 1 405 ? 9.263 2.716 20.194 1.00 76.31 405 ASP A N 1
ATOM 3173 C CA . ASP A 1 405 ? 9.201 4.079 19.648 1.00 76.31 405 ASP A CA 1
ATOM 3174 C C . ASP A 1 405 ? 10.326 4.385 18.618 1.00 76.31 405 ASP A C 1
ATOM 3176 O O . ASP A 1 405 ? 10.562 5.544 18.255 1.00 76.31 405 ASP A O 1
ATOM 3180 N N . PHE A 1 406 ? 11.059 3.362 18.170 1.00 74.06 406 PHE A N 1
ATOM 3181 C CA . PHE A 1 406 ? 12.189 3.423 17.256 1.00 74.06 406 PHE A CA 1
ATOM 3182 C C . PHE A 1 406 ? 12.246 2.284 16.213 1.00 74.06 406 PHE A C 1
ATOM 3184 O O . PHE A 1 406 ? 12.737 2.528 15.113 1.00 74.06 406 PHE A O 1
ATOM 3191 N N . TYR A 1 407 ? 11.812 1.053 16.522 1.00 72.81 407 TYR A N 1
ATOM 3192 C CA . TYR A 1 407 ? 12.105 -0.140 15.695 1.00 72.81 407 TYR A CA 1
ATOM 3193 C C . TYR A 1 407 ? 10.979 -0.649 14.771 1.00 72.81 407 TYR A C 1
ATOM 3195 O O . TYR A 1 407 ? 11.061 -1.786 14.304 1.00 72.81 407 TYR A O 1
ATOM 3203 N N . GLY A 1 408 ? 9.958 0.155 14.451 1.00 74.31 408 GLY A N 1
ATOM 3204 C CA . GLY A 1 408 ? 8.860 -0.274 13.564 1.00 74.31 408 GLY A CA 1
ATOM 3205 C C . GLY A 1 408 ? 8.111 -1.514 14.069 1.00 74.31 408 GLY A C 1
ATOM 3206 O O . GLY A 1 408 ? 7.586 -2.306 13.287 1.00 74.31 408 GLY A O 1
ATOM 3207 N N . CYS A 1 409 ? 8.138 -1.743 15.383 1.00 84.81 409 CYS A N 1
ATOM 3208 C CA . CYS A 1 409 ? 7.548 -2.908 16.018 1.00 84.81 409 CYS A CA 1
ATOM 3209 C C . CYS A 1 409 ? 6.933 -2.546 17.371 1.00 84.81 409 CYS A C 1
ATOM 3211 O O . CYS A 1 409 ? 7.297 -1.558 18.010 1.00 84.81 409 CYS A O 1
ATOM 3213 N N . ALA A 1 410 ? 6.009 -3.385 17.821 1.00 90.00 410 ALA A N 1
ATOM 3214 C CA . ALA A 1 410 ? 5.549 -3.425 19.198 1.00 90.00 410 ALA A CA 1
ATOM 3215 C C . ALA A 1 410 ? 6.014 -4.738 19.836 1.00 90.00 410 ALA A C 1
ATOM 3217 O O . ALA A 1 410 ? 6.210 -5.742 19.156 1.00 90.00 410 ALA A O 1
ATOM 3218 N N . PHE A 1 411 ? 6.211 -4.752 21.146 1.00 92.56 411 PHE A N 1
ATOM 3219 C CA . PHE A 1 411 ? 6.532 -5.968 21.878 1.00 92.56 411 PHE A CA 1
ATOM 3220 C C . PHE A 1 411 ? 5.288 -6.493 22.577 1.00 92.56 411 PHE A C 1
ATOM 3222 O O . PHE A 1 411 ? 4.721 -5.797 23.413 1.00 92.56 411 PHE A O 1
ATOM 3229 N N . GLU A 1 412 ? 4.917 -7.731 22.270 1.00 94.44 412 GLU A N 1
ATOM 3230 C CA . GLU A 1 412 ? 3.940 -8.520 23.017 1.00 94.44 412 GLU A CA 1
ATOM 3231 C C . GLU A 1 412 ? 4.630 -9.099 24.260 1.00 94.44 412 GLU A C 1
ATOM 3233 O O . GLU A 1 412 ? 5.624 -9.831 24.154 1.00 94.44 412 GLU A O 1
ATOM 3238 N N . ILE A 1 413 ? 4.126 -8.750 25.443 1.00 95.75 413 ILE A N 1
ATOM 3239 C CA . ILE A 1 413 ? 4.752 -9.046 26.732 1.00 95.75 413 ILE A CA 1
ATOM 3240 C C . ILE A 1 413 ? 3.733 -9.709 27.657 1.00 95.75 413 ILE A C 1
ATOM 3242 O O . ILE A 1 413 ? 2.763 -9.089 28.093 1.00 95.75 413 ILE A O 1
ATOM 3246 N N . ASP A 1 414 ? 4.013 -10.953 28.033 1.00 95.50 414 ASP A N 1
ATOM 3247 C CA . ASP A 1 414 ? 3.444 -11.551 29.236 1.00 95.50 414 ASP A CA 1
ATOM 3248 C C . ASP A 1 414 ? 4.220 -11.012 30.448 1.00 95.50 414 ASP A C 1
ATOM 3250 O O . ASP A 1 414 ? 5.431 -11.213 30.572 1.00 95.50 414 ASP A O 1
ATOM 3254 N N . LEU A 1 415 ? 3.542 -10.299 31.349 1.00 94.81 415 LEU A N 1
ATOM 3255 C CA . LEU A 1 415 ? 4.179 -9.713 32.530 1.00 94.81 415 LEU A CA 1
ATOM 3256 C C . LEU A 1 415 ? 4.643 -10.754 33.557 1.00 94.81 415 LEU A C 1
ATOM 3258 O O . LEU A 1 415 ? 5.489 -10.431 34.401 1.00 94.81 415 LEU A O 1
ATOM 3262 N N . ASP A 1 416 ? 4.132 -11.983 33.496 1.00 94.62 416 ASP A N 1
ATOM 3263 C CA . ASP A 1 416 ? 4.601 -13.117 34.295 1.00 94.62 416 ASP A CA 1
ATOM 3264 C C . ASP A 1 416 ? 5.800 -13.831 33.660 1.00 94.62 416 ASP A C 1
ATOM 3266 O O . ASP A 1 416 ? 6.578 -14.472 34.374 1.00 94.62 416 ASP A O 1
ATOM 3270 N N . ALA A 1 417 ? 6.021 -13.631 32.359 1.00 95.12 417 ALA A N 1
ATOM 3271 C CA . ALA A 1 417 ? 7.160 -14.148 31.606 1.00 95.12 417 ALA A CA 1
ATOM 3272 C C . ALA A 1 417 ? 7.805 -13.068 30.699 1.00 95.12 417 ALA A C 1
ATOM 3274 O O . ALA A 1 417 ? 7.932 -13.262 29.489 1.00 95.12 417 ALA A O 1
ATOM 3275 N N . PRO A 1 418 ? 8.292 -11.934 31.247 1.00 92.19 418 PRO A N 1
ATOM 3276 C CA . PRO A 1 418 ? 8.747 -10.785 30.448 1.00 92.19 418 PRO A CA 1
ATOM 3277 C C . PRO A 1 418 ? 9.985 -11.088 29.590 1.00 92.19 418 PRO A C 1
ATOM 3279 O O . PRO A 1 418 ? 10.212 -10.467 28.551 1.00 92.19 418 PRO A O 1
ATOM 3282 N N . ASP A 1 419 ? 10.788 -12.074 29.996 1.00 91.62 419 ASP A N 1
ATOM 3283 C CA . ASP A 1 419 ? 11.935 -12.549 29.222 1.00 91.62 419 ASP A CA 1
ATOM 3284 C C . ASP A 1 419 ? 11.503 -13.331 27.960 1.00 91.62 419 ASP A C 1
ATOM 3286 O O . ASP A 1 419 ? 12.310 -13.525 27.048 1.00 91.62 419 ASP A O 1
ATOM 3290 N N . GLU A 1 420 ? 10.232 -13.731 27.845 1.00 93.44 420 GLU A N 1
ATOM 3291 C CA . GLU A 1 420 ? 9.645 -14.378 26.664 1.00 93.44 420 GLU A CA 1
ATOM 3292 C C . GLU A 1 420 ? 9.034 -13.383 25.667 1.00 93.44 420 GLU A C 1
ATOM 3294 O O . GLU A 1 420 ? 8.565 -13.813 24.616 1.00 93.44 420 GLU A O 1
ATOM 3299 N N . ALA A 1 421 ? 9.136 -12.069 25.924 1.00 91.38 421 ALA A N 1
ATOM 3300 C CA . ALA A 1 421 ? 8.577 -11.029 25.056 1.00 91.38 421 ALA A CA 1
ATOM 3301 C C . ALA A 1 421 ? 8.938 -11.223 23.574 1.00 91.38 421 ALA A C 1
ATOM 3303 O O . ALA A 1 421 ? 10.080 -11.584 23.236 1.00 91.38 421 ALA A O 1
ATOM 3304 N N . LYS A 1 422 ? 7.962 -10.968 22.701 1.00 90.19 422 LYS A N 1
ATOM 3305 C CA . LYS A 1 422 ? 8.058 -11.167 21.251 1.00 90.19 422 LYS A CA 1
ATOM 3306 C C . LYS A 1 422 ? 7.917 -9.828 20.547 1.00 90.19 422 LYS A C 1
ATOM 3308 O O . LYS A 1 422 ? 6.965 -9.102 20.808 1.00 90.19 422 LYS A O 1
ATOM 3313 N N . GLY A 1 423 ? 8.856 -9.513 19.660 1.00 87.00 423 GLY A N 1
ATOM 3314 C CA . GLY A 1 423 ? 8.677 -8.400 18.734 1.00 87.00 423 GLY A CA 1
ATOM 3315 C C . GLY A 1 423 ? 7.608 -8.766 17.707 1.00 87.00 423 GLY A C 1
ATOM 3316 O O . GLY A 1 423 ? 7.632 -9.869 17.163 1.00 87.00 423 GLY A O 1
ATOM 3317 N N . ARG A 1 424 ? 6.678 -7.851 17.470 1.00 85.19 424 ARG A N 1
ATOM 3318 C CA . ARG A 1 424 ? 5.606 -7.930 16.482 1.00 85.19 424 ARG A CA 1
ATOM 3319 C C . ARG A 1 424 ? 5.772 -6.749 15.543 1.00 85.19 424 ARG A C 1
ATOM 3321 O O . ARG A 1 424 ? 5.798 -5.605 15.999 1.00 85.19 424 ARG A O 1
ATOM 3328 N N . GLY A 1 425 ? 5.963 -7.024 14.254 1.00 80.56 425 GLY A N 1
ATOM 3329 C CA . GLY A 1 425 ? 5.920 -5.961 13.256 1.00 80.56 425 GLY A CA 1
ATOM 3330 C C . GLY A 1 425 ? 4.565 -5.266 13.332 1.00 80.56 425 GLY A C 1
ATOM 3331 O O . GLY A 1 425 ? 3.564 -5.903 13.644 1.00 80.56 425 GLY A O 1
ATOM 3332 N N . VAL A 1 426 ? 4.536 -3.965 13.090 1.00 84.69 426 VAL A N 1
ATOM 3333 C CA . VAL A 1 426 ? 3.292 -3.240 12.820 1.00 84.69 426 VAL A CA 1
ATOM 3334 C C . VAL A 1 426 ? 3.466 -2.482 11.517 1.00 84.69 426 VAL A C 1
ATOM 3336 O O . VAL A 1 42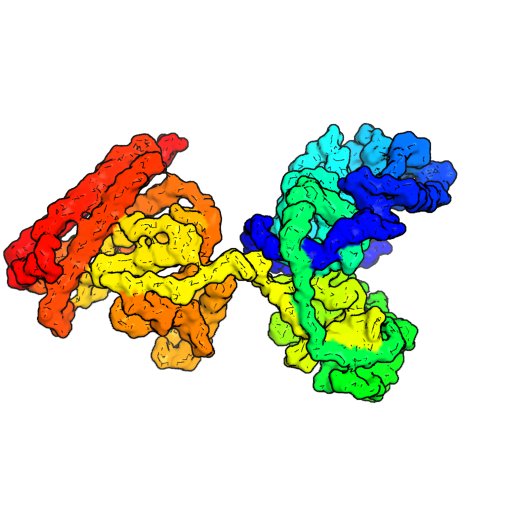6 ? 4.594 -2.237 11.082 1.00 84.69 426 VAL A O 1
ATOM 3339 N N . ALA A 1 427 ? 2.361 -2.138 10.866 1.00 81.75 427 ALA A N 1
ATOM 3340 C CA . ALA A 1 427 ? 2.401 -1.423 9.606 1.00 81.75 427 ALA A CA 1
ATOM 3341 C C . ALA A 1 427 ? 2.800 0.033 9.867 1.00 81.75 427 ALA A C 1
ATOM 3343 O O . ALA A 1 427 ? 1.952 0.887 10.093 1.00 81.75 427 ALA A O 1
ATOM 3344 N N . GLY A 1 428 ? 4.100 0.293 9.951 1.00 82.19 428 GLY A N 1
ATOM 3345 C CA . GLY A 1 428 ? 4.648 1.624 10.157 1.00 82.19 428 GLY A CA 1
ATOM 3346 C C . GLY A 1 428 ? 6.021 1.613 10.843 1.00 82.19 428 GLY A C 1
ATOM 3347 O O . GLY A 1 428 ? 6.294 0.747 11.679 1.00 82.19 428 GLY A O 1
ATOM 3348 N N . PRO A 1 429 ? 6.907 2.559 10.497 1.00 83.06 429 PRO A N 1
ATOM 3349 C CA . PRO A 1 429 ? 8.256 2.643 11.052 1.00 83.06 429 PRO A CA 1
ATOM 3350 C C . PRO A 1 429 ? 8.360 3.104 12.505 1.00 83.06 429 PRO A C 1
ATOM 3352 O O . PRO A 1 429 ? 9.385 2.843 13.140 1.00 83.06 429 PRO A O 1
ATOM 3355 N N . ASN A 1 430 ? 7.369 3.814 13.044 1.00 87.94 430 ASN A N 1
ATOM 3356 C CA . ASN A 1 430 ? 7.479 4.423 14.371 1.00 87.94 430 ASN A CA 1
ATOM 3357 C C . ASN A 1 430 ? 6.146 4.407 15.134 1.00 87.94 430 ASN A C 1
ATOM 3359 O O . ASN A 1 430 ? 5.548 5.470 15.331 1.00 87.94 430 ASN A O 1
ATOM 3363 N N . PRO A 1 431 ? 5.682 3.220 15.563 1.00 88.62 431 PRO A N 1
ATOM 3364 C CA . PRO A 1 431 ? 4.399 3.081 16.234 1.00 88.62 431 PRO A CA 1
ATOM 3365 C C . PRO A 1 431 ? 4.424 3.688 17.641 1.00 88.62 431 PRO A C 1
ATOM 3367 O O . PRO A 1 431 ? 5.137 3.220 18.528 1.00 88.62 431 PRO A O 1
ATOM 3370 N N . GLY A 1 432 ? 3.603 4.713 17.850 1.00 89.81 432 GLY A N 1
ATOM 3371 C CA . GLY A 1 432 ? 3.300 5.319 19.145 1.00 89.81 432 GLY A CA 1
ATOM 3372 C C . GLY A 1 432 ? 1.792 5.358 19.410 1.00 89.81 432 GLY A C 1
ATOM 3373 O O . GLY A 1 432 ? 0.999 5.015 18.539 1.00 89.81 432 GLY A O 1
ATOM 3374 N N . GLY A 1 433 ? 1.388 5.782 20.612 1.00 91.31 433 GLY A N 1
ATOM 3375 C CA . GLY A 1 433 ? -0.018 5.898 21.026 1.00 91.31 433 GLY A CA 1
ATOM 3376 C C . GLY A 1 433 ? -0.859 4.673 20.660 1.00 91.31 433 GLY A C 1
ATOM 3377 O O . GLY A 1 433 ? -1.741 4.780 19.815 1.00 91.31 433 GLY A O 1
ATOM 3378 N N . LEU A 1 434 ? -0.550 3.504 21.223 1.00 95.06 434 LEU A N 1
ATOM 3379 C CA . LEU A 1 434 ? -1.213 2.250 20.859 1.00 95.06 434 LEU A CA 1
ATOM 3380 C C . LEU A 1 434 ? -2.637 2.152 21.430 1.00 95.06 434 LEU A C 1
ATOM 3382 O O . LEU A 1 434 ? -2.853 2.348 22.621 1.00 95.06 434 LEU A O 1
ATOM 3386 N N . ALA A 1 435 ? -3.590 1.697 20.617 1.00 95.38 435 ALA A N 1
ATOM 3387 C CA . ALA A 1 435 ? -4.921 1.298 21.073 1.00 95.38 435 ALA A CA 1
ATOM 3388 C C . ALA A 1 435 ? -5.297 -0.091 20.542 1.00 95.38 435 ALA A C 1
ATOM 3390 O O . ALA A 1 435 ? -5.559 -0.274 19.349 1.00 95.38 435 ALA A O 1
ATOM 3391 N N . GLY A 1 436 ? -5.346 -1.071 21.446 1.00 91.62 436 GLY A N 1
ATOM 3392 C CA . GLY A 1 436 ? -5.801 -2.425 21.148 1.00 91.62 436 GLY A CA 1
ATOM 3393 C C . GLY A 1 436 ? -7.315 -2.502 20.939 1.00 91.62 436 GLY A C 1
ATOM 3394 O O . GLY A 1 436 ? -8.095 -1.955 21.721 1.00 91.62 436 GLY A O 1
ATOM 3395 N N . ARG A 1 437 ? -7.738 -3.217 19.894 1.00 86.44 437 ARG A N 1
ATOM 3396 C CA . ARG A 1 437 ? -9.139 -3.544 19.599 1.00 86.44 437 ARG A CA 1
ATOM 3397 C C . ARG A 1 437 ? -9.289 -5.027 19.258 1.00 86.44 437 ARG A C 1
ATOM 3399 O O . ARG A 1 437 ? -8.311 -5.674 18.897 1.00 86.44 437 ARG A O 1
ATOM 3406 N N . PRO A 1 438 ? -10.518 -5.574 19.294 1.00 79.50 438 PRO A N 1
ATOM 3407 C CA . PRO A 1 438 ? -10.767 -6.937 18.823 1.00 79.50 438 PRO A CA 1
ATOM 3408 C C . PRO A 1 438 ? -10.428 -7.169 17.340 1.00 79.50 438 PRO A C 1
ATOM 3410 O O . PRO A 1 438 ? -10.262 -8.313 16.935 1.00 79.50 438 PRO A O 1
ATOM 3413 N N . ASP A 1 439 ? -10.387 -6.110 16.527 1.00 74.56 439 ASP A N 1
ATOM 3414 C CA . ASP A 1 439 ? -10.176 -6.151 15.075 1.00 74.56 439 ASP A CA 1
ATOM 3415 C C . ASP A 1 439 ? -8.802 -5.618 14.627 1.00 74.56 439 ASP A C 1
ATOM 3417 O O . ASP A 1 439 ? -8.618 -5.325 13.447 1.00 74.56 439 ASP A O 1
ATOM 3421 N N . GLY A 1 440 ? -7.852 -5.470 15.555 1.00 87.06 440 GLY A N 1
ATOM 3422 C CA . GLY A 1 440 ? -6.484 -5.038 15.267 1.00 87.06 440 GLY A CA 1
ATOM 3423 C C . GLY A 1 440 ? -5.960 -3.996 16.250 1.00 87.06 440 GLY A C 1
ATOM 3424 O O . GLY A 1 440 ? -6.555 -3.721 17.293 1.00 87.06 440 GLY A O 1
ATOM 3425 N N . ILE A 1 441 ? -4.827 -3.398 15.903 1.00 91.88 441 ILE A N 1
ATOM 3426 C CA . ILE A 1 441 ? -4.110 -2.435 16.735 1.00 91.88 441 ILE A CA 1
ATOM 3427 C C . ILE A 1 441 ? -4.008 -1.126 15.976 1.00 91.88 441 ILE A C 1
ATOM 3429 O O . ILE A 1 441 ? -3.469 -1.069 14.870 1.00 91.88 441 ILE A O 1
ATOM 3433 N N . TRP A 1 442 ? -4.515 -0.070 16.594 1.00 92.94 442 TRP A N 1
ATOM 3434 C CA . TRP A 1 442 ? -4.303 1.283 16.116 1.00 92.94 442 TRP A CA 1
ATOM 3435 C C . TRP A 1 442 ? -3.041 1.867 16.711 1.00 92.94 442 TRP A C 1
ATOM 3437 O O . TRP A 1 442 ? -2.759 1.663 17.892 1.00 92.94 442 TRP A O 1
ATOM 3447 N N . HIS A 1 443 ? -2.311 2.618 15.903 1.00 92.62 443 HIS A N 1
ATOM 3448 C CA . HIS A 1 443 ? -1.140 3.349 16.342 1.00 92.62 443 HIS A CA 1
ATOM 3449 C C . HIS A 1 443 ? -0.972 4.640 15.543 1.00 92.62 443 HIS A C 1
ATOM 3451 O O . HIS A 1 443 ? -1.398 4.761 14.394 1.00 92.62 443 HIS A O 1
ATOM 3457 N N . VAL A 1 444 ? -0.380 5.627 16.197 1.00 91.94 444 VAL A N 1
ATOM 3458 C CA . VAL A 1 444 ? 0.119 6.854 15.586 1.00 91.94 444 VAL A CA 1
ATOM 3459 C C . VAL A 1 444 ? 1.513 6.553 15.062 1.00 91.94 444 VAL A C 1
ATOM 3461 O O . VAL A 1 444 ? 2.425 6.311 15.853 1.00 91.94 444 VAL A O 1
ATOM 3464 N N . ASP A 1 445 ? 1.714 6.648 13.753 1.00 90.19 445 ASP A N 1
ATOM 3465 C CA . ASP A 1 445 ? 3.056 6.602 13.193 1.00 90.19 445 ASP A CA 1
ATOM 3466 C C . ASP A 1 445 ? 3.649 8.008 13.114 1.00 90.19 445 ASP A C 1
ATOM 3468 O O . ASP A 1 445 ? 3.238 8.848 12.308 1.00 90.19 445 ASP A O 1
ATOM 3472 N N . ARG A 1 446 ? 4.640 8.274 13.967 1.00 85.31 446 ARG A N 1
ATOM 3473 C CA . ARG A 1 446 ? 5.242 9.613 14.073 1.00 85.31 446 ARG A CA 1
ATOM 3474 C C . ARG A 1 446 ? 6.173 9.955 12.918 1.00 85.31 446 ARG A C 1
ATOM 3476 O O . ARG A 1 446 ? 6.437 11.132 12.697 1.00 85.31 446 ARG A O 1
ATOM 3483 N N . MET A 1 447 ? 6.708 8.954 12.222 1.00 86.12 447 MET A N 1
ATOM 3484 C CA . MET A 1 447 ? 7.614 9.190 11.101 1.00 86.12 447 MET A CA 1
ATOM 3485 C C . MET A 1 447 ? 6.828 9.401 9.811 1.00 86.12 447 MET A C 1
ATOM 3487 O O . MET A 1 447 ? 7.130 10.331 9.077 1.00 86.12 447 MET A O 1
ATOM 3491 N N . ALA A 1 448 ? 5.797 8.600 9.554 1.00 86.81 448 ALA A N 1
ATOM 3492 C CA . ALA A 1 448 ? 4.917 8.777 8.403 1.00 86.81 448 ALA A CA 1
ATOM 3493 C C . ALA A 1 448 ? 3.873 9.889 8.592 1.00 86.81 448 ALA A C 1
ATOM 3495 O O . ALA A 1 448 ? 3.305 10.358 7.612 1.00 86.81 448 ALA A O 1
ATOM 3496 N N . GLU A 1 449 ? 3.639 10.322 9.833 1.00 88.62 449 GLU A N 1
ATOM 3497 C CA . GLU A 1 449 ? 2.578 11.265 10.204 1.00 88.62 449 GLU A CA 1
ATOM 3498 C C . GLU A 1 449 ? 1.172 10.749 9.832 1.00 88.62 449 GLU A C 1
ATOM 3500 O O . GLU A 1 449 ? 0.321 11.501 9.352 1.00 88.62 449 GLU A O 1
ATOM 3505 N N . LEU A 1 450 ? 0.927 9.453 10.061 1.00 89.00 450 LEU A N 1
ATOM 3506 C CA . LEU A 1 450 ? -0.338 8.774 9.760 1.00 89.00 450 LEU A CA 1
ATOM 3507 C C . LEU A 1 450 ? -0.917 8.095 11.002 1.00 89.00 450 LEU A C 1
ATOM 3509 O O . LEU A 1 450 ? -0.185 7.621 11.869 1.00 89.00 450 LEU A O 1
ATOM 3513 N N . LEU A 1 451 ? -2.243 8.000 11.052 1.00 90.81 451 LEU A N 1
ATOM 3514 C CA . LEU A 1 451 ? -2.942 7.083 11.943 1.00 90.81 451 LEU A CA 1
ATOM 3515 C C . LEU A 1 451 ? -3.086 5.745 11.217 1.00 90.81 451 LEU A C 1
ATOM 3517 O O . LEU A 1 451 ? -3.616 5.715 10.108 1.00 90.81 451 LEU A O 1
ATOM 3521 N N . ILE A 1 452 ? -2.633 4.649 11.820 1.00 88.94 452 ILE A N 1
ATOM 3522 C CA . ILE A 1 452 ? -2.558 3.352 11.146 1.00 88.94 452 ILE A CA 1
ATOM 3523 C C . ILE A 1 452 ? -3.216 2.268 11.980 1.00 88.94 452 ILE A C 1
ATOM 3525 O O . ILE A 1 452 ? -3.050 2.207 13.195 1.00 88.94 452 ILE A O 1
ATOM 3529 N N . ARG A 1 453 ? -3.938 1.376 11.304 1.00 89.94 453 ARG A N 1
ATOM 3530 C CA . ARG A 1 453 ? -4.443 0.133 11.872 1.00 89.94 453 ARG A CA 1
ATOM 3531 C C . ARG A 1 453 ? -3.674 -1.042 11.285 1.00 89.94 453 ARG A C 1
ATOM 3533 O O . ARG A 1 453 ? -3.649 -1.208 10.066 1.00 89.94 453 ARG A O 1
ATOM 3540 N N . SER A 1 454 ? -3.096 -1.860 12.156 1.00 86.88 454 SER A N 1
ATOM 3541 C CA . SER A 1 454 ? -2.412 -3.111 11.807 1.00 86.88 454 SER A CA 1
ATOM 3542 C C . SER A 1 454 ? -3.156 -4.314 12.383 1.00 86.88 454 SER A C 1
ATOM 3544 O O . SER A 1 454 ? -3.876 -4.164 13.373 1.00 86.88 454 SER A O 1
ATOM 3546 N N . ASP A 1 455 ? -2.984 -5.500 11.806 1.00 83.94 455 ASP A N 1
ATOM 3547 C CA . ASP A 1 455 ? -3.296 -6.740 12.526 1.00 83.94 455 ASP A CA 1
ATOM 3548 C C . ASP A 1 455 ? -2.181 -7.091 13.534 1.00 83.94 455 ASP A C 1
ATOM 3550 O O . ASP A 1 455 ? -1.200 -6.358 13.686 1.00 83.94 455 ASP A O 1
ATOM 3554 N N . GLU A 1 456 ? -2.344 -8.196 14.266 1.00 81.50 456 GLU A N 1
ATOM 3555 C CA . GLU A 1 456 ? -1.367 -8.652 15.269 1.00 81.50 456 GLU A CA 1
ATOM 3556 C C . GLU A 1 456 ? -0.060 -9.195 14.656 1.00 81.50 456 GLU A C 1
ATOM 3558 O O . GLU A 1 456 ? 0.939 -9.353 15.365 1.00 81.50 456 GLU A O 1
ATOM 3563 N N . ASP A 1 457 ? -0.054 -9.472 13.350 1.00 78.06 457 ASP A N 1
ATOM 3564 C CA . ASP A 1 457 ? 1.109 -9.958 12.602 1.00 78.06 457 ASP A CA 1
ATOM 3565 C C . ASP A 1 457 ? 1.814 -8.831 11.819 1.00 78.06 457 ASP A C 1
ATOM 3567 O O . ASP A 1 457 ? 2.881 -9.040 11.239 1.00 78.06 457 ASP A O 1
ATOM 3571 N N . GLY A 1 458 ? 1.262 -7.618 11.864 1.00 75.69 458 GLY A N 1
ATOM 3572 C CA . GLY A 1 458 ? 1.844 -6.400 11.323 1.00 75.69 458 GLY A CA 1
ATOM 3573 C C . GLY A 1 458 ? 1.397 -6.020 9.922 1.00 75.69 458 GLY A C 1
ATOM 3574 O O . GLY A 1 458 ? 1.954 -5.078 9.355 1.00 75.69 458 GLY A O 1
ATOM 3575 N N . ALA A 1 459 ? 0.397 -6.700 9.362 1.00 78.75 459 ALA A N 1
ATOM 3576 C CA . ALA A 1 459 ? -0.169 -6.311 8.081 1.00 78.75 459 ALA A CA 1
ATOM 3577 C C . ALA A 1 459 ? -0.965 -5.008 8.216 1.00 78.75 459 ALA A C 1
ATOM 3579 O O . ALA A 1 459 ? -1.690 -4.790 9.191 1.00 78.75 459 ALA A O 1
ATOM 3580 N N . LEU A 1 460 ? -0.844 -4.137 7.213 1.00 81.88 460 LEU A N 1
ATOM 3581 C CA . LEU A 1 460 ? -1.616 -2.901 7.125 1.00 81.88 460 LEU A CA 1
ATOM 3582 C C . LEU A 1 460 ? -3.093 -3.246 6.881 1.00 81.88 460 LEU A C 1
ATOM 3584 O O . LEU A 1 460 ? -3.414 -3.940 5.921 1.00 81.88 460 LEU A O 1
ATOM 3588 N N . LEU A 1 461 ? -3.994 -2.742 7.726 1.00 81.62 461 LEU A N 1
ATOM 3589 C CA . LEU A 1 461 ? -5.444 -2.939 7.589 1.00 81.62 461 LEU A CA 1
ATOM 3590 C C . LEU A 1 461 ? -6.172 -1.672 7.139 1.00 81.62 461 LEU A C 1
ATOM 3592 O O . LEU A 1 461 ? -7.184 -1.750 6.441 1.00 81.62 461 LEU A O 1
ATOM 3596 N N . ALA A 1 462 ? -5.716 -0.508 7.599 1.00 83.00 462 ALA A N 1
ATOM 3597 C CA . ALA A 1 462 ? -6.261 0.794 7.229 1.00 83.00 462 ALA A CA 1
ATOM 3598 C C . ALA A 1 462 ? -5.315 1.916 7.661 1.00 83.00 462 ALA A C 1
ATOM 3600 O O . ALA A 1 462 ? -4.462 1.714 8.528 1.00 83.00 462 ALA A O 1
ATOM 3601 N N . PHE A 1 463 ? -5.508 3.108 7.105 1.00 86.81 463 PHE A N 1
ATOM 3602 C CA . PHE A 1 463 ? -4.819 4.308 7.566 1.00 86.81 463 PHE A CA 1
ATOM 3603 C C . PHE A 1 463 ? -5.627 5.579 7.280 1.00 86.81 463 PHE A C 1
ATOM 3605 O O . PHE A 1 463 ? -6.536 5.596 6.447 1.00 86.81 463 PHE A O 1
ATOM 3612 N N . ALA A 1 464 ? -5.275 6.645 7.988 1.00 86.94 464 ALA A N 1
ATOM 3613 C CA . ALA A 1 464 ? -5.906 7.956 7.943 1.00 86.94 464 ALA A CA 1
ATOM 3614 C C . ALA A 1 464 ? -4.869 9.049 8.244 1.00 86.94 464 ALA A C 1
ATOM 3616 O O . ALA A 1 464 ? -3.745 8.761 8.671 1.00 86.94 464 ALA A O 1
ATOM 3617 N N . ASP A 1 465 ? -5.226 10.311 8.019 1.00 87.50 465 ASP A N 1
ATOM 3618 C CA . ASP A 1 465 ? -4.448 11.421 8.554 1.00 87.50 465 ASP A CA 1
ATOM 3619 C C . ASP A 1 465 ? -4.463 11.440 10.089 1.00 87.50 465 ASP A C 1
ATOM 3621 O O . ASP A 1 465 ? -5.384 10.945 10.742 1.00 87.50 465 ASP A O 1
ATOM 3625 N N . LEU A 1 466 ? -3.415 12.012 10.683 1.00 88.50 466 LEU A N 1
ATOM 3626 C CA . LEU A 1 466 ? -3.385 12.207 12.127 1.00 88.50 466 LEU A CA 1
ATOM 3627 C C . LEU A 1 466 ? -4.419 13.256 12.546 1.00 88.50 466 LEU A C 1
ATOM 3629 O O . LEU A 1 466 ? -4.401 14.364 11.997 1.00 88.50 466 LEU A O 1
ATOM 3633 N N . PRO A 1 467 ? -5.252 12.977 13.563 1.00 86.00 467 PRO A N 1
ATOM 3634 C CA . PRO A 1 467 ? -6.362 13.852 13.895 1.00 86.00 467 PRO A CA 1
ATOM 3635 C C . PRO A 1 467 ? -5.930 15.237 14.373 1.00 86.00 467 PRO A C 1
ATOM 3637 O O . PRO A 1 467 ? -6.518 16.259 14.024 1.00 86.00 467 PRO A O 1
ATOM 3640 N N . PHE A 1 468 ? -4.821 15.313 15.098 1.00 86.06 468 PHE A N 1
ATOM 3641 C CA . PHE A 1 468 ? -4.288 16.584 15.586 1.00 86.06 468 PHE A CA 1
ATOM 3642 C C . PHE A 1 468 ? -2.845 16.790 15.112 1.00 86.06 468 PHE A C 1
ATOM 3644 O O . PHE A 1 468 ? -2.035 17.437 15.768 1.00 86.06 468 PHE A O 1
ATOM 3651 N N . GLY A 1 469 ? -2.502 16.223 13.947 1.00 78.50 469 GLY A N 1
ATOM 3652 C CA . GLY A 1 469 ? -1.135 16.214 13.425 1.00 78.50 469 GLY A CA 1
ATOM 3653 C C . GLY A 1 469 ? -0.164 15.442 14.329 1.00 78.50 469 GLY A C 1
ATOM 3654 O O . GLY A 1 469 ? -0.572 14.585 15.113 1.00 78.50 469 GLY A O 1
ATOM 3655 N N . VAL A 1 470 ? 1.131 15.761 14.229 1.00 72.50 470 VAL A N 1
ATOM 3656 C CA . VAL A 1 470 ? 2.229 15.084 14.966 1.00 72.50 470 VAL A CA 1
ATOM 3657 C C . VAL A 1 470 ? 2.130 15.140 16.492 1.00 72.50 470 VAL A C 1
ATOM 3659 O O . VAL A 1 470 ? 2.817 14.377 17.165 1.00 72.50 470 VAL A O 1
ATOM 3662 N N . GLU A 1 471 ? 1.281 16.006 17.046 1.00 73.88 471 GLU A N 1
ATOM 3663 C CA . GLU A 1 471 ? 1.053 16.085 18.493 1.00 73.88 471 GLU A CA 1
ATOM 3664 C C . GLU A 1 471 ? 0.016 15.067 18.994 1.00 73.88 471 GLU A C 1
ATOM 3666 O O . GLU A 1 471 ? -0.208 14.946 20.197 1.00 73.88 471 GLU A O 1
ATOM 3671 N N . THR A 1 472 ? -0.573 14.266 18.100 1.00 83.81 472 THR A N 1
ATOM 3672 C CA . THR A 1 472 ? -1.413 13.126 18.492 1.00 83.81 472 THR A CA 1
ATOM 3673 C C . THR A 1 472 ? -0.532 12.066 19.164 1.00 83.81 472 THR A C 1
ATOM 3675 O O . THR A 1 472 ? 0.172 11.322 18.488 1.00 83.81 472 THR A O 1
ATOM 3678 N N . ARG A 1 473 ? -0.527 12.004 20.501 1.00 84.69 473 ARG A N 1
ATOM 3679 C CA . ARG A 1 473 ? 0.413 11.155 21.271 1.00 84.69 473 ARG A CA 1
ATOM 3680 C C . ARG A 1 473 ? -0.211 9.976 22.006 1.00 84.69 473 ARG A C 1
ATOM 3682 O O . ARG A 1 473 ? 0.529 9.155 22.544 1.00 84.69 473 ARG A O 1
ATOM 3689 N N . GLY A 1 474 ? -1.534 9.896 22.072 1.00 92.12 474 GLY A N 1
ATOM 3690 C CA . GLY A 1 474 ? -2.228 8.835 22.793 1.00 92.12 474 GLY A CA 1
ATOM 3691 C C . GLY A 1 474 ? -3.531 8.468 22.119 1.00 92.12 474 GLY A C 1
ATOM 3692 O O . GLY A 1 474 ? -4.271 9.360 21.698 1.00 92.12 474 GLY A O 1
ATOM 3693 N N . LEU A 1 475 ? -3.789 7.164 22.037 1.00 95.88 475 LEU A N 1
ATOM 3694 C CA . LEU A 1 475 ? -5.032 6.599 21.536 1.00 95.88 475 LEU A CA 1
ATOM 3695 C C . LEU A 1 475 ? -5.610 5.648 22.576 1.00 95.88 475 LEU A C 1
ATOM 3697 O O . LEU A 1 475 ? -4.865 4.913 23.206 1.00 95.88 475 LEU A O 1
ATOM 3701 N N . ALA A 1 476 ? -6.931 5.598 22.709 1.00 96.06 476 ALA A N 1
ATOM 3702 C CA . ALA A 1 476 ? -7.594 4.565 23.496 1.00 96.06 476 ALA A CA 1
ATOM 3703 C C . ALA A 1 476 ? -8.879 4.104 22.820 1.00 96.06 476 ALA A C 1
ATOM 3705 O O . ALA A 1 476 ? -9.600 4.893 22.213 1.00 96.06 476 ALA A O 1
ATOM 3706 N N . TRP A 1 477 ? -9.183 2.820 22.960 1.00 94.75 477 TRP A N 1
ATOM 3707 C CA . TRP A 1 477 ? -10.470 2.260 22.575 1.00 94.75 477 TRP A CA 1
ATOM 3708 C C . TRP A 1 477 ? -11.340 2.096 23.815 1.00 94.75 477 TRP A C 1
ATOM 3710 O O . TRP A 1 477 ? -10.957 1.383 24.743 1.00 94.75 477 TRP A O 1
ATOM 3720 N N . ASP A 1 478 ? -12.510 2.731 23.834 1.00 92.25 478 ASP A N 1
ATOM 3721 C CA . ASP A 1 478 ? -13.414 2.667 24.991 1.00 92.25 478 ASP A CA 1
ATOM 3722 C C . ASP A 1 478 ? -14.363 1.449 24.980 1.00 92.25 478 ASP A C 1
ATOM 3724 O O . ASP A 1 478 ? -15.130 1.227 25.920 1.00 92.25 478 ASP A O 1
ATOM 3728 N N . GLY A 1 479 ? -14.297 0.632 23.925 1.00 89.44 479 GLY A N 1
ATOM 3729 C CA . GLY A 1 479 ? -15.240 -0.454 23.653 1.00 89.44 479 GLY A CA 1
ATOM 3730 C C . GLY A 1 479 ? -16.165 -0.180 22.465 1.00 89.44 479 GLY A C 1
ATOM 3731 O O . GLY A 1 479 ? -16.676 -1.136 21.880 1.00 89.44 479 GLY A O 1
ATOM 3732 N N . GLU A 1 480 ? -16.338 1.086 22.079 1.00 88.31 480 GLU A N 1
ATOM 3733 C CA . GLU A 1 480 ? -17.272 1.539 21.041 1.00 88.31 480 GLU A CA 1
ATOM 3734 C C . GLU A 1 480 ? -16.671 2.566 20.066 1.00 88.31 480 GLU A C 1
ATOM 3736 O O . GLU A 1 480 ? -16.958 2.507 18.870 1.00 88.31 480 GLU A O 1
ATOM 3741 N N . THR A 1 481 ? -15.830 3.487 20.540 1.00 89.50 481 THR A N 1
ATOM 3742 C CA . THR A 1 481 ? -15.216 4.566 19.756 1.00 89.50 481 THR A CA 1
ATOM 3743 C C . THR A 1 481 ? -13.718 4.696 20.053 1.00 89.50 481 THR A C 1
ATOM 3745 O O . THR A 1 481 ? -13.230 4.358 21.135 1.00 89.50 481 THR A O 1
ATOM 3748 N N . LEU A 1 482 ? -12.958 5.151 19.052 1.00 93.00 482 LEU A N 1
ATOM 3749 C CA . LEU A 1 482 ? -11.535 5.444 19.196 1.00 93.00 482 LEU A CA 1
ATOM 3750 C C . LEU A 1 482 ? -11.380 6.875 19.710 1.00 93.00 482 LEU A C 1
ATOM 3752 O O . LEU A 1 482 ? -12.002 7.798 19.193 1.00 93.00 482 LEU A O 1
ATOM 3756 N N . TRP A 1 483 ? -10.539 7.062 20.714 1.00 95.19 483 TRP A N 1
ATOM 3757 C CA . TRP A 1 483 ? -10.262 8.357 21.315 1.00 95.19 483 TRP A CA 1
ATOM 3758 C C . TRP A 1 483 ? -8.814 8.737 21.088 1.00 95.19 483 TRP A C 1
ATOM 3760 O O . TRP A 1 483 ? -7.940 7.877 21.144 1.00 95.19 483 TRP A O 1
ATOM 3770 N N . ALA A 1 484 ? -8.572 10.023 20.866 1.00 95.06 484 ALA A N 1
ATOM 3771 C CA . ALA A 1 484 ? -7.249 10.586 20.669 1.00 95.06 484 ALA A CA 1
ATOM 3772 C C . ALA A 1 484 ? -7.020 11.789 21.591 1.00 95.06 484 ALA A C 1
ATOM 3774 O O . ALA A 1 484 ? -7.948 12.538 21.912 1.00 95.06 484 ALA A O 1
ATOM 3775 N N . VAL A 1 485 ? -5.770 11.972 22.009 1.00 93.25 485 VAL A N 1
ATOM 3776 C CA . VAL A 1 485 ? -5.323 13.151 22.762 1.00 93.25 485 VAL A CA 1
ATOM 3777 C C . VAL A 1 485 ? -5.048 14.304 21.791 1.00 93.25 485 VAL A C 1
ATOM 3779 O O . VAL A 1 485 ? -4.211 14.168 20.900 1.00 93.25 485 VAL A O 1
ATOM 3782 N N . ASP A 1 486 ? -5.726 15.437 21.986 1.00 91.94 486 ASP A N 1
ATOM 3783 C CA . ASP A 1 486 ? -5.427 16.735 21.364 1.00 91.94 486 ASP A CA 1
ATOM 3784 C C . ASP A 1 486 ? -4.676 17.588 22.400 1.00 91.94 486 ASP A C 1
ATOM 3786 O O . ASP A 1 486 ? -5.289 18.301 23.205 1.00 91.94 486 ASP A O 1
ATOM 3790 N N . ASP A 1 487 ? -3.348 17.441 22.418 1.00 86.50 487 ASP A N 1
ATOM 3791 C CA . ASP A 1 487 ? -2.454 18.108 23.378 1.00 86.50 487 ASP A CA 1
ATOM 3792 C C . ASP A 1 487 ? -2.501 19.636 23.202 1.00 86.50 487 ASP A C 1
ATOM 3794 O O . ASP A 1 487 ? -2.637 20.379 24.170 1.00 86.50 487 ASP A O 1
ATOM 3798 N N . ASP A 1 488 ? -2.547 20.113 21.952 1.00 86.56 488 ASP A N 1
ATOM 3799 C CA . ASP A 1 488 ? -2.609 21.543 21.610 1.00 86.56 488 ASP A CA 1
ATOM 3800 C C . ASP A 1 488 ? -3.820 22.262 22.225 1.00 86.56 488 ASP A C 1
ATOM 3802 O O . ASP A 1 488 ? -3.787 23.475 22.466 1.00 86.56 488 ASP A O 1
ATOM 3806 N N . ARG A 1 489 ? -4.921 21.534 22.444 1.00 89.88 489 ARG A N 1
ATOM 3807 C CA . ARG A 1 489 ? -6.162 22.079 23.011 1.00 89.88 489 ARG A CA 1
ATOM 3808 C C . ARG A 1 489 ? -6.517 21.507 24.376 1.00 89.88 489 ARG A C 1
ATOM 3810 O O . ARG A 1 489 ? -7.630 21.773 24.833 1.00 89.88 489 ARG A O 1
ATOM 3817 N N . ASN A 1 490 ? -5.615 20.757 25.014 1.00 89.75 490 ASN A N 1
ATOM 3818 C CA . ASN A 1 490 ? -5.851 20.099 26.299 1.00 89.75 490 ASN A CA 1
ATOM 3819 C C . ASN A 1 490 ? -7.206 19.369 26.317 1.00 89.75 490 ASN A C 1
ATOM 3821 O O . ASN A 1 490 ? -8.077 19.670 27.135 1.00 89.75 490 ASN A O 1
ATOM 3825 N N . ARG A 1 491 ? -7.448 18.448 25.375 1.00 92.19 491 ARG A N 1
ATOM 3826 C CA . ARG A 1 491 ? -8.712 17.690 25.316 1.00 92.19 491 ARG A CA 1
ATOM 3827 C C . ARG A 1 491 ? -8.521 16.257 24.822 1.00 92.19 491 ARG A C 1
ATOM 3829 O O . ARG A 1 491 ? -7.601 15.960 24.072 1.00 92.19 491 ARG A O 1
ATOM 3836 N N . LEU A 1 492 ? -9.435 15.380 25.220 1.00 93.69 492 LEU A N 1
ATOM 3837 C CA . LEU A 1 492 ? -9.644 14.068 24.610 1.00 93.69 492 LEU A CA 1
ATOM 3838 C C . LEU A 1 492 ? -10.762 14.182 23.587 1.00 93.69 492 LEU A C 1
ATOM 3840 O O . LEU A 1 492 ? -11.777 14.827 23.860 1.00 93.69 492 LEU A O 1
ATOM 3844 N N . VAL A 1 493 ? -10.602 13.548 22.434 1.00 93.44 493 VAL A N 1
ATOM 3845 C CA . VAL A 1 493 ? -11.582 13.620 21.352 1.00 93.44 493 VAL A CA 1
ATOM 3846 C C . VAL A 1 493 ? -11.916 12.222 20.865 1.00 93.44 493 VAL A C 1
ATOM 3848 O O . VAL A 1 493 ? -11.027 11.463 20.488 1.00 93.44 493 VAL A O 1
ATOM 3851 N N . ALA A 1 494 ? -13.205 11.900 20.865 1.00 92.69 494 ALA A N 1
ATOM 3852 C CA . ALA A 1 494 ? -13.743 10.710 20.237 1.00 92.69 494 ALA A CA 1
ATOM 3853 C C . ALA A 1 494 ? -13.778 10.938 18.728 1.00 92.69 494 ALA A C 1
ATOM 3855 O O . ALA A 1 494 ? -14.518 11.798 18.228 1.00 92.69 494 ALA A O 1
ATOM 3856 N N . ILE A 1 495 ? -12.973 10.168 18.012 1.00 89.25 495 ILE A N 1
ATOM 3857 C CA . ILE A 1 495 ? -12.865 10.234 16.565 1.00 89.25 495 ILE A CA 1
ATOM 3858 C C . ILE A 1 495 ? -13.626 9.068 15.948 1.00 89.25 495 ILE A C 1
ATOM 3860 O O . ILE A 1 495 ? -13.536 7.924 16.399 1.00 89.25 495 ILE A O 1
ATOM 3864 N N . VAL A 1 496 ? -14.378 9.370 14.896 1.00 83.12 496 VAL A N 1
ATOM 3865 C CA . VAL A 1 496 ? -14.950 8.366 14.001 1.00 83.12 496 VAL A CA 1
ATOM 3866 C C . VAL A 1 496 ? -14.124 8.420 12.725 1.00 83.12 496 VAL A C 1
ATOM 3868 O O . VAL A 1 496 ? -14.304 9.354 11.942 1.00 83.12 496 VAL A O 1
ATOM 3871 N N . PRO A 1 497 ? -13.173 7.492 12.528 1.00 68.00 497 PRO A N 1
ATOM 3872 C CA . PRO A 1 497 ? -12.343 7.514 11.338 1.00 68.00 497 PRO A CA 1
ATOM 3873 C C . PRO A 1 497 ? -13.194 7.178 10.107 1.00 68.00 497 PRO A C 1
ATOM 3875 O O . PRO A 1 497 ? -13.780 6.095 10.037 1.00 68.00 497 PRO A O 1
ATOM 3878 N N . ASP A 1 498 ? -13.245 8.093 9.140 1.00 67.38 498 ASP A N 1
ATOM 3879 C CA . ASP A 1 498 ? -13.676 7.829 7.764 1.00 67.38 498 ASP A CA 1
ATOM 3880 C C . ASP A 1 498 ? -12.513 7.136 7.045 1.00 67.38 498 ASP A C 1
ATOM 3882 O O . ASP A 1 498 ? -11.713 7.726 6.316 1.00 67.38 498 ASP A O 1
ATOM 3886 N N . MET A 1 499 ? -12.332 5.868 7.410 1.00 62.62 499 MET A N 1
ATOM 3887 C CA . MET A 1 499 ? -11.162 5.097 7.028 1.00 62.62 499 MET A CA 1
ATOM 3888 C C . MET A 1 499 ? -11.150 4.770 5.551 1.00 62.62 499 MET A C 1
ATOM 3890 O O . MET A 1 499 ? -12.135 4.284 5.002 1.00 62.62 499 MET A O 1
ATOM 3894 N N . ARG A 1 500 ? -9.955 4.843 4.969 1.00 57.59 500 ARG A N 1
ATOM 3895 C CA . ARG A 1 500 ? -9.654 4.062 3.775 1.00 57.59 500 ARG A CA 1
ATOM 3896 C C . ARG A 1 500 ? -9.166 2.693 4.221 1.00 57.59 500 ARG A C 1
ATOM 3898 O O . ARG A 1 500 ? -8.116 2.588 4.862 1.00 57.59 500 ARG A O 1
ATOM 3905 N N . ALA A 1 501 ? -9.934 1.650 3.920 1.00 48.81 501 ALA A N 1
ATOM 3906 C CA . ALA A 1 501 ? -9.430 0.291 4.035 1.00 48.81 501 ALA A CA 1
ATOM 3907 C C . ALA A 1 501 ? -8.222 0.111 3.100 1.00 48.81 501 ALA A C 1
ATOM 3909 O O . ALA A 1 501 ? -8.120 0.775 2.067 1.00 48.81 501 ALA A O 1
ATOM 3910 N N . VAL A 1 502 ? -7.308 -0.801 3.432 1.00 43.97 502 VAL A N 1
ATOM 3911 C CA . VAL A 1 502 ? -6.342 -1.299 2.441 1.00 43.97 502 VAL A CA 1
ATOM 3912 C C . VAL A 1 502 ? -7.147 -1.950 1.312 1.00 43.97 502 VAL A C 1
ATOM 3914 O O . VAL A 1 502 ? -7.874 -2.913 1.547 1.00 43.97 502 VAL A O 1
ATOM 3917 N N . GLY A 1 503 ? -7.126 -1.323 0.132 1.00 38.34 503 GLY A N 1
ATOM 3918 C CA . GLY A 1 503 ? -8.042 -1.585 -0.990 1.00 38.34 503 GLY A CA 1
ATOM 3919 C C . GLY A 1 503 ? -8.914 -0.388 -1.413 1.00 38.34 503 GLY A C 1
ATOM 3920 O O . GLY A 1 503 ? -9.215 -0.244 -2.593 1.00 38.34 503 GLY A O 1
ATOM 3921 N N . ASP A 1 504 ? -9.234 0.554 -0.516 1.00 38.72 504 ASP A N 1
ATOM 3922 C CA . ASP A 1 504 ? -9.948 1.805 -0.860 1.00 38.72 504 ASP A CA 1
ATOM 3923 C C . ASP A 1 504 ? -9.062 2.835 -1.574 1.00 38.72 504 ASP A C 1
ATOM 3925 O O . ASP A 1 504 ? -9.543 3.882 -2.024 1.00 38.72 504 ASP A O 1
ATOM 3929 N N . LEU A 1 505 ? -7.763 2.548 -1.687 1.00 41.16 505 LEU A N 1
ATOM 3930 C CA . LEU A 1 505 ? -6.796 3.413 -2.357 1.00 41.16 505 LEU A CA 1
ATOM 3931 C C . LEU A 1 505 ? -6.934 3.460 -3.878 1.00 41.16 505 LEU A C 1
ATOM 3933 O O . LEU A 1 505 ? -6.405 4.391 -4.472 1.00 41.16 505 LEU A O 1
ATOM 3937 N N . ASP A 1 506 ? -7.749 2.571 -4.449 1.00 38.06 506 ASP A N 1
ATOM 3938 C CA . ASP A 1 506 ? -8.284 2.675 -5.813 1.00 38.06 506 ASP A CA 1
ATOM 3939 C C . ASP A 1 506 ? -9.798 2.360 -5.899 1.00 38.06 506 ASP A C 1
ATOM 3941 O O . ASP A 1 506 ? -10.447 2.651 -6.910 1.00 38.06 506 ASP A O 1
ATOM 3945 N N . ALA A 1 507 ? -10.427 1.802 -4.853 1.00 35.91 507 ALA A N 1
ATOM 3946 C CA . ALA A 1 507 ? -11.794 1.274 -4.969 1.00 35.91 507 ALA A CA 1
ATOM 3947 C C . ALA A 1 507 ? -12.919 2.317 -4.860 1.00 35.91 507 ALA A C 1
ATOM 3949 O O . ALA A 1 507 ? -14.062 2.022 -5.226 1.00 35.91 507 ALA A O 1
ATOM 3950 N N . SER A 1 508 ? -12.642 3.549 -4.409 1.00 34.03 508 SER A N 1
ATOM 3951 C CA . SER A 1 508 ? -13.724 4.540 -4.299 1.00 34.03 508 SER A CA 1
ATOM 3952 C C . SER A 1 508 ? -14.175 5.137 -5.634 1.00 34.03 508 SER A C 1
ATOM 3954 O O . SER A 1 508 ? -15.202 5.811 -5.638 1.00 34.03 508 SER A O 1
ATOM 3956 N N . GLU A 1 509 ? -13.493 4.850 -6.756 1.00 37.44 509 GLU A N 1
ATOM 3957 C CA . GLU A 1 509 ? -14.099 5.006 -8.086 1.00 37.44 509 GLU A CA 1
ATOM 3958 C C . GLU A 1 509 ? -13.413 4.289 -9.270 1.00 37.44 509 GLU A C 1
ATOM 3960 O O . GLU A 1 509 ? -13.742 4.609 -10.408 1.00 37.44 509 GLU A O 1
ATOM 3965 N N . SER A 1 510 ? -12.620 3.223 -9.097 1.00 34.38 510 SER A N 1
ATOM 3966 C CA . SER A 1 510 ? -12.387 2.284 -10.217 1.00 34.38 510 SER A CA 1
ATOM 3967 C C . SER A 1 510 ? -13.593 1.349 -10.387 1.00 34.38 510 SER A C 1
ATOM 3969 O O . SER A 1 510 ? -13.510 0.141 -10.237 1.00 34.38 510 SER A O 1
ATOM 3971 N N . ARG A 1 511 ? -14.763 1.956 -10.653 1.00 40.84 511 ARG A N 1
ATOM 3972 C CA . ARG A 1 511 ? -16.086 1.331 -10.826 1.00 40.84 511 ARG A CA 1
ATOM 3973 C C . ARG A 1 511 ? -16.266 0.108 -9.934 1.00 40.84 511 ARG A C 1
ATOM 3975 O O . ARG A 1 511 ? -16.001 -1.004 -10.380 1.00 40.84 511 ARG A O 1
ATOM 3982 N N . ARG A 1 512 ? -16.897 0.284 -8.764 1.00 47.41 512 ARG A N 1
ATOM 3983 C CA . ARG A 1 512 ? -17.688 -0.807 -8.178 1.00 47.41 512 ARG A CA 1
ATOM 3984 C C . ARG A 1 512 ? -18.493 -1.403 -9.322 1.00 47.41 512 ARG A C 1
ATOM 3986 O O . ARG A 1 512 ? -19.386 -0.739 -9.865 1.00 47.41 512 ARG A O 1
ATOM 3993 N N . VAL A 1 513 ? -18.080 -2.579 -9.779 1.00 56.72 513 VAL A N 1
ATOM 3994 C CA . VAL A 1 513 ? -18.697 -3.195 -10.933 1.00 56.72 513 VAL A CA 1
ATOM 3995 C C . VAL A 1 513 ? -20.108 -3.451 -10.477 1.00 56.72 513 VAL A C 1
ATOM 3997 O O . VAL A 1 513 ? -20.332 -4.166 -9.504 1.00 56.72 513 VAL A O 1
ATOM 4000 N N . ASN A 1 514 ? -21.062 -2.750 -11.085 1.00 70.44 514 ASN A N 1
ATOM 4001 C CA . ASN A 1 514 ? -22.435 -2.834 -10.644 1.00 70.44 514 ASN A CA 1
ATOM 4002 C C . ASN A 1 514 ? -22.980 -4.204 -11.056 1.00 70.44 514 ASN A C 1
ATOM 4004 O O . ASN A 1 514 ? -23.663 -4.330 -12.073 1.00 70.44 514 ASN A O 1
ATOM 4008 N N . THR A 1 515 ? -22.676 -5.233 -10.271 1.00 72.31 515 THR A N 1
ATOM 4009 C CA . THR A 1 515 ? -23.154 -6.600 -10.460 1.00 72.31 515 THR A CA 1
ATOM 4010 C C . THR A 1 515 ? -24.670 -6.670 -10.302 1.00 72.31 515 THR A C 1
ATOM 4012 O O . THR A 1 515 ? -25.283 -7.565 -10.868 1.00 72.31 515 THR A O 1
ATOM 4015 N N . SER A 1 516 ? -25.327 -5.681 -9.676 1.00 74.38 516 SER A N 1
ATOM 4016 C CA . SER A 1 516 ? -26.797 -5.578 -9.718 1.00 74.38 516 SER A CA 1
ATOM 4017 C C . SER A 1 516 ? -27.344 -5.272 -11.122 1.00 74.38 516 SER A C 1
ATOM 4019 O O . SER A 1 516 ? -28.521 -5.500 -11.387 1.00 74.38 516 SER A O 1
ATOM 4021 N N . SER A 1 517 ? -26.493 -4.800 -12.045 1.00 79.38 517 SER A N 1
ATOM 4022 C CA . SER A 1 517 ? -26.814 -4.683 -13.475 1.00 79.38 517 SER A CA 1
ATOM 4023 C C . SER A 1 517 ? -26.527 -5.956 -14.277 1.00 79.38 517 SER A C 1
ATOM 4025 O O . SER A 1 517 ? -26.752 -5.952 -15.488 1.00 79.38 517 SER A O 1
ATOM 4027 N N . ALA A 1 518 ? -26.025 -7.019 -13.631 1.00 81.75 518 ALA A N 1
ATOM 4028 C CA . ALA A 1 518 ? -25.810 -8.306 -14.275 1.00 81.75 518 ALA A CA 1
ATOM 4029 C C . ALA A 1 518 ? -27.143 -8.830 -14.812 1.00 81.75 518 ALA A C 1
ATOM 4031 O O . ALA A 1 518 ? -28.107 -9.010 -14.065 1.00 81.75 518 ALA A O 1
ATOM 4032 N N . SER A 1 519 ? -27.192 -9.080 -16.113 1.00 80.81 519 SER A N 1
ATOM 4033 C CA . SER A 1 519 ? -28.381 -9.580 -16.786 1.00 80.81 519 SER A CA 1
ATOM 4034 C C . SER A 1 519 ? -28.037 -10.846 -17.547 1.00 80.81 519 SER A C 1
ATOM 4036 O O . SER A 1 519 ? -27.411 -10.820 -18.604 1.00 80.81 519 SER A O 1
ATOM 4038 N N . LEU A 1 520 ? -28.475 -11.975 -17.001 1.00 78.19 520 LEU A N 1
ATOM 4039 C CA . LEU A 1 520 ? -28.344 -13.277 -17.632 1.00 78.19 520 LEU A CA 1
ATOM 4040 C C . LEU A 1 520 ? -29.738 -13.761 -18.027 1.00 78.19 520 LEU A C 1
ATOM 4042 O O . LEU A 1 520 ? -30.463 -14.336 -17.230 1.00 78.19 520 LEU A O 1
ATOM 4046 N N . ALA A 1 521 ? -30.139 -13.507 -19.268 1.00 77.12 521 ALA A N 1
ATOM 4047 C CA . ALA A 1 521 ? -31.395 -14.007 -19.819 1.00 77.12 521 ALA A CA 1
ATOM 4048 C C . ALA A 1 521 ? -31.103 -14.739 -21.125 1.00 77.12 521 ALA A C 1
ATOM 4050 O O . ALA A 1 521 ? -30.719 -14.124 -22.120 1.00 77.12 521 ALA A O 1
ATOM 4051 N N . ALA A 1 522 ? -31.256 -16.060 -21.115 1.00 75.62 522 ALA A N 1
ATOM 4052 C CA . ALA A 1 522 ? -30.904 -16.895 -22.253 1.00 75.62 522 ALA A CA 1
ATOM 4053 C C . ALA A 1 522 ? -31.659 -18.225 -22.242 1.00 75.62 522 ALA A C 1
ATOM 4055 O O . ALA A 1 522 ? -32.121 -18.693 -21.199 1.00 75.62 522 ALA A O 1
ATOM 4056 N N . ASP A 1 523 ? -31.748 -18.860 -23.411 1.00 73.19 523 ASP A N 1
ATOM 4057 C CA . ASP A 1 523 ? -32.214 -20.242 -23.495 1.00 73.19 523 ASP A CA 1
ATOM 4058 C C . ASP A 1 523 ? -31.050 -21.147 -23.126 1.00 73.19 523 ASP A C 1
ATOM 4060 O O . ASP A 1 523 ? -30.265 -21.559 -23.985 1.00 73.19 523 ASP A O 1
ATOM 4064 N N . GLY A 1 524 ? -30.945 -21.428 -21.828 1.00 63.44 524 GLY A N 1
ATOM 4065 C CA . GLY A 1 524 ? -29.884 -22.266 -21.317 1.00 63.44 524 GLY A CA 1
ATOM 4066 C C . GLY A 1 524 ? -29.764 -23.559 -22.113 1.00 63.44 524 GLY A C 1
ATOM 4067 O O . GLY A 1 524 ? -28.703 -23.874 -22.628 1.00 63.44 524 GLY A O 1
ATOM 4068 N N . LEU A 1 525 ? -30.867 -24.245 -22.388 1.00 66.31 525 LEU A N 1
ATOM 4069 C CA . LEU A 1 525 ? -30.827 -25.534 -23.079 1.00 66.31 525 LEU A CA 1
ATOM 4070 C C . LEU A 1 525 ? -30.065 -25.500 -24.420 1.00 66.31 525 LEU A C 1
ATOM 4072 O O . LEU A 1 525 ? -29.477 -26.516 -24.796 1.00 66.31 525 LEU A O 1
ATOM 4076 N N . ARG A 1 526 ? -30.045 -24.355 -25.116 1.00 69.75 526 ARG A N 1
ATOM 4077 C CA . ARG A 1 526 ? -29.351 -24.161 -26.400 1.00 69.75 526 ARG A CA 1
ATOM 4078 C C . ARG A 1 526 ? -28.006 -23.455 -26.287 1.00 69.75 526 ARG A C 1
ATOM 4080 O O . ARG A 1 526 ? -27.145 -23.674 -27.135 1.00 69.75 526 ARG A O 1
ATOM 4087 N N . GLN A 1 527 ? -27.832 -22.591 -25.295 1.00 77.06 527 GLN A N 1
ATOM 4088 C CA . GLN A 1 527 ? -26.671 -21.716 -25.195 1.00 77.06 527 GLN A CA 1
ATOM 4089 C C . GLN A 1 527 ? -25.729 -22.186 -24.084 1.00 77.06 527 GLN A C 1
ATOM 4091 O O . GLN A 1 527 ? -26.130 -22.414 -22.948 1.00 77.06 527 GLN A O 1
ATOM 4096 N N . ASP A 1 528 ? -24.442 -22.286 -24.413 1.00 78.75 528 ASP A N 1
ATOM 4097 C CA . ASP A 1 528 ? -23.356 -22.444 -23.450 1.00 78.75 528 ASP A CA 1
ATOM 4098 C C . ASP A 1 528 ? -23.425 -21.383 -22.346 1.00 78.75 528 ASP A C 1
ATOM 4100 O O . ASP A 1 528 ? -23.224 -20.187 -22.557 1.00 78.75 528 ASP A O 1
ATOM 4104 N N . SER A 1 529 ? -23.734 -21.867 -21.153 1.00 77.94 529 SER A N 1
ATOM 4105 C CA . SER A 1 529 ? -23.985 -21.075 -19.961 1.00 77.94 529 SER A CA 1
ATOM 4106 C C . SER A 1 529 ? -22.764 -20.328 -19.463 1.00 77.94 529 SER A C 1
ATOM 4108 O O . SER A 1 529 ? -22.877 -19.233 -18.921 1.00 77.94 529 SER A O 1
ATOM 4110 N N . PHE A 1 530 ? -21.600 -20.958 -19.620 1.00 81.69 530 PHE A N 1
ATOM 4111 C CA . PHE A 1 530 ? -20.335 -20.391 -19.196 1.00 81.69 530 PHE A CA 1
ATOM 4112 C C . PHE A 1 530 ? -19.978 -19.208 -20.074 1.00 81.69 530 PHE A C 1
ATOM 4114 O O . PHE A 1 530 ? -19.747 -18.130 -19.544 1.00 81.69 530 PHE A O 1
ATOM 4121 N N . ALA A 1 531 ? -20.040 -19.374 -21.394 1.00 86.12 531 ALA A N 1
ATOM 4122 C CA . ALA A 1 531 ? -19.815 -18.291 -22.335 1.00 86.12 531 ALA A CA 1
ATOM 4123 C C . ALA A 1 531 ? -20.757 -17.109 -22.071 1.00 86.12 531 ALA A C 1
ATOM 4125 O O . ALA A 1 531 ? -20.310 -15.974 -22.106 1.00 86.12 531 ALA A O 1
ATOM 4126 N N . LEU A 1 532 ? -22.028 -17.348 -21.730 1.00 86.00 532 LEU A N 1
ATOM 4127 C CA . LEU A 1 532 ? -22.961 -16.271 -21.372 1.00 86.00 532 LEU A CA 1
ATOM 4128 C C . LEU A 1 532 ? -22.566 -15.542 -20.083 1.00 86.00 532 LEU A C 1
ATOM 4130 O O . LEU A 1 532 ? -22.513 -14.314 -20.071 1.00 86.00 532 LEU A O 1
ATOM 4134 N N . ALA A 1 533 ? -22.278 -16.288 -19.014 1.00 87.00 533 ALA A N 1
ATOM 4135 C CA . ALA A 1 533 ? -21.827 -15.707 -17.750 1.00 87.00 533 ALA A CA 1
ATOM 4136 C C . ALA A 1 533 ? -20.506 -14.944 -17.922 1.00 87.00 533 ALA A C 1
ATOM 4138 O O . ALA A 1 533 ? -20.331 -13.874 -17.351 1.00 87.00 533 ALA A O 1
ATOM 4139 N N . PHE A 1 534 ? -19.604 -15.470 -18.748 1.00 89.31 534 PHE A N 1
ATOM 4140 C CA . PHE A 1 534 ? -18.307 -14.878 -19.032 1.00 89.31 534 PHE A CA 1
ATOM 4141 C C . PHE A 1 534 ? -18.411 -13.626 -19.912 1.00 89.31 534 PHE A C 1
ATOM 4143 O O . PHE A 1 534 ? -17.773 -12.629 -19.600 1.00 89.31 534 PHE A O 1
ATOM 4150 N N . VAL A 1 535 ? -19.251 -13.629 -20.955 1.00 91.19 535 VAL A N 1
ATOM 4151 C CA . VAL A 1 535 ? -19.561 -12.430 -21.762 1.00 91.19 535 VAL A CA 1
ATOM 4152 C C . VAL A 1 535 ? -20.111 -11.326 -20.867 1.00 91.19 535 VAL A C 1
ATOM 4154 O O . VAL A 1 535 ? -19.670 -10.183 -20.956 1.00 91.19 535 VAL A O 1
ATOM 4157 N N . GLU A 1 536 ? -21.044 -11.660 -19.975 1.00 91.44 536 GLU A N 1
ATOM 4158 C CA . GLU A 1 536 ? -21.621 -10.674 -19.065 1.00 91.44 536 GLU A CA 1
ATOM 4159 C C . GLU A 1 536 ? -20.599 -10.177 -18.038 1.00 91.44 536 GLU A C 1
ATOM 4161 O O . GLU A 1 536 ? -20.534 -8.980 -17.769 1.00 91.44 536 GLU A O 1
ATOM 4166 N N . ALA A 1 537 ? -19.744 -11.056 -17.513 1.00 92.00 537 ALA A N 1
ATOM 4167 C CA . ALA A 1 537 ? -18.663 -10.663 -16.617 1.00 92.00 537 ALA A CA 1
ATOM 4168 C C . ALA A 1 537 ? -17.636 -9.754 -17.310 1.00 92.00 537 ALA A C 1
ATOM 4170 O O . ALA A 1 537 ? -17.253 -8.722 -16.762 1.00 92.00 537 ALA A O 1
ATOM 4171 N N . ALA A 1 538 ? -17.254 -10.082 -18.545 1.00 91.38 538 ALA A N 1
ATOM 4172 C CA . ALA A 1 538 ? -16.405 -9.246 -19.382 1.00 91.38 538 ALA A CA 1
ATOM 4173 C C . ALA A 1 538 ? -17.056 -7.873 -19.620 1.00 91.38 538 ALA A C 1
ATOM 4175 O O . ALA A 1 538 ? -16.407 -6.852 -19.397 1.00 91.38 538 ALA A O 1
ATOM 4176 N N . ARG A 1 539 ? -18.354 -7.829 -19.961 1.00 92.69 539 ARG A N 1
ATOM 4177 C CA . ARG A 1 539 ? -19.119 -6.582 -20.145 1.00 92.69 539 ARG A CA 1
ATOM 4178 C C . ARG A 1 539 ? -19.114 -5.722 -18.886 1.00 92.69 539 ARG A C 1
ATOM 4180 O O . ARG A 1 539 ? -18.906 -4.510 -18.961 1.00 92.69 539 ARG A O 1
ATOM 4187 N N . LEU A 1 540 ? -19.358 -6.344 -17.737 1.00 88.75 540 LEU A N 1
ATOM 4188 C CA . LEU A 1 540 ? -19.342 -5.702 -16.427 1.00 88.75 540 LEU A CA 1
ATOM 4189 C C . LEU A 1 540 ? -17.960 -5.101 -16.104 1.00 88.75 540 LEU A C 1
ATOM 4191 O O . LEU A 1 540 ? -17.892 -4.001 -15.559 1.00 88.75 540 LEU A O 1
ATOM 4195 N N . LEU A 1 541 ? -16.882 -5.751 -16.549 1.00 88.81 541 LEU A N 1
ATOM 4196 C CA . LEU A 1 541 ? -15.490 -5.283 -16.462 1.00 88.81 541 LEU A CA 1
ATOM 4197 C C . LEU A 1 541 ? -15.063 -4.370 -17.633 1.00 88.81 541 LEU A C 1
ATOM 4199 O O . LEU A 1 541 ? -13.887 -4.039 -17.787 1.00 88.81 541 LEU A O 1
ATOM 4203 N N . GLY A 1 542 ? -16.002 -3.941 -18.482 1.00 87.75 542 GLY A N 1
ATOM 4204 C CA . GLY A 1 542 ? -15.726 -3.031 -19.597 1.00 87.75 542 GLY A CA 1
ATOM 4205 C C . GLY A 1 542 ? -14.932 -3.656 -20.748 1.00 87.75 542 GLY A C 1
ATOM 4206 O O . GLY A 1 542 ? -14.238 -2.940 -21.471 1.00 87.75 542 GLY A O 1
ATOM 4207 N N . ARG A 1 543 ? -15.007 -4.976 -20.919 1.00 90.25 543 ARG A N 1
ATOM 4208 C CA . ARG A 1 543 ? -14.501 -5.713 -22.082 1.00 90.25 543 ARG A CA 1
ATOM 4209 C C . ARG A 1 543 ? -15.663 -6.152 -22.962 1.00 90.25 543 ARG A C 1
ATOM 4211 O O . ARG A 1 543 ? -16.750 -6.440 -22.472 1.00 90.25 543 ARG A O 1
ATOM 4218 N N . ASP A 1 544 ? -15.418 -6.203 -24.264 1.00 89.19 544 ASP A N 1
ATOM 4219 C CA . ASP A 1 544 ? -16.383 -6.703 -25.238 1.00 89.19 544 ASP A CA 1
ATOM 4220 C C . ASP A 1 544 ? -15.852 -7.998 -25.846 1.00 89.19 544 ASP A C 1
ATOM 4222 O O . ASP A 1 544 ? -14.688 -8.089 -26.246 1.00 89.19 544 ASP A O 1
ATOM 4226 N N . VAL A 1 545 ? -16.704 -9.010 -25.876 1.00 91.56 545 VAL A N 1
ATOM 4227 C CA . VAL A 1 545 ? -16.425 -10.304 -26.483 1.00 91.56 545 VAL A CA 1
ATOM 4228 C C . VAL A 1 545 ? -17.741 -10.859 -26.995 1.00 91.56 545 VAL A C 1
ATOM 4230 O O . VAL A 1 545 ? -18.747 -10.880 -26.284 1.00 91.56 545 VAL A O 1
ATOM 4233 N N . ASP A 1 546 ? -17.752 -11.303 -28.247 1.00 92.06 546 ASP A N 1
ATOM 4234 C CA . ASP A 1 546 ? -18.927 -11.965 -28.782 1.00 92.06 546 ASP A CA 1
ATOM 4235 C C . ASP A 1 546 ? -19.061 -13.378 -28.198 1.00 92.06 546 ASP A C 1
ATOM 4237 O O . ASP A 1 546 ? -18.097 -14.024 -27.776 1.00 92.06 546 ASP A O 1
ATOM 4241 N N . TYR A 1 547 ? -20.295 -13.864 -28.191 1.00 88.56 547 TYR A N 1
ATOM 4242 C CA . TYR A 1 547 ? -20.644 -15.151 -27.614 1.00 88.56 547 TYR A CA 1
ATOM 4243 C C . TYR A 1 547 ? -19.864 -16.331 -28.222 1.00 88.56 547 TYR A C 1
ATOM 4245 O O . TYR A 1 547 ? -19.441 -17.218 -27.481 1.00 88.56 547 TYR A O 1
ATOM 4253 N N . ASP A 1 548 ? -19.632 -16.340 -29.538 1.00 89.88 548 ASP A N 1
ATOM 4254 C CA . ASP A 1 548 ? -18.953 -17.449 -30.215 1.00 89.88 548 ASP A CA 1
ATOM 4255 C C . ASP A 1 548 ? -17.461 -17.474 -29.863 1.00 89.88 548 ASP A C 1
ATOM 4257 O O . ASP A 1 548 ? -16.905 -18.539 -29.579 1.00 89.88 548 ASP A O 1
ATOM 4261 N N . THR A 1 549 ? -16.826 -16.301 -29.793 1.00 91.00 549 THR A N 1
ATOM 4262 C CA . THR A 1 549 ? -15.442 -16.156 -29.328 1.00 91.00 549 THR A CA 1
ATOM 4263 C C . THR A 1 549 ? -15.295 -16.577 -27.866 1.00 91.00 549 THR A C 1
ATOM 4265 O O . THR A 1 549 ? -14.402 -17.364 -27.555 1.00 91.00 549 THR A O 1
ATOM 4268 N N . ALA A 1 550 ? -16.176 -16.120 -26.967 1.00 89.81 550 ALA A N 1
ATOM 4269 C CA . ALA A 1 550 ? -16.151 -16.518 -25.555 1.00 89.81 550 ALA A CA 1
ATOM 4270 C C . ALA A 1 550 ? -16.323 -18.036 -25.390 1.00 89.81 550 ALA A C 1
ATOM 4272 O O . ALA A 1 550 ? -15.618 -18.683 -24.612 1.00 89.81 550 ALA A O 1
ATOM 4273 N N . ARG A 1 551 ? -17.222 -18.627 -26.181 1.00 87.50 551 ARG A N 1
ATOM 4274 C CA . ARG A 1 551 ? -17.471 -20.068 -26.192 1.00 87.50 551 ARG A CA 1
ATOM 4275 C C . ARG A 1 551 ? -16.269 -20.863 -26.699 1.00 87.50 551 ARG A C 1
ATOM 4277 O O . ARG A 1 551 ? -15.959 -21.904 -26.120 1.00 87.50 551 ARG A O 1
ATOM 4284 N N . ALA A 1 552 ? -15.575 -20.388 -27.732 1.00 89.38 552 ALA A N 1
ATOM 4285 C CA . ALA A 1 552 ? -14.340 -21.009 -28.206 1.00 89.38 552 ALA A CA 1
ATOM 4286 C C . ALA A 1 552 ? -13.218 -20.903 -27.161 1.00 89.38 552 ALA A C 1
ATOM 4288 O O . ALA A 1 552 ? -12.627 -21.918 -26.805 1.00 89.38 552 ALA A O 1
ATOM 4289 N N . LEU A 1 553 ? -12.983 -19.708 -26.609 1.00 88.25 553 LEU A N 1
ATOM 4290 C CA . LEU A 1 553 ? -11.953 -19.461 -25.592 1.00 88.25 553 LEU A CA 1
ATOM 4291 C C . LEU A 1 553 ? -12.141 -20.306 -24.327 1.00 88.25 553 LEU A C 1
ATOM 4293 O O . LEU A 1 553 ? -11.163 -20.770 -23.755 1.00 88.25 553 LEU A O 1
ATOM 4297 N N . SER A 1 554 ? -13.388 -20.567 -23.928 1.00 79.94 554 SER A N 1
ATOM 4298 C CA . SER A 1 554 ? -13.687 -21.428 -22.776 1.00 79.94 554 SER A CA 1
ATOM 4299 C C . SER A 1 554 ? -13.291 -22.900 -22.955 1.00 79.94 554 SER A C 1
ATOM 4301 O O . SER A 1 554 ? -13.337 -23.667 -21.997 1.00 79.94 554 SER A O 1
ATOM 4303 N N . GLY A 1 555 ? -12.984 -23.336 -24.180 1.00 82.31 555 GLY A N 1
ATOM 4304 C CA . GLY A 1 555 ? -12.784 -24.746 -24.515 1.00 82.31 555 GLY A CA 1
ATOM 4305 C C . GLY A 1 555 ? -14.087 -25.511 -24.800 1.00 82.31 555 GLY A C 1
ATOM 4306 O O . GLY A 1 555 ? -14.081 -26.487 -25.546 1.00 82.31 555 GLY A O 1
ATOM 4307 N N . ASN A 1 556 ? -15.246 -25.052 -24.311 1.00 79.38 556 ASN A N 1
ATOM 4308 C CA . ASN A 1 556 ? -16.519 -25.790 -24.408 1.00 79.38 556 ASN A CA 1
ATOM 4309 C C . ASN A 1 556 ? -17.037 -25.982 -25.850 1.00 79.38 556 ASN A C 1
ATOM 4311 O O . ASN A 1 556 ? -17.932 -26.795 -26.093 1.00 79.38 556 ASN A O 1
ATOM 4315 N N . ALA A 1 557 ? -16.522 -25.223 -26.822 1.00 87.75 557 ALA A N 1
ATOM 4316 C CA . ALA A 1 557 ? -16.915 -25.353 -28.225 1.00 87.75 557 ALA A CA 1
ATOM 4317 C C . ALA A 1 557 ? -16.211 -26.510 -28.964 1.00 87.75 557 ALA A C 1
ATOM 4319 O O . ALA A 1 557 ? -16.720 -26.967 -29.988 1.00 87.75 557 ALA A O 1
ATOM 4320 N N . PHE A 1 558 ? -15.055 -26.977 -28.474 1.00 88.56 558 PHE A N 1
ATOM 4321 C CA . PHE A 1 558 ? -14.165 -27.852 -29.242 1.00 88.56 558 PHE A CA 1
ATOM 4322 C C . PHE A 1 558 ? -14.549 -29.334 -29.202 1.00 88.56 558 PHE A C 1
ATOM 4324 O O . PHE A 1 558 ? -14.388 -30.036 -30.203 1.00 88.56 558 PHE A O 1
ATOM 4331 N N . SER A 1 559 ? -15.026 -29.868 -28.073 1.00 83.69 559 SER A N 1
ATOM 4332 C CA . SER A 1 559 ? -15.330 -31.301 -28.024 1.00 83.69 559 SER A CA 1
ATOM 4333 C C . SER A 1 559 ? -16.234 -31.778 -26.904 1.00 83.69 559 SER A C 1
ATOM 4335 O O . SER A 1 559 ? -16.665 -31.014 -26.049 1.00 83.69 559 SER A O 1
ATOM 4337 N N . HIS A 1 560 ? -16.547 -33.080 -26.980 1.00 76.75 560 HIS A N 1
ATOM 4338 C CA . HIS A 1 560 ? -17.636 -33.701 -26.250 1.00 76.75 560 HIS A CA 1
ATOM 4339 C C . HIS A 1 560 ? -17.354 -33.953 -24.777 1.00 76.75 560 HIS A C 1
ATOM 4341 O O . HIS A 1 560 ? -16.237 -34.284 -24.416 1.00 76.75 560 HIS A O 1
ATOM 4347 N N . ARG A 1 561 ? -18.376 -33.826 -23.919 1.00 78.19 561 ARG A N 1
ATOM 4348 C CA . ARG A 1 561 ? -18.388 -34.458 -22.598 1.00 78.19 561 ARG A CA 1
ATOM 4349 C C . ARG A 1 561 ? -19.746 -35.084 -22.320 1.00 78.19 561 ARG A C 1
ATOM 4351 O O . ARG A 1 561 ? -20.782 -34.460 -22.524 1.00 78.19 561 ARG A O 1
ATOM 4358 N N . LEU A 1 562 ? -19.727 -36.303 -21.801 1.00 75.56 562 LEU A N 1
ATOM 4359 C CA . LEU A 1 562 ? -20.879 -36.976 -21.216 1.00 75.56 562 LEU A CA 1
ATOM 4360 C C . LEU A 1 562 ? -20.549 -37.342 -19.769 1.00 75.56 562 LEU A C 1
ATOM 4362 O O . LEU A 1 562 ? -19.439 -37.791 -19.489 1.00 75.56 562 LEU A O 1
ATOM 4366 N N . ALA A 1 563 ? -21.507 -37.182 -18.855 1.00 67.00 563 ALA A N 1
ATOM 4367 C CA . ALA A 1 563 ? -21.388 -37.796 -17.536 1.00 67.00 563 ALA A CA 1
ATOM 4368 C C . ALA A 1 563 ? -21.378 -39.324 -17.717 1.00 67.00 563 ALA A C 1
ATOM 4370 O O . ALA A 1 563 ? -22.217 -39.884 -18.429 1.00 67.00 563 ALA A O 1
ATOM 4371 N N . SER A 1 564 ? -20.395 -39.994 -17.133 1.00 60.66 564 SER A N 1
ATOM 4372 C CA . SER A 1 564 ? -20.178 -41.439 -17.297 1.00 60.66 564 SER A CA 1
ATOM 4373 C C . SER A 1 564 ? -21.282 -42.283 -16.633 1.00 60.66 564 SER A C 1
ATOM 4375 O O . SER A 1 564 ? -21.603 -43.352 -17.164 1.00 60.66 564 SER A O 1
ATOM 4377 N N . ALA A 1 565 ? -21.894 -41.798 -15.540 1.00 54.78 565 ALA A N 1
ATOM 4378 C CA . ALA A 1 565 ? -22.904 -42.510 -14.762 1.00 54.78 565 ALA A CA 1
ATOM 4379 C C . ALA A 1 565 ? -24.213 -42.695 -15.560 1.00 54.78 565 ALA A C 1
ATOM 4381 O O . ALA A 1 565 ? -24.751 -41.759 -16.152 1.00 54.78 565 ALA A O 1
ATOM 4382 N N . ASP A 1 566 ? -24.728 -43.925 -15.563 1.00 53.53 566 ASP A N 1
ATOM 4383 C CA . ASP A 1 566 ? -25.636 -44.569 -16.532 1.00 53.53 566 ASP A CA 1
ATOM 4384 C C . ASP A 1 566 ? -27.012 -43.939 -16.875 1.00 53.53 566 ASP A C 1
ATOM 4386 O O . ASP A 1 566 ? -27.867 -44.616 -17.448 1.00 53.53 566 ASP A O 1
ATOM 4390 N N . ALA A 1 567 ? -27.292 -42.663 -16.604 1.00 57.69 567 ALA A N 1
ATOM 4391 C CA . ALA A 1 567 ? -28.653 -42.140 -16.757 1.00 57.69 567 ALA A CA 1
ATOM 4392 C C . ALA A 1 567 ? -28.933 -41.314 -18.031 1.00 57.69 567 ALA A C 1
ATOM 4394 O O . ALA A 1 567 ? -30.067 -41.309 -18.493 1.00 57.69 567 ALA A O 1
ATOM 4395 N N . CYS A 1 568 ? -27.991 -40.577 -18.624 1.00 66.75 568 CYS A N 1
ATOM 4396 C CA . CYS A 1 568 ? -28.355 -39.681 -19.733 1.00 66.75 568 CYS A CA 1
ATOM 4397 C C . CYS A 1 568 ? -27.236 -39.502 -20.757 1.00 66.75 568 CYS A C 1
ATOM 4399 O O . CYS A 1 568 ? -26.111 -39.194 -20.390 1.00 66.75 568 CYS A O 1
ATOM 4401 N N . ALA A 1 569 ? -27.557 -39.667 -22.044 1.00 65.19 569 ALA A N 1
ATOM 4402 C CA . ALA A 1 569 ? -26.628 -39.433 -23.155 1.00 65.19 569 ALA A CA 1
ATOM 4403 C C . ALA A 1 569 ? -26.708 -38.004 -23.729 1.00 65.19 569 ALA A C 1
ATOM 4405 O O . ALA A 1 569 ? -26.085 -37.716 -24.743 1.00 65.19 569 ALA A O 1
ATOM 4406 N N . ALA A 1 570 ? -27.488 -37.121 -23.106 1.00 61.97 570 ALA A N 1
ATOM 4407 C CA . ALA A 1 570 ? -27.547 -35.705 -23.456 1.00 61.97 570 ALA A CA 1
ATOM 4408 C C . ALA A 1 570 ? -26.793 -34.855 -22.428 1.00 61.97 570 ALA A C 1
ATOM 4410 O O . ALA A 1 570 ? -26.356 -35.394 -21.414 1.00 61.97 570 ALA A O 1
ATOM 4411 N N . TRP A 1 571 ? -26.756 -33.535 -22.646 1.00 61.59 571 TRP A N 1
ATOM 4412 C CA . TRP A 1 571 ? -26.183 -32.499 -21.759 1.00 61.59 571 TRP A CA 1
ATOM 4413 C C . TRP A 1 571 ? -24.728 -32.096 -22.076 1.00 61.59 571 TRP A C 1
ATOM 4415 O O . TRP A 1 571 ? -23.865 -32.033 -21.207 1.00 61.59 571 TRP A O 1
ATOM 4425 N N . TRP A 1 572 ? -24.517 -31.738 -23.346 1.00 60.94 572 TRP A N 1
ATOM 4426 C CA . TRP A 1 572 ? -23.304 -31.170 -23.951 1.00 60.94 572 TRP A CA 1
ATOM 4427 C C . TRP A 1 572 ? -22.613 -30.031 -23.187 1.00 60.94 572 TRP A C 1
ATOM 4429 O O . TRP A 1 572 ? -21.426 -30.084 -22.898 1.00 60.94 572 TRP A O 1
ATOM 4439 N N . HIS A 1 573 ? -23.362 -28.971 -22.888 1.00 54.16 573 HIS A N 1
ATOM 4440 C CA . HIS A 1 573 ? -22.863 -27.678 -22.397 1.00 54.16 573 HIS A CA 1
ATOM 4441 C C . HIS A 1 573 ? -22.612 -27.676 -20.874 1.00 54.16 573 HIS A C 1
ATOM 4443 O O . HIS A 1 573 ? -22.450 -26.632 -20.233 1.00 54.16 573 HIS A O 1
ATOM 4449 N N . ALA A 1 574 ? -22.686 -28.851 -20.247 1.00 52.66 574 ALA A N 1
ATOM 4450 C CA . ALA A 1 574 ? -22.785 -28.976 -18.803 1.00 52.66 574 ALA A CA 1
ATOM 4451 C C . ALA A 1 574 ? -21.434 -28.955 -18.069 1.00 52.66 574 ALA A C 1
ATOM 4453 O O . ALA A 1 574 ? -21.428 -28.791 -16.851 1.00 52.66 574 ALA A O 1
ATOM 4454 N N . ALA A 1 575 ? -20.298 -29.136 -18.753 1.00 49.56 575 ALA A N 1
ATOM 4455 C CA . ALA A 1 575 ? -19.020 -29.353 -18.072 1.00 49.56 575 ALA A CA 1
ATOM 4456 C C . ALA A 1 575 ? -17.785 -29.224 -18.980 1.00 49.56 575 ALA A C 1
ATOM 4458 O O . ALA A 1 575 ? -17.934 -29.325 -20.188 1.00 49.56 575 ALA A O 1
ATOM 4459 N N . THR A 1 576 ? -16.610 -29.071 -18.336 1.00 54.34 576 THR A N 1
ATOM 4460 C CA . THR A 1 576 ? -15.317 -28.449 -18.758 1.00 54.34 576 THR A CA 1
ATOM 4461 C C . THR A 1 576 ? -15.177 -26.944 -18.513 1.00 54.34 576 THR A C 1
ATOM 4463 O O . THR A 1 576 ? -14.223 -26.321 -18.963 1.00 54.34 576 THR A O 1
ATOM 4466 N N . ARG A 1 577 ? -16.118 -26.365 -17.769 1.00 62.09 577 ARG A N 1
ATOM 4467 C CA . ARG A 1 577 ? -16.458 -24.940 -17.843 1.00 62.09 577 ARG A CA 1
ATOM 4468 C C . ARG A 1 577 ? -15.354 -23.980 -17.473 1.00 62.09 577 ARG A C 1
ATOM 4470 O O . ARG A 1 577 ? -15.248 -22.941 -18.100 1.00 62.09 577 ARG A O 1
ATOM 4477 N N . ASP A 1 578 ? -14.589 -24.300 -16.449 1.00 71.56 578 ASP A N 1
ATOM 4478 C CA . ASP A 1 578 ? -13.612 -23.392 -15.878 1.00 71.56 578 ASP A CA 1
ATOM 4479 C C . ASP A 1 578 ? -12.165 -23.751 -16.212 1.00 71.56 578 ASP A C 1
ATOM 4481 O O . ASP A 1 578 ? -11.270 -22.973 -15.897 1.00 71.56 578 ASP A O 1
ATOM 4485 N N . HIS A 1 579 ? -11.914 -24.854 -16.924 1.00 78.56 579 HIS A N 1
ATOM 4486 C CA . HIS A 1 579 ? -10.558 -25.183 -17.379 1.00 78.56 579 HIS A CA 1
ATOM 4487 C C . HIS A 1 579 ? -9.997 -24.116 -18.324 1.00 78.56 579 HIS A C 1
ATOM 4489 O O . HIS A 1 579 ? -8.814 -23.807 -18.257 1.00 78.56 579 HIS A O 1
ATOM 4495 N N . GLY A 1 580 ? -10.852 -23.525 -19.164 1.00 83.00 580 GLY A N 1
ATOM 4496 C CA . GLY A 1 580 ? -10.489 -22.401 -20.024 1.00 83.00 580 GLY A CA 1
ATOM 4497 C C . GLY A 1 580 ? -10.626 -21.029 -19.360 1.00 83.00 580 GLY A C 1
ATOM 4498 O O . GLY A 1 580 ? -10.505 -20.032 -20.061 1.00 83.00 580 GLY A O 1
ATOM 4499 N N . MET A 1 581 ? -10.917 -20.931 -18.051 1.00 88.25 581 MET A N 1
ATOM 4500 C CA . MET A 1 581 ? -11.191 -19.641 -17.397 1.00 88.25 581 MET A CA 1
ATOM 4501 C C . MET A 1 581 ? -10.000 -18.686 -17.492 1.00 88.25 581 MET A C 1
ATOM 4503 O O . MET A 1 581 ? -10.167 -17.532 -17.877 1.00 88.25 581 MET A O 1
ATOM 4507 N N . GLN A 1 582 ? -8.803 -19.170 -17.155 1.00 89.25 582 GLN A N 1
ATOM 4508 C CA . GLN A 1 582 ? -7.588 -18.355 -17.171 1.00 89.25 582 GLN A CA 1
ATOM 4509 C C . GLN A 1 582 ? -7.250 -17.893 -18.590 1.00 89.25 582 GLN A C 1
ATOM 4511 O O . GLN A 1 582 ? -7.063 -16.701 -18.818 1.00 89.25 582 GLN A O 1
ATOM 4516 N N . ASP A 1 583 ? -7.266 -18.813 -19.558 1.00 89.69 583 ASP A N 1
ATOM 4517 C CA . ASP A 1 583 ? -6.978 -18.499 -20.961 1.00 89.69 583 ASP A CA 1
ATOM 4518 C C . ASP A 1 583 ? -8.013 -17.534 -21.556 1.00 89.69 583 ASP A C 1
ATOM 4520 O O . ASP A 1 583 ? -7.649 -16.592 -22.261 1.00 89.69 583 ASP A O 1
ATOM 4524 N N . ALA A 1 584 ? -9.300 -17.717 -21.243 1.00 90.25 584 ALA A N 1
ATOM 4525 C CA . ALA A 1 584 ? -10.368 -16.828 -21.688 1.00 90.25 584 ALA A CA 1
ATOM 4526 C C . ALA A 1 584 ? -10.271 -15.431 -21.055 1.00 90.25 584 ALA A C 1
ATOM 4528 O O . ALA A 1 584 ? -10.501 -14.438 -21.748 1.00 90.25 584 ALA A O 1
ATOM 4529 N N . ALA A 1 585 ? -9.920 -15.338 -19.768 1.00 92.06 585 ALA A N 1
ATOM 4530 C CA . ALA A 1 585 ? -9.722 -14.068 -19.073 1.00 92.06 585 ALA A CA 1
ATOM 4531 C C . ALA A 1 585 ? -8.522 -13.302 -19.646 1.00 92.06 585 ALA A C 1
ATOM 4533 O O . ALA A 1 585 ? -8.676 -12.166 -20.102 1.00 92.06 585 ALA A O 1
ATOM 4534 N N . GLU A 1 586 ? -7.355 -13.942 -19.732 1.00 92.19 586 GLU A N 1
ATOM 4535 C CA . GLU A 1 586 ? -6.146 -13.301 -20.259 1.00 92.19 586 GLU A CA 1
ATOM 4536 C C . GLU A 1 586 ? -6.314 -12.885 -21.725 1.00 92.19 586 GLU A C 1
ATOM 4538 O O . GLU A 1 586 ? -5.867 -11.809 -22.126 1.00 92.19 586 GLU A O 1
ATOM 4543 N N . ALA A 1 587 ? -7.045 -13.675 -22.519 1.00 90.62 587 ALA A N 1
ATOM 4544 C CA . ALA A 1 587 ? -7.398 -13.346 -23.898 1.00 90.62 587 ALA A CA 1
ATOM 4545 C C . ALA A 1 587 ? -8.105 -11.984 -24.048 1.00 90.62 587 ALA A C 1
ATOM 4547 O O . ALA A 1 587 ? -8.042 -11.399 -25.137 1.00 90.62 587 ALA A O 1
ATOM 4548 N N . LEU A 1 588 ? -8.769 -11.494 -22.997 1.00 90.31 588 LEU A N 1
ATOM 4549 C CA . LEU A 1 588 ? -9.512 -10.232 -22.958 1.00 90.31 588 LEU A CA 1
ATOM 4550 C C . LEU A 1 588 ? -8.833 -9.144 -22.110 1.00 90.31 588 LEU A C 1
ATOM 4552 O O . LEU A 1 588 ? -9.428 -8.085 -21.891 1.00 90.31 588 LEU A O 1
ATOM 4556 N N . GLY A 1 589 ? -7.605 -9.368 -21.629 1.00 88.44 589 GLY A N 1
ATOM 4557 C CA . GLY A 1 589 ? -6.959 -8.446 -20.688 1.00 88.44 589 GLY A CA 1
ATOM 4558 C C . GLY A 1 589 ? -7.716 -8.369 -19.364 1.00 88.44 589 GLY A C 1
ATOM 4559 O O . GLY A 1 589 ? -8.035 -7.273 -18.884 1.00 88.44 589 GLY A O 1
ATOM 4560 N N . LEU A 1 590 ? -8.076 -9.545 -18.850 1.00 91.38 590 LEU A N 1
ATOM 4561 C CA . LEU A 1 590 ? -8.629 -9.775 -17.524 1.00 91.38 590 LEU A CA 1
ATOM 4562 C C . LEU A 1 590 ? -7.714 -10.745 -16.766 1.00 91.38 590 LEU A C 1
ATOM 4564 O O . LEU A 1 590 ? -7.038 -11.578 -17.374 1.00 91.38 590 LEU A O 1
ATOM 4568 N N . ARG A 1 591 ? -7.740 -10.675 -15.437 1.00 90.56 591 ARG A N 1
ATOM 4569 C CA . ARG A 1 591 ? -7.130 -11.665 -14.545 1.00 90.56 591 ARG A CA 1
ATOM 4570 C C . ARG A 1 591 ? -8.216 -12.563 -13.975 1.00 90.56 591 ARG A C 1
ATOM 4572 O O . ARG A 1 591 ? -9.325 -12.110 -13.703 1.00 90.56 591 ARG A O 1
ATOM 4579 N N . ALA A 1 592 ? -7.889 -13.839 -13.804 1.00 90.50 592 ALA A N 1
ATOM 4580 C CA . ALA A 1 592 ? -8.762 -14.815 -13.173 1.00 90.50 592 ALA A CA 1
ATOM 4581 C C . ALA A 1 592 ? -8.024 -15.501 -12.032 1.00 90.50 592 ALA A C 1
ATOM 4583 O O . ALA A 1 592 ? -7.008 -16.161 -12.256 1.00 90.50 592 ALA A O 1
ATOM 4584 N N . ARG A 1 593 ? -8.574 -15.411 -10.820 1.00 90.88 593 ARG A N 1
ATOM 4585 C CA . ARG A 1 593 ? -8.101 -16.199 -9.680 1.00 90.88 593 ARG A CA 1
ATOM 4586 C C . ARG A 1 593 ? -9.211 -17.082 -9.148 1.00 90.88 593 ARG A C 1
ATOM 4588 O O . ARG A 1 593 ? -10.379 -16.696 -9.093 1.00 90.88 593 ARG A O 1
ATOM 4595 N N . GLN A 1 594 ? -8.831 -18.267 -8.707 1.00 88.56 594 GLN A N 1
ATOM 4596 C CA . GLN A 1 594 ? -9.730 -19.143 -7.983 1.00 88.56 594 GLN A CA 1
ATOM 4597 C C . GLN A 1 594 ? -9.803 -18.683 -6.521 1.00 88.56 594 GLN A C 1
ATOM 4599 O O . GLN A 1 594 ? -8.774 -18.503 -5.869 1.00 88.56 594 GLN A O 1
ATOM 4604 N N . ILE A 1 595 ? -11.008 -18.498 -5.984 1.00 85.06 595 ILE A N 1
ATOM 4605 C CA . ILE A 1 595 ? -11.189 -18.250 -4.551 1.00 85.06 595 ILE A CA 1
ATOM 4606 C C . ILE A 1 595 ? -11.009 -19.584 -3.823 1.00 85.06 595 ILE A C 1
ATOM 4608 O O . ILE A 1 595 ? -11.714 -20.551 -4.110 1.00 85.06 595 ILE A O 1
ATOM 4612 N N . ALA A 1 596 ? -10.059 -19.632 -2.885 1.00 72.56 596 ALA A N 1
ATOM 4613 C CA . ALA A 1 596 ? -9.720 -20.843 -2.144 1.00 72.56 596 ALA A CA 1
ATOM 4614 C C . ALA A 1 596 ? -10.931 -21.393 -1.370 1.00 72.56 596 ALA A C 1
ATOM 4616 O O . ALA A 1 596 ? -11.371 -20.813 -0.370 1.00 72.56 596 ALA A O 1
ATOM 4617 N N . ASP A 1 597 ? -11.431 -22.538 -1.825 1.00 67.56 597 ASP A N 1
ATOM 4618 C CA . ASP A 1 597 ? -12.525 -23.292 -1.225 1.00 67.56 597 ASP A CA 1
ATOM 4619 C C . ASP A 1 597 ? -11.950 -24.613 -0.696 1.00 67.56 597 ASP A C 1
ATOM 4621 O O . ASP A 1 597 ? -11.440 -25.429 -1.460 1.00 67.56 597 ASP A O 1
ATOM 4625 N N . GLU A 1 598 ? -11.974 -24.804 0.623 1.00 63.50 598 GLU A N 1
ATOM 4626 C CA . GLU A 1 598 ? -11.398 -25.985 1.293 1.00 63.50 598 GLU A CA 1
ATOM 4627 C C . GLU A 1 598 ? -12.214 -27.264 1.039 1.00 63.50 598 GLU A C 1
ATOM 4629 O O . GLU A 1 598 ? -11.802 -28.358 1.426 1.00 63.50 598 GLU A O 1
ATOM 4634 N N . GLY A 1 599 ? -13.360 -27.133 0.362 1.00 64.94 599 GLY A N 1
ATOM 4635 C CA . GLY A 1 599 ? -14.323 -28.203 0.181 1.00 64.94 599 GLY A CA 1
ATOM 4636 C C . GLY A 1 599 ? -15.075 -28.500 1.477 1.00 64.94 599 GLY A C 1
ATOM 4637 O O . GLY A 1 599 ? -14.572 -28.348 2.590 1.00 64.94 599 GLY A O 1
ATOM 4638 N N . PHE A 1 600 ? -16.324 -28.931 1.342 1.00 72.56 600 PHE A N 1
ATOM 4639 C CA . PHE A 1 600 ? -17.109 -29.372 2.484 1.00 72.56 600 PHE A CA 1
ATOM 4640 C C . PHE A 1 600 ? -17.047 -30.894 2.610 1.00 72.56 600 PHE A C 1
ATOM 4642 O O . PHE A 1 600 ? -17.397 -31.613 1.677 1.00 72.56 600 PHE A O 1
ATOM 4649 N N . THR A 1 601 ? -16.606 -31.388 3.766 1.00 68.31 601 THR A N 1
ATOM 4650 C CA . THR A 1 601 ? -16.434 -32.828 4.035 1.00 68.31 601 THR A CA 1
ATOM 4651 C C . THR A 1 601 ? -17.520 -33.418 4.946 1.00 68.31 601 THR A C 1
ATOM 4653 O O . THR A 1 601 ? -17.494 -34.616 5.225 1.00 68.31 601 THR A O 1
ATOM 4656 N N . GLY A 1 602 ? -18.470 -32.598 5.416 1.00 71.31 602 GLY A N 1
ATOM 4657 C CA . GLY A 1 602 ? -19.590 -33.020 6.265 1.00 71.31 602 GLY A CA 1
ATOM 4658 C C . GLY A 1 602 ? -20.840 -33.445 5.483 1.00 71.31 602 GLY A C 1
ATOM 4659 O O . GLY A 1 602 ? -20.837 -33.486 4.254 1.00 71.31 602 GLY A O 1
ATOM 4660 N N . ASP A 1 603 ? -21.929 -33.741 6.200 1.00 75.19 603 ASP A N 1
ATOM 4661 C CA . ASP A 1 603 ? -23.246 -33.996 5.596 1.00 75.19 603 ASP A CA 1
ATOM 4662 C C . ASP A 1 603 ? -23.863 -32.674 5.097 1.00 75.19 603 ASP A C 1
ATOM 4664 O O . ASP A 1 603 ? -24.082 -31.772 5.912 1.00 75.19 603 ASP A O 1
ATOM 4668 N N . PRO A 1 604 ? -24.129 -32.507 3.785 1.00 68.06 604 PRO A N 1
ATOM 4669 C CA . PRO A 1 604 ? -24.683 -31.266 3.250 1.00 68.06 604 PRO A CA 1
ATOM 4670 C C . PRO A 1 604 ? -26.074 -30.909 3.783 1.00 68.06 604 PRO A C 1
ATOM 4672 O O . PRO A 1 604 ? -26.463 -29.741 3.722 1.00 68.06 604 PRO A O 1
ATOM 4675 N N . GLU A 1 605 ? -26.807 -31.898 4.299 1.00 74.81 605 GLU A N 1
ATOM 4676 C CA . GLU A 1 605 ? -28.122 -31.723 4.921 1.00 74.81 605 GLU A CA 1
ATOM 4677 C C . GLU A 1 605 ? -28.016 -31.311 6.407 1.00 74.81 605 GLU A C 1
ATOM 4679 O O . GLU A 1 605 ? -29.001 -30.870 7.004 1.00 74.81 605 GLU A O 1
ATOM 4684 N N . ASP A 1 606 ? -26.826 -31.390 7.019 1.00 82.19 606 ASP A N 1
ATOM 4685 C CA . ASP A 1 606 ? -26.575 -30.910 8.380 1.00 82.19 606 ASP A CA 1
ATOM 4686 C C . ASP A 1 606 ? -26.264 -29.406 8.376 1.00 82.19 606 ASP A C 1
ATOM 4688 O O . ASP A 1 606 ? -25.133 -28.956 8.165 1.00 82.19 606 ASP A O 1
ATOM 4692 N N . ALA A 1 607 ? -27.292 -28.607 8.663 1.00 77.25 607 ALA A N 1
ATOM 4693 C CA . ALA A 1 607 ? -27.191 -27.153 8.722 1.00 77.25 607 ALA A CA 1
ATOM 4694 C C . ALA A 1 607 ? -26.128 -26.646 9.720 1.00 77.25 607 ALA A C 1
ATOM 4696 O O . ALA A 1 607 ? -25.519 -25.603 9.476 1.00 77.25 607 ALA A O 1
ATOM 4697 N N . ALA A 1 608 ? -25.885 -27.360 10.825 1.00 77.62 608 ALA A N 1
ATOM 4698 C CA . ALA A 1 608 ? -24.912 -26.945 11.834 1.00 77.62 608 ALA A CA 1
ATOM 4699 C C . ALA A 1 608 ? -23.474 -27.207 11.370 1.00 77.62 608 ALA A C 1
ATOM 4701 O O . ALA A 1 608 ? -22.604 -26.359 11.571 1.00 77.62 608 ALA A O 1
ATOM 4702 N N . ALA A 1 609 ? -23.234 -28.337 10.699 1.00 76.75 609 ALA A N 1
ATOM 4703 C CA . ALA A 1 609 ? -21.945 -28.630 10.076 1.00 76.75 609 ALA A CA 1
ATOM 4704 C C . ALA A 1 609 ? -21.665 -27.706 8.877 1.00 76.75 609 ALA A C 1
ATOM 4706 O O . ALA A 1 609 ? -20.524 -27.312 8.648 1.00 76.75 609 ALA A O 1
ATOM 4707 N N . MET A 1 610 ? -22.710 -27.322 8.141 1.00 77.50 610 MET A N 1
ATOM 4708 C CA . MET A 1 610 ? -22.624 -26.491 6.941 1.00 77.50 610 MET A CA 1
ATOM 4709 C C . MET A 1 610 ? -22.389 -24.998 7.236 1.00 77.50 610 MET A C 1
ATOM 4711 O O . MET A 1 610 ? -21.779 -24.293 6.428 1.00 77.50 610 MET A O 1
ATOM 4715 N N . ALA A 1 611 ? -22.853 -24.489 8.381 1.00 78.00 611 ALA A N 1
ATOM 4716 C CA . ALA A 1 611 ? -22.782 -23.061 8.700 1.00 78.00 611 ALA A CA 1
ATOM 4717 C C . ALA A 1 611 ? -21.346 -22.477 8.710 1.00 78.00 611 ALA A C 1
ATOM 4719 O O . ALA A 1 611 ? -21.141 -21.430 8.089 1.00 78.00 611 ALA A O 1
ATOM 4720 N N . PRO A 1 612 ? -20.326 -23.120 9.320 1.00 75.44 612 PRO A N 1
ATOM 4721 C CA . PRO A 1 612 ? -18.941 -22.642 9.254 1.00 75.44 612 PRO A CA 1
ATOM 4722 C C . PRO A 1 612 ? -18.388 -22.587 7.825 1.00 75.44 612 PRO A C 1
ATOM 4724 O O . PRO A 1 612 ? -17.705 -21.631 7.460 1.00 75.44 612 PRO A O 1
ATOM 4727 N N . TYR A 1 613 ? -18.730 -23.582 7.002 1.00 78.38 613 TYR A N 1
ATOM 4728 C CA . TYR A 1 613 ? -18.306 -23.652 5.606 1.00 78.38 613 TYR A CA 1
ATOM 4729 C C . TYR A 1 613 ? -18.909 -22.512 4.773 1.00 78.38 613 TYR A C 1
ATOM 4731 O O . TYR A 1 613 ? -18.178 -21.787 4.094 1.00 78.38 613 TYR A O 1
ATOM 4739 N N . ARG A 1 614 ? -20.224 -22.273 4.899 1.00 79.38 614 ARG A N 1
ATOM 4740 C CA . ARG A 1 614 ? -20.902 -21.137 4.248 1.00 79.38 614 ARG A CA 1
ATOM 4741 C C . ARG A 1 614 ? -20.298 -19.804 4.667 1.00 79.38 614 ARG A C 1
ATOM 4743 O O . ARG A 1 614 ? -20.011 -18.975 3.812 1.00 79.38 614 ARG A O 1
ATOM 4750 N N . ARG A 1 615 ? -20.020 -19.623 5.962 1.00 77.31 615 ARG A N 1
ATOM 4751 C CA . ARG A 1 615 ? -19.418 -18.392 6.488 1.00 77.31 615 ARG A CA 1
ATOM 4752 C C . ARG A 1 615 ? -18.018 -18.133 5.923 1.00 77.31 615 ARG A C 1
ATOM 4754 O O . ARG A 1 615 ? -17.734 -17.007 5.529 1.00 77.31 615 ARG A O 1
ATOM 4761 N N . SER A 1 616 ? -17.161 -19.153 5.845 1.00 80.06 616 SER A N 1
ATOM 4762 C CA . SER A 1 616 ? -15.820 -19.027 5.247 1.00 80.06 616 SER A CA 1
ATOM 4763 C C . SER A 1 616 ? -15.899 -18.619 3.770 1.00 80.06 616 SER A C 1
ATOM 4765 O O . SER A 1 616 ? -15.249 -17.664 3.340 1.00 80.06 616 SER A O 1
ATOM 4767 N N . ARG A 1 617 ? -16.779 -19.278 3.005 1.00 81.12 617 ARG A N 1
ATOM 4768 C CA . ARG A 1 617 ? -17.021 -18.987 1.583 1.00 81.12 617 ARG A CA 1
ATOM 4769 C C . ARG A 1 617 ? -17.590 -17.579 1.373 1.00 81.12 617 ARG A C 1
ATOM 4771 O O . ARG A 1 617 ? -17.148 -16.869 0.471 1.00 81.12 617 ARG A O 1
ATOM 4778 N N . ALA A 1 618 ? -18.517 -17.160 2.234 1.00 83.56 618 ALA A N 1
ATOM 4779 C CA . ALA A 1 618 ? -19.125 -15.834 2.251 1.00 83.56 618 ALA A CA 1
ATOM 4780 C C . ALA A 1 618 ? -18.099 -14.721 2.482 1.00 83.56 618 ALA A C 1
ATOM 4782 O O . ALA A 1 618 ? -18.095 -13.755 1.729 1.00 83.56 618 ALA A O 1
ATOM 4783 N N . ILE A 1 619 ? -17.207 -14.868 3.468 1.00 74.19 619 ILE A N 1
ATOM 4784 C CA . ILE A 1 619 ? -16.170 -13.867 3.774 1.00 74.19 619 ILE A CA 1
ATOM 4785 C C . ILE A 1 619 ? -15.243 -13.670 2.571 1.00 74.19 619 ILE A C 1
ATOM 4787 O O . ILE A 1 619 ? -15.049 -12.545 2.118 1.00 74.19 619 ILE A O 1
ATOM 4791 N N . LYS A 1 620 ? -14.724 -14.767 2.008 1.00 82.25 620 LYS A N 1
ATOM 4792 C CA . LYS A 1 620 ? -13.803 -14.717 0.861 1.00 82.25 620 LYS A CA 1
ATOM 4793 C C . LYS A 1 620 ? -14.474 -14.154 -0.400 1.00 82.25 620 LYS A C 1
ATOM 4795 O O . LYS A 1 620 ? -13.847 -13.418 -1.154 1.00 82.25 620 LYS A O 1
ATOM 4800 N N . THR A 1 621 ? -15.750 -14.482 -0.618 1.00 84.25 621 THR A N 1
ATOM 4801 C CA . THR A 1 621 ? -16.534 -13.977 -1.759 1.00 84.25 621 THR A CA 1
ATOM 4802 C C . THR A 1 621 ? -16.899 -12.505 -1.590 1.00 84.25 621 THR A C 1
ATOM 4804 O O . THR A 1 621 ? -16.806 -11.743 -2.545 1.00 84.25 621 THR A O 1
ATOM 4807 N N . ARG A 1 622 ? -17.277 -12.089 -0.376 1.00 83.88 622 ARG A N 1
ATOM 4808 C CA . ARG A 1 622 ? -17.559 -10.689 -0.048 1.00 83.88 622 ARG A CA 1
ATOM 4809 C C . ARG A 1 622 ? -16.326 -9.823 -0.283 1.00 83.88 622 ARG A C 1
ATOM 4811 O O . ARG A 1 622 ? -16.449 -8.817 -0.963 1.00 83.88 622 ARG A O 1
ATOM 4818 N N . ALA A 1 623 ? -15.155 -10.273 0.170 1.00 74.00 623 ALA A N 1
ATOM 4819 C CA . ALA A 1 623 ? -13.896 -9.573 -0.072 1.00 74.00 623 ALA A CA 1
ATOM 4820 C C . ALA A 1 623 ? -13.621 -9.357 -1.573 1.00 74.00 623 ALA A C 1
ATOM 4822 O O . ALA A 1 623 ? -13.198 -8.275 -1.955 1.00 74.00 623 ALA A O 1
ATOM 4823 N N . ALA A 1 624 ? -13.921 -10.353 -2.418 1.00 81.00 624 ALA A N 1
ATOM 4824 C CA . ALA A 1 624 ? -13.771 -10.240 -3.872 1.00 81.00 624 ALA A CA 1
ATOM 4825 C C . ALA A 1 624 ? -14.787 -9.276 -4.520 1.00 81.00 624 ALA A C 1
ATOM 4827 O O . ALA A 1 624 ? -14.464 -8.517 -5.426 1.00 81.00 624 ALA A O 1
ATOM 4828 N N . LEU A 1 625 ? -16.040 -9.280 -4.059 1.00 81.81 625 LEU A N 1
ATOM 4829 C CA . LEU A 1 625 ? -17.040 -8.321 -4.543 1.00 81.81 625 LEU A CA 1
ATOM 4830 C C . LEU A 1 625 ? -16.694 -6.887 -4.120 1.00 81.81 625 LEU A C 1
ATOM 4832 O O . LEU A 1 625 ? -16.882 -5.947 -4.892 1.00 81.81 625 LEU A O 1
ATOM 4836 N N . ASP A 1 626 ? -16.194 -6.724 -2.895 1.00 74.19 626 ASP A N 1
ATOM 4837 C CA . ASP A 1 626 ? -15.833 -5.424 -2.337 1.00 74.19 626 ASP A CA 1
ATOM 4838 C C . ASP A 1 626 ? -14.578 -4.836 -3.004 1.00 74.19 626 ASP A C 1
ATOM 4840 O O . ASP A 1 626 ? -14.503 -3.617 -3.144 1.00 74.19 626 ASP A O 1
ATOM 4844 N N . SER A 1 627 ? -13.665 -5.672 -3.515 1.00 64.19 627 SER A N 1
ATOM 4845 C CA . SER A 1 627 ? -12.512 -5.257 -4.333 1.00 64.19 627 SER A CA 1
ATOM 4846 C C . SER A 1 627 ? -12.857 -4.947 -5.800 1.00 64.19 627 SER A C 1
ATOM 4848 O O . SER A 1 627 ? -11.965 -4.666 -6.596 1.00 64.19 627 SER A O 1
ATOM 4850 N N . GLY A 1 628 ? -14.140 -4.986 -6.184 1.00 76.31 628 GLY A N 1
ATOM 4851 C CA . GLY A 1 628 ? -14.588 -4.680 -7.547 1.00 76.31 628 GLY A CA 1
ATOM 4852 C C . GLY A 1 628 ? -14.444 -5.835 -8.544 1.00 76.31 628 GLY A C 1
ATOM 4853 O O . GLY A 1 628 ? -14.653 -5.632 -9.742 1.00 76.31 628 GLY A O 1
ATOM 4854 N N . GLU A 1 629 ? -14.133 -7.048 -8.080 1.00 87.75 629 GLU A N 1
ATOM 4855 C CA . GLU A 1 629 ? -14.072 -8.234 -8.936 1.00 87.75 629 GLU A CA 1
ATOM 4856 C C . GLU A 1 629 ? -15.486 -8.711 -9.318 1.00 87.75 629 GLU A C 1
ATOM 4858 O O . GLU A 1 629 ? -16.442 -8.647 -8.539 1.00 87.75 629 GLU A O 1
ATOM 4863 N N . VAL A 1 630 ? -15.631 -9.264 -10.525 1.00 92.44 630 VAL A N 1
ATOM 4864 C CA . VAL A 1 630 ? -16.833 -10.019 -10.900 1.00 92.44 630 VAL A CA 1
ATOM 4865 C C . VAL A 1 630 ? -16.637 -11.469 -10.495 1.00 92.44 630 VAL A C 1
ATOM 4867 O O . VAL A 1 630 ? -15.748 -12.155 -10.997 1.00 92.44 630 VAL A O 1
ATOM 4870 N N . VAL A 1 631 ? -17.495 -11.952 -9.602 1.00 91.56 631 VAL A N 1
ATOM 4871 C CA . VAL A 1 631 ? -17.394 -13.310 -9.071 1.00 91.56 631 VAL A CA 1
ATOM 4872 C C . VAL A 1 631 ? -18.312 -14.260 -9.839 1.00 91.56 631 VAL A C 1
ATOM 4874 O O . VAL A 1 631 ? -19.522 -14.050 -9.914 1.00 91.56 631 VAL A O 1
ATOM 4877 N N . LEU A 1 632 ? -17.746 -15.341 -10.377 1.00 89.44 632 LEU A N 1
ATOM 4878 C CA . LEU A 1 632 ? -18.475 -16.435 -11.015 1.00 89.44 632 LEU A CA 1
ATOM 4879 C C . LEU A 1 632 ? -18.376 -17.688 -10.154 1.00 89.44 632 LEU A C 1
ATOM 4881 O O . LEU A 1 632 ? -17.315 -18.023 -9.636 1.00 89.44 632 LEU A O 1
ATOM 4885 N N . THR A 1 633 ? -19.460 -18.447 -10.056 1.00 84.62 633 THR A N 1
ATOM 4886 C CA . THR A 1 633 ? -19.425 -19.783 -9.447 1.00 84.62 633 THR A CA 1
ATOM 4887 C C . THR A 1 633 ? -19.736 -20.849 -10.484 1.00 84.62 633 THR A C 1
ATOM 4889 O O . THR A 1 633 ? -20.646 -20.685 -11.289 1.00 84.62 633 THR A O 1
ATOM 4892 N N . SER A 1 634 ? -18.973 -21.943 -10.486 1.00 70.94 634 SER A N 1
ATOM 4893 C CA . SER A 1 634 ? -19.120 -23.067 -11.421 1.00 70.94 634 SER A CA 1
ATOM 4894 C C . SER A 1 634 ? -20.147 -24.121 -10.969 1.00 70.94 634 SER A C 1
ATOM 4896 O O . SER A 1 634 ? -20.322 -25.129 -11.658 1.00 70.94 634 SER A O 1
ATOM 4898 N N . GLY A 1 635 ? -20.868 -23.902 -9.857 1.00 65.19 635 GLY A N 1
ATOM 4899 C CA . GLY A 1 635 ? -21.721 -24.919 -9.236 1.00 65.19 635 GLY A CA 1
ATOM 4900 C C . GLY A 1 635 ? -23.104 -24.450 -8.775 1.00 65.19 635 GLY A C 1
ATOM 4901 O O . GLY A 1 635 ? -23.229 -23.519 -7.992 1.00 65.19 635 GLY A O 1
ATOM 4902 N N . GLY A 1 636 ? -24.117 -25.195 -9.236 1.00 65.75 636 GLY A N 1
ATOM 4903 C CA . GLY A 1 636 ? -25.442 -25.413 -8.650 1.00 65.75 636 GLY A CA 1
ATOM 4904 C C . GLY A 1 636 ? -26.130 -24.244 -7.963 1.00 65.75 636 GLY A C 1
ATOM 4905 O O . GLY A 1 636 ? -25.901 -23.997 -6.792 1.00 65.75 636 GLY A O 1
ATOM 4906 N N . TRP A 1 637 ? -27.109 -23.647 -8.625 1.00 77.06 637 TRP A N 1
ATOM 4907 C CA . TRP A 1 637 ? -28.069 -22.757 -7.975 1.00 77.06 637 TRP A CA 1
ATOM 4908 C C . TRP A 1 637 ? -29.287 -23.549 -7.482 1.00 77.06 637 TRP A C 1
ATOM 4910 O O . TRP A 1 637 ? -29.537 -24.685 -7.908 1.00 77.06 637 TRP A O 1
ATOM 4920 N N . GLU A 1 638 ? -30.048 -22.994 -6.542 1.00 73.62 638 GLU A N 1
ATOM 4921 C CA . GLU A 1 638 ? -31.278 -23.630 -6.053 1.00 73.62 638 GLU A CA 1
ATOM 4922 C C . GLU A 1 638 ? -32.360 -23.744 -7.143 1.00 73.62 638 GLU A C 1
ATOM 4924 O O . GLU A 1 638 ? -33.167 -24.682 -7.114 1.00 73.62 638 GLU A O 1
ATOM 4929 N N . ASP A 1 639 ? -32.320 -22.866 -8.150 1.00 68.56 639 ASP A N 1
ATOM 4930 C CA . ASP A 1 639 ? -33.239 -22.870 -9.286 1.00 68.56 639 ASP A CA 1
ATOM 4931 C C . ASP A 1 639 ? -33.096 -24.153 -10.148 1.00 68.56 639 ASP A C 1
ATOM 4933 O O . ASP A 1 639 ? -31.983 -24.530 -10.531 1.00 68.56 639 ASP A O 1
ATOM 4937 N N . PRO A 1 640 ? -34.206 -24.849 -10.481 1.00 56.22 640 PRO A N 1
ATOM 4938 C CA . PRO A 1 640 ? -34.198 -26.088 -11.262 1.00 56.22 640 PRO A CA 1
ATOM 4939 C C . PRO A 1 640 ? -33.548 -25.993 -12.647 1.00 56.22 640 PRO A C 1
ATOM 4941 O O . PRO A 1 640 ? -32.973 -26.984 -13.100 1.00 56.22 640 PRO A O 1
ATOM 4944 N N . MET A 1 641 ? -33.636 -24.835 -13.304 1.00 53.50 641 MET A N 1
ATOM 4945 C CA . MET A 1 641 ? -32.998 -24.559 -14.589 1.00 53.50 641 MET A CA 1
ATOM 4946 C C . MET A 1 641 ? -31.537 -24.130 -14.442 1.00 53.50 641 MET A C 1
ATOM 4948 O O . MET A 1 641 ? -30.802 -24.279 -15.406 1.00 53.50 641 MET A O 1
ATOM 4952 N N . ALA A 1 642 ? -31.090 -23.689 -13.260 1.00 51.53 642 ALA A N 1
ATOM 4953 C CA . ALA A 1 642 ? -29.714 -23.259 -12.980 1.00 51.53 642 ALA A CA 1
ATOM 4954 C C . ALA A 1 642 ? -28.873 -24.277 -12.166 1.00 51.53 642 ALA A C 1
ATOM 4956 O O . ALA A 1 642 ? -27.718 -24.021 -11.820 1.00 51.53 642 ALA A O 1
ATOM 4957 N N . ARG A 1 643 ? -29.395 -25.491 -11.921 1.00 51.22 643 ARG A N 1
ATOM 4958 C CA . ARG A 1 643 ? -28.733 -26.569 -11.138 1.00 51.22 643 ARG A CA 1
ATOM 4959 C C . ARG A 1 643 ? -27.350 -26.998 -11.626 1.00 51.22 643 ARG A C 1
ATOM 4961 O O . ARG A 1 643 ? -26.589 -27.608 -10.886 1.00 51.22 643 ARG A O 1
ATOM 4968 N N . ILE A 1 644 ? -27.058 -26.734 -12.885 1.00 55.12 644 ILE A N 1
ATOM 4969 C CA . ILE A 1 644 ? -25.819 -27.083 -13.560 1.00 55.12 644 ILE A CA 1
ATOM 4970 C C . ILE A 1 644 ? -25.363 -25.855 -14.341 1.00 55.12 644 ILE A C 1
ATOM 4972 O O . ILE A 1 644 ? -25.068 -26.010 -15.502 1.00 55.12 644 ILE A O 1
ATOM 4976 N N . TRP A 1 645 ? -25.375 -24.620 -13.837 1.00 66.62 645 TRP A N 1
ATOM 4977 C CA . TRP A 1 645 ? -25.072 -23.431 -14.664 1.00 66.62 645 TRP A CA 1
ATOM 4978 C C . TRP A 1 645 ? -24.183 -22.468 -13.877 1.00 66.62 645 TRP A C 1
ATOM 4980 O O . TRP A 1 645 ? -24.460 -22.259 -12.698 1.00 66.62 645 TRP A O 1
ATOM 4990 N N . PRO A 1 646 ? -23.120 -21.897 -14.471 1.00 70.44 646 PRO A N 1
ATOM 4991 C CA . PRO A 1 646 ? -22.421 -20.801 -13.846 1.00 70.44 646 PRO A CA 1
ATOM 4992 C C . PRO A 1 646 ? -23.325 -19.572 -13.800 1.00 70.44 646 PRO A C 1
ATOM 4994 O O . PRO A 1 646 ? -24.113 -19.326 -14.715 1.00 70.44 646 PRO A O 1
ATOM 4997 N N . GLY A 1 647 ? -23.218 -18.829 -12.709 1.00 84.12 647 GLY A N 1
ATOM 4998 C CA . GLY A 1 647 ? -23.904 -17.558 -12.527 1.00 84.12 647 GLY A CA 1
ATOM 4999 C C . GLY A 1 647 ? -22.947 -16.529 -11.950 1.00 84.12 647 GLY A C 1
ATOM 5000 O O . GLY A 1 647 ? -21.867 -16.881 -11.463 1.00 84.12 647 GLY A O 1
ATOM 5001 N N . ILE A 1 648 ? -23.354 -15.267 -12.027 1.00 90.12 648 ILE A N 1
ATOM 5002 C CA . ILE A 1 648 ? -22.595 -14.144 -11.479 1.00 90.12 648 ILE A CA 1
ATOM 5003 C C . ILE A 1 648 ? -23.110 -13.886 -10.071 1.00 90.12 648 ILE A C 1
ATOM 5005 O O . ILE A 1 648 ? -24.299 -13.628 -9.892 1.00 90.12 648 ILE A O 1
ATOM 5009 N N . VAL A 1 649 ? -22.232 -13.960 -9.075 1.00 90.88 649 VAL A N 1
ATOM 5010 C CA . VAL A 1 649 ? -22.579 -13.599 -7.699 1.00 90.88 649 VAL A CA 1
ATOM 5011 C C . VAL A 1 649 ? -22.776 -12.085 -7.645 1.00 90.88 649 VAL A C 1
ATOM 5013 O O . VAL A 1 649 ? -21.918 -11.313 -8.069 1.00 90.88 649 VAL A O 1
ATOM 5016 N N . THR A 1 650 ? -23.936 -11.669 -7.157 1.00 89.88 650 THR A N 1
ATOM 5017 C CA . THR A 1 650 ? -24.346 -10.267 -7.044 1.00 89.88 650 THR A CA 1
ATOM 5018 C C . THR A 1 650 ? -24.267 -9.780 -5.605 1.00 89.88 650 THR A C 1
ATOM 5020 O O . THR A 1 650 ? -24.005 -8.600 -5.388 1.00 89.88 650 THR A O 1
ATOM 5023 N N . ASP A 1 651 ? -24.471 -10.669 -4.626 1.00 89.06 651 ASP A N 1
ATOM 5024 C CA . ASP A 1 651 ? -24.445 -10.328 -3.204 1.00 89.06 651 ASP A CA 1
ATOM 5025 C C . ASP A 1 651 ? -24.202 -11.564 -2.312 1.00 89.06 651 ASP A C 1
ATOM 5027 O O . ASP A 1 651 ? -24.201 -12.706 -2.774 1.00 89.06 651 ASP A O 1
ATOM 5031 N N . VAL A 1 652 ? -24.013 -11.339 -1.012 1.00 88.38 652 VAL A N 1
ATOM 5032 C CA . VAL A 1 652 ? -23.933 -12.371 0.032 1.00 88.38 652 VAL A CA 1
ATOM 5033 C C . VAL A 1 652 ? -24.913 -12.023 1.150 1.00 88.38 652 VAL A C 1
ATOM 5035 O O . VAL A 1 652 ? -24.780 -10.991 1.805 1.00 88.38 652 VAL A O 1
ATOM 5038 N N . ASP A 1 653 ? -25.912 -12.862 1.396 1.00 85.31 653 ASP A N 1
ATOM 5039 C CA . ASP A 1 653 ? -26.938 -12.533 2.383 1.00 85.31 653 ASP A CA 1
ATOM 5040 C C . ASP A 1 653 ? -26.428 -12.623 3.838 1.00 85.31 653 ASP A C 1
ATOM 5042 O O . ASP A 1 653 ? -25.326 -13.097 4.124 1.00 85.31 653 ASP A O 1
ATOM 5046 N N . ALA A 1 654 ? -27.251 -12.169 4.789 1.00 77.44 654 ALA A N 1
ATOM 5047 C CA . ALA A 1 654 ? -26.906 -12.159 6.214 1.00 77.44 654 ALA A CA 1
ATOM 5048 C C . ALA A 1 654 ? -26.645 -13.557 6.815 1.00 77.44 654 ALA A C 1
ATOM 5050 O O . ALA A 1 654 ? -26.060 -13.658 7.892 1.00 77.44 654 ALA A O 1
ATOM 5051 N N . ASN A 1 655 ? -27.072 -14.627 6.139 1.00 78.00 655 ASN A N 1
ATOM 5052 C CA . ASN A 1 655 ? -26.840 -16.008 6.561 1.00 78.00 655 ASN A CA 1
ATOM 5053 C C . ASN A 1 655 ? -25.554 -16.591 5.950 1.00 78.00 655 ASN A C 1
ATOM 5055 O O . ASN A 1 655 ? -25.197 -17.730 6.255 1.00 78.00 655 ASN A O 1
ATOM 5059 N N . GLY A 1 656 ? -24.851 -15.821 5.113 1.00 79.38 656 GLY A N 1
ATOM 5060 C CA . GLY A 1 656 ? -23.673 -16.271 4.382 1.00 79.38 656 GLY A CA 1
ATOM 5061 C C . GLY A 1 656 ? -24.006 -17.071 3.121 1.00 79.38 656 GLY A C 1
ATOM 5062 O O . GLY A 1 656 ? -23.135 -17.777 2.614 1.00 79.38 656 GLY A O 1
ATOM 5063 N N . ASP A 1 657 ? -25.239 -16.989 2.613 1.00 86.12 657 ASP A N 1
ATOM 5064 C CA . ASP A 1 657 ? -25.592 -17.589 1.327 1.00 86.12 657 ASP A CA 1
ATOM 5065 C C . ASP A 1 657 ? -25.221 -16.633 0.184 1.00 86.12 657 ASP A C 1
ATOM 5067 O O . ASP A 1 657 ? -25.470 -15.428 0.250 1.00 86.12 657 ASP A O 1
ATOM 5071 N N . LEU A 1 658 ? -24.635 -17.167 -0.891 1.00 89.06 658 LEU A N 1
ATOM 5072 C CA . LEU A 1 658 ? -24.311 -16.371 -2.076 1.00 89.06 658 LEU A CA 1
ATOM 5073 C C . LEU A 1 658 ? -25.579 -16.163 -2.911 1.00 89.06 658 LEU A C 1
ATOM 5075 O O . LEU A 1 658 ? -26.288 -17.129 -3.212 1.00 89.06 658 LEU A O 1
ATOM 5079 N N . LEU A 1 659 ? -25.839 -14.919 -3.303 1.00 89.44 659 LEU A N 1
ATOM 5080 C CA . LEU A 1 659 ? -26.930 -14.517 -4.185 1.00 89.44 659 LEU A CA 1
ATOM 5081 C C . LEU A 1 659 ? -26.376 -14.164 -5.565 1.00 89.44 659 LEU A C 1
ATOM 5083 O O . LEU A 1 659 ? -25.270 -13.632 -5.662 1.00 89.44 659 LEU A O 1
ATOM 5087 N N . GLY A 1 660 ? -27.113 -14.445 -6.641 1.00 89.38 660 GLY A N 1
ATOM 5088 C CA . GLY A 1 660 ? -26.587 -14.168 -7.973 1.00 89.38 660 GLY A CA 1
ATOM 5089 C C . GLY A 1 660 ? -27.551 -14.199 -9.148 1.00 89.38 660 GLY A C 1
ATOM 5090 O O . GLY A 1 660 ? -28.662 -14.740 -9.104 1.00 89.38 660 GLY A O 1
ATOM 5091 N N . ALA A 1 661 ? -27.061 -13.613 -10.239 1.00 88.31 661 ALA A N 1
ATOM 5092 C CA . ALA A 1 661 ? -27.672 -13.630 -11.552 1.00 88.31 661 ALA A CA 1
ATOM 5093 C C . ALA A 1 661 ? -27.493 -14.992 -12.223 1.00 88.31 661 ALA A C 1
ATOM 5095 O O . ALA A 1 661 ? -26.384 -15.522 -12.306 1.00 88.31 661 ALA A O 1
ATOM 5096 N N . CYS A 1 662 ? -28.598 -15.545 -12.721 1.00 84.94 662 CYS A N 1
ATOM 5097 C CA . CYS A 1 662 ? -28.654 -16.810 -13.456 1.00 84.94 662 CYS A CA 1
ATOM 5098 C C . CYS A 1 662 ? -29.466 -16.644 -14.738 1.00 84.94 662 CYS A C 1
ATOM 5100 O O . CYS A 1 662 ? -30.193 -15.670 -14.877 1.00 84.94 662 CYS A O 1
ATOM 5102 N N . LEU A 1 663 ? -29.420 -17.634 -15.640 1.00 79.38 663 LEU A N 1
ATOM 5103 C CA . LEU A 1 663 ? -30.097 -17.574 -16.947 1.00 79.38 663 LEU A CA 1
ATOM 5104 C C . LEU A 1 663 ? -31.628 -17.417 -16.902 1.00 79.38 663 LEU A C 1
ATOM 5106 O O . LEU A 1 663 ? -32.241 -17.142 -17.934 1.00 79.38 663 LEU A O 1
ATOM 5110 N N . ASN A 1 664 ? -32.250 -17.600 -15.735 1.00 78.75 664 ASN A N 1
ATOM 5111 C CA . ASN A 1 664 ? -33.672 -17.325 -15.529 1.00 78.75 664 ASN A CA 1
ATOM 5112 C C . ASN A 1 664 ? -33.990 -15.815 -15.479 1.00 78.75 664 ASN A C 1
ATOM 5114 O O . ASN A 1 664 ? -35.159 -15.448 -15.369 1.00 78.75 664 ASN A O 1
ATOM 5118 N N . GLY A 1 665 ? -32.977 -14.945 -15.567 1.00 80.38 665 GLY A N 1
ATOM 5119 C CA . GLY A 1 665 ? -33.112 -13.491 -15.523 1.00 80.38 665 GLY A CA 1
ATOM 5120 C C . GLY A 1 665 ? -33.242 -12.910 -14.115 1.00 80.38 665 GLY A C 1
ATOM 5121 O O . GLY A 1 665 ? -33.305 -11.691 -13.981 1.00 80.38 665 GLY A O 1
ATOM 5122 N N . ALA A 1 666 ? -33.287 -13.745 -13.072 1.00 82.94 666 ALA A N 1
ATOM 5123 C CA . ALA A 1 666 ? -33.303 -13.292 -11.684 1.00 82.94 666 ALA A CA 1
ATOM 5124 C C . ALA A 1 666 ? -31.871 -13.060 -11.179 1.00 82.94 666 ALA A C 1
ATOM 5126 O O . ALA A 1 666 ? -30.955 -13.777 -11.582 1.00 82.94 666 ALA A O 1
ATOM 5127 N N . SER A 1 667 ? -31.690 -12.073 -10.298 1.00 84.06 667 SER A N 1
ATOM 5128 C CA . SER A 1 667 ? -30.393 -11.655 -9.738 1.00 84.06 667 SER A CA 1
ATOM 5129 C C . SER A 1 667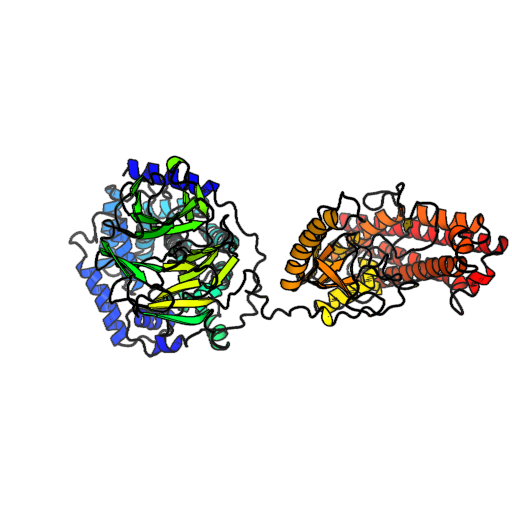 ? -30.182 -12.063 -8.277 1.00 84.06 667 SER A C 1
ATOM 5131 O O . SER A 1 667 ? -29.155 -11.726 -7.697 1.00 84.06 667 SER A O 1
ATOM 5133 N N . ASP A 1 668 ? -31.152 -12.748 -7.676 1.00 85.75 668 ASP A N 1
ATOM 5134 C CA . ASP A 1 668 ? -31.230 -13.114 -6.258 1.00 85.75 668 ASP A CA 1
ATOM 5135 C C . ASP A 1 668 ? -31.307 -14.637 -6.046 1.00 85.75 668 ASP A C 1
ATOM 5137 O O . ASP A 1 668 ? -31.748 -15.118 -5.000 1.00 85.75 668 ASP A O 1
ATOM 5141 N N . ASN A 1 669 ? -30.866 -15.420 -7.036 1.00 86.94 669 ASN A N 1
ATOM 5142 C CA . ASN A 1 669 ? -30.816 -16.873 -6.913 1.00 86.94 669 ASN A CA 1
ATOM 5143 C C . ASN A 1 669 ? -29.820 -17.263 -5.824 1.00 86.94 669 ASN A C 1
ATOM 5145 O O . ASN A 1 669 ? -28.725 -16.716 -5.775 1.00 86.94 669 ASN A O 1
ATOM 5149 N N . ARG A 1 670 ? -30.158 -18.251 -4.994 1.00 87.81 670 ARG A N 1
ATOM 5150 C CA . ARG A 1 670 ? -29.238 -18.786 -3.983 1.00 87.81 670 ARG A CA 1
ATOM 5151 C C . ARG A 1 670 ? -28.300 -19.819 -4.600 1.00 87.81 670 ARG A C 1
ATOM 5153 O O . ARG A 1 670 ? -28.760 -20.756 -5.263 1.00 87.81 670 ARG A O 1
ATOM 5160 N N . ALA A 1 671 ? -26.998 -19.659 -4.385 1.00 84.81 671 ALA A N 1
ATOM 5161 C CA . ALA A 1 671 ? -26.004 -20.647 -4.788 1.00 84.81 671 ALA A CA 1
ATOM 5162 C C . ALA A 1 671 ? -25.946 -21.794 -3.773 1.00 84.81 671 ALA A C 1
ATOM 5164 O O . ALA A 1 671 ? -26.003 -21.588 -2.561 1.00 84.81 671 ALA A O 1
ATOM 5165 N N . ARG A 1 672 ? -25.761 -23.019 -4.260 1.00 76.94 672 ARG A N 1
ATOM 5166 C CA . ARG A 1 672 ? -25.480 -24.180 -3.417 1.00 76.94 672 ARG A CA 1
ATOM 5167 C C . ARG A 1 672 ? -24.015 -24.153 -2.964 1.00 76.94 672 ARG A C 1
ATOM 5169 O O . ARG A 1 672 ? -23.150 -23.616 -3.665 1.00 76.94 672 ARG A O 1
ATOM 5176 N N . PRO A 1 673 ? -23.705 -24.779 -1.818 1.00 69.19 673 PRO A N 1
ATOM 5177 C CA . PRO A 1 673 ? -22.342 -24.953 -1.316 1.00 69.19 673 PRO A CA 1
ATOM 5178 C C . PRO A 1 673 ? -21.575 -26.015 -2.131 1.00 69.19 673 PRO A C 1
ATOM 5180 O O . PRO A 1 673 ? -21.201 -27.062 -1.617 1.00 69.19 673 PRO A O 1
ATOM 5183 N N . SER A 1 674 ? -21.406 -25.789 -3.435 1.00 67.38 674 SER A N 1
ATOM 5184 C CA . SER A 1 674 ? -20.703 -26.686 -4.357 1.00 67.38 674 SER A CA 1
ATOM 5185 C C . SER A 1 674 ? -20.048 -25.902 -5.496 1.00 67.38 674 SER A C 1
ATOM 5187 O O . SER A 1 674 ? -20.568 -24.858 -5.894 1.00 67.38 674 SER A O 1
ATOM 5189 N N . GLY A 1 675 ? -18.963 -26.437 -6.057 1.00 71.00 675 GLY A N 1
ATOM 5190 C CA . GLY A 1 675 ? -18.286 -25.893 -7.237 1.00 71.00 675 GLY A CA 1
ATOM 5191 C C . GLY A 1 675 ? -17.222 -24.836 -6.933 1.00 71.00 675 GLY A C 1
ATOM 5192 O O . GLY A 1 675 ? -17.222 -24.197 -5.882 1.00 71.00 675 GLY A O 1
ATOM 5193 N N . VAL A 1 676 ? -16.323 -24.656 -7.897 1.00 79.56 676 VAL A N 1
ATOM 5194 C CA . VAL A 1 676 ? -15.241 -23.668 -7.885 1.00 79.56 676 VAL A CA 1
ATOM 5195 C C . VAL A 1 676 ? -15.801 -22.250 -7.994 1.00 79.56 676 VAL A C 1
ATOM 5197 O O . VAL A 1 676 ? -16.704 -22.008 -8.800 1.00 79.56 676 VAL A O 1
ATOM 5200 N N . ILE A 1 677 ? -15.253 -21.317 -7.216 1.00 86.38 677 ILE A N 1
ATOM 5201 C CA . ILE A 1 677 ? -15.535 -19.886 -7.338 1.00 86.38 677 ILE A CA 1
ATOM 5202 C C . ILE A 1 677 ? -14.333 -19.196 -7.980 1.00 86.38 677 ILE A C 1
ATOM 5204 O O . ILE A 1 677 ? -13.193 -19.408 -7.571 1.00 86.38 677 ILE A O 1
ATOM 5208 N N . TRP A 1 678 ? -14.614 -18.352 -8.960 1.00 90.12 678 TRP A N 1
ATOM 5209 C CA . TRP A 1 678 ? -13.649 -17.542 -9.682 1.00 90.12 678 TRP A CA 1
ATOM 5210 C C . TRP A 1 678 ? -13.929 -16.070 -9.429 1.00 90.12 678 TRP A C 1
ATOM 5212 O O . TRP A 1 678 ? -15.083 -15.650 -9.481 1.00 90.12 678 TRP A O 1
ATOM 5222 N N . ALA A 1 679 ? -12.880 -15.295 -9.188 1.00 91.88 679 ALA A N 1
ATOM 5223 C CA . ALA A 1 679 ? -12.932 -13.843 -9.195 1.00 91.88 679 ALA A CA 1
ATOM 5224 C C . ALA A 1 679 ? -12.216 -13.332 -10.450 1.00 91.88 679 ALA A C 1
ATOM 5226 O O . ALA A 1 679 ? -11.113 -13.793 -10.769 1.00 91.88 679 ALA A O 1
ATOM 5227 N N . LEU A 1 680 ? -12.885 -12.441 -11.184 1.00 92.56 680 LEU A N 1
ATOM 5228 C CA . LEU A 1 680 ? -12.367 -11.796 -12.385 1.00 92.56 680 LEU A CA 1
ATOM 5229 C C . LEU A 1 680 ? -12.151 -10.306 -12.138 1.00 92.56 680 LEU A C 1
ATOM 5231 O O . LEU A 1 680 ? -13.069 -9.615 -11.697 1.00 92.56 680 LEU A O 1
ATOM 5235 N N . SER A 1 681 ? -10.983 -9.804 -12.515 1.00 91.06 681 SER A N 1
ATOM 5236 C CA . SER A 1 681 ? -10.641 -8.379 -12.486 1.00 91.06 681 SER A CA 1
ATOM 5237 C C . SER A 1 681 ? -10.078 -7.926 -13.828 1.00 91.06 681 SER A C 1
ATOM 5239 O O . SER A 1 681 ? -9.671 -8.736 -14.666 1.00 91.06 681 SER A O 1
ATOM 5241 N N . ALA A 1 682 ? -10.061 -6.615 -14.061 1.00 85.94 682 ALA A N 1
ATOM 5242 C CA . ALA A 1 682 ? -9.266 -6.059 -15.148 1.00 85.94 682 ALA A CA 1
ATOM 5243 C C . ALA A 1 682 ? -7.774 -6.228 -14.822 1.00 85.94 682 ALA A C 1
ATOM 5245 O O . ALA A 1 682 ? -7.368 -6.036 -13.682 1.00 85.94 682 ALA A O 1
ATOM 5246 N N . GLY A 1 683 ? -6.951 -6.564 -15.814 1.00 78.50 683 GLY A N 1
ATOM 5247 C CA . GLY A 1 683 ? -5.506 -6.628 -15.614 1.00 78.50 683 GLY A CA 1
ATOM 5248 C C . GLY A 1 683 ? -4.748 -6.938 -16.895 1.00 78.50 683 GLY A C 1
ATOM 5249 O O . GLY A 1 683 ? -5.316 -7.451 -17.862 1.00 78.50 683 GLY A O 1
ATOM 5250 N N . GLU A 1 684 ? -3.461 -6.602 -16.920 1.00 74.25 684 GLU A N 1
ATOM 5251 C CA . GLU A 1 684 ? -2.620 -6.907 -18.076 1.00 74.25 684 GLU A CA 1
ATOM 5252 C C . GLU A 1 684 ? -2.393 -8.426 -18.204 1.00 74.25 684 GLU A C 1
ATOM 5254 O O . GLU A 1 684 ? -2.122 -9.085 -17.191 1.00 74.25 684 GLU A O 1
ATOM 5259 N N . PRO A 1 685 ? -2.511 -8.998 -19.422 1.00 80.69 685 PRO A N 1
ATOM 5260 C CA . PRO A 1 685 ? -2.229 -10.409 -19.663 1.00 80.69 685 PRO A CA 1
ATOM 5261 C C . PRO A 1 685 ? -0.776 -10.747 -19.327 1.00 80.69 685 PRO A C 1
ATOM 5263 O O . PRO A 1 685 ? 0.139 -10.027 -19.726 1.00 80.69 685 PRO A O 1
ATOM 5266 N N . SER A 1 686 ? -0.557 -11.885 -18.670 1.00 83.50 686 SER A N 1
ATOM 5267 C CA . SER A 1 686 ? 0.796 -12.397 -18.410 1.00 83.50 686 SER A CA 1
ATOM 5268 C C . SER A 1 686 ? 1.430 -13.024 -19.656 1.00 83.50 686 SER A C 1
ATOM 5270 O O . SER A 1 686 ? 2.652 -13.067 -19.795 1.00 83.50 686 SER A O 1
ATOM 5272 N N . ARG A 1 687 ? 0.582 -13.497 -20.577 1.00 89.25 687 ARG A N 1
ATOM 5273 C CA . ARG A 1 687 ? 0.952 -14.142 -21.835 1.00 89.25 687 ARG A CA 1
ATOM 5274 C C . ARG A 1 687 ? 0.539 -13.286 -23.018 1.00 89.25 687 ARG A C 1
ATOM 5276 O O . ARG A 1 687 ? -0.498 -12.621 -23.017 1.00 89.25 687 ARG A O 1
ATOM 5283 N N . THR A 1 688 ? 1.322 -13.343 -24.087 1.00 88.75 688 THR A N 1
ATOM 5284 C CA . THR A 1 688 ? 0.930 -12.720 -25.347 1.00 88.75 688 THR A CA 1
ATOM 5285 C C . THR A 1 688 ? -0.320 -13.395 -25.899 1.00 88.75 688 THR A C 1
ATOM 5287 O O . THR A 1 688 ? -0.558 -14.593 -25.728 1.00 88.75 688 THR A O 1
ATOM 5290 N N . ARG A 1 689 ? -1.106 -12.645 -26.674 1.00 87.31 689 ARG A N 1
ATOM 5291 C CA . ARG A 1 689 ? -2.300 -13.199 -27.318 1.00 87.31 689 ARG A CA 1
ATOM 5292 C C . ARG A 1 689 ? -1.997 -14.415 -28.208 1.00 87.31 689 ARG A C 1
ATOM 5294 O O . ARG A 1 689 ? -2.845 -15.288 -28.359 1.00 87.31 689 ARG A O 1
ATOM 5301 N N . HIS A 1 690 ? -0.800 -14.471 -28.790 1.00 87.75 690 HIS A N 1
ATOM 5302 C CA . HIS A 1 690 ? -0.349 -15.605 -29.592 1.00 87.75 690 HIS A CA 1
ATOM 5303 C C . HIS A 1 690 ? -0.149 -16.872 -28.749 1.00 87.75 690 HIS A C 1
ATOM 5305 O O . HIS A 1 690 ? -0.591 -17.943 -29.153 1.00 87.75 690 HIS A O 1
ATOM 5311 N N . GLU A 1 691 ? 0.480 -16.752 -27.579 1.00 90.31 691 GLU A N 1
ATOM 5312 C CA . GLU A 1 691 ? 0.681 -17.874 -26.655 1.00 90.31 691 GLU A CA 1
ATOM 5313 C C . GLU A 1 691 ? -0.657 -18.420 -26.157 1.00 90.31 691 GLU A C 1
ATOM 5315 O O . GLU A 1 691 ? -0.878 -19.627 -26.213 1.00 90.31 691 GLU A O 1
ATOM 5320 N N . ILE A 1 692 ? -1.588 -17.528 -25.804 1.00 90.69 692 ILE A N 1
ATOM 5321 C CA . ILE A 1 692 ? -2.946 -17.900 -25.387 1.00 90.69 692 ILE A CA 1
ATOM 5322 C C . ILE A 1 692 ? -3.677 -18.645 -26.513 1.00 90.69 692 ILE A C 1
ATOM 5324 O O . ILE A 1 692 ? -4.245 -19.713 -26.293 1.00 90.69 692 ILE A O 1
ATOM 5328 N N . ASP A 1 693 ? -3.627 -18.129 -27.747 1.00 90.06 693 ASP A N 1
ATOM 5329 C CA . ASP A 1 693 ? -4.249 -18.783 -28.905 1.00 90.06 693 ASP A CA 1
ATOM 5330 C C . ASP A 1 693 ? -3.650 -20.191 -29.163 1.00 90.06 693 ASP A C 1
ATOM 5332 O O . ASP A 1 693 ? -4.354 -21.058 -29.684 1.00 90.06 693 ASP A O 1
ATOM 5336 N N . LEU A 1 694 ? -2.378 -20.444 -28.816 1.00 91.31 694 LEU A N 1
ATOM 5337 C CA . LEU A 1 694 ? -1.747 -21.771 -28.901 1.00 91.31 694 LEU A CA 1
ATOM 5338 C C . LEU A 1 694 ? -2.129 -22.688 -27.731 1.00 91.31 694 LEU A C 1
ATOM 5340 O O . LEU A 1 694 ? -2.338 -23.883 -27.955 1.00 91.31 694 LEU A O 1
ATOM 5344 N N . ASP A 1 695 ? -2.237 -22.160 -26.514 1.00 91.06 695 ASP A N 1
ATOM 5345 C CA . ASP A 1 695 ? -2.661 -22.915 -25.329 1.00 91.06 695 ASP A CA 1
ATOM 5346 C C . ASP A 1 695 ? -4.102 -23.410 -25.472 1.00 91.06 695 ASP A C 1
ATOM 5348 O O . ASP A 1 695 ? -4.364 -24.597 -25.261 1.00 91.06 695 ASP A O 1
ATOM 5352 N N . VAL A 1 696 ? -4.998 -22.568 -25.997 1.00 91.00 696 VAL A N 1
ATOM 5353 C CA . VAL A 1 696 ? -6.371 -22.961 -26.352 1.00 91.00 696 VAL A CA 1
ATOM 5354 C C . VAL A 1 696 ? -6.373 -24.141 -27.333 1.00 91.00 696 VAL A C 1
ATOM 5356 O O . VAL A 1 696 ? -7.140 -25.088 -27.160 1.00 91.00 696 VAL A O 1
ATOM 5359 N N . LEU A 1 697 ? -5.490 -24.147 -28.341 1.00 92.94 697 LEU A N 1
ATOM 5360 C CA . LEU A 1 697 ? -5.382 -25.272 -29.281 1.00 92.94 697 LEU A CA 1
ATOM 5361 C C . LEU A 1 697 ? -4.834 -26.542 -28.619 1.00 92.94 697 LEU A C 1
ATOM 5363 O O . LEU A 1 697 ? -5.309 -27.637 -28.922 1.00 92.94 697 LEU A O 1
ATOM 5367 N N . ARG A 1 698 ? -3.853 -26.425 -27.717 1.00 92.19 698 ARG A N 1
ATOM 5368 C CA . ARG A 1 698 ? -3.320 -27.573 -26.960 1.00 92.19 698 ARG A CA 1
ATOM 5369 C C . ARG A 1 698 ? -4.406 -28.189 -26.081 1.00 92.19 698 ARG A C 1
ATOM 5371 O O . ARG A 1 698 ? -4.629 -29.399 -26.150 1.00 92.19 698 ARG A O 1
ATOM 5378 N N . ALA A 1 699 ? -5.120 -27.357 -25.324 1.00 90.06 699 ALA A N 1
ATOM 5379 C CA . ALA A 1 699 ? -6.242 -27.777 -24.495 1.00 90.06 699 ALA A CA 1
ATOM 5380 C C . ALA A 1 699 ? -7.338 -28.446 -25.340 1.00 90.06 699 ALA A C 1
ATOM 5382 O O . ALA A 1 699 ? -7.784 -29.543 -25.004 1.00 90.06 699 ALA A O 1
ATOM 5383 N N . ALA A 1 700 ? -7.690 -27.864 -26.492 1.00 92.00 700 ALA A N 1
ATOM 5384 C CA . ALA A 1 700 ? -8.657 -28.442 -27.422 1.00 92.00 700 ALA A CA 1
ATOM 5385 C C . ALA A 1 700 ? -8.228 -29.826 -27.935 1.00 92.00 700 ALA A C 1
ATOM 5387 O O . ALA A 1 700 ? -9.042 -30.747 -27.986 1.00 92.00 700 ALA A O 1
ATOM 5388 N N . VAL A 1 701 ? -6.949 -30.021 -28.277 1.00 94.38 701 VAL A N 1
ATOM 5389 C CA . VAL A 1 701 ? -6.434 -31.337 -28.690 1.00 94.38 701 VAL A CA 1
ATOM 5390 C C . VAL A 1 701 ? -6.581 -32.365 -27.567 1.00 94.38 701 VAL A C 1
ATOM 5392 O O . VAL A 1 701 ? -7.022 -33.489 -27.827 1.00 94.38 701 VAL A O 1
ATOM 5395 N N . HIS A 1 702 ? -6.238 -31.996 -26.332 1.00 91.12 702 HIS A N 1
ATOM 5396 C CA . HIS A 1 702 ? -6.390 -32.873 -25.171 1.00 91.12 702 HIS A CA 1
ATOM 5397 C C . HIS A 1 702 ? -7.857 -33.212 -24.897 1.00 91.12 702 HIS A C 1
ATOM 5399 O O . HIS A 1 702 ? -8.178 -34.384 -24.709 1.00 91.12 702 HIS A O 1
ATOM 5405 N N . GLN A 1 703 ? -8.753 -32.229 -24.982 1.00 89.50 703 GLN A N 1
ATOM 5406 C CA . GLN A 1 703 ? -10.192 -32.414 -24.807 1.00 89.50 703 GLN A CA 1
ATOM 5407 C C . GLN A 1 703 ? -10.807 -33.297 -25.900 1.00 89.50 703 GLN A C 1
ATOM 5409 O O . GLN A 1 703 ? -11.593 -34.192 -25.595 1.00 89.50 703 GLN A O 1
ATOM 5414 N N . ILE A 1 704 ? -10.432 -33.101 -27.172 1.00 92.62 704 ILE A N 1
ATOM 5415 C CA . ILE A 1 704 ? -10.907 -33.944 -28.280 1.00 92.62 704 ILE A CA 1
ATOM 5416 C C . ILE A 1 704 ? -10.428 -35.383 -28.093 1.00 92.62 704 ILE A C 1
ATOM 5418 O O . ILE A 1 704 ? -11.192 -36.321 -28.306 1.00 92.62 704 ILE A O 1
ATOM 5422 N N . ARG A 1 705 ? -9.172 -35.591 -27.696 1.00 92.88 705 ARG A N 1
ATOM 5423 C CA . ARG A 1 705 ? -8.622 -36.945 -27.540 1.00 92.88 705 ARG A CA 1
ATOM 5424 C C . ARG A 1 705 ? -9.051 -37.628 -26.242 1.00 92.88 705 ARG A C 1
ATOM 5426 O O . ARG A 1 705 ? -9.042 -38.855 -26.203 1.00 92.88 705 ARG A O 1
ATOM 5433 N N . GLY A 1 706 ? -9.406 -36.863 -25.211 1.00 87.94 706 GLY A N 1
ATOM 5434 C CA . GLY A 1 706 ? -9.817 -37.372 -23.902 1.00 87.94 706 GLY A CA 1
ATOM 5435 C C . GLY A 1 706 ? -8.721 -38.162 -23.175 1.00 87.94 706 GLY A C 1
ATOM 5436 O O . GLY A 1 706 ? -9.022 -39.136 -22.485 1.00 87.94 706 GLY A O 1
ATOM 5437 N N . ASN A 1 707 ? -7.447 -37.826 -23.418 1.00 85.62 707 ASN A N 1
ATOM 5438 C CA . ASN A 1 707 ? -6.298 -38.674 -23.074 1.00 85.62 707 ASN A CA 1
ATOM 5439 C C . ASN A 1 707 ? -5.195 -37.983 -22.251 1.00 85.62 707 ASN A C 1
ATOM 5441 O O . ASN A 1 707 ? -4.101 -38.535 -22.129 1.00 85.62 707 ASN A O 1
ATOM 5445 N N . ALA A 1 708 ? -5.462 -36.791 -21.720 1.00 86.62 708 ALA A N 1
ATOM 5446 C CA . ALA A 1 708 ? -4.554 -36.051 -20.847 1.00 86.62 708 ALA A CA 1
ATOM 5447 C C . ALA A 1 708 ? -5.356 -35.214 -19.843 1.00 86.62 708 ALA A C 1
ATOM 5449 O O . ALA A 1 708 ? -6.477 -34.811 -20.149 1.00 86.62 708 ALA A O 1
ATOM 5450 N N . GLU A 1 709 ? -4.784 -34.958 -18.666 1.00 81.31 709 GLU A N 1
ATOM 5451 C CA . GLU A 1 709 ? -5.383 -34.094 -17.638 1.00 81.31 709 GLU A CA 1
ATOM 5452 C C . GLU A 1 709 ? -5.618 -32.666 -18.173 1.00 81.31 709 GLU A C 1
ATOM 5454 O O . GLU A 1 709 ? -4.780 -32.171 -18.933 1.00 81.31 709 GLU A O 1
ATOM 5459 N N . PRO A 1 710 ? -6.724 -31.987 -17.801 1.00 80.19 710 PRO A N 1
ATOM 5460 C CA . PRO A 1 710 ? -7.824 -32.442 -16.934 1.00 80.19 710 PRO A CA 1
ATOM 5461 C C . PRO A 1 710 ? -8.916 -33.257 -17.664 1.00 80.19 710 PRO A C 1
ATOM 5463 O O . PRO A 1 710 ? -9.958 -33.578 -17.099 1.00 80.19 710 PRO A O 1
ATOM 5466 N N . PHE A 1 711 ? -8.719 -33.579 -18.944 1.00 85.12 711 PHE A N 1
ATOM 5467 C CA . PHE A 1 711 ? -9.717 -34.215 -19.812 1.00 85.12 711 PHE A CA 1
ATOM 5468 C C . PHE A 1 711 ? -9.561 -35.737 -19.905 1.00 85.12 711 PHE A C 1
ATOM 5470 O O . PHE A 1 711 ? -9.899 -36.339 -20.928 1.00 85.12 711 PHE A O 1
ATOM 5477 N N . MET A 1 712 ? -9.019 -36.384 -18.874 1.00 84.12 712 MET A N 1
ATOM 5478 C CA . MET A 1 712 ? -8.934 -37.843 -18.854 1.00 84.12 712 MET A CA 1
ATOM 5479 C C . MET A 1 712 ? -10.318 -38.445 -18.616 1.00 84.12 712 MET A C 1
ATOM 5481 O O . MET A 1 712 ? -11.052 -38.008 -17.736 1.00 84.12 712 MET A O 1
ATOM 5485 N N . CYS A 1 713 ? -10.688 -39.443 -19.419 1.00 81.31 713 CYS A N 1
ATOM 5486 C CA . CYS A 1 713 ? -11.934 -40.174 -19.195 1.00 81.31 713 CYS A CA 1
ATOM 5487 C C . CYS A 1 713 ? -11.823 -41.033 -17.929 1.00 81.31 713 CYS A C 1
ATOM 5489 O O . CYS A 1 713 ? -10.864 -41.796 -17.788 1.00 81.31 713 CYS A O 1
ATOM 5491 N N . ASP A 1 714 ? -12.828 -40.960 -17.064 1.00 79.56 714 ASP A N 1
ATOM 5492 C CA . ASP A 1 714 ? -12.900 -41.697 -15.806 1.00 79.56 714 ASP A CA 1
ATOM 5493 C C . ASP A 1 714 ? -14.322 -42.220 -15.527 1.00 79.56 714 ASP A C 1
ATOM 5495 O O . ASP A 1 714 ? -15.204 -42.230 -16.398 1.00 79.56 714 ASP A O 1
ATOM 5499 N N . ASP A 1 715 ? -14.526 -42.698 -14.299 1.00 73.25 715 ASP A N 1
ATOM 5500 C CA . ASP A 1 715 ? -15.803 -43.223 -13.831 1.00 73.25 715 ASP A CA 1
ATOM 5501 C C . ASP A 1 715 ? -16.872 -42.140 -13.638 1.00 73.25 715 ASP A C 1
ATOM 5503 O O . ASP A 1 715 ? -18.024 -42.523 -13.442 1.00 73.25 715 ASP A O 1
ATOM 5507 N N . ASP A 1 716 ? -16.564 -40.840 -13.782 1.00 70.31 716 ASP A N 1
ATOM 5508 C CA . ASP A 1 716 ? -17.481 -39.689 -13.648 1.00 70.31 716 ASP A CA 1
ATOM 5509 C C . ASP A 1 716 ? -17.706 -38.913 -14.971 1.00 70.31 716 ASP A C 1
ATOM 5511 O O . ASP A 1 716 ? -18.764 -38.295 -15.182 1.00 70.31 716 ASP A O 1
ATOM 5515 N N . ALA A 1 717 ? -16.764 -38.981 -15.915 1.00 77.94 717 ALA A N 1
ATOM 5516 C CA . ALA A 1 717 ? -16.785 -38.218 -17.155 1.00 77.94 717 ALA A CA 1
ATOM 5517 C C . ALA A 1 717 ? -16.144 -38.942 -18.349 1.00 77.94 717 ALA A C 1
ATOM 5519 O O . ALA A 1 717 ? -15.059 -39.508 -18.274 1.00 77.94 717 ALA A O 1
ATOM 5520 N N . VAL A 1 718 ? -16.789 -38.831 -19.513 1.00 83.00 718 VAL A N 1
ATOM 5521 C CA . VAL A 1 718 ? -16.249 -39.265 -20.810 1.00 83.00 718 VAL A CA 1
ATOM 5522 C C . VAL A 1 718 ? -16.091 -38.046 -21.708 1.00 83.00 718 VAL A C 1
ATOM 5524 O O . VAL A 1 718 ? -17.053 -37.297 -21.865 1.00 83.00 718 VAL A O 1
ATOM 5527 N N . TYR A 1 719 ? -14.922 -37.874 -22.329 1.00 85.88 719 TYR A N 1
ATOM 5528 C CA . TYR A 1 719 ? -14.592 -36.716 -23.165 1.00 85.88 719 TYR A CA 1
ATOM 5529 C C . TYR A 1 719 ? -14.403 -37.061 -24.650 1.00 85.88 719 TYR A C 1
ATOM 5531 O O . TYR A 1 719 ? -14.143 -38.203 -25.039 1.00 85.88 719 TYR A O 1
ATOM 5539 N N . GLY A 1 720 ? -14.523 -36.037 -25.486 1.00 88.94 720 GLY A N 1
ATOM 5540 C CA . GLY A 1 720 ? -14.058 -35.991 -26.857 1.00 88.94 720 GLY A CA 1
ATOM 5541 C C . GLY A 1 720 ? -14.580 -37.102 -27.760 1.00 88.94 720 GLY A C 1
ATOM 5542 O O . GLY A 1 720 ? -15.781 -37.363 -27.852 1.00 88.94 720 GLY A O 1
ATOM 5543 N N . LEU A 1 721 ? -13.653 -37.772 -28.442 1.00 92.31 721 LEU A N 1
ATOM 5544 C CA . LEU A 1 721 ? -13.946 -38.877 -29.353 1.00 92.31 721 LEU A CA 1
ATOM 5545 C C . LEU A 1 721 ? -14.697 -40.025 -28.659 1.00 92.31 721 LEU A C 1
ATOM 5547 O O . LEU A 1 721 ? -15.625 -40.571 -29.245 1.00 92.31 721 LEU A O 1
ATOM 5551 N N . ALA A 1 722 ? -14.364 -40.352 -27.406 1.00 89.38 722 ALA A N 1
ATOM 5552 C CA . ALA A 1 722 ? -15.049 -41.415 -26.666 1.00 89.38 722 ALA A CA 1
ATOM 5553 C C . ALA A 1 722 ? -16.510 -41.049 -26.350 1.00 89.38 722 ALA A C 1
ATOM 5555 O O . ALA A 1 722 ? -17.398 -41.903 -26.376 1.00 89.38 722 ALA A O 1
ATOM 5556 N N . ALA A 1 723 ? -16.784 -39.768 -26.095 1.00 87.50 723 ALA A N 1
ATOM 5557 C CA . ALA A 1 723 ? -18.146 -39.283 -25.908 1.00 87.50 723 ALA A CA 1
ATOM 5558 C C . ALA A 1 723 ? -18.947 -39.294 -27.224 1.00 87.50 723 ALA A C 1
ATOM 5560 O O . ALA A 1 723 ? -20.124 -39.661 -27.214 1.00 87.50 723 ALA A O 1
ATOM 5561 N N . MET A 1 724 ? -18.308 -38.984 -28.358 1.00 89.75 724 MET A N 1
ATOM 5562 C CA . MET A 1 724 ? -18.910 -39.143 -29.690 1.00 89.75 724 MET A CA 1
ATOM 5563 C C . MET A 1 724 ? -19.253 -40.597 -30.007 1.00 89.75 724 MET A C 1
ATOM 5565 O O . MET A 1 724 ? -20.360 -40.881 -30.466 1.00 89.75 724 MET A O 1
ATOM 5569 N N . ASP A 1 725 ? -18.328 -41.516 -29.727 1.00 90.88 725 ASP A N 1
ATOM 5570 C CA . ASP A 1 725 ? -18.531 -42.948 -29.938 1.00 90.88 725 ASP A CA 1
ATOM 5571 C C . ASP A 1 725 ? -19.718 -43.440 -29.084 1.00 90.88 725 ASP A C 1
ATOM 5573 O O . ASP A 1 725 ? -20.650 -44.055 -29.604 1.00 90.88 725 ASP A O 1
ATOM 5577 N N . ARG A 1 726 ? -19.785 -43.038 -27.804 1.00 87.69 726 ARG A N 1
ATOM 5578 C CA . ARG A 1 726 ? -20.915 -43.348 -26.908 1.00 87.69 726 ARG A CA 1
ATOM 5579 C C . ARG A 1 726 ? -22.246 -42.781 -27.411 1.00 87.69 726 ARG A C 1
ATOM 5581 O O . ARG A 1 726 ? -23.274 -43.448 -27.278 1.00 87.69 726 ARG A O 1
ATOM 5588 N N . TRP A 1 727 ? -22.260 -41.575 -27.978 1.00 87.69 727 TRP A N 1
ATOM 5589 C CA . TRP A 1 727 ? -23.471 -40.994 -28.564 1.00 87.69 727 TRP A CA 1
ATOM 5590 C C . TRP A 1 727 ? -23.933 -41.795 -29.788 1.00 87.69 727 TRP A C 1
ATOM 5592 O O . TRP A 1 727 ? -25.092 -42.224 -29.842 1.00 87.69 727 TRP A O 1
ATOM 5602 N N . ALA A 1 728 ? -23.034 -42.056 -30.737 1.00 91.06 728 ALA A N 1
ATOM 5603 C CA . ALA A 1 728 ? -23.347 -42.837 -31.929 1.00 91.06 728 ALA A CA 1
ATOM 5604 C C . ALA A 1 728 ? -23.854 -44.242 -31.563 1.00 91.06 728 ALA A C 1
ATOM 5606 O O . ALA A 1 728 ? -24.906 -44.661 -32.046 1.00 91.06 728 ALA A O 1
ATOM 5607 N N . ASP A 1 729 ? -23.186 -44.931 -30.639 1.00 90.62 729 ASP A N 1
ATOM 5608 C CA . ASP A 1 729 ? -23.568 -46.275 -30.204 1.00 90.62 729 ASP A CA 1
ATOM 5609 C C . ASP A 1 729 ? -24.952 -46.295 -29.540 1.00 90.62 729 ASP A C 1
ATOM 5611 O O . ASP A 1 729 ? -25.746 -47.212 -29.769 1.00 90.62 729 ASP A O 1
ATOM 5615 N N . ARG A 1 730 ? -25.305 -45.261 -28.764 1.00 88.25 730 ARG A N 1
ATOM 5616 C CA . ARG A 1 730 ? -26.656 -45.123 -28.192 1.00 88.25 730 ARG A CA 1
ATOM 5617 C C . ARG A 1 730 ? -27.713 -44.908 -29.270 1.00 88.25 730 ARG A C 1
ATOM 5619 O O . ARG A 1 730 ? -28.762 -45.545 -29.205 1.00 88.25 730 ARG A O 1
ATOM 5626 N N . MET A 1 731 ? -27.431 -44.093 -30.286 1.00 90.12 731 MET A N 1
ATOM 5627 C CA . MET A 1 731 ? -28.315 -43.957 -31.450 1.00 90.12 731 MET A CA 1
ATOM 5628 C C . MET A 1 731 ? -28.482 -45.295 -32.197 1.00 90.12 731 MET A C 1
ATOM 5630 O O . MET A 1 731 ? -29.570 -45.595 -32.682 1.00 90.12 731 MET A O 1
ATOM 5634 N N . GLU A 1 732 ? -27.456 -46.148 -32.262 1.00 92.50 732 GLU A N 1
ATOM 5635 C CA . GLU A 1 732 ? -27.552 -47.449 -32.946 1.00 92.50 732 GLU A CA 1
ATOM 5636 C C . GLU A 1 732 ? -28.308 -48.527 -32.166 1.00 92.50 732 GLU A C 1
ATOM 5638 O O . GLU A 1 732 ? -28.882 -49.436 -32.784 1.00 92.50 732 GLU A O 1
ATOM 5643 N N . THR A 1 733 ? -28.274 -48.460 -30.832 1.00 89.81 733 THR A N 1
ATOM 5644 C CA . THR A 1 733 ? -28.650 -49.583 -29.957 1.00 89.81 733 THR A CA 1
ATOM 5645 C C . THR A 1 733 ? -29.871 -49.329 -29.075 1.00 89.81 733 THR A C 1
ATOM 5647 O O . THR A 1 733 ? -30.489 -50.300 -28.642 1.00 89.81 733 THR A O 1
ATOM 5650 N N . VAL A 1 734 ? -30.261 -48.072 -28.838 1.00 87.81 734 VAL A N 1
ATOM 5651 C CA . VAL A 1 734 ? -31.359 -47.702 -27.926 1.00 87.81 734 VAL A CA 1
ATOM 5652 C C . VAL A 1 734 ? -32.509 -47.062 -28.706 1.00 87.81 734 VAL A C 1
ATOM 5654 O O . VAL A 1 734 ? -32.317 -46.009 -29.306 1.00 87.81 734 VAL A O 1
ATOM 5657 N N . GLU A 1 735 ? -33.717 -47.643 -28.660 1.00 85.06 735 GLU A N 1
ATOM 5658 C CA . GLU A 1 735 ? -34.897 -47.236 -29.464 1.00 85.06 735 GLU A CA 1
ATOM 5659 C C . GLU A 1 735 ? -35.318 -45.775 -29.308 1.00 85.06 735 GLU A C 1
ATOM 5661 O O . GLU A 1 735 ? -35.933 -45.213 -30.202 1.00 85.06 735 GLU A O 1
ATOM 5666 N N . HIS A 1 736 ? -34.965 -45.127 -28.205 1.00 84.62 736 HIS A N 1
ATOM 5667 C CA . HIS A 1 736 ? -35.231 -43.706 -28.016 1.00 84.62 736 HIS A CA 1
ATOM 5668 C C . HIS A 1 736 ? -33.975 -42.926 -27.645 1.00 84.62 736 HIS A C 1
ATOM 5670 O O . HIS A 1 736 ? -34.092 -41.870 -27.033 1.00 84.62 736 HIS A O 1
ATOM 5676 N N . PHE A 1 737 ? -32.782 -43.428 -27.990 1.00 83.88 737 PHE A N 1
ATOM 5677 C CA . PHE A 1 737 ? -31.465 -42.863 -27.658 1.00 83.88 737 PHE A CA 1
ATOM 5678 C C . PHE A 1 737 ? -31.117 -42.828 -26.154 1.00 83.88 737 PHE A C 1
ATOM 5680 O O . PHE A 1 737 ? -29.987 -43.134 -25.774 1.00 83.88 737 PHE A O 1
ATOM 5687 N N . CYS A 1 738 ? -32.073 -42.501 -25.285 1.00 81.62 738 CYS A N 1
ATOM 5688 C CA . CYS A 1 738 ? -31.879 -42.333 -23.853 1.00 81.62 738 CYS A CA 1
ATOM 5689 C C . CYS A 1 738 ? -33.085 -42.879 -23.067 1.00 81.62 738 CYS A C 1
ATOM 5691 O O . CYS A 1 738 ? -34.062 -42.161 -22.832 1.00 81.62 738 CYS A O 1
ATOM 5693 N N . ASP A 1 739 ? -33.004 -44.144 -22.637 1.00 74.50 739 ASP A N 1
ATOM 5694 C CA . ASP A 1 739 ? -34.061 -44.814 -21.860 1.00 74.50 739 ASP A CA 1
ATOM 5695 C C . ASP A 1 739 ? -34.448 -44.055 -20.581 1.00 74.50 739 ASP A C 1
ATOM 5697 O O . ASP A 1 739 ? -35.644 -43.917 -20.299 1.00 74.50 739 ASP A O 1
ATOM 5701 N N . PRO A 1 740 ? -33.503 -43.493 -19.799 1.00 74.75 740 PRO A N 1
ATOM 5702 C CA . PRO A 1 740 ? -33.884 -42.826 -18.561 1.00 74.75 740 PRO A CA 1
ATOM 5703 C C . PRO A 1 740 ? -34.575 -41.479 -18.809 1.00 74.75 740 PRO A C 1
ATOM 5705 O O . PRO A 1 740 ? -35.468 -41.115 -18.053 1.00 74.75 740 PRO A O 1
ATOM 5708 N N . CYS A 1 741 ? -34.252 -40.758 -19.889 1.00 72.69 741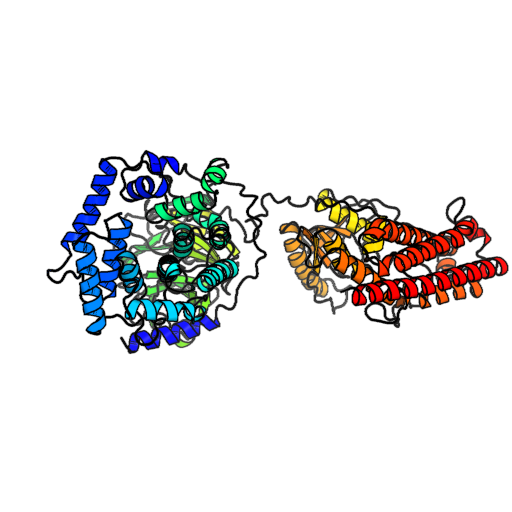 CYS A N 1
ATOM 5709 C CA . CYS A 1 741 ? -35.052 -39.601 -20.304 1.00 72.69 741 CYS A CA 1
ATOM 5710 C C . CYS A 1 741 ? -36.450 -40.047 -20.728 1.00 72.69 741 CYS A C 1
ATOM 5712 O O . CYS A 1 741 ? -37.444 -39.598 -20.161 1.00 72.69 741 CYS A O 1
ATOM 5714 N N . GLN A 1 742 ? -36.529 -41.000 -21.656 1.00 78.31 742 GLN A N 1
ATOM 5715 C CA . GLN A 1 742 ? -37.804 -41.467 -22.187 1.00 78.31 742 GLN A CA 1
ATOM 5716 C C . GLN A 1 742 ? -38.749 -41.997 -21.095 1.00 78.31 742 GLN A C 1
ATOM 5718 O O . GLN A 1 742 ? -39.958 -41.787 -21.169 1.00 78.31 742 GLN A O 1
ATOM 5723 N N . SER A 1 743 ? -38.204 -42.652 -20.069 1.00 75.62 743 SER A N 1
ATOM 5724 C CA . SER A 1 743 ? -38.968 -43.149 -18.917 1.00 75.62 743 SER A CA 1
ATOM 5725 C C . SER A 1 743 ? -39.390 -42.063 -17.919 1.00 75.62 743 SER A C 1
ATOM 5727 O O . SER A 1 743 ? -40.382 -42.263 -17.220 1.00 75.62 743 SER A O 1
ATOM 5729 N N . ARG A 1 744 ? -38.689 -40.920 -17.848 1.00 73.19 744 ARG A N 1
ATOM 5730 C CA . ARG A 1 744 ? -39.096 -39.769 -17.016 1.00 73.19 744 ARG A CA 1
ATOM 5731 C C . ARG A 1 744 ? -40.295 -39.042 -17.610 1.00 73.19 744 ARG A C 1
ATOM 5733 O O . ARG A 1 744 ? -41.246 -38.745 -16.895 1.00 73.19 744 ARG A O 1
ATOM 5740 N N . GLU A 1 745 ? -40.242 -38.752 -18.906 1.00 75.06 745 GLU A N 1
ATOM 5741 C CA . GLU A 1 745 ? -41.308 -38.060 -19.627 1.00 75.06 745 GLU A CA 1
ATOM 5742 C C . GLU A 1 745 ? -41.269 -38.445 -21.108 1.00 75.06 745 GLU A C 1
ATOM 5744 O O . GLU A 1 745 ? -40.219 -38.373 -21.759 1.00 75.06 745 GLU A O 1
ATOM 5749 N N . ALA A 1 746 ? -42.423 -38.845 -21.649 1.00 72.62 746 ALA A N 1
ATOM 5750 C CA . ALA A 1 746 ? -42.539 -39.278 -23.034 1.00 72.62 746 ALA A CA 1
ATOM 5751 C C . ALA A 1 746 ? -42.133 -38.149 -23.996 1.00 72.62 746 ALA A C 1
ATOM 5753 O O . ALA A 1 746 ? -42.716 -37.067 -23.983 1.00 72.62 746 ALA A O 1
ATOM 5754 N N . GLY A 1 747 ? -41.140 -38.409 -24.852 1.00 69.31 747 GLY A N 1
ATOM 5755 C CA . GLY A 1 747 ? -40.637 -37.427 -25.818 1.00 69.31 747 GLY A CA 1
ATOM 5756 C C . GLY A 1 747 ? -39.524 -36.517 -25.289 1.00 69.31 747 GLY A C 1
ATOM 5757 O O . GLY A 1 747 ? -38.925 -35.786 -26.077 1.00 69.31 747 GLY A O 1
ATOM 5758 N N . SER A 1 748 ? -39.159 -36.599 -24.005 1.00 75.94 748 SER A N 1
ATOM 5759 C CA . SER A 1 748 ? -38.006 -35.859 -23.465 1.00 75.94 748 SER A CA 1
ATOM 5760 C C . SER A 1 748 ? -36.674 -36.298 -24.090 1.00 75.94 748 SER A C 1
ATOM 5762 O O . SER A 1 748 ? -35.757 -35.487 -24.236 1.00 75.94 748 SER A O 1
ATOM 5764 N N . ALA A 1 749 ? -36.580 -37.555 -24.537 1.00 78.88 749 ALA A N 1
ATOM 5765 C CA . ALA A 1 749 ? -35.406 -38.080 -25.225 1.00 78.88 749 ALA A CA 1
ATOM 5766 C C . ALA A 1 749 ? -35.162 -37.406 -26.589 1.00 78.88 749 ALA A C 1
ATOM 5768 O O . ALA A 1 749 ? -34.013 -37.168 -26.955 1.00 78.88 749 ALA A O 1
ATOM 5769 N N . VAL A 1 750 ? -36.233 -37.005 -27.289 1.00 82.31 750 VAL A N 1
ATOM 5770 C CA . VAL A 1 750 ? -36.157 -36.193 -28.518 1.00 82.31 750 VAL A CA 1
ATOM 5771 C C . VAL A 1 750 ? -35.527 -34.844 -28.219 1.00 82.31 750 VAL A C 1
ATOM 5773 O O . VAL A 1 750 ? -34.601 -34.444 -28.918 1.00 82.31 750 VAL A O 1
ATOM 5776 N N . GLY A 1 751 ? -36.007 -34.156 -27.179 1.00 78.56 751 GLY A N 1
ATOM 5777 C CA . GLY A 1 751 ? -35.442 -32.876 -26.755 1.00 78.56 751 GLY A CA 1
ATOM 5778 C C . GLY A 1 751 ? -33.960 -33.009 -26.418 1.00 78.56 751 GLY A C 1
ATOM 5779 O O . GLY A 1 751 ? -33.148 -32.246 -26.916 1.00 78.56 751 GLY A O 1
ATOM 5780 N N . CYS A 1 752 ? -33.598 -34.035 -25.654 1.00 78.81 752 CYS A N 1
ATOM 5781 C CA . CYS A 1 752 ? -32.226 -34.330 -25.254 1.00 78.81 752 CYS A CA 1
ATOM 5782 C C . CYS A 1 752 ? -31.281 -34.593 -26.445 1.00 78.81 752 CYS A C 1
ATOM 5784 O O . CYS A 1 752 ? -30.209 -33.990 -26.525 1.00 78.81 752 CYS A O 1
ATOM 5786 N N . ALA A 1 753 ? -31.676 -35.456 -27.386 1.00 83.06 753 ALA A N 1
ATOM 5787 C CA . ALA A 1 753 ? -30.873 -35.774 -28.570 1.00 83.06 753 ALA A CA 1
ATOM 5788 C C . ALA A 1 753 ? -30.729 -34.566 -29.505 1.00 83.06 753 ALA A C 1
ATOM 5790 O O . ALA A 1 753 ? -29.631 -34.245 -29.955 1.00 83.06 753 ALA A O 1
ATOM 5791 N N . TRP A 1 754 ? -31.841 -33.868 -29.749 1.00 85.44 754 TRP A N 1
ATOM 5792 C CA . TRP A 1 754 ? -31.864 -32.674 -30.584 1.00 85.44 754 TRP A CA 1
ATOM 5793 C C . TRP A 1 754 ? -31.018 -31.547 -29.991 1.00 85.44 754 TRP A C 1
ATOM 5795 O O . TRP A 1 754 ? -30.202 -30.976 -30.704 1.00 85.44 754 TRP A O 1
ATOM 5805 N N . LEU A 1 755 ? -31.160 -31.259 -28.692 1.00 79.88 755 LEU A N 1
ATOM 5806 C CA . LEU A 1 755 ? -30.356 -30.244 -28.008 1.00 79.88 755 LEU A CA 1
ATOM 5807 C C . LEU A 1 755 ? -28.868 -30.567 -28.103 1.00 79.88 755 LEU A C 1
ATOM 5809 O O . LEU A 1 755 ? -28.095 -29.681 -28.436 1.00 79.88 755 LEU A O 1
ATOM 5813 N N . THR A 1 756 ? -28.482 -31.830 -27.895 1.00 82.25 756 THR A N 1
ATOM 5814 C CA . THR A 1 756 ? -27.082 -32.271 -28.017 1.00 82.25 756 THR A CA 1
ATOM 5815 C C . THR A 1 756 ? -26.525 -31.980 -29.415 1.00 82.25 756 THR A C 1
ATOM 5817 O O . THR A 1 756 ? -25.432 -31.429 -29.546 1.00 82.25 756 THR A O 1
ATOM 5820 N N . ALA A 1 757 ? -27.302 -32.255 -30.465 1.00 87.06 757 ALA A N 1
ATOM 5821 C CA . ALA A 1 757 ? -26.891 -31.984 -31.838 1.00 87.06 757 ALA A CA 1
ATOM 5822 C C . ALA A 1 757 ? -26.884 -30.509 -32.226 1.00 87.06 757 ALA A C 1
ATOM 5824 O O . ALA A 1 757 ? -25.964 -30.082 -32.924 1.00 87.06 757 ALA A O 1
ATOM 5825 N N . VAL A 1 758 ? -27.857 -29.724 -31.758 1.00 85.69 758 VAL A N 1
ATOM 5826 C CA . VAL A 1 758 ? -27.849 -28.265 -31.926 1.00 85.69 758 VAL A CA 1
ATOM 5827 C C . VAL A 1 758 ? -26.609 -27.683 -31.270 1.00 85.69 758 VAL A C 1
ATOM 5829 O O . VAL A 1 758 ? -25.834 -27.002 -31.930 1.00 85.69 758 VAL A O 1
ATOM 5832 N N . THR A 1 759 ? -26.359 -28.012 -30.002 1.00 82.31 759 THR A N 1
ATOM 5833 C CA . THR A 1 759 ? -25.220 -27.454 -29.276 1.00 82.31 759 THR A CA 1
ATOM 5834 C C . THR A 1 759 ? -23.889 -27.866 -29.891 1.00 82.31 759 THR A C 1
ATOM 5836 O O . THR A 1 759 ? -22.973 -27.046 -29.908 1.00 82.31 759 THR A O 1
ATOM 5839 N N . PHE A 1 760 ? -23.777 -29.083 -30.437 1.00 87.62 760 PHE A N 1
ATOM 5840 C CA . PHE A 1 760 ? -22.573 -29.509 -31.147 1.00 87.62 760 PHE A CA 1
ATOM 5841 C C . PHE A 1 760 ? -22.389 -28.752 -32.467 1.00 87.62 760 PHE A C 1
ATOM 5843 O O . PHE A 1 760 ? -21.311 -28.218 -32.718 1.00 87.62 760 PHE A O 1
ATOM 5850 N N . SER A 1 761 ? -23.441 -28.644 -33.282 1.00 90.62 761 SER A N 1
ATOM 5851 C CA . SER A 1 761 ? -23.401 -27.877 -34.530 1.00 90.62 761 SER A CA 1
ATOM 5852 C C . SER A 1 761 ? -23.054 -26.406 -34.279 1.00 90.62 761 SER A C 1
ATOM 5854 O O . SER A 1 761 ? -22.191 -25.853 -34.955 1.00 90.62 761 SER A O 1
ATOM 5856 N N . ASP A 1 762 ? -23.677 -25.773 -33.287 1.00 88.38 762 ASP A N 1
ATOM 5857 C CA . ASP A 1 762 ? -23.431 -24.367 -32.957 1.00 88.38 762 ASP A CA 1
ATOM 5858 C C . ASP A 1 762 ? -22.023 -24.165 -32.376 1.00 88.38 762 ASP A C 1
ATOM 5860 O O . ASP A 1 762 ? -21.357 -23.182 -32.688 1.00 88.38 762 ASP A O 1
ATOM 5864 N N . GLY A 1 763 ? -21.531 -25.116 -31.574 1.00 89.25 763 GLY A N 1
ATOM 5865 C CA . GLY A 1 763 ? -20.149 -25.107 -31.087 1.00 89.25 763 GLY A CA 1
ATOM 5866 C C . GLY A 1 763 ? -19.145 -25.218 -32.233 1.00 89.25 763 GLY A C 1
ATOM 5867 O O . GLY A 1 763 ? -18.188 -24.450 -32.294 1.00 89.25 763 GLY A O 1
ATOM 5868 N N . ALA A 1 764 ? -19.409 -26.100 -33.198 1.00 93.62 764 ALA A N 1
ATOM 5869 C CA . ALA A 1 764 ? -18.578 -26.242 -34.384 1.00 93.62 764 ALA A CA 1
ATOM 5870 C C . ALA A 1 764 ? -18.552 -24.962 -35.234 1.00 93.62 764 ALA A C 1
ATOM 5872 O O . ALA A 1 764 ? -17.485 -24.528 -35.673 1.00 93.62 764 ALA A O 1
ATOM 5873 N N . ALA A 1 765 ? -19.705 -24.315 -35.416 1.00 94.00 765 ALA A N 1
ATOM 5874 C CA . ALA A 1 765 ? -19.779 -23.023 -36.089 1.00 94.00 765 ALA A CA 1
ATOM 5875 C C . ALA A 1 765 ? -18.954 -21.948 -35.355 1.00 94.00 765 ALA A C 1
ATOM 5877 O O . ALA A 1 765 ? -18.189 -21.228 -36.001 1.00 94.00 765 ALA A O 1
ATOM 5878 N N . ALA A 1 766 ? -19.043 -21.891 -34.020 1.00 92.81 766 ALA A N 1
ATOM 5879 C CA . ALA A 1 766 ? -18.273 -20.960 -33.197 1.00 92.81 766 ALA A CA 1
ATOM 5880 C C . ALA A 1 766 ? -16.756 -21.186 -33.322 1.00 92.81 766 ALA A C 1
ATOM 5882 O O . ALA A 1 766 ? -16.017 -20.229 -33.549 1.00 92.81 766 ALA A O 1
ATOM 5883 N N . VAL A 1 767 ? -16.282 -22.440 -33.276 1.00 95.12 767 VAL A N 1
ATOM 5884 C CA . VAL A 1 767 ? -14.854 -22.761 -33.476 1.00 95.12 767 VAL A CA 1
ATOM 5885 C C . VAL A 1 767 ? -14.380 -22.336 -34.864 1.00 95.12 767 VAL A C 1
ATOM 5887 O O . VAL A 1 767 ? -13.336 -21.698 -34.989 1.00 95.12 767 VAL A O 1
ATOM 5890 N N . ALA A 1 768 ? -15.135 -22.655 -35.918 1.00 96.75 768 ALA A N 1
ATOM 5891 C CA . ALA A 1 768 ? -14.768 -22.264 -37.277 1.00 96.75 768 ALA A CA 1
ATOM 5892 C C . ALA A 1 768 ? -14.698 -20.736 -37.435 1.00 96.75 768 ALA A C 1
ATOM 5894 O O . ALA A 1 768 ? -13.749 -20.220 -38.031 1.00 96.75 768 ALA A O 1
ATOM 5895 N N . SER A 1 769 ? -15.678 -20.017 -36.877 1.00 95.31 769 SER A N 1
ATOM 5896 C CA . SER A 1 769 ? -15.722 -18.552 -36.866 1.00 95.31 769 SER A CA 1
ATOM 5897 C C . SER A 1 769 ? -14.515 -17.959 -36.132 1.00 95.31 769 SER A C 1
ATOM 5899 O O . SER A 1 769 ? -13.791 -17.136 -36.697 1.00 95.31 769 SER A O 1
ATOM 5901 N N . TYR A 1 770 ? -14.238 -18.452 -34.921 1.00 94.00 770 TYR A N 1
ATOM 5902 C CA . TYR A 1 770 ? -13.101 -18.048 -34.097 1.00 94.00 770 TYR A CA 1
ATOM 5903 C C . TYR A 1 770 ? -11.764 -18.256 -34.818 1.00 94.00 770 TYR A C 1
ATOM 5905 O O . TYR A 1 770 ? -10.990 -17.320 -34.993 1.00 94.00 770 TYR A O 1
ATOM 5913 N N . LEU A 1 771 ? -11.492 -19.463 -35.318 1.00 95.31 771 LEU A N 1
ATOM 5914 C CA . LEU A 1 771 ? -10.218 -19.753 -35.985 1.00 95.31 771 LEU A CA 1
ATOM 5915 C C . LEU A 1 771 ? -10.011 -18.899 -37.242 1.00 95.31 771 LEU A C 1
ATOM 5917 O O . LEU A 1 771 ? -8.888 -18.491 -37.540 1.00 95.31 771 LEU A O 1
ATOM 5921 N N . ARG A 1 772 ? -11.090 -18.587 -37.970 1.00 94.94 772 ARG A N 1
ATOM 5922 C CA . ARG A 1 772 ? -11.031 -17.693 -39.131 1.00 94.94 772 ARG A CA 1
ATOM 5923 C C . ARG A 1 772 ? -10.776 -16.245 -38.743 1.00 94.94 772 ARG A C 1
ATOM 5925 O O . ARG A 1 772 ? -9.951 -15.604 -39.389 1.00 94.94 772 ARG A O 1
ATOM 5932 N N . SER A 1 773 ? -11.432 -15.733 -37.702 1.00 92.25 773 SER A N 1
ATOM 5933 C CA . SER A 1 773 ? -11.202 -14.361 -37.228 1.00 92.25 773 SER A CA 1
ATOM 5934 C C . SER A 1 773 ? -9.790 -14.176 -36.660 1.00 92.25 773 SER A C 1
ATOM 5936 O O . SER A 1 773 ? -9.238 -13.078 -36.711 1.00 92.25 773 SER A O 1
ATOM 5938 N N . ARG A 1 774 ? -9.176 -15.263 -36.179 1.00 91.00 774 ARG A N 1
ATOM 5939 C CA . ARG A 1 774 ? -7.817 -15.298 -35.625 1.00 91.00 774 ARG A CA 1
ATOM 5940 C C . ARG A 1 774 ? -6.733 -15.713 -36.622 1.00 91.00 774 ARG A C 1
ATOM 5942 O O . ARG A 1 774 ? -5.573 -15.773 -36.246 1.00 91.00 774 ARG A O 1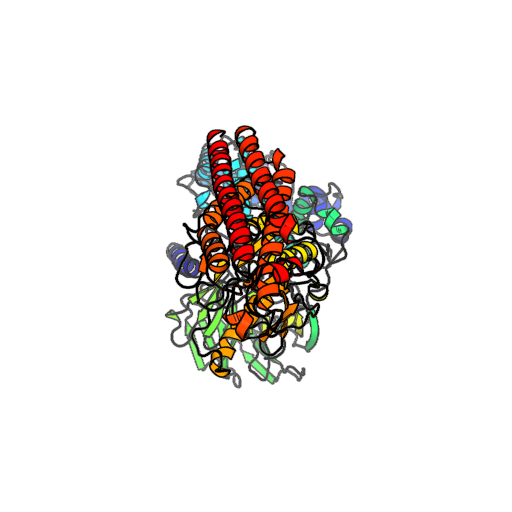
ATOM 5949 N N . MET A 1 775 ? -7.049 -15.954 -37.896 1.00 92.00 775 MET A N 1
ATOM 5950 C CA . MET A 1 775 ? -6.088 -16.498 -38.873 1.00 92.00 775 MET A CA 1
ATOM 5951 C C . MET A 1 775 ? -4.756 -15.726 -38.931 1.00 92.00 775 MET A C 1
ATOM 5953 O O . MET A 1 775 ? -3.682 -16.324 -39.028 1.00 92.00 775 MET A O 1
ATOM 5957 N N . ASP A 1 776 ? -4.818 -14.397 -38.838 1.00 87.94 776 ASP A N 1
ATOM 5958 C CA . ASP A 1 776 ? -3.638 -13.535 -38.917 1.00 87.94 776 ASP A CA 1
ATOM 5959 C C . ASP A 1 776 ? -2.762 -13.557 -37.653 1.00 87.94 776 ASP A C 1
ATOM 5961 O O . ASP A 1 776 ? -1.576 -13.233 -37.758 1.00 87.94 776 ASP A O 1
ATOM 5965 N N . SER A 1 777 ? -3.287 -13.988 -36.495 1.00 85.25 777 SER A N 1
ATOM 5966 C CA . SER A 1 777 ? -2.509 -14.115 -35.247 1.00 85.25 777 SER A CA 1
ATOM 5967 C C . SER A 1 777 ? -1.584 -15.333 -35.233 1.00 85.25 777 SER A C 1
ATOM 5969 O O . SER A 1 777 ? -0.667 -15.409 -34.412 1.00 85.25 777 SER A O 1
ATOM 5971 N N . TYR A 1 778 ? -1.781 -16.277 -36.156 1.00 88.44 778 TYR A N 1
ATOM 5972 C CA . TYR A 1 778 ? -0.946 -17.464 -36.282 1.00 88.44 778 TYR A CA 1
ATOM 5973 C C . TYR A 1 778 ? 0.241 -17.237 -37.225 1.00 88.44 778 TYR A C 1
ATOM 5975 O O . TYR A 1 778 ? 0.146 -16.554 -38.254 1.00 88.44 778 TYR A O 1
ATOM 5983 N N . ALA A 1 779 ? 1.371 -17.870 -36.897 1.00 89.19 779 ALA A N 1
ATOM 5984 C CA . ALA A 1 779 ? 2.571 -17.865 -37.726 1.00 89.19 779 ALA A CA 1
ATOM 5985 C C . ALA A 1 779 ? 2.283 -18.465 -39.112 1.00 89.19 779 ALA A C 1
ATOM 5987 O O . ALA A 1 779 ? 1.484 -19.394 -39.246 1.00 89.19 779 ALA A O 1
ATOM 5988 N N . ALA A 1 780 ? 2.956 -17.963 -40.153 1.00 92.31 780 ALA A N 1
ATOM 5989 C CA . ALA A 1 780 ? 2.710 -18.384 -41.535 1.00 92.31 780 ALA A CA 1
ATOM 5990 C C . ALA A 1 780 ? 2.742 -19.918 -41.755 1.00 92.31 780 ALA A C 1
ATOM 5992 O O . ALA A 1 780 ? 1.867 -20.404 -42.474 1.00 92.31 780 ALA A O 1
ATOM 5993 N N . PRO A 1 781 ? 3.650 -20.697 -41.122 1.00 93.69 781 PRO A N 1
ATOM 5994 C CA . PRO A 1 781 ? 3.638 -22.161 -41.218 1.00 93.69 781 PRO A CA 1
ATOM 5995 C C . PRO A 1 781 ? 2.403 -22.830 -40.594 1.00 93.69 781 PRO A C 1
ATOM 5997 O O . PRO A 1 781 ? 1.973 -23.877 -41.068 1.00 93.69 781 PRO A O 1
ATOM 6000 N N . SER A 1 782 ? 1.804 -22.229 -39.564 1.00 94.25 782 SER A N 1
ATOM 6001 C CA . SER A 1 782 ? 0.635 -22.774 -38.861 1.00 94.25 782 SER A CA 1
ATOM 6002 C C . SER A 1 782 ? -0.681 -22.496 -39.594 1.00 94.25 782 SER A C 1
ATOM 6004 O O . SER A 1 782 ? -1.614 -23.290 -39.495 1.00 94.25 782 SER A O 1
ATOM 6006 N N . ARG A 1 783 ? -0.772 -21.402 -40.366 1.00 95.31 783 ARG A N 1
ATOM 6007 C CA . ARG A 1 783 ? -2.022 -20.948 -41.016 1.00 95.31 783 ARG A CA 1
ATOM 6008 C C . ARG A 1 783 ? -2.730 -22.009 -41.876 1.00 95.31 783 ARG A C 1
ATOM 6010 O O . ARG A 1 783 ? -3.942 -22.135 -41.729 1.00 95.31 783 ARG A O 1
ATOM 6017 N N . PRO A 1 784 ? -2.050 -22.817 -42.719 1.00 97.50 784 PRO A N 1
ATOM 6018 C CA . PRO A 1 784 ? -2.723 -23.873 -43.482 1.00 97.50 784 PRO A CA 1
ATOM 6019 C C . PRO A 1 784 ? -3.404 -24.919 -42.591 1.00 97.50 784 PRO A C 1
ATOM 6021 O O . PRO A 1 784 ? -4.452 -25.449 -42.947 1.00 97.50 784 PRO A O 1
ATOM 6024 N N . HIS A 1 785 ? -2.820 -25.204 -41.427 1.00 97.75 785 HIS A N 1
ATOM 6025 C CA . HIS A 1 785 ? -3.359 -26.155 -40.462 1.00 97.75 785 HIS A CA 1
ATOM 6026 C C . HIS A 1 785 ? -4.530 -25.565 -39.659 1.00 97.75 785 HIS A C 1
ATOM 6028 O O . HIS A 1 785 ? -5.492 -26.275 -39.364 1.00 97.75 785 HIS A O 1
ATOM 6034 N N . ILE A 1 786 ? -4.503 -24.261 -39.370 1.00 97.50 786 ILE A N 1
ATOM 6035 C CA . ILE A 1 786 ? -5.642 -23.534 -38.785 1.00 97.50 786 ILE A CA 1
ATOM 6036 C C . ILE A 1 786 ? -6.821 -23.483 -39.765 1.00 97.50 786 ILE A C 1
ATOM 6038 O O . ILE A 1 786 ? -7.948 -23.791 -39.384 1.00 97.50 786 ILE A O 1
ATOM 6042 N N . ASP A 1 787 ? -6.565 -23.169 -41.038 1.00 97.81 787 ASP A N 1
ATOM 6043 C CA . ASP A 1 787 ? -7.588 -23.169 -42.092 1.00 97.81 787 ASP A CA 1
ATOM 6044 C C . ASP A 1 787 ? -8.197 -24.560 -42.298 1.00 97.81 787 ASP A C 1
ATOM 6046 O O . ASP A 1 787 ? -9.417 -24.707 -42.376 1.00 97.81 787 ASP A O 1
ATOM 6050 N N . GLU A 1 788 ? -7.357 -25.597 -42.317 1.00 98.25 788 GLU A N 1
ATOM 6051 C CA . GLU A 1 788 ? -7.825 -26.977 -42.358 1.00 98.25 788 GLU A CA 1
ATOM 6052 C C . GLU A 1 788 ? -8.727 -27.286 -41.161 1.00 98.25 788 GLU A C 1
ATOM 6054 O O . GLU A 1 788 ? -9.827 -27.793 -41.353 1.00 98.25 788 GLU A O 1
ATOM 6059 N N . THR A 1 789 ? -8.316 -26.916 -39.946 1.00 98.06 789 THR A N 1
ATOM 6060 C CA . THR A 1 789 ? -9.122 -27.103 -38.732 1.00 98.06 789 THR A CA 1
ATOM 6061 C C . THR A 1 789 ? -10.490 -26.431 -38.861 1.00 98.06 789 THR A C 1
ATOM 6063 O O . THR A 1 789 ? -11.510 -27.080 -38.631 1.00 98.06 789 THR A O 1
ATOM 6066 N N . ALA A 1 790 ? -10.542 -25.166 -39.291 1.00 98.00 790 ALA A N 1
ATOM 6067 C CA . ALA A 1 790 ? -11.801 -24.450 -39.492 1.00 98.00 790 ALA A CA 1
ATOM 6068 C C . ALA A 1 790 ? -12.709 -25.163 -40.511 1.00 98.00 790 ALA A C 1
ATOM 6070 O O . ALA A 1 790 ? -13.894 -25.361 -40.241 1.00 98.00 790 ALA A O 1
ATOM 6071 N N . ARG A 1 791 ? -12.152 -25.636 -41.637 1.00 98.38 791 ARG A N 1
ATOM 6072 C CA . ARG A 1 791 ? -12.902 -26.396 -42.654 1.00 98.38 791 ARG A CA 1
ATOM 6073 C C . ARG A 1 791 ? -13.483 -27.706 -42.111 1.00 98.38 791 ARG A C 1
ATOM 6075 O O . ARG A 1 791 ? -14.590 -28.080 -42.499 1.00 98.38 791 ARG A O 1
ATOM 6082 N N . ARG A 1 792 ? -12.784 -28.390 -41.197 1.00 98.31 792 ARG A N 1
ATOM 6083 C CA . ARG A 1 792 ? -13.295 -29.605 -40.528 1.00 98.31 792 ARG A CA 1
ATOM 6084 C C . ARG A 1 792 ? -14.511 -29.308 -39.654 1.00 98.31 792 ARG A C 1
ATOM 6086 O O . ARG A 1 792 ? -15.503 -30.030 -39.721 1.00 98.31 792 ARG A O 1
ATOM 6093 N N . TYR A 1 793 ? -14.488 -28.210 -38.906 1.00 97.94 793 TYR A N 1
ATOM 6094 C CA . TYR A 1 793 ? -15.649 -27.788 -38.120 1.00 97.94 793 TYR A CA 1
ATOM 6095 C C . TYR A 1 793 ? -16.829 -27.330 -38.987 1.00 97.94 793 TYR A C 1
ATOM 6097 O O . TYR A 1 793 ? -17.969 -27.687 -38.703 1.00 97.94 793 TYR A O 1
ATOM 6105 N N . GLU A 1 794 ? -16.588 -26.631 -40.098 1.00 98.25 794 GLU A N 1
ATOM 6106 C CA . GLU A 1 794 ? -17.654 -26.298 -41.057 1.00 98.25 794 GLU A CA 1
ATOM 6107 C C . GLU A 1 794 ? -18.297 -27.549 -41.662 1.00 98.25 794 GLU A C 1
ATOM 6109 O O . GLU A 1 794 ? -19.516 -27.612 -41.837 1.00 98.25 794 GLU A O 1
ATOM 6114 N N . ARG A 1 795 ? -17.489 -28.580 -41.928 1.00 98.25 795 ARG A N 1
ATOM 6115 C CA . ARG A 1 795 ? -17.987 -29.866 -42.410 1.00 98.25 795 ARG A CA 1
ATOM 6116 C C . ARG A 1 795 ? -18.901 -30.540 -41.387 1.00 98.25 795 ARG A C 1
ATOM 6118 O O . ARG A 1 795 ? -19.938 -31.065 -41.782 1.00 98.25 795 ARG A O 1
ATOM 6125 N N . ILE A 1 796 ? -18.578 -30.478 -40.094 1.00 97.19 796 ILE A N 1
ATOM 6126 C CA . ILE A 1 796 ? -19.455 -30.966 -39.015 1.00 97.19 796 ILE A CA 1
ATOM 6127 C C . ILE A 1 796 ? -20.812 -30.246 -39.049 1.00 97.19 796 ILE A C 1
ATOM 6129 O O . ILE A 1 796 ? -21.856 -30.899 -38.991 1.00 97.19 796 ILE A O 1
ATOM 6133 N N . VAL A 1 797 ? -20.817 -28.919 -39.217 1.00 96.75 797 VAL A N 1
ATOM 6134 C CA . VAL A 1 797 ? -22.058 -28.134 -39.358 1.00 96.75 797 VAL A CA 1
ATOM 6135 C C . VAL A 1 797 ? -22.873 -28.609 -40.564 1.00 96.75 797 VAL A C 1
ATOM 6137 O O . VAL A 1 797 ? -24.080 -28.828 -40.456 1.00 96.75 797 VAL A O 1
ATOM 6140 N N . ASP A 1 798 ? -22.230 -28.801 -41.718 1.00 97.12 798 ASP A N 1
ATOM 6141 C CA . ASP A 1 798 ? -22.892 -29.293 -42.930 1.00 97.12 798 ASP A CA 1
ATOM 6142 C C . ASP A 1 798 ? -23.481 -30.702 -42.754 1.00 97.12 798 ASP A C 1
ATOM 6144 O O . ASP A 1 798 ? -24.558 -30.978 -43.287 1.00 97.12 798 ASP A O 1
ATOM 6148 N N . LEU A 1 799 ? -22.810 -31.576 -41.996 1.00 96.88 799 LEU A N 1
ATOM 6149 C CA . LEU A 1 799 ? -23.273 -32.936 -41.708 1.00 96.88 799 LEU A CA 1
ATOM 6150 C C . LEU A 1 799 ? -24.525 -32.958 -40.831 1.00 96.88 799 LEU A C 1
ATOM 6152 O O . LEU A 1 799 ? -25.427 -33.760 -41.072 1.00 96.88 799 LEU A O 1
ATOM 6156 N N . LEU A 1 800 ? -24.605 -32.072 -39.836 1.00 93.50 800 LEU A N 1
ATOM 6157 C CA . LEU A 1 800 ? -25.721 -32.034 -38.888 1.00 93.50 800 LEU A CA 1
ATOM 6158 C C . LEU A 1 800 ? -26.907 -31.203 -39.387 1.00 93.50 800 LEU A C 1
ATOM 6160 O O . LEU A 1 800 ? -28.051 -31.503 -39.032 1.00 93.50 800 LEU A O 1
ATOM 6164 N N . ARG A 1 801 ? -26.675 -30.212 -40.261 1.00 93.94 801 ARG A N 1
ATOM 6165 C CA . ARG A 1 801 ? -27.707 -29.313 -40.816 1.00 93.94 801 ARG A CA 1
ATOM 6166 C C . ARG A 1 801 ? -28.980 -30.034 -41.297 1.00 93.94 801 ARG A C 1
ATOM 6168 O O . ARG A 1 801 ? -30.069 -29.556 -40.966 1.00 93.94 801 ARG A O 1
ATOM 6175 N N . PRO A 1 802 ? -28.921 -31.178 -42.013 1.00 91.00 802 PRO A N 1
ATOM 6176 C CA . PRO A 1 802 ? -30.119 -31.898 -42.444 1.00 91.00 802 PRO A CA 1
ATOM 6177 C C . PRO A 1 802 ? -30.996 -32.389 -41.290 1.00 91.00 802 PRO A C 1
ATOM 6179 O O . PRO A 1 802 ? -32.194 -32.539 -41.476 1.00 91.00 802 PRO A O 1
ATOM 6182 N N . THR A 1 803 ? -30.451 -32.596 -40.093 1.00 89.06 803 THR A N 1
ATOM 6183 C CA . THR A 1 803 ? -31.224 -33.024 -38.912 1.00 89.06 803 THR A CA 1
ATOM 6184 C C . THR A 1 803 ? -31.665 -31.881 -38.000 1.00 89.06 803 THR A C 1
ATOM 6186 O O . THR A 1 803 ? -32.399 -32.108 -37.043 1.00 89.06 803 THR A O 1
ATOM 6189 N N . LEU A 1 804 ? -31.265 -30.645 -38.311 1.00 88.19 804 LEU A N 1
ATOM 6190 C CA . LEU A 1 804 ? -31.517 -29.464 -37.477 1.00 88.19 804 LEU A CA 1
ATOM 6191 C C . LEU A 1 804 ? -32.432 -28.419 -38.140 1.00 88.19 804 LEU A C 1
ATOM 6193 O O . LEU A 1 804 ? -32.683 -27.367 -37.561 1.00 88.19 804 LEU A O 1
ATOM 6197 N N . HIS A 1 805 ? -32.957 -28.694 -39.337 1.00 81.44 805 HIS A N 1
ATOM 6198 C CA . HIS A 1 805 ? -33.878 -27.796 -40.037 1.00 81.44 805 HIS A CA 1
ATOM 6199 C C . HIS A 1 805 ? -35.339 -27.957 -39.569 1.00 81.44 805 HIS A C 1
ATOM 6201 O O . HIS A 1 805 ? -35.775 -29.049 -39.206 1.00 81.44 805 HIS A O 1
ATOM 6207 N N . GLY A 1 806 ? -36.131 -26.884 -39.664 1.00 77.19 806 GLY A N 1
ATOM 6208 C CA . GLY A 1 806 ? -37.547 -26.880 -39.266 1.00 77.19 806 GLY A CA 1
ATOM 6209 C C . GLY A 1 806 ? -37.759 -26.438 -37.814 1.00 77.19 806 GLY A C 1
ATOM 6210 O O . GLY A 1 806 ? -36.929 -25.710 -37.271 1.00 77.19 806 GLY A O 1
ATOM 6211 N N . ASN A 1 807 ? -38.881 -26.823 -37.188 1.00 78.81 807 ASN A N 1
ATOM 6212 C CA . ASN A 1 807 ? -39.106 -26.470 -35.782 1.00 78.81 807 ASN A CA 1
ATOM 6213 C C . ASN A 1 807 ? -38.271 -27.357 -34.848 1.00 78.81 807 ASN A C 1
ATOM 6215 O O . ASN A 1 807 ? -37.848 -28.462 -35.197 1.00 78.81 807 ASN A O 1
ATOM 6219 N N . ALA A 1 808 ? -38.071 -26.869 -33.623 1.00 78.00 808 ALA A N 1
ATOM 6220 C CA . ALA A 1 808 ? -37.273 -27.527 -32.598 1.00 78.00 808 ALA A CA 1
ATOM 6221 C C . ALA A 1 808 ? -37.688 -28.994 -32.370 1.00 78.00 808 ALA A C 1
ATOM 6223 O O . ALA A 1 808 ? -38.826 -29.298 -31.991 1.00 78.00 808 ALA A O 1
ATOM 6224 N N . GLY A 1 809 ? -36.736 -29.901 -32.597 1.00 79.56 809 GLY A N 1
ATOM 6225 C CA . GLY A 1 809 ? -36.895 -31.340 -32.403 1.00 79.56 809 GLY A CA 1
ATOM 6226 C C . GLY A 1 809 ? -37.722 -32.069 -33.466 1.00 79.56 809 GLY A C 1
ATOM 6227 O O . GLY A 1 809 ? -37.833 -33.286 -33.364 1.00 79.56 809 GLY A O 1
ATOM 6228 N N . ASP A 1 810 ? -38.279 -31.396 -34.482 1.00 84.38 810 ASP A N 1
ATOM 6229 C CA . ASP A 1 810 ? -39.169 -32.023 -35.479 1.00 84.38 810 ASP A CA 1
ATOM 6230 C C . ASP A 1 810 ? -38.508 -33.209 -36.190 1.00 84.38 810 ASP A C 1
ATOM 6232 O O . ASP A 1 810 ? -39.091 -34.290 -36.256 1.00 84.38 810 ASP A O 1
ATOM 6236 N N . GLN A 1 811 ? -37.275 -33.031 -36.667 1.00 87.56 811 GLN A N 1
ATOM 6237 C CA . GLN A 1 811 ? -36.518 -34.095 -37.335 1.00 87.56 811 GLN A CA 1
ATOM 6238 C C . GLN A 1 811 ? -36.171 -35.228 -36.371 1.00 87.56 811 GLN A C 1
ATOM 6240 O O . GLN A 1 811 ? -36.329 -36.398 -36.700 1.00 87.56 811 GLN A O 1
ATOM 6245 N N . TYR A 1 812 ? -35.788 -34.904 -35.135 1.00 88.12 812 TYR A N 1
ATOM 6246 C CA . TYR A 1 812 ? -35.495 -35.924 -34.130 1.00 88.12 812 TYR A CA 1
ATOM 6247 C C . TYR A 1 812 ? -36.734 -36.723 -33.714 1.00 88.12 812 TYR A C 1
ATOM 6249 O O . TYR A 1 812 ? -36.581 -37.880 -33.343 1.00 88.12 812 TYR A O 1
ATOM 6257 N N . ARG A 1 813 ? -37.958 -36.183 -33.831 1.00 88.75 813 ARG A N 1
ATOM 6258 C CA . ARG A 1 813 ? -39.192 -36.982 -33.660 1.00 88.75 813 ARG A CA 1
ATOM 6259 C C . ARG A 1 813 ? -39.401 -37.999 -34.781 1.00 88.75 813 ARG A C 1
ATOM 6261 O O . ARG A 1 813 ? -40.107 -38.974 -34.567 1.00 88.75 813 ARG A O 1
ATOM 6268 N N . GLN A 1 814 ? -38.841 -37.747 -35.963 1.00 87.81 814 GLN A N 1
ATOM 6269 C CA . GLN A 1 814 ? -38.887 -38.672 -37.100 1.00 87.81 814 GLN A CA 1
ATOM 6270 C C . GLN A 1 814 ? -37.744 -39.692 -37.047 1.00 87.81 814 GLN A C 1
ATOM 6272 O O . GLN A 1 814 ? -37.884 -40.786 -37.580 1.00 87.81 814 GLN A O 1
ATOM 6277 N N . ILE A 1 815 ? -36.630 -39.331 -36.403 1.00 90.12 815 ILE A N 1
ATOM 6278 C CA . ILE A 1 815 ? -35.463 -40.199 -36.227 1.00 90.12 815 ILE A CA 1
ATOM 6279 C C . ILE A 1 815 ? -35.657 -41.135 -35.029 1.00 90.12 815 ILE A C 1
ATOM 6281 O O . ILE A 1 815 ? -35.466 -42.338 -35.166 1.00 90.12 815 ILE A O 1
ATOM 6285 N N . LEU A 1 816 ? -36.011 -40.611 -33.849 1.00 89.06 816 LEU A N 1
ATOM 6286 C CA . LEU A 1 816 ? -36.087 -41.410 -32.623 1.00 89.06 816 LEU A CA 1
ATOM 6287 C C . LEU A 1 816 ? -37.329 -42.304 -32.593 1.00 89.06 816 LEU A C 1
ATOM 6289 O O . LEU A 1 816 ? -38.439 -41.843 -32.849 1.00 89.06 816 LEU A O 1
ATOM 6293 N N . GLY A 1 817 ? -37.151 -43.568 -32.211 1.00 84.62 817 GLY A N 1
ATOM 6294 C CA . GLY A 1 817 ? -38.184 -44.606 -32.296 1.00 84.62 817 GLY A CA 1
ATOM 6295 C C . GLY A 1 817 ? -38.178 -45.373 -33.621 1.00 84.62 817 GLY A C 1
ATOM 6296 O O . GLY A 1 817 ? -38.741 -46.462 -33.693 1.00 84.62 817 GLY A O 1
ATOM 6297 N N . ASP A 1 818 ? -37.506 -44.861 -34.659 1.00 91.88 818 ASP A N 1
ATOM 6298 C CA . ASP A 1 818 ? -37.235 -45.604 -35.891 1.00 91.88 818 ASP A CA 1
ATOM 6299 C C . ASP A 1 818 ? -35.763 -46.029 -35.927 1.00 91.88 818 ASP A C 1
ATOM 6301 O O . ASP A 1 818 ? -34.866 -45.276 -36.307 1.00 91.88 818 ASP A O 1
ATOM 6305 N N . MET A 1 819 ? -35.499 -47.285 -35.567 1.00 93.25 819 MET A N 1
ATOM 6306 C CA . MET A 1 819 ? -34.136 -47.823 -35.527 1.00 93.25 819 MET A CA 1
ATOM 6307 C C . MET A 1 819 ? -33.394 -47.771 -36.870 1.00 93.25 819 MET A C 1
ATOM 6309 O O . MET A 1 819 ? -32.163 -47.820 -36.875 1.00 93.25 819 MET A O 1
ATOM 6313 N N . ALA A 1 820 ? -34.086 -47.713 -38.012 1.00 93.94 820 ALA A N 1
ATOM 6314 C CA . ALA A 1 820 ? -33.422 -47.557 -39.302 1.00 93.94 820 ALA A CA 1
ATOM 6315 C C . ALA A 1 820 ? -32.935 -46.115 -39.494 1.00 93.94 820 ALA A C 1
ATOM 6317 O O . ALA A 1 820 ? -31.784 -45.914 -39.887 1.00 93.94 820 ALA A O 1
ATOM 6318 N N . GLU A 1 821 ? -33.769 -45.125 -39.175 1.00 94.12 821 GLU A N 1
ATOM 6319 C CA . GLU A 1 821 ? -33.389 -43.709 -39.234 1.00 94.12 821 GLU A CA 1
ATOM 6320 C C . GLU A 1 821 ? -32.352 -43.345 -38.161 1.00 94.12 821 GLU A C 1
ATOM 6322 O O . GLU A 1 821 ? -31.387 -42.640 -38.464 1.00 94.12 821 GLU A O 1
ATOM 6327 N N . GLN A 1 822 ? -32.445 -43.898 -36.946 1.00 93.88 822 GLN A N 1
ATOM 6328 C CA . GLN A 1 822 ? -31.418 -43.675 -35.922 1.00 93.88 822 GLN A CA 1
ATOM 6329 C C . GLN A 1 822 ? -30.042 -44.192 -36.338 1.00 93.88 822 GLN A C 1
ATOM 6331 O O . GLN A 1 822 ? -29.048 -43.507 -36.121 1.00 93.88 822 GLN A O 1
ATOM 6336 N N . ARG A 1 823 ? -29.964 -45.373 -36.967 1.00 95.25 823 ARG A N 1
ATOM 6337 C CA . ARG A 1 823 ? -28.689 -45.920 -37.465 1.00 95.25 823 ARG A CA 1
ATOM 6338 C C . ARG A 1 823 ? -28.102 -45.081 -38.596 1.00 95.25 823 ARG A C 1
ATOM 6340 O O . ARG A 1 823 ? -26.886 -44.932 -38.667 1.00 95.25 823 ARG A O 1
ATOM 6347 N N . LYS A 1 824 ? -28.941 -44.502 -39.464 1.00 95.06 824 LYS A N 1
ATOM 6348 C CA . LYS A 1 824 ? -28.470 -43.537 -40.472 1.00 95.06 824 LYS A CA 1
ATOM 6349 C C . LYS A 1 824 ? -27.882 -42.300 -39.803 1.00 95.06 824 LYS A C 1
ATOM 6351 O O . LYS A 1 824 ? -26.795 -41.875 -40.174 1.00 95.06 824 LYS A O 1
ATOM 6356 N N . HIS A 1 825 ? -28.566 -41.764 -38.794 1.00 94.62 825 HIS A N 1
ATOM 6357 C CA . HIS A 1 825 ? -28.054 -40.624 -38.044 1.00 94.62 825 HIS A CA 1
ATOM 6358 C C . HIS A 1 825 ? -26.770 -40.965 -37.272 1.00 94.62 825 HIS A C 1
ATOM 6360 O O . HIS A 1 825 ? -25.834 -40.174 -37.270 1.00 94.62 825 HIS A O 1
ATOM 6366 N N . ALA A 1 826 ? -26.665 -42.162 -36.691 1.00 95.06 826 ALA A N 1
ATOM 6367 C CA . ALA A 1 826 ? -25.442 -42.627 -36.042 1.00 95.06 826 ALA A CA 1
ATOM 6368 C C . ALA A 1 826 ? -24.247 -42.685 -37.008 1.00 95.06 826 ALA A C 1
ATOM 6370 O O . ALA A 1 826 ? -23.137 -42.313 -36.632 1.00 95.06 826 ALA A O 1
ATOM 6371 N N . ALA A 1 827 ? -24.467 -43.074 -38.269 1.00 96.75 827 ALA A N 1
ATOM 6372 C CA . ALA A 1 827 ? -23.431 -43.004 -39.299 1.00 96.75 827 ALA A CA 1
ATOM 6373 C C . ALA A 1 827 ? -22.980 -41.555 -39.567 1.00 96.75 827 ALA A C 1
ATOM 6375 O O . ALA A 1 827 ? -21.783 -41.310 -39.689 1.00 96.75 827 ALA A O 1
ATOM 6376 N N . THR A 1 828 ? -23.907 -40.588 -39.582 1.00 96.62 828 THR A N 1
ATOM 6377 C CA . THR A 1 828 ? -23.574 -39.152 -39.660 1.00 96.62 828 THR A CA 1
ATOM 6378 C C . THR A 1 828 ? -22.759 -38.683 -38.452 1.00 96.62 828 THR A C 1
ATOM 6380 O O . THR A 1 828 ? -21.791 -37.945 -38.622 1.00 96.62 828 THR A O 1
ATOM 6383 N N . LEU A 1 829 ? -23.097 -39.136 -37.239 1.00 94.06 829 LEU A N 1
ATOM 6384 C CA . LEU A 1 829 ? -22.324 -38.826 -36.031 1.00 94.06 829 LEU A CA 1
ATOM 6385 C C . LEU A 1 829 ? -20.905 -39.407 -36.098 1.00 94.06 829 LEU A C 1
ATOM 6387 O O . LEU A 1 829 ? -19.955 -38.732 -35.709 1.00 94.06 829 LEU A O 1
ATOM 6391 N N . ARG A 1 830 ? -20.736 -40.618 -36.645 1.00 96.69 830 ARG A N 1
ATOM 6392 C CA . ARG A 1 830 ? -19.406 -41.203 -36.878 1.00 96.69 830 ARG A CA 1
ATOM 6393 C C . ARG A 1 830 ? -18.597 -40.420 -37.916 1.00 96.69 830 ARG A C 1
ATOM 6395 O O . ARG A 1 830 ? -17.417 -40.188 -37.687 1.00 96.69 830 ARG A O 1
ATOM 6402 N N . GLU A 1 831 ? -19.221 -39.930 -38.990 1.00 97.69 831 GLU A N 1
ATOM 6403 C CA . GLU A 1 831 ? -18.542 -39.032 -39.941 1.00 97.69 831 GLU A CA 1
ATOM 6404 C C . GLU A 1 831 ? -18.091 -37.734 -39.244 1.00 97.69 831 GLU A C 1
ATOM 6406 O O . GLU A 1 831 ? -16.941 -37.328 -39.376 1.00 97.69 831 GLU A O 1
ATOM 6411 N N . ALA A 1 832 ? -18.941 -37.125 -38.410 1.00 95.88 832 ALA A N 1
ATOM 6412 C CA . ALA A 1 832 ? -18.564 -35.939 -37.636 1.00 95.88 832 ALA A CA 1
ATOM 6413 C C . ALA A 1 832 ? -17.432 -36.215 -36.620 1.00 95.88 832 ALA A C 1
ATOM 6415 O O . ALA A 1 832 ? -16.576 -35.361 -36.384 1.00 95.88 832 ALA A O 1
ATOM 6416 N N . ARG A 1 833 ? -17.392 -37.418 -36.036 1.00 95.81 833 ARG A N 1
ATOM 6417 C CA . ARG A 1 833 ? -16.314 -37.892 -35.151 1.00 95.81 833 ARG A CA 1
ATOM 6418 C C . ARG A 1 833 ? -14.981 -38.050 -35.892 1.00 95.81 833 ARG A C 1
ATOM 6420 O O . ARG A 1 833 ? -13.923 -37.737 -35.335 1.00 95.81 833 ARG A O 1
ATOM 6427 N N . ASP A 1 834 ? -15.013 -38.484 -37.147 1.00 97.88 834 ASP A N 1
ATOM 6428 C CA . ASP A 1 834 ? -13.826 -38.541 -38.003 1.00 97.88 834 ASP A CA 1
ATOM 6429 C C . ASP A 1 834 ? -13.326 -37.134 -38.366 1.00 97.88 834 ASP A C 1
ATOM 6431 O O . ASP A 1 834 ? -12.120 -36.876 -38.303 1.00 97.88 834 ASP A O 1
ATOM 6435 N N . GLU A 1 835 ? -14.233 -36.189 -38.634 1.00 98.31 835 GLU A N 1
ATOM 6436 C CA . GLU A 1 835 ? -13.872 -34.779 -38.840 1.00 98.31 835 GLU A CA 1
ATOM 6437 C C . GLU A 1 835 ? -13.234 -34.154 -37.583 1.00 98.31 835 GLU A C 1
ATOM 6439 O O . GLU A 1 835 ? -12.222 -33.462 -37.701 1.00 98.31 835 GLU A O 1
ATOM 6444 N N . LEU A 1 836 ? -13.731 -34.456 -36.373 1.00 95.94 836 LEU A N 1
ATOM 6445 C CA . LEU A 1 836 ? -13.086 -34.040 -35.112 1.00 95.94 836 LEU A CA 1
ATOM 6446 C C . LEU A 1 836 ? -11.680 -34.632 -34.952 1.00 95.94 836 LEU A C 1
ATOM 6448 O O . LEU A 1 836 ? -10.763 -33.950 -34.491 1.00 95.94 836 LEU A O 1
ATOM 6452 N N . THR A 1 837 ? -11.487 -35.890 -35.353 1.00 97.69 837 THR A N 1
ATOM 6453 C CA . THR A 1 837 ? -10.165 -36.535 -35.321 1.00 97.69 837 THR A CA 1
ATOM 6454 C C . THR A 1 837 ? -9.190 -35.807 -36.246 1.00 97.69 837 THR A C 1
ATOM 6456 O O . THR A 1 837 ? -8.071 -35.483 -35.841 1.00 97.69 837 THR A O 1
ATOM 6459 N N . ALA A 1 838 ? -9.624 -35.502 -37.471 1.00 98.12 838 ALA A N 1
ATOM 6460 C CA . ALA A 1 838 ? -8.831 -34.744 -38.433 1.00 98.12 838 ALA A CA 1
ATOM 6461 C C . ALA A 1 838 ? -8.540 -33.315 -37.941 1.00 98.12 838 ALA A C 1
ATOM 6463 O O . ALA A 1 838 ? -7.411 -32.842 -38.087 1.00 98.12 838 ALA A O 1
ATOM 6464 N N . ALA A 1 839 ? -9.515 -32.659 -37.305 1.00 98.00 839 ALA A N 1
ATOM 6465 C CA . ALA A 1 839 ? -9.343 -31.343 -36.698 1.00 98.00 839 ALA A CA 1
ATOM 6466 C C . ALA A 1 839 ? -8.266 -31.362 -35.601 1.00 98.00 839 ALA A C 1
ATOM 6468 O O . ALA A 1 839 ? -7.349 -30.548 -35.643 1.00 98.00 839 ALA A O 1
ATOM 6469 N N . ALA A 1 840 ? -8.300 -32.327 -34.674 1.00 97.50 840 ALA A N 1
ATOM 6470 C CA . ALA A 1 840 ? -7.282 -32.451 -33.625 1.00 97.50 840 ALA A CA 1
ATOM 6471 C C . ALA A 1 840 ? -5.873 -32.687 -34.194 1.00 97.50 840 ALA A C 1
ATOM 6473 O O . ALA A 1 840 ? -4.893 -32.135 -33.694 1.00 97.50 840 ALA A O 1
ATOM 6474 N N . SER A 1 841 ? -5.749 -33.487 -35.256 1.00 98.06 841 SER A N 1
ATOM 6475 C CA . SER A 1 841 ? -4.474 -33.665 -35.961 1.00 98.06 841 SER A CA 1
ATOM 6476 C C . SER A 1 841 ? -3.983 -32.374 -36.620 1.00 98.06 841 SER A C 1
ATOM 6478 O O . SER A 1 841 ? -2.792 -32.078 -36.553 1.00 98.06 841 SER A O 1
ATOM 6480 N N . ALA A 1 842 ? -4.875 -31.591 -37.229 1.00 98.00 842 ALA A N 1
ATOM 6481 C CA . ALA A 1 842 ? -4.519 -30.307 -37.823 1.00 98.00 842 ALA A CA 1
ATOM 6482 C C . ALA A 1 842 ? -4.092 -29.281 -36.755 1.00 98.00 842 ALA A C 1
ATOM 6484 O O . ALA A 1 842 ? -3.048 -28.654 -36.911 1.00 98.00 842 ALA A O 1
ATOM 6485 N N . MET A 1 843 ? -4.808 -29.173 -35.632 1.00 97.31 843 MET A N 1
ATOM 6486 C CA . MET A 1 843 ? -4.413 -28.309 -34.508 1.00 97.31 843 MET A CA 1
ATOM 6487 C C . MET A 1 843 ? -3.035 -28.675 -33.949 1.00 97.31 843 MET A C 1
ATOM 6489 O O . MET A 1 843 ? -2.204 -27.795 -33.742 1.00 97.31 843 MET A O 1
ATOM 6493 N N . GLN A 1 844 ? -2.764 -29.971 -33.757 1.00 96.81 844 GLN A N 1
ATOM 6494 C CA . GLN A 1 844 ? -1.462 -30.464 -33.298 1.00 96.81 844 GLN A CA 1
ATOM 6495 C C . GLN A 1 844 ? -0.331 -29.995 -34.231 1.00 96.81 844 GLN A C 1
ATOM 6497 O O . GLN A 1 844 ? 0.660 -29.436 -33.766 1.00 96.81 844 GLN A O 1
ATOM 6502 N N . LEU A 1 845 ? -0.506 -30.154 -35.548 1.00 97.00 845 LEU A N 1
ATOM 6503 C CA . LEU A 1 845 ? 0.465 -29.685 -36.541 1.00 97.00 845 LEU A CA 1
ATOM 6504 C C . LEU A 1 845 ? 0.612 -28.158 -36.536 1.00 97.00 845 LEU A C 1
ATOM 6506 O O . LEU A 1 845 ? 1.717 -27.653 -36.734 1.00 97.00 845 LEU A O 1
ATOM 6510 N N . ALA A 1 846 ? -0.473 -27.415 -36.297 1.00 95.06 846 ALA A N 1
ATOM 6511 C CA . ALA A 1 846 ? -0.430 -25.960 -36.179 1.00 95.06 846 ALA A CA 1
ATOM 6512 C C . ALA A 1 846 ? 0.441 -25.513 -34.993 1.00 95.06 846 ALA A C 1
ATOM 6514 O O . ALA A 1 846 ? 1.252 -24.597 -35.150 1.00 95.06 846 ALA A O 1
ATOM 6515 N N . VAL A 1 847 ? 0.310 -26.186 -33.845 1.00 94.50 847 VAL A N 1
ATOM 6516 C CA . VAL A 1 847 ? 1.115 -25.937 -32.639 1.00 94.50 847 VAL A CA 1
ATOM 6517 C C . VAL A 1 847 ? 2.585 -26.305 -32.877 1.00 94.50 847 VAL A C 1
ATOM 6519 O O . VAL A 1 847 ? 3.467 -25.492 -32.612 1.00 94.50 847 VAL A O 1
ATOM 6522 N N . GLU A 1 848 ? 2.869 -27.479 -33.445 1.00 93.75 848 GLU A N 1
ATOM 6523 C CA . GLU A 1 848 ? 4.241 -27.944 -33.728 1.00 93.75 848 GLU A CA 1
ATOM 6524 C C . GLU A 1 848 ? 4.974 -27.057 -34.750 1.00 93.75 848 GLU A C 1
ATOM 6526 O O . GLU A 1 848 ? 6.168 -26.765 -34.613 1.00 93.75 848 GLU A O 1
ATOM 6531 N N . SER A 1 849 ? 4.246 -26.582 -35.765 1.00 90.31 849 SER A N 1
ATOM 6532 C CA . SER A 1 849 ? 4.781 -25.682 -36.793 1.00 90.31 849 SER A CA 1
ATOM 6533 C C . SER A 1 849 ? 5.095 -24.291 -36.245 1.00 90.31 849 SER A C 1
ATOM 6535 O O . SER A 1 849 ? 6.007 -23.637 -36.750 1.00 90.31 849 SER A O 1
ATOM 6537 N N . ALA A 1 850 ? 4.380 -23.844 -35.207 1.00 83.19 850 ALA A N 1
ATOM 6538 C CA . ALA A 1 850 ? 4.672 -22.587 -34.525 1.00 83.19 850 ALA A CA 1
ATOM 6539 C C . ALA A 1 850 ? 5.975 -22.691 -33.719 1.00 83.19 850 ALA A C 1
ATOM 6541 O O . ALA A 1 850 ? 6.819 -21.806 -33.812 1.00 83.19 850 ALA A O 1
ATOM 6542 N N . THR A 1 851 ? 6.190 -23.801 -33.004 1.00 74.12 851 THR A N 1
ATOM 6543 C CA . THR A 1 851 ? 7.410 -24.036 -32.208 1.00 74.12 851 THR A CA 1
ATOM 6544 C C . THR A 1 851 ? 8.674 -24.166 -33.064 1.00 74.12 851 THR A C 1
ATOM 6546 O O . THR A 1 851 ? 9.762 -23.872 -32.593 1.00 74.12 851 THR A O 1
ATOM 6549 N N . SER A 1 852 ? 8.545 -24.580 -34.327 1.00 61.28 852 SER A N 1
ATOM 6550 C CA . SER A 1 852 ? 9.683 -24.734 -35.251 1.00 61.28 852 SER A CA 1
ATOM 6551 C C . SER A 1 852 ? 10.073 -23.442 -35.988 1.00 61.28 852 SER A C 1
ATOM 6553 O O . SER A 1 852 ? 11.066 -23.431 -36.714 1.00 61.28 852 SER A O 1
ATOM 6555 N N . ALA A 1 853 ? 9.270 -22.380 -35.868 1.00 55.81 853 ALA A N 1
ATOM 6556 C CA . ALA A 1 853 ? 9.453 -21.110 -36.574 1.00 55.81 853 ALA A CA 1
ATOM 6557 C C . ALA A 1 853 ? 10.194 -20.039 -35.747 1.00 55.81 853 ALA A C 1
ATOM 6559 O O . ALA A 1 853 ? 10.427 -18.947 -36.272 1.00 55.81 853 ALA A O 1
ATOM 6560 N N . TRP A 1 854 ? 10.556 -20.357 -34.500 1.00 44.19 854 TRP A N 1
ATOM 6561 C CA . TRP A 1 854 ? 11.222 -19.476 -33.538 1.00 44.19 854 TRP A CA 1
ATOM 6562 C C . TRP A 1 854 ? 12.569 -20.037 -33.091 1.00 44.19 854 TRP A C 1
ATOM 6564 O O . TRP A 1 854 ? 12.638 -21.255 -32.809 1.00 44.19 854 TRP A O 1
#